Protein AF-A0A2C6KPH7-F1 (afdb_monomer_lite)

Organism: NCBI:txid483139

Radius of gyration: 40.71 Å; chains: 1; bounding box: 120×102×112 Å

InterPro domains:
  IPR027417 P-loop containing nucleoside triphosphate hydrolase [G3DSA:3.40.50.300] (337-593)
  IPR027417 P-loop containing nucleoside triphosphate hydrolase [G3DSA:3.40.50.300] (786-899)
  IPR027417 P-loop containing nucleoside triphosphate hydrolase [SSF52540] (288-895)
  IPR041677 DNA2/NAM7 helicase, helicase domain [PF13086] (407-644)
  IPR041677 DNA2/NAM7 helicase, helicase domain [PF13086] (657-897)
  IPR045055 DNA2/NAM7-like helicase [PTHR10887] (255-897)
  IPR048966 RNA helicase aquarius, beta-barrel [PF21143] (1-156)

Structure (mmCIF, N/CA/C/O backbone):
data_AF-A0A2C6KPH7-F1
#
_entry.id   AF-A0A2C6KPH7-F1
#
loop_
_atom_site.group_PDB
_atom_site.id
_atom_site.type_symbol
_atom_site.label_atom_id
_atom_site.label_alt_id
_atom_site.label_comp_id
_atom_site.label_asym_id
_atom_site.label_entity_id
_atom_site.label_seq_id
_atom_site.pdbx_PDB_ins_code
_atom_site.Cartn_x
_atom_site.Cartn_y
_atom_site.Cartn_z
_atom_site.occupancy
_atom_site.B_iso_or_equiv
_atom_site.auth_seq_id
_atom_site.auth_comp_id
_atom_site.auth_asym_id
_atom_site.auth_atom_id
_atom_site.pdbx_PDB_model_num
ATOM 1 N N . MET A 1 1 ? -14.736 16.689 31.381 1.00 83.56 1 MET A N 1
ATOM 2 C CA . MET A 1 1 ? -15.169 15.362 30.892 1.00 83.56 1 MET A CA 1
ATOM 3 C C . MET A 1 1 ? -16.652 15.127 31.127 1.00 83.56 1 MET A C 1
ATOM 5 O O . MET A 1 1 ? -17.274 14.571 30.240 1.00 83.56 1 MET A O 1
ATOM 9 N N . GLY A 1 2 ? -17.227 15.543 32.263 1.00 91.81 2 GLY A N 1
ATOM 10 C CA . GLY A 1 2 ? -18.682 15.541 32.466 1.00 91.81 2 GLY A CA 1
ATOM 11 C C . GLY A 1 2 ? -19.311 16.925 32.272 1.00 91.81 2 GLY A C 1
ATOM 12 O O . GLY A 1 2 ? -18.633 17.915 32.555 1.00 91.81 2 GLY A O 1
ATOM 13 N N . LEU A 1 3 ? -20.559 16.978 31.806 1.00 94.31 3 LEU A N 1
ATOM 14 C CA . LEU A 1 3 ? -21.426 18.162 31.790 1.00 94.31 3 LEU A CA 1
ATOM 15 C C . LEU A 1 3 ? -22.825 17.800 32.289 1.00 94.31 3 LEU A C 1
ATOM 17 O O . LEU A 1 3 ? -23.270 16.664 32.128 1.00 94.31 3 LEU A O 1
ATOM 21 N N . GLU A 1 4 ? -23.497 18.775 32.896 1.00 94.50 4 GLU A N 1
ATOM 22 C CA . GLU A 1 4 ? -24.887 18.642 33.326 1.00 94.50 4 GLU A CA 1
ATOM 23 C C . GLU A 1 4 ? -25.809 18.506 32.110 1.00 94.50 4 GLU A C 1
ATOM 25 O O . GLU A 1 4 ? -25.691 19.252 31.134 1.00 94.50 4 GLU A O 1
ATOM 30 N N . VAL A 1 5 ? -26.718 17.537 32.177 1.00 95.94 5 VAL A N 1
ATOM 31 C CA . VAL A 1 5 ? -27.749 17.334 31.158 1.00 95.94 5 VAL A CA 1
ATOM 32 C C . VAL A 1 5 ? -28.912 18.262 31.478 1.00 95.94 5 VAL A C 1
ATOM 34 O O . VAL A 1 5 ? -29.554 18.113 32.512 1.00 95.94 5 VAL A O 1
ATOM 37 N N . GLN A 1 6 ? -29.185 19.215 30.587 1.00 94.75 6 GLN A N 1
ATOM 38 C CA . GLN A 1 6 ? -30.306 20.151 30.728 1.00 94.75 6 GLN A CA 1
ATOM 39 C C . GLN A 1 6 ? -31.632 19.478 30.376 1.00 94.75 6 GLN A C 1
ATOM 41 O O . GLN A 1 6 ? -32.662 19.733 30.995 1.00 94.75 6 GLN A O 1
ATOM 46 N N . GLN A 1 7 ? -31.600 18.607 29.367 1.00 93.50 7 GLN A N 1
ATOM 47 C CA . GLN A 1 7 ? -32.755 17.838 28.934 1.00 93.50 7 GLN A CA 1
ATOM 48 C C . GLN A 1 7 ? -32.300 16.513 28.328 1.00 93.50 7 GLN A C 1
ATOM 50 O O . GLN A 1 7 ? -31.348 16.475 27.548 1.00 93.50 7 GLN A O 1
ATOM 55 N N . PHE A 1 8 ? -33.007 15.438 28.664 1.00 95.69 8 PHE A N 1
ATOM 56 C CA . PHE A 1 8 ? -32.871 14.132 28.035 1.00 95.69 8 PHE A CA 1
ATOM 57 C C . PHE A 1 8 ? -34.239 13.676 27.537 1.00 95.69 8 PHE A C 1
ATOM 59 O O . PHE A 1 8 ? -35.227 13.789 28.262 1.00 95.69 8 PHE A O 1
ATOM 66 N N . SER A 1 9 ? -34.316 13.156 26.314 1.00 94.31 9 SER A N 1
ATOM 67 C CA . SER A 1 9 ? -35.554 12.555 25.814 1.00 94.31 9 SER A CA 1
ATOM 68 C C . SER A 1 9 ? -35.282 11.408 24.851 1.00 94.31 9 SER A C 1
ATOM 70 O O . SER A 1 9 ? -34.400 11.496 24.000 1.00 94.31 9 SER A O 1
ATOM 72 N N . VAL A 1 10 ? -36.051 10.324 24.970 1.00 94.12 10 VAL A N 1
ATOM 73 C CA . VAL A 1 10 ? -36.067 9.251 23.969 1.00 94.12 10 VAL A CA 1
ATOM 74 C C . VAL A 1 10 ? -36.992 9.692 22.838 1.00 94.12 10 VAL A C 1
ATOM 76 O O . VAL A 1 10 ? -38.182 9.904 23.051 1.00 94.12 10 VAL A O 1
ATOM 79 N N . VAL A 1 11 ? -36.432 9.860 21.642 1.00 94.19 11 VAL A N 1
ATOM 80 C CA . VAL A 1 11 ? -37.122 10.453 20.487 1.00 94.19 11 VAL A CA 1
ATOM 81 C C . VAL A 1 11 ? -37.816 9.388 19.647 1.00 94.19 11 VAL A C 1
ATOM 83 O O . VAL A 1 11 ? -38.930 9.601 19.172 1.00 94.19 11 VAL A O 1
ATOM 86 N N . ALA A 1 12 ? -37.165 8.240 19.450 1.00 94.69 12 ALA A N 1
ATOM 87 C CA . ALA A 1 12 ? -37.702 7.164 18.627 1.00 94.69 12 ALA A CA 1
ATOM 88 C C . ALA A 1 12 ? -37.271 5.790 19.142 1.00 94.69 12 ALA A C 1
ATOM 90 O O . ALA A 1 12 ? -36.123 5.590 19.540 1.00 94.69 12 ALA A O 1
ATOM 91 N N . VAL A 1 13 ? -38.201 4.839 19.079 1.00 95.25 13 VAL A N 1
ATOM 92 C CA . VAL A 1 13 ? -37.967 3.415 19.333 1.00 95.25 13 VAL A CA 1
ATOM 93 C C . VAL A 1 13 ? -38.463 2.663 18.107 1.00 95.25 13 VAL A C 1
ATOM 95 O O . VAL A 1 13 ? -39.667 2.614 17.843 1.00 95.25 13 VAL A O 1
ATOM 98 N N . GLU A 1 14 ? -37.531 2.119 17.335 1.00 95.88 14 GLU A N 1
ATOM 99 C CA . GLU A 1 14 ? -37.849 1.392 16.112 1.00 95.88 14 GLU A CA 1
ATOM 100 C C . GLU A 1 14 ? -38.346 -0.022 16.421 1.00 95.88 14 GLU A C 1
ATOM 102 O O . GLU A 1 14 ? -38.009 -0.633 17.440 1.00 95.88 14 GLU A O 1
ATOM 107 N N . LYS A 1 15 ? -39.181 -0.562 15.531 1.00 93.25 15 LYS A N 1
ATOM 108 C CA . LYS A 1 15 ? -39.751 -1.901 15.724 1.00 93.25 15 LYS A CA 1
ATOM 109 C C . LYS A 1 15 ? -38.658 -2.978 15.646 1.00 93.25 15 LYS A C 1
ATOM 111 O O . LYS A 1 15 ? -37.748 -2.842 14.833 1.00 93.25 15 LYS A O 1
ATOM 116 N N . PRO A 1 16 ? -38.769 -4.072 16.421 1.00 93.56 16 PRO A N 1
ATOM 117 C CA . PRO A 1 16 ? -37.868 -5.216 16.307 1.00 93.56 16 PRO A CA 1
ATOM 118 C C . PRO A 1 16 ? -37.763 -5.753 14.879 1.00 93.56 16 PRO A C 1
ATOM 120 O O . PRO A 1 16 ? -38.750 -5.750 14.130 1.00 93.56 16 PRO A O 1
ATOM 123 N N . GLN A 1 17 ? -36.583 -6.259 14.515 1.00 90.06 17 GLN A N 1
ATOM 124 C CA . GLN A 1 17 ? -36.426 -6.993 13.263 1.00 90.06 17 GLN A CA 1
ATOM 125 C C . GLN A 1 17 ? -37.211 -8.310 13.309 1.00 90.06 17 GLN A C 1
ATOM 127 O O . GLN A 1 17 ? -37.583 -8.818 14.369 1.00 90.06 17 GLN A O 1
ATOM 132 N N . VAL A 1 18 ? -37.495 -8.883 12.138 1.00 90.62 18 VAL A N 1
ATOM 133 C CA . VAL A 1 18 ? -38.253 -10.137 12.052 1.00 90.62 18 VAL A CA 1
ATOM 134 C C . VAL A 1 18 ? -37.486 -11.254 12.763 1.00 90.62 18 VAL A C 1
ATOM 136 O O . VAL A 1 18 ? -36.397 -11.624 12.341 1.00 90.62 18 VAL A O 1
ATOM 139 N N . GLY A 1 19 ? -38.088 -11.817 13.812 1.00 88.12 19 GLY A N 1
ATOM 140 C CA . GLY A 1 19 ? -37.486 -12.876 14.630 1.00 88.12 19 GLY A CA 1
ATOM 141 C C . GLY A 1 19 ? -36.810 -12.375 15.908 1.00 88.12 19 GLY A C 1
ATOM 142 O O . GLY A 1 19 ? -36.484 -13.192 16.766 1.00 88.12 19 GLY A O 1
ATOM 143 N N . GLU A 1 20 ? -36.665 -11.062 16.075 1.00 88.81 20 GLU A N 1
ATOM 144 C CA . GLU A 1 20 ? -36.149 -10.444 17.293 1.00 88.81 20 GLU A CA 1
ATOM 145 C C . GLU A 1 20 ? -37.294 -9.922 18.170 1.00 88.81 20 GLU A C 1
ATOM 147 O O . GLU A 1 20 ? -38.362 -9.538 17.692 1.00 88.81 20 GLU A O 1
ATOM 152 N N . THR A 1 21 ? -37.073 -9.910 19.484 1.00 87.94 21 THR A N 1
ATOM 153 C CA . THR A 1 21 ? -38.011 -9.350 20.474 1.00 87.94 21 THR A CA 1
ATOM 154 C C . THR A 1 21 ? -37.577 -7.977 20.981 1.00 87.94 21 THR A C 1
ATOM 156 O O . THR A 1 21 ? -38.297 -7.344 21.747 1.00 87.94 21 THR A O 1
ATOM 159 N N . ILE A 1 22 ? -36.386 -7.536 20.581 1.00 92.88 22 ILE A N 1
ATOM 160 C CA . ILE A 1 22 ? -35.718 -6.322 21.046 1.00 92.88 22 ILE A CA 1
ATOM 161 C C . ILE A 1 22 ? -35.835 -5.263 19.941 1.00 92.88 22 ILE A C 1
ATOM 163 O O . ILE A 1 22 ? -35.778 -5.628 18.766 1.00 92.88 22 ILE A O 1
ATOM 167 N N . PRO A 1 23 ? -36.025 -3.972 20.272 1.00 93.88 23 PRO A N 1
ATOM 168 C CA . PRO A 1 23 ? -36.062 -2.901 19.276 1.00 93.88 23 PRO A CA 1
ATOM 169 C C . PRO A 1 23 ? -34.832 -2.923 18.364 1.00 93.88 23 PRO A C 1
ATOM 171 O O . PRO A 1 23 ? -33.724 -3.181 18.829 1.00 93.88 23 PRO A O 1
ATOM 174 N N . SER A 1 24 ? -35.000 -2.612 17.077 1.00 92.06 24 SER A N 1
ATOM 175 C CA . SER A 1 24 ? -33.860 -2.574 16.152 1.00 92.06 24 SER A CA 1
ATOM 176 C C . SER A 1 24 ? -32.951 -1.367 16.393 1.00 92.06 24 SER A C 1
ATOM 178 O O . SER A 1 24 ? -31.757 -1.420 16.114 1.00 92.06 24 SER A O 1
ATOM 180 N N . GLU A 1 25 ? -33.518 -0.264 16.885 1.00 93.94 25 GLU A N 1
ATOM 181 C CA . GLU A 1 25 ? -32.814 0.994 17.113 1.00 93.94 25 GLU A CA 1
ATOM 182 C C . GLU A 1 25 ? -33.553 1.832 18.166 1.00 93.94 25 GLU A C 1
ATOM 184 O O . GLU A 1 25 ? -34.786 1.851 18.205 1.00 93.94 25 GLU A O 1
ATOM 189 N N . VAL A 1 26 ? -32.804 2.539 19.016 1.00 96.31 26 VAL A N 1
ATOM 190 C CA . VAL A 1 26 ? -33.350 3.454 20.027 1.00 96.31 26 VAL A CA 1
ATOM 191 C C . VAL A 1 26 ? -32.592 4.776 19.955 1.00 96.31 26 VAL A C 1
ATOM 193 O O . VAL A 1 26 ? -31.389 4.816 20.215 1.00 96.31 26 VAL A O 1
ATOM 196 N N . ARG A 1 27 ? -33.293 5.858 19.607 1.00 97.06 27 ARG A N 1
ATOM 197 C CA . ARG A 1 27 ? -32.732 7.209 19.456 1.00 97.06 27 ARG A CA 1
ATOM 198 C C . ARG A 1 27 ? -33.126 8.098 20.622 1.00 97.06 27 ARG A C 1
ATOM 200 O O . ARG A 1 27 ? -34.290 8.118 21.022 1.00 97.06 27 ARG A O 1
ATOM 207 N N . ALA A 1 28 ? -32.180 8.889 21.107 1.00 96.62 28 ALA A N 1
ATOM 208 C CA . ALA A 1 28 ? -32.404 9.884 22.146 1.00 96.62 28 ALA A CA 1
ATOM 209 C C . ALA A 1 28 ? -31.706 11.212 21.821 1.00 96.62 28 ALA A C 1
ATOM 211 O O . ALA A 1 28 ? -30.750 11.255 21.048 1.00 96.62 28 ALA A O 1
ATOM 212 N N . GLU A 1 29 ? -32.188 12.290 22.428 1.00 96.44 29 GLU A N 1
ATOM 213 C CA . GLU A 1 29 ? -31.604 13.629 22.367 1.00 96.44 29 GLU A CA 1
ATOM 214 C C . GLU A 1 29 ? -31.146 14.063 23.761 1.00 96.44 29 GLU A C 1
ATOM 216 O O . GLU A 1 29 ? -31.869 13.904 24.749 1.00 96.44 29 GLU A O 1
ATOM 221 N N . ILE A 1 30 ? -29.929 14.606 23.821 1.00 96.69 30 ILE A N 1
ATOM 222 C CA . ILE A 1 30 ? -29.299 15.155 25.021 1.00 96.69 30 ILE A CA 1
ATOM 223 C C . ILE A 1 30 ? -29.025 16.636 24.764 1.00 96.69 30 ILE A C 1
ATOM 225 O O . ILE A 1 30 ? -28.230 16.972 23.887 1.00 96.69 30 ILE A O 1
ATOM 229 N N . CYS A 1 31 ? -29.624 17.519 25.552 1.00 95.62 31 CYS A N 1
ATOM 230 C CA . CYS A 1 31 ? -29.326 18.945 25.513 1.00 95.62 31 CYS A CA 1
ATOM 231 C C . CYS A 1 31 ? -28.335 19.292 26.623 1.00 95.62 31 CYS A C 1
ATOM 233 O O . CYS A 1 31 ? -28.564 18.977 27.795 1.00 95.62 31 CYS A O 1
ATOM 235 N N . ILE A 1 32 ? -27.250 19.968 26.258 1.00 95.19 32 ILE A N 1
ATOM 236 C CA . ILE A 1 32 ? -26.246 20.484 27.191 1.00 95.19 32 ILE A CA 1
ATOM 237 C C . ILE A 1 32 ? -26.039 21.980 26.963 1.00 95.19 32 ILE A C 1
ATOM 239 O O . ILE A 1 32 ? -26.178 22.478 25.844 1.00 95.19 32 ILE A O 1
ATOM 243 N N . ASP A 1 33 ? -25.666 22.681 28.027 1.00 93.81 33 ASP A N 1
ATOM 244 C CA . ASP A 1 33 ? -25.222 24.071 27.961 1.00 93.81 33 ASP A CA 1
ATOM 245 C C . ASP A 1 33 ? -23.696 24.122 28.105 1.00 93.81 33 ASP A C 1
ATOM 247 O O . ASP A 1 33 ? -23.120 23.555 29.038 1.00 93.81 33 ASP A O 1
ATOM 251 N N . VAL A 1 34 ? -23.030 24.781 27.157 1.00 91.50 34 VAL A N 1
ATOM 252 C CA . VAL A 1 34 ? -21.571 24.959 27.144 1.00 91.50 34 VAL A CA 1
ATOM 253 C C . VAL A 1 34 ? -21.130 26.320 27.703 1.00 91.50 34 VAL A C 1
ATOM 255 O O . VAL A 1 34 ? -19.947 26.674 27.633 1.00 91.50 34 VAL A O 1
ATOM 258 N N . THR A 1 35 ? -22.054 27.091 28.283 1.00 90.50 35 THR A N 1
ATOM 259 C CA . THR A 1 35 ? -21.768 28.397 28.890 1.00 90.50 35 THR A CA 1
ATOM 260 C C . THR A 1 35 ? -20.706 28.300 29.992 1.00 90.50 35 THR A C 1
ATOM 262 O O . THR A 1 35 ? -20.734 27.432 30.862 1.00 90.50 35 THR A O 1
ATOM 265 N N . GLY A 1 36 ? -19.736 29.219 29.975 1.00 85.19 36 GLY A N 1
ATOM 266 C CA . GLY A 1 36 ? -18.703 29.314 31.015 1.00 85.19 36 GLY A CA 1
ATOM 267 C C . GLY A 1 36 ? -17.593 28.258 30.934 1.00 85.19 36 GLY A C 1
ATOM 268 O O . GLY A 1 36 ? -16.695 28.254 31.782 1.00 85.19 36 GLY A O 1
ATOM 269 N N . LEU A 1 37 ? -17.596 27.390 29.915 1.00 89.56 37 LEU A N 1
ATOM 270 C CA . LEU A 1 37 ? -16.503 26.449 29.686 1.00 89.56 37 LEU A CA 1
ATOM 271 C C . LEU A 1 37 ? -15.238 27.158 29.195 1.00 89.56 37 LEU A C 1
ATOM 273 O O . LEU A 1 37 ? -15.271 28.112 28.417 1.00 89.56 37 LEU A O 1
ATOM 277 N N . LYS A 1 38 ? -14.078 26.648 29.626 1.00 90.00 38 LYS A N 1
ATOM 278 C CA . LYS A 1 38 ? -12.787 27.093 29.088 1.00 90.00 38 LYS A CA 1
ATOM 279 C C . LYS A 1 38 ? -12.742 26.811 27.576 1.00 90.00 38 LYS A C 1
ATOM 281 O O . LYS A 1 38 ? -13.163 25.723 27.179 1.00 90.00 38 LYS A O 1
ATOM 286 N N . PRO A 1 39 ? -12.133 27.682 26.746 1.00 86.19 39 PRO A N 1
ATOM 287 C CA . PRO A 1 39 ? -12.092 27.503 25.288 1.00 86.19 39 PRO A CA 1
ATOM 288 C C . PRO A 1 39 ? -11.508 26.165 24.814 1.00 86.19 39 PRO A C 1
ATOM 290 O O . PRO A 1 39 ? -11.848 25.684 23.739 1.00 86.19 39 PRO A O 1
ATOM 293 N N . GLN A 1 40 ? -10.608 25.560 25.594 1.00 86.75 40 GLN A N 1
ATOM 294 C CA . GLN A 1 40 ? -10.073 24.226 25.311 1.00 86.75 40 GLN A CA 1
ATOM 295 C C . GLN A 1 40 ? -11.133 23.134 25.516 1.00 86.75 40 GLN A C 1
ATOM 297 O O . GLN A 1 40 ? -11.324 22.288 24.654 1.00 86.75 40 GLN A O 1
ATOM 302 N N . VAL A 1 41 ? -11.875 23.194 26.625 1.00 87.44 41 VAL A N 1
ATOM 303 C CA . VAL A 1 41 ? -12.917 22.212 26.958 1.00 87.44 41 VAL A CA 1
ATOM 304 C C . VAL A 1 41 ? -14.101 22.330 26.005 1.00 87.44 41 VAL A C 1
ATOM 306 O O . VAL A 1 41 ? -14.635 21.304 25.603 1.00 87.44 41 VAL A O 1
ATOM 309 N N . LEU A 1 42 ? -14.478 23.556 25.626 1.00 87.88 42 LEU A N 1
ATOM 310 C CA . LEU A 1 42 ? -15.503 23.814 24.613 1.00 87.88 42 LEU A CA 1
ATOM 311 C C . LEU A 1 42 ? -15.142 23.134 23.286 1.00 87.88 42 LEU A C 1
ATOM 313 O O . LEU A 1 42 ? -15.925 22.340 22.777 1.00 87.88 42 LEU A O 1
ATOM 317 N N . ARG A 1 43 ? -13.917 23.368 22.790 1.00 84.56 43 ARG A N 1
ATOM 318 C CA . ARG A 1 43 ? -13.413 22.724 21.569 1.00 84.56 43 ARG A CA 1
ATOM 319 C C . ARG A 1 43 ? -13.464 21.201 21.645 1.00 84.56 43 ARG A C 1
ATOM 321 O O . ARG A 1 43 ? -13.817 20.574 20.662 1.00 84.56 43 ARG A O 1
ATOM 328 N N . GLU A 1 44 ? -13.163 20.612 22.801 1.00 86.81 44 GLU A N 1
ATOM 329 C CA . GLU A 1 44 ? -13.240 19.157 22.987 1.00 86.81 44 GLU A CA 1
ATOM 330 C C . GLU A 1 44 ? -14.675 18.591 22.999 1.00 86.81 44 GLU A C 1
ATOM 332 O O . GLU A 1 44 ? -14.857 17.394 22.783 1.00 86.81 44 GLU A O 1
ATOM 337 N N . TRP A 1 45 ? -15.693 19.399 23.312 1.00 89.25 45 TRP A N 1
ATOM 338 C CA . TRP A 1 45 ? -17.102 18.992 23.206 1.00 89.25 45 TRP A CA 1
ATOM 339 C C . TRP A 1 45 ? -17.650 19.223 21.797 1.00 89.25 45 TRP A C 1
ATOM 341 O O . TRP A 1 45 ? -18.358 18.366 21.276 1.00 89.25 45 TRP A O 1
ATOM 351 N N . ASP A 1 46 ? -17.253 20.320 21.151 1.00 87.38 46 ASP A N 1
ATOM 352 C CA . ASP A 1 46 ? -17.566 20.589 19.743 1.00 87.38 46 ASP A CA 1
ATOM 353 C C . ASP A 1 46 ? -16.828 19.620 18.793 1.00 87.38 46 ASP A C 1
ATOM 355 O O . ASP A 1 46 ? -17.232 19.419 17.648 1.00 87.38 46 ASP A O 1
ATOM 359 N N . SER A 1 47 ? -15.755 18.972 19.263 1.00 83.81 47 SER A N 1
ATOM 360 C CA . SER A 1 47 ? -15.029 17.942 18.517 1.00 83.81 47 SER A CA 1
ATOM 361 C C . SER A 1 47 ? -15.659 16.550 18.599 1.00 83.81 47 SER A C 1
ATOM 363 O O . SER A 1 47 ? -15.067 15.616 18.064 1.00 83.81 47 SER A O 1
ATOM 365 N N . LEU A 1 48 ? -16.797 16.369 19.283 1.00 87.12 48 LEU A N 1
ATOM 366 C CA . LEU A 1 48 ? -17.492 15.080 19.301 1.00 87.12 48 LEU A CA 1
ATOM 367 C C . LEU A 1 48 ? -17.893 14.677 17.877 1.00 87.12 48 LEU A C 1
ATOM 369 O O . LEU A 1 48 ? -18.358 15.500 17.080 1.00 87.12 48 LEU A O 1
ATOM 373 N N . ARG A 1 49 ? -17.685 13.403 17.549 1.00 78.50 49 ARG A N 1
ATOM 374 C CA . ARG A 1 49 ? -17.942 12.848 16.218 1.00 78.50 49 ARG A CA 1
ATOM 375 C C . ARG A 1 49 ? -19.006 11.772 16.263 1.00 78.50 49 ARG A C 1
ATOM 377 O O . ARG A 1 49 ? -19.307 11.203 17.310 1.00 78.50 49 ARG A O 1
ATOM 384 N N . GLN A 1 50 ? -19.540 11.470 15.086 1.00 81.38 50 GLN A N 1
ATOM 385 C CA . GLN A 1 50 ? -20.348 10.278 14.902 1.00 81.38 50 GLN A CA 1
ATOM 386 C C . GLN A 1 50 ? -19.571 9.040 15.386 1.00 81.38 50 GLN A C 1
ATOM 388 O O . GLN A 1 50 ? -18.363 8.925 15.166 1.00 81.38 50 GLN A O 1
ATOM 393 N N . TYR A 1 51 ? -20.277 8.130 16.049 1.00 82.75 51 TYR A N 1
ATOM 394 C CA . TYR A 1 51 ? -19.772 6.903 16.671 1.00 82.75 51 TYR A CA 1
ATOM 395 C C . TYR A 1 51 ? -18.955 7.084 17.964 1.00 82.75 51 TYR A C 1
ATOM 397 O O . TYR A 1 51 ? -18.526 6.092 18.564 1.00 82.75 51 TYR A O 1
ATOM 405 N N . ASP A 1 52 ? -18.756 8.316 18.454 1.00 86.75 52 ASP A N 1
ATOM 406 C CA . ASP A 1 52 ? -18.167 8.512 19.780 1.00 86.75 52 ASP A CA 1
ATOM 407 C C . ASP A 1 52 ? -19.103 7.984 20.871 1.00 86.75 52 ASP A C 1
ATOM 409 O O . ASP A 1 52 ? -20.310 8.219 20.863 1.00 86.75 52 ASP A O 1
ATOM 413 N N . VAL A 1 53 ? -18.542 7.281 21.855 1.00 91.38 53 VAL A N 1
ATOM 414 C CA . VAL A 1 53 ? -19.317 6.734 22.974 1.00 91.38 53 VAL A CA 1
ATOM 415 C C . VAL A 1 53 ? -19.356 7.720 24.140 1.00 91.38 53 VAL A C 1
ATOM 417 O O . VAL A 1 53 ? -18.314 8.143 24.650 1.00 91.38 53 VAL A O 1
ATOM 420 N N . LEU A 1 54 ? -20.557 8.041 24.605 1.00 94.81 54 LEU A N 1
ATOM 421 C CA . LEU A 1 54 ? -20.812 8.846 25.796 1.00 94.81 54 LEU A CA 1
ATOM 422 C C . LEU A 1 54 ? -21.467 7.990 26.883 1.00 94.81 54 LEU A C 1
ATOM 424 O O . LEU A 1 54 ? -22.086 6.961 26.608 1.00 94.81 54 LEU A O 1
ATOM 428 N N . PHE A 1 55 ? -21.343 8.431 28.130 1.00 95.94 55 PHE A N 1
ATOM 429 C CA . PHE A 1 55 ? -21.953 7.780 29.284 1.00 95.94 55 PHE A CA 1
ATOM 430 C C . PHE A 1 55 ? -22.951 8.723 29.948 1.00 95.94 55 PHE A C 1
ATOM 432 O O . PHE A 1 55 ? -22.592 9.823 30.357 1.00 95.94 55 PHE A O 1
ATOM 439 N N . LEU A 1 56 ? -24.194 8.277 30.062 1.00 96.19 56 LEU A N 1
ATOM 440 C CA . LEU A 1 56 ? -25.273 8.938 30.781 1.00 96.19 56 LEU A CA 1
ATOM 441 C C . LEU A 1 56 ? -25.275 8.439 32.221 1.00 96.19 56 LEU A C 1
ATOM 443 O O . LEU A 1 56 ? -25.284 7.230 32.460 1.00 96.19 56 LEU A O 1
ATOM 447 N N . VAL A 1 57 ? -25.260 9.363 33.173 1.00 95.50 57 VAL A N 1
ATOM 448 C CA . VAL A 1 57 ? -25.236 9.068 34.604 1.00 95.50 57 VAL A CA 1
ATOM 449 C C . VAL A 1 57 ? -26.445 9.711 35.265 1.00 95.50 57 VAL A C 1
ATOM 451 O O . VAL A 1 57 ? -26.747 10.882 35.034 1.00 95.50 57 VAL A O 1
ATOM 454 N N . ALA A 1 58 ? -27.142 8.920 36.072 1.00 93.12 58 ALA A N 1
ATOM 455 C CA . ALA A 1 58 ? -28.209 9.382 36.940 1.00 93.12 58 ALA A CA 1
ATOM 456 C C . ALA A 1 58 ? -27.654 9.472 38.362 1.00 93.12 58 ALA A C 1
ATOM 458 O O . ALA A 1 58 ? -27.208 8.468 38.929 1.00 93.12 58 ALA A O 1
ATOM 459 N N . ILE A 1 59 ? -27.644 10.684 38.913 1.00 91.12 59 ILE A N 1
ATOM 460 C CA . ILE A 1 59 ? -27.126 10.978 40.249 1.00 91.12 59 ILE A CA 1
ATOM 461 C C . ILE A 1 59 ? -28.257 11.529 41.112 1.00 91.12 59 ILE A C 1
ATOM 463 O O . ILE A 1 59 ? -28.843 12.561 40.796 1.00 91.12 59 ILE A O 1
ATOM 467 N N . ILE A 1 60 ? -28.527 10.879 42.238 1.00 88.44 60 ILE A N 1
ATOM 468 C CA . ILE A 1 60 ? -29.433 11.368 43.275 1.00 88.44 60 ILE A CA 1
ATOM 469 C C . ILE A 1 60 ? -28.581 11.753 44.474 1.00 88.44 60 ILE A C 1
ATOM 471 O O . ILE A 1 60 ? -27.949 10.899 45.087 1.00 88.44 60 ILE A O 1
ATOM 475 N N . ALA A 1 61 ? -28.558 13.045 44.805 1.00 84.81 61 ALA A N 1
ATOM 476 C CA . ALA A 1 61 ? -27.725 13.552 45.887 1.00 84.81 61 ALA A CA 1
ATOM 477 C C . ALA A 1 61 ? -27.989 12.776 47.199 1.00 84.81 61 ALA A C 1
ATOM 479 O O . ALA A 1 61 ? -29.139 12.707 47.647 1.00 84.81 61 ALA A O 1
ATOM 480 N N . PRO A 1 62 ? -26.950 12.198 47.829 1.00 83.31 62 PRO A N 1
ATOM 481 C CA . PRO A 1 62 ? -27.112 11.474 49.080 1.00 83.31 62 PRO A CA 1
ATOM 482 C C . PRO A 1 62 ? -27.458 12.439 50.220 1.00 83.31 62 PRO A C 1
ATOM 484 O O . PRO A 1 62 ? -27.084 13.612 50.205 1.00 83.31 62 PRO A O 1
ATOM 487 N N . LEU A 1 63 ? -28.127 11.928 51.258 1.00 80.06 63 LEU A N 1
ATOM 488 C CA . LEU A 1 63 ? -28.536 12.719 52.431 1.00 80.06 63 LEU A CA 1
ATOM 489 C C . LEU A 1 63 ? -27.357 13.387 53.159 1.00 80.06 63 LEU A C 1
ATOM 491 O O . LEU A 1 63 ? -27.542 14.407 53.821 1.00 80.06 63 LEU A O 1
ATOM 495 N N . GLN A 1 64 ? -26.157 12.811 53.059 1.00 80.12 64 GLN A N 1
ATOM 496 C CA . GLN A 1 64 ? -24.924 13.391 53.582 1.00 80.12 64 GLN A CA 1
ATOM 497 C C . GLN A 1 64 ? -23.862 13.417 52.477 1.00 80.12 64 GLN A C 1
ATOM 499 O O . GLN A 1 64 ? -23.517 12.355 51.955 1.00 80.12 64 GLN A O 1
ATOM 504 N N . PRO A 1 65 ? -23.326 14.599 52.117 1.00 75.50 65 PRO A N 1
ATOM 505 C CA . PRO A 1 65 ? -22.286 14.696 51.106 1.00 75.50 65 PRO A CA 1
ATOM 506 C C . PRO A 1 65 ? -20.991 14.070 51.626 1.00 75.50 65 PRO A C 1
ATOM 508 O O . PRO A 1 65 ? -20.559 14.335 52.750 1.00 75.50 65 PRO A O 1
ATOM 511 N N . TYR A 1 66 ? -20.347 13.257 50.794 1.00 80.12 66 TYR A N 1
ATOM 512 C CA . TYR A 1 66 ? -19.046 12.698 51.124 1.00 80.12 66 TYR A CA 1
ATOM 513 C C . TYR A 1 66 ? -17.964 13.786 51.069 1.00 80.12 66 TYR A C 1
ATOM 515 O O . TYR A 1 66 ? -17.741 14.409 50.034 1.00 80.12 66 TYR A O 1
ATOM 523 N N . THR A 1 67 ? -17.290 14.015 52.196 1.00 78.44 67 THR A N 1
ATOM 524 C CA . THR A 1 67 ? -16.245 15.045 52.354 1.00 78.44 67 THR A CA 1
ATOM 525 C C . THR A 1 67 ? -14.825 14.474 52.433 1.00 78.44 67 THR A C 1
ATOM 527 O O . THR A 1 67 ? -13.865 15.236 52.552 1.00 78.44 67 THR A O 1
ATOM 530 N N . GLY A 1 68 ? -14.675 13.145 52.381 1.00 78.50 68 GLY A N 1
ATOM 531 C CA . GLY A 1 68 ? -13.376 12.465 52.371 1.00 78.50 68 GLY A CA 1
ATOM 532 C C . GLY A 1 68 ? -12.685 12.523 51.006 1.00 78.50 68 GLY A C 1
ATOM 533 O O . GLY A 1 68 ? -13.273 12.958 50.012 1.00 78.50 68 GLY A O 1
ATOM 534 N N . ARG A 1 69 ? -11.424 12.077 50.926 1.00 77.62 69 ARG A N 1
ATOM 535 C CA . ARG A 1 69 ? -10.752 11.944 49.627 1.00 77.62 69 ARG A CA 1
ATOM 536 C C . ARG A 1 69 ? -11.270 10.690 48.937 1.00 77.62 69 ARG A C 1
ATOM 538 O O . ARG A 1 69 ? -11.502 9.678 49.577 1.00 77.62 69 ARG A O 1
ATOM 545 N N . ILE A 1 70 ? -11.367 10.719 47.610 1.00 76.00 70 ILE A N 1
ATOM 546 C CA . ILE A 1 70 ? -11.782 9.551 46.806 1.00 76.00 70 ILE A CA 1
ATOM 547 C C . ILE A 1 70 ? -10.885 8.324 47.087 1.00 76.00 70 ILE A C 1
ATOM 549 O O . ILE A 1 70 ? -11.348 7.193 47.037 1.00 76.00 70 ILE A O 1
ATOM 553 N N . GLN A 1 71 ? -9.616 8.557 47.434 1.00 77.25 71 GLN A N 1
ATOM 554 C CA . GLN A 1 71 ? -8.631 7.529 47.795 1.00 77.25 71 GLN A CA 1
ATOM 555 C C . GLN A 1 71 ? -8.926 6.833 49.134 1.00 77.25 71 GLN A C 1
ATOM 557 O O . GLN A 1 71 ? -8.409 5.748 49.371 1.00 77.25 71 GLN A O 1
ATOM 562 N N . ASP A 1 72 ? -9.755 7.438 49.989 1.00 75.88 72 ASP A N 1
ATOM 563 C CA . ASP A 1 72 ? -10.126 6.911 51.307 1.00 75.88 72 ASP A CA 1
ATOM 564 C C . ASP A 1 72 ? -11.355 5.977 51.222 1.00 75.88 72 ASP A C 1
ATOM 566 O O . ASP A 1 72 ? -11.947 5.604 52.238 1.00 75.88 72 ASP A O 1
ATOM 570 N N . LEU A 1 73 ? -11.802 5.633 50.009 1.00 77.75 73 LEU A N 1
ATOM 571 C CA . LEU A 1 73 ? -12.847 4.640 49.780 1.00 77.75 73 LEU A CA 1
ATOM 572 C C . LEU A 1 73 ? -12.235 3.240 49.851 1.00 77.75 73 LEU A C 1
ATOM 574 O O . LEU A 1 73 ? -11.434 2.860 49.003 1.00 77.75 73 LEU A O 1
ATOM 578 N N . GLU A 1 74 ? -12.628 2.476 50.869 1.00 66.38 74 GLU A N 1
ATOM 579 C CA . GLU A 1 74 ? -12.096 1.132 51.133 1.00 66.38 74 GLU A CA 1
ATOM 580 C C . GLU A 1 74 ? -12.471 0.108 50.045 1.00 66.38 74 GLU A C 1
ATOM 582 O O . GLU A 1 74 ? -11.721 -0.838 49.810 1.00 66.38 74 GLU A O 1
ATOM 587 N N . THR A 1 75 ? -13.606 0.299 49.359 1.00 72.31 75 THR A N 1
ATOM 588 C CA . THR A 1 75 ? -14.086 -0.571 48.273 1.00 72.31 75 THR A CA 1
ATOM 589 C C . THR A 1 75 ? -14.629 0.241 47.093 1.00 72.31 75 THR A C 1
ATOM 591 O O . THR A 1 75 ? -15.189 1.325 47.269 1.00 72.31 75 THR A O 1
ATOM 594 N N . LEU A 1 76 ? -14.501 -0.302 45.873 1.00 66.69 76 LEU A N 1
ATOM 595 C CA . LEU A 1 76 ? -15.061 0.289 44.643 1.00 66.69 76 LEU A CA 1
ATOM 596 C C . LEU A 1 76 ? -16.595 0.425 44.703 1.00 66.69 76 LEU A C 1
ATOM 598 O O . LEU A 1 76 ? -17.157 1.371 44.159 1.00 66.69 76 LEU A O 1
ATOM 602 N N . GLU A 1 77 ? -17.263 -0.484 45.414 1.00 71.62 77 GLU A N 1
ATOM 603 C CA . GLU A 1 77 ? -18.720 -0.502 45.613 1.00 71.62 77 GLU A CA 1
ATOM 604 C C . GLU A 1 77 ? -19.217 0.662 46.484 1.00 71.62 77 GLU A C 1
ATOM 606 O O . GLU A 1 77 ? -20.351 1.108 46.336 1.00 71.62 77 GLU A O 1
ATOM 611 N N . ALA A 1 78 ? -18.355 1.229 47.334 1.00 79.19 78 ALA A N 1
ATOM 612 C CA . ALA A 1 78 ? -18.713 2.381 48.153 1.00 79.19 78 ALA A CA 1
ATOM 613 C C . ALA A 1 78 ? -18.811 3.683 47.338 1.00 79.19 78 ALA A C 1
ATOM 615 O O . ALA A 1 78 ? -19.379 4.665 47.819 1.00 79.19 78 ALA A O 1
ATOM 616 N N . PHE A 1 79 ? -18.246 3.735 46.125 1.00 84.81 79 PHE A N 1
ATOM 617 C CA . PHE A 1 79 ? -18.249 4.949 45.311 1.00 84.81 79 PHE A CA 1
ATOM 618 C C . PHE A 1 79 ? -19.660 5.310 44.807 1.00 84.81 79 PHE A C 1
ATOM 620 O O . PHE A 1 79 ? -20.110 6.417 45.114 1.00 84.81 79 PHE A O 1
ATOM 627 N N . PRO A 1 80 ? -20.411 4.423 44.118 1.00 85.94 80 PRO A N 1
ATOM 628 C CA . PRO A 1 80 ? -21.776 4.736 43.699 1.00 85.94 80 PRO A CA 1
ATOM 629 C C . PRO A 1 80 ? -22.683 5.153 44.859 1.00 85.94 80 PRO A C 1
ATOM 631 O O . PRO A 1 80 ? -23.380 6.157 44.746 1.00 85.94 80 PRO A O 1
ATOM 634 N N . GLU A 1 81 ? -22.619 4.460 45.998 1.00 82.50 81 GLU A N 1
ATOM 635 C CA . GLU A 1 81 ? -23.454 4.768 47.165 1.00 82.50 81 GLU A CA 1
ATOM 636 C C . GLU A 1 81 ? -23.136 6.140 47.772 1.00 82.50 81 GLU A C 1
ATOM 638 O O . GLU A 1 81 ? -24.040 6.934 48.035 1.00 82.50 81 GLU A O 1
ATOM 643 N N . LYS A 1 82 ? -21.849 6.462 47.967 1.00 83.25 82 LYS A N 1
ATOM 644 C CA . LYS A 1 82 ? -21.441 7.725 48.604 1.00 83.25 82 LYS A CA 1
ATOM 645 C C . LYS A 1 82 ? -21.614 8.950 47.721 1.00 83.25 82 LYS A C 1
ATOM 647 O O . LYS A 1 82 ? -21.736 10.052 48.252 1.00 83.25 82 LYS A O 1
ATOM 652 N N . PHE A 1 83 ? -21.586 8.777 46.403 1.00 84.81 83 PHE A N 1
ATOM 653 C CA . PHE A 1 83 ? -21.813 9.859 45.446 1.00 84.81 83 PHE A CA 1
ATOM 654 C C . PHE A 1 83 ? -23.241 9.862 44.887 1.00 84.81 83 PHE A C 1
ATOM 656 O O . PHE A 1 83 ? -23.584 10.770 44.135 1.00 84.81 83 PHE A O 1
ATOM 663 N N . GLY A 1 84 ? -24.080 8.900 45.285 1.00 87.62 84 GLY A N 1
ATOM 664 C CA . GLY A 1 84 ? -25.485 8.835 44.893 1.00 87.62 84 GLY A CA 1
ATOM 665 C C . GLY A 1 84 ? -25.711 8.445 43.432 1.00 87.62 84 GLY A C 1
ATOM 666 O O . GLY A 1 84 ? -26.687 8.872 42.825 1.00 87.62 84 GLY A O 1
ATOM 667 N N . ILE A 1 85 ? -24.806 7.675 42.830 1.00 90.31 85 ILE A N 1
ATOM 668 C CA . ILE A 1 85 ? -24.938 7.213 41.444 1.00 90.31 85 ILE A CA 1
ATOM 669 C C . ILE A 1 85 ? -25.932 6.052 41.413 1.00 90.31 85 ILE A C 1
ATOM 671 O O . ILE A 1 85 ? -25.647 4.974 41.929 1.00 90.31 85 ILE A O 1
ATOM 675 N N . VAL A 1 86 ? -27.085 6.270 40.782 1.00 88.56 86 VAL A N 1
ATOM 676 C CA . VAL A 1 86 ? -28.181 5.288 40.708 1.00 88.56 86 VAL A CA 1
ATOM 677 C C . VAL A 1 86 ? -28.279 4.597 39.351 1.00 88.56 86 VAL A C 1
ATOM 679 O O . VAL A 1 86 ? -28.851 3.515 39.245 1.00 88.56 86 VAL A O 1
ATOM 682 N N . GLY A 1 87 ? -27.698 5.188 38.306 1.00 89.00 87 GLY A N 1
ATOM 683 C CA . GLY A 1 87 ? -27.747 4.633 36.958 1.00 89.00 87 GLY A CA 1
ATOM 684 C C . GLY A 1 87 ? -26.575 5.078 36.096 1.00 89.00 87 GLY A C 1
ATOM 685 O O . GLY A 1 87 ? -26.117 6.215 36.188 1.00 89.00 87 GLY A O 1
ATOM 686 N N . LEU A 1 88 ? -26.111 4.170 35.238 1.00 93.31 88 LEU A N 1
ATOM 687 C CA . LEU A 1 88 ? -25.092 4.414 34.221 1.00 93.31 88 LEU A CA 1
ATOM 688 C C . LEU A 1 88 ? -25.521 3.728 32.923 1.00 93.31 88 LEU A C 1
ATOM 690 O O . LEU A 1 88 ? -25.763 2.519 32.920 1.00 93.31 88 LEU A O 1
ATOM 694 N N . ARG A 1 89 ? -25.607 4.468 31.819 1.00 94.94 89 ARG A N 1
ATOM 695 C CA . ARG A 1 89 ? -25.905 3.918 30.490 1.00 94.94 89 ARG A CA 1
ATOM 696 C C . ARG A 1 89 ? -24.917 4.438 29.461 1.00 94.94 89 ARG A C 1
ATOM 698 O O . ARG A 1 89 ? -24.492 5.584 29.523 1.00 94.94 89 ARG A O 1
ATOM 705 N N . GLY A 1 90 ? -24.534 3.579 28.524 1.00 94.75 90 GLY A N 1
ATOM 706 C CA . GLY A 1 90 ? -23.745 3.979 27.364 1.00 94.75 90 GLY A CA 1
ATOM 707 C C . GLY A 1 90 ? -24.655 4.437 26.230 1.00 94.75 90 GLY A C 1
ATOM 708 O O . GLY A 1 90 ? -25.727 3.870 26.024 1.00 94.75 90 GLY A O 1
ATOM 709 N N . CYS A 1 91 ? -24.211 5.431 25.476 1.00 94.44 91 CYS A N 1
ATOM 710 C CA . CYS A 1 91 ? -24.848 5.857 24.238 1.00 94.44 91 CYS A CA 1
ATOM 711 C C . CYS A 1 91 ? -23.783 6.212 23.198 1.00 94.44 91 CYS A C 1
ATOM 713 O O . CYS A 1 91 ? -22.622 6.436 23.534 1.00 94.44 91 CYS A O 1
ATOM 715 N N . GLU A 1 92 ? -24.154 6.198 21.928 1.00 92.50 92 GLU A N 1
ATOM 716 C CA . GLU A 1 92 ? -23.261 6.479 20.808 1.00 92.50 92 GLU A CA 1
ATOM 717 C C . GLU A 1 92 ? -23.753 7.697 20.044 1.00 92.50 92 GLU A C 1
ATOM 719 O O . GLU A 1 92 ? -24.931 7.783 19.719 1.00 92.50 92 GLU A O 1
ATOM 724 N N . VAL A 1 93 ? -22.867 8.648 19.777 1.00 91.94 93 VAL A N 1
ATOM 725 C CA . VAL A 1 93 ? -23.209 9.891 19.087 1.00 91.94 93 VAL A CA 1
ATOM 726 C C . VAL A 1 93 ? -23.580 9.588 17.640 1.00 91.94 93 VAL A C 1
ATOM 728 O O . VAL A 1 93 ? -22.808 8.983 16.900 1.00 91.94 93 VAL A O 1
ATOM 731 N N . LEU A 1 94 ? -24.763 10.037 17.232 1.00 89.88 94 LEU A N 1
ATOM 732 C CA . LEU A 1 94 ? -25.200 10.035 15.842 1.00 89.88 94 LEU A CA 1
ATOM 733 C C . LEU A 1 94 ? -24.776 11.341 15.165 1.00 89.88 94 LEU A C 1
ATOM 735 O O . LEU A 1 94 ? -24.123 11.315 14.126 1.00 89.88 94 LEU A O 1
ATOM 739 N N . GLU A 1 95 ? -25.129 12.467 15.785 1.00 91.94 95 GLU A N 1
ATOM 740 C CA . GLU A 1 95 ? -24.793 13.815 15.330 1.00 91.94 95 GLU A CA 1
ATOM 741 C C . GLU A 1 95 ? -24.864 14.821 16.488 1.00 91.94 95 GLU A C 1
ATOM 743 O O . GLU A 1 95 ? -25.543 14.597 17.495 1.00 91.94 95 GLU A O 1
ATOM 748 N N . VAL A 1 96 ? -24.158 15.941 16.342 1.00 91.81 96 VAL A N 1
ATOM 749 C CA . VAL A 1 96 ? -24.176 17.064 17.287 1.00 91.81 96 VAL A CA 1
ATOM 750 C C . VAL A 1 96 ? -24.681 18.299 16.558 1.00 91.81 96 VAL A C 1
ATOM 752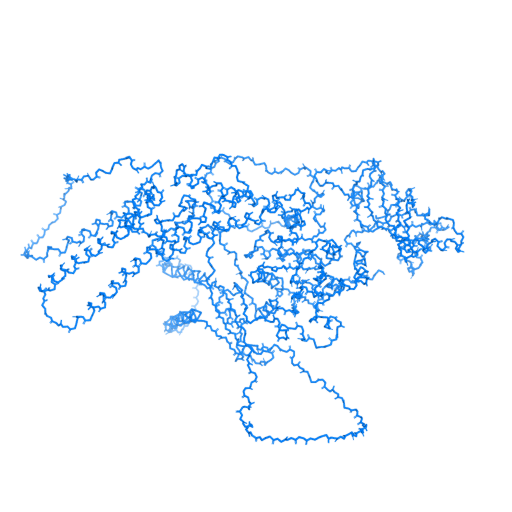 O O . VAL A 1 96 ? -24.179 18.616 15.482 1.00 91.81 96 VAL A O 1
ATOM 755 N N . LEU A 1 97 ? -25.651 18.989 17.149 1.00 92.19 97 LEU A N 1
ATOM 756 C CA . LEU A 1 97 ? -26.294 20.185 16.618 1.00 92.19 97 LEU A CA 1
ATOM 757 C C . LEU A 1 97 ? -25.943 21.402 17.483 1.00 92.19 97 LEU A C 1
ATOM 759 O O . LEU A 1 97 ? -25.872 21.293 18.713 1.00 92.19 97 LEU A O 1
ATOM 763 N N . ASP A 1 98 ? -25.747 22.553 16.845 1.00 91.94 98 ASP A N 1
ATOM 764 C CA . ASP A 1 98 ? -25.633 23.845 17.526 1.00 91.94 98 ASP A CA 1
ATOM 765 C C . ASP A 1 98 ? -27.007 24.437 17.902 1.00 91.94 98 ASP A C 1
ATOM 767 O O . ASP A 1 98 ? -28.046 23.791 17.738 1.00 91.94 98 ASP A O 1
ATOM 771 N N . GLU A 1 99 ? -27.020 25.655 18.453 1.00 91.19 99 GLU A N 1
ATOM 772 C CA . GLU A 1 99 ? -28.254 26.319 18.902 1.00 91.19 99 GLU A CA 1
ATOM 773 C C . GLU A 1 99 ? -29.214 26.645 17.742 1.00 91.19 99 GLU A C 1
ATOM 775 O O . GLU A 1 99 ? -30.429 26.667 17.936 1.00 91.19 99 GLU A O 1
ATOM 780 N N . ASP A 1 100 ? -28.688 26.810 16.524 1.00 88.56 100 ASP A N 1
ATOM 781 C CA . ASP A 1 100 ? -29.473 27.042 15.306 1.00 88.56 100 ASP A CA 1
ATOM 782 C C . ASP A 1 100 ? -29.958 25.726 14.657 1.00 88.56 100 ASP A C 1
ATOM 784 O O . ASP A 1 100 ? -30.626 25.744 13.618 1.00 88.56 100 ASP A O 1
ATOM 788 N N . GLY A 1 101 ? -29.639 24.570 15.252 1.00 86.38 101 GLY A N 1
ATOM 789 C CA . GLY A 1 101 ? -29.997 23.251 14.732 1.00 86.38 101 GLY A CA 1
ATOM 790 C C . GLY A 1 101 ? -29.134 22.798 13.552 1.00 86.38 101 GLY A C 1
ATOM 791 O O . GLY A 1 101 ? -29.555 21.938 12.777 1.00 86.38 101 GLY A O 1
ATOM 792 N N . VAL A 1 102 ? -27.940 23.371 13.386 1.00 85.75 102 VAL A N 1
ATOM 793 C CA . VAL A 1 102 ? -26.983 22.992 12.342 1.00 85.75 102 VAL A CA 1
ATOM 794 C C . VAL A 1 102 ? -26.054 21.903 12.868 1.00 85.75 102 VAL A C 1
ATOM 796 O O . VAL A 1 102 ? -25.526 21.999 13.973 1.00 85.75 102 VAL A O 1
ATOM 799 N N . VAL A 1 103 ? -25.823 20.866 12.059 1.00 85.50 103 VAL A N 1
ATOM 800 C CA . VAL A 1 103 ? -24.905 19.770 12.400 1.00 85.50 103 VAL A CA 1
ATOM 801 C C . VAL A 1 103 ? -23.461 20.277 12.429 1.00 85.50 103 VAL A C 1
ATOM 803 O O . VAL A 1 103 ? -22.954 20.786 11.430 1.00 85.50 103 VAL A O 1
ATOM 806 N N . ILE A 1 104 ? -22.789 20.095 13.566 1.00 85.19 104 ILE A N 1
ATOM 807 C CA . ILE A 1 104 ? -21.377 20.450 13.777 1.00 85.19 104 ILE A CA 1
ATOM 808 C C . ILE A 1 104 ? -20.446 19.232 13.803 1.00 85.19 104 ILE A C 1
ATOM 810 O O . ILE A 1 104 ? -19.237 19.377 13.644 1.00 85.19 104 ILE A O 1
ATOM 814 N N . SER A 1 105 ? -20.988 18.025 13.988 1.00 74.44 105 SER A N 1
ATOM 815 C CA . SER A 1 105 ? -20.201 16.786 14.061 1.00 74.44 105 SER A CA 1
ATOM 816 C C . SER A 1 105 ? -19.646 16.311 12.713 1.00 74.44 105 SER A C 1
ATOM 818 O O . SER A 1 105 ? -18.708 15.518 12.709 1.00 74.44 105 SER A O 1
ATOM 820 N N . ASP A 1 106 ? -20.220 16.778 11.598 1.00 66.75 106 ASP A N 1
ATOM 821 C CA . ASP A 1 106 ? -19.859 16.404 10.221 1.00 66.75 106 ASP A CA 1
ATOM 822 C C . ASP A 1 106 ? -19.718 17.668 9.350 1.00 66.75 106 ASP A C 1
ATOM 824 O O . ASP A 1 106 ? -20.448 17.902 8.385 1.00 66.75 106 ASP A O 1
ATOM 828 N N . THR A 1 107 ? -18.841 18.583 9.774 1.00 58.06 107 THR A N 1
ATOM 829 C CA . THR A 1 107 ? -18.611 19.843 9.061 1.00 58.06 107 THR A CA 1
ATOM 830 C C . THR A 1 107 ? -17.877 19.602 7.747 1.00 58.06 107 THR A C 1
ATOM 832 O O . THR A 1 107 ? -16.853 18.924 7.693 1.00 58.06 107 THR A O 1
ATOM 835 N N . ASN A 1 108 ? -18.380 20.213 6.669 1.00 54.75 108 ASN A N 1
ATOM 836 C CA . ASN A 1 108 ? -17.688 20.243 5.387 1.00 54.75 108 ASN A CA 1
ATOM 837 C C . ASN A 1 108 ? -16.310 20.916 5.574 1.00 54.75 108 ASN A C 1
ATOM 839 O O . ASN A 1 108 ? -16.277 22.105 5.904 1.00 54.75 108 ASN A O 1
ATOM 843 N N . PRO A 1 109 ? -15.184 20.224 5.313 1.00 52.69 109 PRO A N 1
ATOM 844 C CA . PRO A 1 109 ? -13.847 20.800 5.476 1.00 52.69 109 PRO A CA 1
ATOM 845 C C . PRO A 1 109 ? -13.616 22.063 4.632 1.00 52.69 109 PRO A C 1
ATOM 847 O O . PRO A 1 109 ? -12.750 22.875 4.944 1.00 52.69 109 PRO A O 1
ATOM 850 N N . PHE A 1 110 ? -14.391 22.244 3.556 1.00 44.75 110 PHE A N 1
ATOM 851 C CA . PHE A 1 110 ? -14.312 23.410 2.674 1.00 44.75 110 PHE A CA 1
ATOM 852 C C . PHE A 1 110 ? -15.089 24.631 3.193 1.00 44.75 110 PHE A C 1
ATOM 854 O O . PHE A 1 110 ? -14.842 25.744 2.732 1.00 44.75 110 PHE A O 1
ATOM 861 N N . GLU A 1 111 ? -15.997 24.444 4.155 1.00 57.22 111 GLU A N 1
ATOM 862 C CA . GLU A 1 111 ? -16.794 25.507 4.781 1.00 57.22 111 GLU A CA 1
ATOM 863 C C . GLU A 1 111 ? -16.834 25.319 6.309 1.00 57.22 111 GLU A C 1
ATOM 865 O O . GLU A 1 111 ? -17.889 25.015 6.876 1.00 57.22 111 GLU A O 1
ATOM 870 N N . PRO A 1 112 ? -15.692 25.482 7.006 1.00 60.25 112 PRO A N 1
ATOM 871 C CA . PRO A 1 112 ? -15.654 25.365 8.455 1.00 60.25 112 PRO A CA 1
ATOM 872 C C . PRO A 1 112 ? -16.531 26.456 9.078 1.00 60.25 112 PRO A C 1
ATOM 874 O O . PRO A 1 112 ? -16.243 27.652 8.980 1.00 60.25 112 PRO A O 1
ATOM 877 N N . ARG A 1 113 ? -17.621 26.039 9.723 1.00 67.50 113 ARG A N 1
ATOM 878 C CA . ARG A 1 113 ? -18.476 26.918 10.520 1.00 67.50 113 ARG A CA 1
ATOM 879 C C . ARG A 1 113 ? -18.077 26.843 11.981 1.00 67.50 113 ARG A C 1
ATOM 881 O O . ARG A 1 113 ? -17.849 25.765 12.522 1.00 67.50 113 ARG A O 1
ATOM 888 N N . VAL A 1 114 ? -18.033 28.006 12.621 1.00 78.12 114 VAL A N 1
ATOM 889 C CA . VAL A 1 114 ? -17.961 28.082 14.079 1.00 78.12 114 VAL A CA 1
ATOM 890 C C . VAL A 1 114 ? -19.357 27.754 14.615 1.00 78.12 114 VAL A C 1
ATOM 892 O O . VAL A 1 114 ? -20.313 28.380 14.150 1.00 78.12 114 VAL A O 1
ATOM 895 N N . PRO A 1 115 ? -19.490 26.796 15.548 1.00 82.88 115 PRO A N 1
ATOM 896 C CA . PRO A 1 115 ? -20.765 26.497 16.190 1.00 82.88 115 PRO A CA 1
ATOM 897 C C . PRO A 1 115 ? -21.381 27.758 16.802 1.00 82.88 115 PRO A C 1
ATOM 899 O O . PRO A 1 115 ? -20.699 28.492 17.526 1.00 82.88 115 PRO A O 1
ATOM 902 N N . MET A 1 116 ? -22.654 28.018 16.507 1.00 84.81 116 MET A N 1
ATOM 903 C CA . MET A 1 116 ? -23.354 29.196 17.014 1.00 84.81 116 MET A CA 1
ATOM 904 C C . MET A 1 116 ? -24.015 28.902 18.363 1.00 84.81 116 MET A C 1
ATOM 906 O O . MET A 1 116 ? -24.485 27.794 18.628 1.00 84.81 116 MET A O 1
ATOM 910 N N . GLY A 1 117 ? -24.041 29.915 19.229 1.00 87.19 117 GLY A N 1
ATOM 911 C CA . GLY A 1 117 ? -24.747 29.829 20.503 1.00 87.19 117 GLY A CA 1
ATOM 912 C C . GLY A 1 117 ? -24.072 28.963 21.572 1.00 87.19 117 GLY A C 1
ATOM 913 O O . GLY A 1 117 ? -22.943 28.480 21.407 1.00 87.19 117 GLY A O 1
ATOM 914 N N . THR A 1 118 ? -24.762 28.784 22.697 1.00 90.19 118 THR A N 1
ATOM 915 C CA . THR A 1 118 ? -24.250 28.067 23.883 1.00 90.19 118 THR A CA 1
ATOM 916 C C . THR A 1 118 ? -24.967 26.753 24.163 1.00 90.19 118 THR A C 1
ATOM 918 O O . THR A 1 118 ? -24.468 25.945 24.943 1.00 90.19 118 THR A O 1
ATOM 921 N N . ALA A 1 119 ? -26.099 26.492 23.515 1.00 92.06 119 ALA A N 1
ATOM 922 C CA . ALA A 1 119 ? -26.742 25.187 23.581 1.00 92.06 119 ALA A CA 1
ATOM 923 C C . ALA A 1 119 ? -26.097 24.211 22.584 1.00 92.06 119 ALA A C 1
ATOM 925 O O . ALA A 1 119 ? -25.703 24.591 21.475 1.00 92.06 119 ALA A O 1
ATOM 926 N N . ARG A 1 120 ? -25.996 22.935 22.969 1.00 93.44 120 ARG A N 1
ATOM 927 C CA . ARG A 1 120 ? -25.717 21.824 22.049 1.00 93.44 120 ARG A CA 1
ATOM 928 C C . ARG A 1 120 ? -26.767 20.745 22.227 1.00 93.44 120 ARG A C 1
ATOM 930 O O . ARG A 1 120 ? -27.042 20.337 23.356 1.00 93.44 120 ARG A O 1
ATOM 937 N N . THR A 1 121 ? -27.293 20.253 21.112 1.00 95.25 121 THR A N 1
ATOM 938 C CA . THR A 1 121 ? -28.193 19.096 21.093 1.00 95.25 121 THR A CA 1
ATOM 939 C C . THR A 1 121 ? -27.448 17.915 20.495 1.00 95.25 121 THR A C 1
ATOM 941 O O . THR A 1 121 ? -27.057 17.938 19.332 1.00 95.25 121 THR A O 1
ATOM 944 N N . ILE A 1 122 ? -27.217 16.881 21.294 1.00 96.12 122 ILE A N 1
ATOM 945 C CA . ILE A 1 122 ? -26.513 15.668 20.888 1.00 96.12 122 ILE A CA 1
ATOM 946 C C . ILE A 1 122 ? -27.558 14.586 20.644 1.00 96.12 122 ILE A C 1
ATOM 948 O O . ILE A 1 122 ? -28.224 14.131 21.575 1.00 96.12 122 ILE A O 1
ATOM 952 N N . ARG A 1 123 ? -27.683 14.147 19.394 1.00 95.81 123 ARG A N 1
ATOM 953 C CA . ARG A 1 123 ? -28.492 12.982 19.036 1.00 95.81 123 ARG A CA 1
ATOM 954 C C . ARG A 1 123 ? -27.658 11.731 19.219 1.00 95.81 123 ARG A C 1
ATOM 956 O O . ARG A 1 123 ? -26.544 11.643 18.702 1.00 95.81 123 ARG A O 1
ATOM 963 N N . VAL A 1 124 ? -28.193 10.763 19.952 1.00 96.25 124 VAL A N 1
ATOM 964 C CA . VAL A 1 124 ? -27.483 9.539 20.323 1.00 96.25 124 VAL A CA 1
ATOM 965 C C . VAL A 1 124 ? -28.310 8.282 20.078 1.00 96.25 124 VAL A C 1
ATOM 967 O O . VAL A 1 124 ? -29.540 8.299 20.116 1.00 96.25 124 VAL A O 1
ATOM 970 N N . LEU A 1 125 ? -27.606 7.172 19.882 1.00 95.81 125 LEU A N 1
ATOM 971 C CA . LEU A 1 125 ? -28.128 5.815 19.863 1.00 95.81 125 LEU A CA 1
ATOM 972 C C . LEU A 1 125 ? -27.904 5.157 21.227 1.00 95.81 125 LEU A C 1
ATOM 974 O O . LEU A 1 125 ? -26.770 5.071 21.710 1.00 95.81 125 LEU A O 1
ATOM 978 N N . LEU A 1 126 ? -28.980 4.676 21.844 1.00 95.81 126 LEU A N 1
ATOM 979 C CA . LEU A 1 126 ? -28.925 3.849 23.051 1.00 95.81 126 LEU A CA 1
ATOM 980 C C . LEU A 1 126 ? -28.748 2.372 22.672 1.00 95.81 126 LEU A C 1
ATOM 982 O O . LEU A 1 126 ? -29.092 1.972 21.561 1.00 95.81 126 LEU A O 1
ATOM 986 N N . ASP A 1 127 ? -28.223 1.545 23.584 1.00 94.25 127 ASP A N 1
ATOM 987 C CA . ASP A 1 127 ? -28.194 0.091 23.368 1.00 94.25 127 ASP A CA 1
ATOM 988 C C . ASP A 1 127 ? -29.625 -0.477 23.453 1.00 94.25 127 ASP A C 1
ATOM 990 O O . ASP A 1 127 ? -30.238 -0.400 24.525 1.00 94.25 127 ASP A O 1
ATOM 994 N N . PRO A 1 128 ? -30.167 -1.070 22.372 1.00 93.75 128 PRO A N 1
ATOM 995 C CA . PRO A 1 128 ? -31.539 -1.566 22.376 1.00 93.75 128 PRO A CA 1
ATOM 996 C C . PRO A 1 128 ? -31.779 -2.717 23.359 1.00 93.75 128 PRO A C 1
ATOM 998 O O . PRO A 1 128 ? -32.864 -2.819 23.930 1.00 93.75 128 PRO A O 1
ATOM 1001 N N . ASN A 1 129 ? -30.770 -3.564 23.600 1.00 92.81 129 ASN A N 1
ATOM 1002 C CA . ASN A 1 129 ? -30.877 -4.669 24.556 1.00 92.81 129 ASN A CA 1
ATOM 1003 C C . ASN A 1 129 ? -30.993 -4.124 25.975 1.00 92.81 129 ASN A C 1
ATOM 1005 O O . ASN A 1 129 ? -31.834 -4.577 26.749 1.00 92.81 129 ASN A O 1
ATOM 1009 N N . GLN A 1 130 ? -30.166 -3.128 26.298 1.00 94.25 130 GLN A N 1
ATOM 1010 C CA . GLN A 1 130 ? -30.211 -2.469 27.597 1.00 94.25 130 GLN A CA 1
ATOM 1011 C C . GLN A 1 130 ? -31.538 -1.728 27.790 1.00 94.25 130 GLN A C 1
ATOM 1013 O O . GLN A 1 130 ? -32.131 -1.825 28.858 1.00 94.25 130 GLN A O 1
ATOM 1018 N N . TYR A 1 131 ? -32.041 -1.058 26.749 1.00 93.88 131 TYR A N 1
ATOM 1019 C CA . TYR A 1 131 ? -33.344 -0.396 26.784 1.00 93.88 131 TYR A CA 1
ATOM 1020 C C . TYR A 1 131 ? -34.488 -1.380 27.062 1.00 93.88 131 TYR A C 1
ATOM 1022 O O . TYR A 1 131 ? -35.296 -1.143 27.954 1.00 93.88 131 TYR A O 1
ATOM 1030 N N . ALA A 1 132 ? -34.527 -2.521 26.368 1.00 92.50 132 ALA A N 1
ATOM 1031 C CA . ALA A 1 132 ? -35.550 -3.543 26.595 1.00 92.50 132 ALA A CA 1
ATOM 1032 C C . ALA A 1 132 ? -35.507 -4.122 28.023 1.00 92.50 132 ALA A C 1
ATOM 1034 O O . ALA A 1 132 ? -36.555 -4.341 28.637 1.00 92.50 132 ALA A O 1
ATOM 1035 N N . GLN A 1 133 ? -34.305 -4.332 28.573 1.00 92.25 133 GLN A N 1
ATOM 1036 C CA . GLN A 1 133 ? -34.127 -4.759 29.965 1.00 92.25 133 GLN A CA 1
ATOM 1037 C C . GLN A 1 133 ? -34.610 -3.696 30.954 1.00 92.25 133 GLN A C 1
ATOM 1039 O O . GLN A 1 133 ? -35.266 -4.031 31.936 1.00 92.25 133 GLN A O 1
ATOM 1044 N N . ASP A 1 134 ? -34.321 -2.422 30.687 1.00 91.62 134 ASP A N 1
ATOM 1045 C CA . ASP A 1 134 ? -34.728 -1.318 31.553 1.00 91.62 134 ASP A CA 1
ATOM 1046 C C . ASP A 1 134 ? -36.249 -1.163 31.590 1.00 91.62 134 ASP A C 1
ATOM 1048 O O . ASP A 1 134 ? -36.808 -0.983 32.668 1.00 91.62 134 ASP A O 1
ATOM 1052 N N . ILE A 1 135 ? -36.925 -1.278 30.442 1.00 90.38 135 ILE A N 1
ATOM 1053 C CA . ILE A 1 135 ? -38.393 -1.244 30.371 1.00 90.38 135 ILE A CA 1
ATOM 1054 C C . ILE A 1 135 ? -39.002 -2.429 31.128 1.00 90.38 135 ILE A C 1
ATOM 1056 O O . ILE A 1 135 ? -39.889 -2.229 31.951 1.00 90.38 135 ILE A O 1
ATOM 1060 N N . SER A 1 136 ? -38.472 -3.640 30.927 1.00 89.62 136 SER A N 1
ATOM 1061 C CA . SER A 1 136 ? -38.941 -4.834 31.653 1.00 89.62 136 SER A CA 1
ATOM 1062 C C . SER A 1 136 ? -38.788 -4.659 33.168 1.00 89.62 136 SER A C 1
ATOM 1064 O O . SER A 1 136 ? -39.696 -4.957 33.938 1.00 89.62 136 SER A O 1
ATOM 1066 N N . ARG A 1 137 ? -37.656 -4.097 33.605 1.00 87.69 137 ARG A N 1
ATOM 1067 C CA . ARG A 1 137 ? -37.392 -3.814 35.017 1.00 87.69 137 ARG A CA 1
ATOM 1068 C C . ARG A 1 137 ? -38.309 -2.727 35.581 1.00 87.69 137 ARG A C 1
ATOM 1070 O O . ARG A 1 137 ? -38.746 -2.840 36.721 1.00 87.69 137 ARG A O 1
ATOM 1077 N N . MET A 1 138 ? -38.604 -1.686 34.804 1.00 86.88 138 MET A N 1
ATOM 1078 C CA . MET A 1 138 ? -39.551 -0.635 35.191 1.00 86.88 138 MET A CA 1
ATOM 1079 C C . MET A 1 138 ? -40.962 -1.193 35.401 1.00 86.88 138 MET A C 1
ATOM 1081 O O . MET A 1 138 ? -41.613 -0.826 36.377 1.00 86.88 138 MET A O 1
ATOM 1085 N N . GLU A 1 139 ? -41.402 -2.122 34.548 1.00 86.50 139 GLU A N 1
ATOM 1086 C CA . GLU A 1 139 ? -42.687 -2.813 34.702 1.00 86.50 139 GLU A CA 1
ATOM 1087 C C . GLU A 1 139 ? -42.727 -3.710 35.951 1.00 86.50 139 GLU A C 1
ATOM 1089 O O . GLU A 1 139 ? -43.735 -3.734 36.658 1.00 86.50 139 GLU A O 1
ATOM 1094 N N . GLU A 1 140 ? -41.635 -4.421 36.249 1.00 87.12 140 GLU A N 1
ATOM 1095 C CA . GLU A 1 140 ? -41.528 -5.306 37.418 1.00 87.12 140 GLU A CA 1
ATOM 1096 C C . GLU A 1 140 ? -41.437 -4.544 38.751 1.00 87.12 140 GLU A C 1
ATOM 1098 O O . GLU A 1 140 ? -42.107 -4.902 39.722 1.00 87.12 140 GLU A O 1
ATOM 1103 N N . GLU A 1 141 ? -40.602 -3.503 38.814 1.00 83.31 141 GLU A N 1
ATOM 1104 C CA . GLU A 1 141 ? -40.332 -2.726 40.032 1.00 83.31 141 GLU A CA 1
ATOM 1105 C C . GLU A 1 141 ? -41.312 -1.548 40.225 1.00 83.31 141 GLU A C 1
ATOM 1107 O O . GLU A 1 141 ? -41.375 -0.974 41.314 1.00 83.31 141 GLU A O 1
ATOM 1112 N N . GLY A 1 142 ? -42.105 -1.201 39.204 1.00 77.50 142 GLY A N 1
ATOM 1113 C CA . GLY A 1 142 ? -43.116 -0.140 39.256 1.00 77.50 142 GLY A CA 1
ATOM 1114 C C . GLY A 1 142 ? -42.558 1.286 39.154 1.00 77.50 142 GLY A C 1
ATOM 1115 O O . GLY A 1 142 ? -43.160 2.213 39.695 1.00 77.50 142 GLY A O 1
ATOM 1116 N N . PHE A 1 143 ? -41.412 1.477 38.494 1.00 74.69 143 PHE A N 1
ATOM 1117 C CA . PHE A 1 143 ? -40.844 2.805 38.223 1.00 74.69 143 PHE A CA 1
ATOM 1118 C C . PHE A 1 143 ? -41.420 3.393 36.926 1.00 74.69 143 PHE A C 1
ATOM 1120 O O . PHE A 1 143 ? -41.417 2.722 35.900 1.00 74.69 143 PHE A O 1
ATOM 1127 N N . GLU A 1 144 ? -41.877 4.652 36.948 1.00 68.50 144 GLU A N 1
ATOM 1128 C CA . GLU A 1 144 ? -42.529 5.277 35.780 1.00 68.50 144 GLU A CA 1
ATOM 1129 C C . GLU A 1 144 ? -41.553 5.884 34.751 1.00 68.50 144 GLU A C 1
ATOM 1131 O O . GLU A 1 144 ? -41.869 5.876 33.564 1.00 68.50 144 GLU A O 1
ATOM 1136 N N . ASP A 1 145 ? -40.380 6.399 35.157 1.00 77.06 145 ASP A N 1
ATOM 1137 C CA . ASP A 1 145 ? -39.453 7.071 34.224 1.00 77.06 145 ASP A CA 1
ATOM 1138 C C . ASP A 1 145 ? -37.976 7.011 34.665 1.00 77.06 145 ASP A C 1
ATOM 1140 O O . ASP A 1 145 ? -37.439 7.949 35.251 1.00 77.06 145 ASP A O 1
ATOM 1144 N N . PHE A 1 146 ? -37.285 5.898 34.385 1.00 86.00 146 PHE A N 1
ATOM 1145 C CA . PHE A 1 146 ? -35.843 5.768 34.662 1.00 86.00 146 PHE A CA 1
ATOM 1146 C C . PHE A 1 146 ? -34.987 6.742 33.833 1.00 86.00 146 PHE A C 1
ATOM 1148 O O . PHE A 1 146 ? -33.990 7.278 34.319 1.00 86.00 146 PHE A O 1
ATOM 1155 N N . TYR A 1 147 ? -35.365 6.954 32.572 1.00 89.56 147 TYR A N 1
ATOM 1156 C CA . TYR A 1 147 ? -34.591 7.738 31.611 1.00 89.56 147 TYR A CA 1
ATOM 1157 C C . TYR A 1 147 ? -34.650 9.245 31.908 1.00 89.56 147 TYR A C 1
ATOM 1159 O O . TYR A 1 147 ? -33.700 9.961 31.595 1.00 89.56 147 TYR A O 1
ATOM 1167 N N . GLY A 1 148 ? -35.700 9.718 32.584 1.00 87.31 148 GLY A N 1
ATOM 1168 C CA . GLY A 1 148 ? -35.807 11.091 33.081 1.00 87.31 148 GLY A CA 1
ATOM 1169 C C . GLY A 1 148 ? -34.823 11.461 34.201 1.00 87.31 148 GLY A C 1
ATOM 1170 O O . GLY A 1 148 ? -34.627 12.645 34.465 1.00 87.31 148 GLY A O 1
ATOM 1171 N N . TYR A 1 149 ? -34.163 10.491 34.850 1.00 89.00 149 TYR A N 1
ATOM 1172 C CA . TYR A 1 149 ? -33.213 10.766 35.942 1.00 89.00 149 TYR A CA 1
ATOM 1173 C C . TYR A 1 149 ? -31.781 11.069 35.483 1.00 89.00 149 TYR A C 1
ATOM 1175 O O . TYR A 1 149 ? -30.930 11.391 36.319 1.00 89.00 149 TYR A O 1
ATOM 1183 N N . PHE A 1 150 ? -31.473 10.960 34.188 1.00 94.81 150 PHE A N 1
ATOM 1184 C CA . PHE A 1 150 ? -30.141 11.297 33.689 1.00 94.81 150 PHE A CA 1
ATOM 1185 C C . PHE A 1 150 ? -29.888 12.800 33.791 1.00 94.81 150 PHE A C 1
ATOM 1187 O O . PHE A 1 150 ? -30.538 13.602 33.129 1.00 94.81 150 PHE A O 1
ATOM 1194 N N . ASN A 1 151 ? -28.902 13.171 34.603 1.00 94.44 151 ASN A N 1
ATOM 1195 C CA . ASN A 1 151 ? -28.549 14.562 34.882 1.00 94.44 151 ASN A CA 1
ATOM 1196 C C . ASN A 1 151 ? -27.069 14.877 34.622 1.00 94.44 151 ASN A C 1
ATOM 1198 O O . ASN A 1 151 ? -26.652 16.028 34.730 1.00 94.44 151 ASN A O 1
ATOM 1202 N N . LEU A 1 152 ? -26.267 13.885 34.231 1.00 95.50 152 LEU A N 1
ATOM 1203 C CA . LEU A 1 152 ? -24.862 14.068 33.882 1.00 95.50 152 LEU A CA 1
ATOM 1204 C C . LEU A 1 152 ? -24.511 13.244 32.638 1.00 95.50 152 LEU A C 1
ATOM 1206 O O . LEU A 1 152 ? -24.798 12.052 32.567 1.00 95.50 152 LEU A O 1
ATOM 1210 N N . VAL A 1 153 ? -23.826 13.863 31.678 1.00 96.31 153 VAL A N 1
ATOM 1211 C CA . VAL A 1 153 ? -23.233 13.180 30.524 1.00 96.31 153 VAL A CA 1
ATOM 1212 C C . VAL A 1 153 ? -21.718 13.259 30.614 1.00 96.31 153 VAL A C 1
ATOM 1214 O O . VAL A 1 153 ? -21.148 14.319 30.863 1.00 96.31 153 VAL A O 1
ATOM 1217 N N . ILE A 1 154 ? -21.047 12.129 30.422 1.00 95.25 154 ILE A N 1
ATOM 1218 C CA . ILE A 1 154 ? -19.595 11.996 30.502 1.00 95.25 154 ILE A CA 1
ATOM 1219 C C . ILE A 1 154 ? -19.059 11.564 29.143 1.00 95.25 154 ILE A C 1
ATOM 1221 O O . ILE A 1 154 ? -19.412 10.504 28.624 1.00 95.25 154 ILE A O 1
ATOM 1225 N N . ARG A 1 155 ? -18.136 12.356 28.595 1.00 91.44 155 ARG A N 1
ATOM 1226 C CA . ARG A 1 155 ? -17.303 11.945 27.463 1.00 91.44 155 ARG A CA 1
ATOM 1227 C C . ARG A 1 155 ? -16.007 11.302 27.938 1.00 91.44 155 ARG A C 1
ATOM 1229 O O . ARG A 1 155 ? -15.487 11.623 29.010 1.00 91.44 155 ARG A O 1
ATOM 1236 N N . ARG A 1 156 ? -15.440 10.442 27.097 1.00 87.62 156 ARG A N 1
ATOM 1237 C CA . ARG A 1 156 ? -14.088 9.890 27.256 1.00 87.62 156 ARG A CA 1
ATOM 1238 C C . ARG A 1 156 ? -13.138 10.524 26.245 1.00 87.62 156 ARG A C 1
ATOM 1240 O O . ARG A 1 156 ? -13.563 11.163 25.290 1.00 87.62 156 ARG A O 1
ATOM 1247 N N . HIS A 1 157 ? -11.837 10.350 26.451 1.00 81.69 157 HIS A N 1
ATOM 1248 C CA . HIS A 1 157 ? -10.858 10.732 25.436 1.00 81.69 157 HIS A CA 1
ATOM 1249 C C . HIS A 1 157 ? -11.019 9.841 24.201 1.00 81.69 157 HIS A C 1
ATOM 1251 O O . HIS A 1 157 ? -10.964 8.618 24.334 1.00 81.69 157 HIS A O 1
ATOM 1257 N N . ALA A 1 158 ? -11.147 10.440 23.013 1.00 72.00 158 ALA A N 1
ATOM 1258 C CA . ALA A 1 158 ? -11.410 9.731 21.757 1.00 72.00 158 ALA A CA 1
ATOM 1259 C C . ALA A 1 158 ? -10.428 8.572 21.492 1.00 72.00 158 ALA A C 1
ATOM 1261 O O . ALA A 1 158 ? -10.845 7.468 21.152 1.00 72.00 158 ALA A O 1
ATOM 1262 N N . LYS A 1 159 ? -9.125 8.768 21.762 1.00 71.62 159 LYS A N 1
ATOM 1263 C CA . LYS A 1 159 ? -8.084 7.728 21.602 1.00 71.62 159 LYS A CA 1
ATOM 1264 C C . LYS A 1 159 ? -8.328 6.468 22.452 1.00 71.62 159 LYS A C 1
ATOM 1266 O O . LYS A 1 159 ? -7.859 5.396 22.095 1.00 71.62 159 LYS A O 1
ATOM 1271 N N . GLN A 1 160 ? -9.055 6.580 23.566 1.00 75.62 160 GLN A N 1
ATOM 1272 C CA . GLN A 1 160 ? -9.350 5.476 24.493 1.00 75.62 160 GLN A CA 1
ATOM 1273 C C . GLN A 1 160 ? -10.794 4.959 24.364 1.00 75.62 160 GLN A C 1
ATOM 1275 O O . GLN A 1 160 ? -11.212 4.095 25.138 1.00 75.62 160 GLN A O 1
ATOM 1280 N N . ASN A 1 161 ? -11.569 5.493 23.417 1.00 80.06 161 ASN A N 1
ATOM 1281 C CA . ASN A 1 161 ? -13.016 5.309 23.343 1.00 80.06 161 ASN A CA 1
ATOM 1282 C C . ASN A 1 161 ? -13.469 4.389 22.195 1.00 80.06 161 ASN A C 1
ATOM 1284 O O . ASN A 1 161 ? -14.594 4.484 21.724 1.00 80.06 161 ASN A O 1
ATOM 1288 N N . ASN A 1 162 ? -12.597 3.484 21.743 1.00 77.38 162 ASN A N 1
ATOM 1289 C CA . ASN A 1 162 ? -12.826 2.680 20.532 1.00 77.38 162 ASN A CA 1
ATOM 1290 C C . ASN A 1 162 ? -13.422 1.290 20.801 1.00 77.38 162 ASN A C 1
ATOM 1292 O O . ASN A 1 162 ? -13.689 0.540 19.866 1.00 77.38 162 ASN A O 1
ATOM 1296 N N . PHE A 1 163 ? -13.639 0.938 22.069 1.00 83.50 163 PHE A N 1
ATOM 1297 C CA . PHE A 1 163 ? -14.044 -0.407 22.484 1.00 83.50 163 PHE A CA 1
ATOM 1298 C C . PHE A 1 163 ? -15.362 -0.866 21.840 1.00 83.50 163 PHE A C 1
ATOM 1300 O O . PHE A 1 163 ? -15.453 -2.009 21.404 1.00 83.50 163 PHE A O 1
ATOM 1307 N N . LYS A 1 164 ? -16.368 0.017 21.722 1.00 84.62 164 LYS A N 1
ATOM 1308 C CA . LYS A 1 164 ? -17.666 -0.331 21.123 1.00 84.62 164 LYS A CA 1
ATOM 1309 C C . LYS A 1 164 ? -17.525 -0.700 19.646 1.00 84.62 164 LYS A C 1
ATOM 1311 O O . LYS A 1 164 ? -18.106 -1.693 19.223 1.00 84.62 164 LYS A O 1
ATOM 1316 N N . ALA A 1 165 ? -16.714 0.042 18.889 1.00 79.81 165 ALA A N 1
ATOM 1317 C CA . ALA A 1 165 ? -16.460 -0.244 17.478 1.00 79.81 165 ALA A CA 1
ATOM 1318 C C . ALA A 1 165 ? -15.780 -1.611 17.295 1.00 79.81 165 ALA A C 1
ATOM 1320 O O . ALA A 1 165 ? -16.228 -2.418 16.485 1.00 79.81 165 ALA A O 1
ATOM 1321 N N . VAL A 1 166 ? -14.762 -1.916 18.110 1.00 84.56 166 VAL A N 1
ATOM 1322 C CA . VAL A 1 166 ? -14.088 -3.226 18.092 1.00 84.56 166 VAL A CA 1
ATOM 1323 C C . VAL A 1 166 ? -15.067 -4.353 18.449 1.00 84.56 166 VAL A C 1
ATOM 1325 O O . VAL A 1 166 ? -15.138 -5.352 17.737 1.00 84.56 166 VAL A O 1
ATOM 1328 N N . LEU A 1 167 ? -15.875 -4.183 19.502 1.00 87.19 167 LEU A N 1
ATOM 1329 C CA . LEU A 1 167 ? -16.890 -5.163 19.909 1.00 87.19 167 LEU A CA 1
ATOM 1330 C C . LEU A 1 167 ? -17.973 -5.368 18.843 1.00 87.19 167 LEU A C 1
ATOM 1332 O O . LEU A 1 167 ? -18.407 -6.497 18.627 1.00 87.19 167 LEU A O 1
ATOM 1336 N N . SER A 1 168 ? -18.394 -4.299 18.167 1.00 85.06 168 SER A N 1
ATOM 1337 C CA . SER A 1 168 ? -19.343 -4.367 17.053 1.00 85.06 168 SER A CA 1
ATOM 1338 C C . SER A 1 168 ? -18.770 -5.178 15.890 1.00 85.06 168 SER A C 1
ATOM 1340 O O . SER A 1 168 ? -19.438 -6.064 15.353 1.00 85.06 168 SER A O 1
ATOM 1342 N N . THR A 1 169 ? -17.495 -4.958 15.563 1.00 87.19 169 THR A N 1
ATOM 1343 C CA . THR A 1 169 ? -16.770 -5.742 14.558 1.00 87.19 169 THR A CA 1
ATOM 1344 C C . THR A 1 169 ? -16.688 -7.221 14.940 1.00 87.19 169 THR A C 1
ATOM 1346 O O . THR A 1 169 ? -17.020 -8.075 14.120 1.00 87.19 169 THR A O 1
ATOM 1349 N N . ILE A 1 170 ? -16.328 -7.541 16.187 1.00 88.00 170 ILE A N 1
ATOM 1350 C CA . ILE A 1 170 ? -16.287 -8.929 16.680 1.00 88.00 170 ILE A CA 1
ATOM 1351 C C . ILE A 1 170 ? -17.674 -9.574 16.592 1.00 88.00 170 ILE A C 1
ATOM 1353 O O . ILE A 1 170 ? -17.812 -10.679 16.075 1.00 88.00 170 ILE A O 1
ATOM 1357 N N . ARG A 1 171 ? -18.720 -8.872 17.041 1.00 88.38 171 ARG A N 1
ATOM 1358 C CA . ARG A 1 171 ? -20.104 -9.355 16.966 1.00 88.38 171 ARG A CA 1
ATOM 1359 C C . ARG A 1 171 ? -20.529 -9.620 15.523 1.00 88.38 171 ARG A C 1
ATOM 1361 O O . ARG A 1 171 ? -21.142 -10.644 15.250 1.00 88.38 171 ARG A O 1
ATOM 1368 N N . THR A 1 172 ? -20.181 -8.723 14.603 1.00 85.12 172 THR A N 1
ATOM 1369 C CA . THR A 1 172 ? -20.481 -8.881 13.173 1.00 85.12 172 THR A CA 1
ATOM 1370 C C . THR A 1 172 ? -19.812 -10.132 12.612 1.00 85.12 172 THR A C 1
ATOM 1372 O O . THR A 1 172 ? -20.474 -10.916 11.942 1.00 85.12 172 THR A O 1
ATOM 1375 N N . LEU A 1 173 ? -18.541 -10.368 12.956 1.00 85.69 173 LEU A N 1
ATOM 1376 C CA . LEU A 1 173 ? -17.806 -11.576 12.567 1.00 85.69 173 LEU A CA 1
ATOM 1377 C C . LEU A 1 173 ? -18.421 -12.860 13.142 1.00 85.69 173 LEU A C 1
ATOM 1379 O O . LEU A 1 173 ? -18.451 -13.880 12.464 1.00 85.69 173 LEU A O 1
ATOM 1383 N N . MET A 1 174 ? -18.927 -12.820 14.376 1.00 86.56 174 MET A N 1
ATOM 1384 C CA . MET A 1 174 ? -19.595 -13.972 14.994 1.00 86.56 174 MET A CA 1
ATOM 1385 C C . MET A 1 174 ? -20.964 -14.267 14.371 1.00 86.56 174 MET A C 1
ATOM 1387 O O . MET A 1 174 ? -21.343 -15.428 14.245 1.00 86.56 174 MET A O 1
ATOM 1391 N N . ASN A 1 175 ? -21.705 -13.224 13.991 1.00 85.25 175 ASN A N 1
ATOM 1392 C CA . ASN A 1 175 ? -23.044 -13.356 13.414 1.00 85.25 175 ASN A CA 1
ATOM 1393 C C . ASN A 1 175 ? -23.018 -13.719 11.924 1.00 85.25 175 ASN A C 1
ATOM 1395 O O . ASN A 1 175 ? -23.989 -14.283 11.426 1.00 85.25 175 ASN A O 1
ATOM 1399 N N . ARG A 1 176 ? -21.927 -13.390 11.224 1.00 82.06 176 ARG A N 1
ATOM 1400 C CA . ARG A 1 176 ? -21.687 -13.718 9.815 1.00 82.06 176 ARG A CA 1
ATOM 1401 C C . ARG A 1 176 ? -20.452 -14.609 9.706 1.00 82.06 176 ARG A C 1
ATOM 1403 O O . ARG A 1 176 ? -19.377 -14.118 9.360 1.00 82.06 176 ARG A O 1
ATOM 1410 N N . PRO A 1 177 ? -20.559 -15.910 10.025 1.00 73.75 177 PRO A N 1
ATOM 1411 C CA . PRO A 1 177 ? -19.425 -16.827 9.927 1.00 73.75 177 PRO A CA 1
ATOM 1412 C C . PRO A 1 177 ? -18.870 -16.915 8.497 1.00 73.75 177 PRO A C 1
ATOM 1414 O O . PRO A 1 177 ? -17.683 -17.182 8.319 1.00 73.75 177 PRO A O 1
ATOM 1417 N N . GLU A 1 178 ? -19.689 -16.622 7.483 1.00 75.06 178 GLU A N 1
ATOM 1418 C CA . GLU A 1 178 ? -19.245 -16.443 6.101 1.00 75.06 178 GLU A CA 1
ATOM 1419 C C . GLU A 1 178 ? -18.218 -15.318 5.914 1.00 75.06 178 GLU A C 1
ATOM 1421 O O . GLU A 1 178 ? -17.464 -15.385 4.957 1.00 75.06 178 GLU A O 1
ATOM 1426 N N . ASP A 1 179 ? -18.136 -14.335 6.814 1.00 73.12 179 ASP A N 1
ATOM 1427 C CA . ASP A 1 179 ? -17.159 -13.237 6.772 1.00 73.12 179 ASP A CA 1
ATOM 1428 C C . ASP A 1 179 ? -15.889 -13.540 7.600 1.00 73.12 179 ASP A C 1
ATOM 1430 O O . ASP A 1 179 ? -14.961 -12.725 7.640 1.00 73.12 179 ASP A O 1
ATOM 1434 N N . ALA A 1 180 ? -15.840 -14.691 8.283 1.00 75.69 180 ALA A N 1
ATOM 1435 C CA . ALA A 1 180 ? -14.789 -15.085 9.227 1.00 75.69 180 ALA A CA 1
ATOM 1436 C C . ALA A 1 180 ? -13.954 -16.287 8.739 1.00 75.69 180 ALA A C 1
ATOM 1438 O O . ALA A 1 180 ? -13.457 -17.080 9.541 1.00 75.69 180 ALA A O 1
ATOM 1439 N N . ILE A 1 181 ? -13.787 -16.442 7.422 1.00 79.19 181 ILE A N 1
ATOM 1440 C CA . ILE A 1 181 ? -13.018 -17.553 6.845 1.00 79.19 181 ILE A CA 1
ATOM 1441 C C . ILE A 1 181 ? -11.539 -17.171 6.721 1.00 79.19 181 ILE A C 1
ATOM 1443 O O . ILE A 1 181 ? -11.134 -16.332 5.914 1.00 79.19 181 ILE A O 1
ATOM 1447 N N . VAL A 1 182 ? -10.720 -17.846 7.521 1.00 84.62 182 VAL A N 1
ATOM 1448 C CA . VAL A 1 182 ? -9.254 -17.769 7.514 1.00 84.62 182 VAL A CA 1
ATOM 1449 C C . VAL A 1 182 ? -8.700 -18.686 6.415 1.00 84.62 182 VAL A C 1
ATOM 1451 O O . VAL A 1 182 ? -9.316 -19.717 6.132 1.00 84.62 182 VAL A O 1
ATOM 1454 N N . PRO A 1 183 ? -7.544 -18.379 5.790 1.00 89.19 183 PRO A N 1
ATOM 1455 C CA . PRO A 1 183 ? -6.913 -19.314 4.865 1.00 89.19 183 PRO A CA 1
ATOM 1456 C C . PRO A 1 183 ? -6.738 -20.710 5.473 1.00 89.19 183 PRO A C 1
ATOM 1458 O O . PRO A 1 183 ? -6.325 -20.852 6.624 1.00 89.19 183 PRO A O 1
ATOM 1461 N N . THR A 1 184 ? -7.005 -21.753 4.685 1.00 88.50 184 THR A N 1
ATOM 1462 C CA . THR A 1 184 ? -6.959 -23.155 5.144 1.00 88.50 184 THR A CA 1
ATOM 1463 C C . THR A 1 184 ? -5.589 -23.558 5.680 1.00 88.50 184 THR A C 1
ATOM 1465 O O . THR A 1 184 ? -5.501 -24.323 6.633 1.00 88.50 184 THR A O 1
ATOM 1468 N N . TRP A 1 185 ? -4.520 -22.994 5.116 1.00 91.56 185 TRP A N 1
ATOM 1469 C CA . TRP A 1 185 ? -3.149 -23.206 5.573 1.00 91.56 185 TRP A CA 1
ATOM 1470 C C . TRP A 1 185 ? -2.835 -22.541 6.921 1.00 91.56 185 TRP A C 1
ATOM 1472 O O . TRP A 1 185 ? -1.806 -22.862 7.507 1.00 91.56 185 TRP A O 1
ATOM 1482 N N . LEU A 1 186 ? -3.679 -21.625 7.409 1.00 92.00 186 LEU A N 1
ATOM 1483 C CA . LEU A 1 186 ? -3.519 -20.921 8.687 1.00 92.00 186 LEU A CA 1
ATOM 1484 C C . LEU A 1 186 ? -4.547 -21.360 9.736 1.00 92.00 186 LEU A C 1
ATOM 1486 O O . LEU A 1 186 ? -4.267 -21.249 10.921 1.00 92.00 186 LEU A O 1
ATOM 1490 N N . HIS A 1 187 ? -5.712 -21.858 9.318 1.00 91.00 187 HIS A N 1
ATOM 1491 C CA . HIS A 1 187 ? -6.847 -22.173 10.189 1.00 91.00 187 HIS A CA 1
ATOM 1492 C C . HIS A 1 187 ? -6.472 -23.015 11.422 1.00 91.00 187 HIS A C 1
ATOM 1494 O O . HIS A 1 187 ? -6.691 -22.582 12.552 1.00 91.00 187 HIS A O 1
ATOM 1500 N N . ASP A 1 188 ? -5.866 -24.189 11.226 1.00 90.81 188 ASP A N 1
ATOM 1501 C CA . ASP A 1 188 ? -5.544 -25.097 12.338 1.00 90.81 188 ASP A CA 1
ATOM 1502 C C . ASP A 1 188 ? -4.469 -24.510 13.258 1.00 90.81 188 ASP A C 1
ATOM 1504 O O . ASP A 1 188 ? -4.576 -24.609 14.481 1.00 90.81 188 ASP A O 1
ATOM 1508 N N . LEU A 1 189 ? -3.481 -23.831 12.665 1.00 91.56 189 LEU A N 1
ATOM 1509 C CA . LEU A 1 189 ? -2.413 -23.160 13.397 1.00 91.56 189 LEU A CA 1
ATOM 1510 C C . LEU A 1 189 ? -2.952 -21.996 14.238 1.00 91.56 189 LEU A C 1
ATOM 1512 O O . LEU A 1 189 ? -2.538 -21.829 15.381 1.00 91.56 189 LEU A O 1
ATOM 1516 N N . PHE A 1 190 ? -3.891 -21.221 13.692 1.00 89.88 190 PHE A N 1
ATOM 1517 C CA . PHE A 1 190 ? -4.552 -20.119 14.386 1.00 89.88 190 PHE A CA 1
ATOM 1518 C C . PHE A 1 190 ? -5.344 -20.615 15.600 1.00 89.88 190 PHE A C 1
ATOM 1520 O O . PHE A 1 190 ? -5.294 -20.002 16.659 1.00 89.88 190 PHE A O 1
ATOM 1527 N N . LEU A 1 191 ? -6.015 -21.764 15.478 1.00 90.94 191 LEU A N 1
ATOM 1528 C CA . LEU A 1 191 ? -6.706 -22.408 16.597 1.00 90.94 191 LEU A CA 1
ATOM 1529 C C . LEU A 1 191 ? -5.756 -23.080 17.608 1.00 90.94 191 LEU A C 1
ATOM 1531 O O . LEU A 1 191 ? -6.206 -23.536 18.660 1.00 90.94 191 LEU A O 1
ATOM 1535 N N . GLY A 1 192 ? -4.458 -23.160 17.301 1.00 89.81 192 GLY A N 1
ATOM 1536 C CA . GLY A 1 192 ? -3.439 -23.764 18.160 1.00 89.81 192 GLY A CA 1
ATOM 1537 C C . GLY A 1 192 ? -3.348 -25.291 18.067 1.00 89.81 192 GLY A C 1
ATOM 1538 O O . GLY A 1 192 ? -2.745 -25.917 18.942 1.00 89.81 192 GLY A O 1
ATOM 1539 N N . TYR A 1 193 ? -3.924 -25.904 17.030 1.00 89.69 193 TYR A N 1
ATOM 1540 C CA . TYR A 1 193 ? -3.840 -27.343 16.771 1.00 89.69 193 TYR A CA 1
ATOM 1541 C C . TYR A 1 193 ? -2.840 -27.656 15.640 1.00 89.69 193 TYR A C 1
ATOM 1543 O O . TYR A 1 193 ? -2.433 -26.787 14.873 1.00 89.69 193 TYR A O 1
ATOM 1551 N N . GLY A 1 194 ? -2.458 -28.930 15.504 1.00 87.81 194 GLY A N 1
ATOM 1552 C CA . GLY A 1 194 ? -1.641 -29.406 14.381 1.00 87.81 194 GLY A CA 1
ATOM 1553 C C . GLY A 1 194 ? -0.133 -29.165 14.523 1.00 87.81 194 GLY A C 1
ATOM 1554 O O . GLY A 1 194 ? 0.397 -29.001 15.621 1.00 87.81 194 GLY A O 1
ATOM 1555 N N . ASP A 1 195 ? 0.580 -29.229 13.393 1.00 87.25 195 ASP A N 1
ATOM 1556 C CA . ASP A 1 195 ? 2.032 -29.021 13.337 1.00 87.25 195 ASP A CA 1
ATOM 1557 C C . ASP A 1 195 ? 2.347 -27.515 13.205 1.00 87.25 195 ASP A C 1
ATOM 1559 O O . ASP A 1 195 ? 1.906 -26.896 12.229 1.00 87.25 195 ASP A O 1
ATOM 1563 N N . PRO A 1 196 ? 3.146 -26.916 14.113 1.00 87.38 196 PRO A N 1
ATOM 1564 C CA . PRO A 1 196 ? 3.494 -25.493 14.072 1.00 87.38 196 PRO A CA 1
ATOM 1565 C C . PRO A 1 196 ? 4.271 -25.070 12.815 1.00 87.38 196 PRO A C 1
ATOM 1567 O O . PRO A 1 196 ? 4.329 -23.886 12.494 1.00 87.38 196 PRO A O 1
ATOM 1570 N N . ALA A 1 197 ? 4.880 -26.013 12.092 1.00 87.56 197 ALA A N 1
ATOM 1571 C CA . ALA A 1 197 ? 5.592 -25.741 10.847 1.00 87.56 197 ALA A CA 1
ATOM 1572 C C . ALA A 1 197 ? 4.726 -25.941 9.586 1.00 87.56 197 ALA A C 1
ATOM 1574 O O . ALA A 1 197 ? 5.231 -25.760 8.479 1.00 87.56 197 ALA A O 1
ATOM 1575 N N . SER A 1 198 ? 3.445 -26.309 9.717 1.00 89.25 198 SER A N 1
ATOM 1576 C CA . SER A 1 198 ? 2.534 -26.578 8.586 1.00 89.25 198 SER A CA 1
ATOM 1577 C C . SER A 1 198 ? 2.332 -25.383 7.645 1.00 89.25 198 SER A C 1
ATOM 1579 O O . SER A 1 198 ? 2.265 -25.574 6.434 1.00 89.25 198 SER A O 1
ATOM 1581 N N . SER A 1 199 ? 2.311 -24.161 8.181 1.00 92.00 199 SER A N 1
ATOM 1582 C CA . SER A 1 199 ? 2.115 -22.921 7.415 1.00 92.00 199 SER A CA 1
ATOM 1583 C C . SER A 1 199 ? 3.409 -22.306 6.863 1.00 92.00 199 SER A C 1
ATOM 1585 O O . SER A 1 199 ? 3.369 -21.196 6.330 1.00 92.00 199 SER A O 1
ATOM 1587 N N . GLN A 1 200 ? 4.562 -22.971 7.014 1.00 90.81 200 GLN A N 1
ATOM 1588 C CA . GLN A 1 200 ? 5.827 -22.481 6.455 1.00 90.81 200 GLN A CA 1
ATOM 1589 C C . GLN A 1 200 ? 5.884 -22.737 4.947 1.00 90.81 200 GLN A C 1
ATOM 1591 O O . GLN A 1 200 ? 5.499 -23.811 4.483 1.00 90.81 200 GLN A O 1
ATOM 1596 N N . PHE A 1 201 ? 6.423 -21.780 4.186 1.00 89.56 201 PHE A N 1
ATOM 1597 C CA . PHE A 1 201 ? 6.393 -21.798 2.719 1.00 89.56 201 PHE A CA 1
ATOM 1598 C C . PHE A 1 201 ? 6.881 -23.107 2.083 1.00 89.56 201 PHE A C 1
ATOM 1600 O O . PHE A 1 201 ? 6.282 -23.583 1.126 1.00 89.56 201 PHE A O 1
ATOM 1607 N N . PHE A 1 202 ? 7.924 -23.744 2.629 1.00 87.44 202 PHE A N 1
ATOM 1608 C CA . PHE A 1 202 ? 8.479 -24.983 2.069 1.00 87.44 202 PHE A CA 1
ATOM 1609 C C . PHE A 1 202 ? 7.587 -26.217 2.244 1.00 87.44 202 PHE A C 1
ATOM 1611 O O . PHE A 1 202 ? 7.892 -27.267 1.686 1.00 87.44 202 PHE A O 1
ATOM 1618 N N . ARG A 1 203 ? 6.499 -26.113 3.012 1.00 88.31 203 ARG A N 1
ATOM 1619 C CA . ARG A 1 203 ? 5.470 -27.155 3.126 1.00 88.31 203 ARG A CA 1
ATOM 1620 C C . ARG A 1 203 ? 4.210 -26.834 2.331 1.00 88.31 203 ARG A C 1
ATOM 1622 O O . ARG A 1 203 ? 3.336 -27.692 2.221 1.00 88.31 203 ARG A O 1
ATOM 1629 N N . LEU A 1 204 ? 4.107 -25.623 1.788 1.00 89.38 204 LEU A N 1
ATOM 1630 C CA . LEU A 1 204 ? 2.946 -25.197 1.025 1.00 89.38 204 LEU A CA 1
ATOM 1631 C C . LEU A 1 204 ? 3.121 -25.542 -0.459 1.00 89.38 204 LEU A C 1
ATOM 1633 O O . LEU A 1 204 ? 4.190 -25.320 -1.027 1.00 89.38 204 LEU A O 1
ATOM 1637 N N . PRO A 1 205 ? 2.061 -26.027 -1.130 1.00 86.94 205 PRO A N 1
ATOM 1638 C CA . PRO A 1 205 ? 2.114 -26.348 -2.557 1.00 86.94 205 PRO A CA 1
ATOM 1639 C C . PRO A 1 205 ? 2.277 -25.099 -3.436 1.00 86.94 205 PRO A C 1
ATOM 1641 O O . PRO A 1 205 ? 2.657 -25.206 -4.596 1.00 86.94 205 PRO A O 1
ATOM 1644 N N . SER A 1 206 ? 1.984 -23.917 -2.891 1.00 88.50 206 SER A N 1
ATOM 1645 C CA . SER A 1 206 ? 2.088 -22.622 -3.564 1.00 88.50 206 SER A CA 1
ATOM 1646 C C . SER A 1 206 ? 3.484 -21.992 -3.498 1.00 88.50 206 SER A C 1
ATOM 1648 O O . SER A 1 206 ? 3.624 -20.828 -3.860 1.00 88.50 206 SER A O 1
ATOM 1650 N N . ARG A 1 207 ? 4.500 -22.714 -3.006 1.00 90.50 207 ARG A N 1
ATOM 1651 C CA . ARG A 1 207 ? 5.887 -22.233 -2.928 1.00 90.50 207 ARG A CA 1
ATOM 1652 C C . ARG A 1 207 ? 6.413 -21.769 -4.289 1.00 90.50 207 ARG A C 1
ATOM 1654 O O . ARG A 1 207 ? 6.176 -22.407 -5.315 1.00 90.50 207 ARG A O 1
ATOM 1661 N N . LEU A 1 208 ? 7.202 -20.704 -4.277 1.00 90.12 208 LEU A N 1
ATOM 1662 C CA . LEU A 1 208 ? 7.909 -20.170 -5.428 1.00 90.12 208 LEU A CA 1
ATOM 1663 C C . LEU A 1 208 ? 9.349 -20.698 -5.468 1.00 90.12 208 LEU A C 1
ATOM 1665 O O . LEU A 1 208 ? 10.111 -20.601 -4.517 1.00 90.12 208 LEU A O 1
ATOM 1669 N N . TYR A 1 209 ? 9.769 -21.238 -6.610 1.00 87.44 209 TYR A N 1
ATOM 1670 C CA . TYR A 1 209 ? 11.148 -21.720 -6.777 1.00 87.44 209 TYR A CA 1
ATOM 1671 C C . TYR A 1 209 ? 12.104 -20.645 -7.289 1.00 87.44 209 TYR A C 1
ATOM 1673 O O . TYR A 1 209 ? 13.315 -20.828 -7.226 1.00 87.44 209 TYR A O 1
ATOM 1681 N N . ARG A 1 210 ? 11.575 -19.531 -7.800 1.00 92.50 210 ARG A N 1
ATOM 1682 C CA . ARG A 1 210 ? 12.338 -18.418 -8.366 1.00 92.50 210 ARG A CA 1
ATOM 1683 C C . ARG A 1 210 ? 11.866 -17.119 -7.724 1.00 92.50 210 ARG A C 1
ATOM 1685 O O . ARG A 1 210 ? 10.691 -16.784 -7.834 1.00 92.50 210 ARG A O 1
ATOM 1692 N N . LEU A 1 211 ? 12.784 -16.409 -7.076 1.00 92.56 211 LEU A N 1
ATOM 1693 C CA . LEU A 1 211 ? 12.527 -15.190 -6.309 1.00 92.56 211 LEU A CA 1
ATOM 1694 C C . LEU A 1 211 ? 13.422 -14.058 -6.820 1.00 92.56 211 LEU A C 1
ATOM 1696 O O . LEU A 1 211 ? 14.643 -14.213 -6.865 1.00 92.56 211 LEU A O 1
ATOM 1700 N N . ASP A 1 212 ? 12.840 -12.921 -7.197 1.00 93.75 212 ASP A N 1
ATOM 1701 C CA . ASP A 1 212 ? 13.599 -11.725 -7.572 1.00 93.75 212 ASP A CA 1
ATOM 1702 C C . ASP A 1 212 ? 13.857 -10.872 -6.325 1.00 93.75 212 ASP A C 1
ATOM 1704 O O . ASP A 1 212 ? 12.960 -10.218 -5.792 1.00 93.75 212 ASP A O 1
ATOM 1708 N N . LEU A 1 213 ? 15.098 -10.909 -5.838 1.00 93.56 213 LEU A N 1
ATOM 1709 C CA . LEU A 1 213 ? 15.546 -10.164 -4.664 1.00 93.56 213 LEU A CA 1
ATOM 1710 C C . LEU A 1 213 ? 16.054 -8.763 -5.022 1.00 93.56 213 LEU A C 1
ATOM 1712 O O . LEU A 1 213 ? 16.479 -8.042 -4.120 1.00 93.56 213 LEU A O 1
ATOM 1716 N N . ARG A 1 214 ? 15.986 -8.345 -6.295 1.00 92.44 214 ARG A N 1
ATOM 1717 C CA . ARG A 1 214 ? 16.277 -6.968 -6.721 1.00 92.44 214 ARG A CA 1
ATOM 1718 C C . ARG A 1 214 ? 17.608 -6.462 -6.135 1.00 92.44 214 ARG A C 1
ATOM 1720 O O . ARG A 1 214 ? 18.605 -7.184 -6.152 1.00 92.44 214 ARG A O 1
ATOM 1727 N N . ASP A 1 215 ? 17.623 -5.241 -5.616 1.00 90.06 215 ASP A N 1
ATOM 1728 C CA . ASP A 1 215 ? 18.753 -4.526 -5.019 1.00 90.06 215 ASP A CA 1
ATOM 1729 C C . ASP A 1 215 ? 18.963 -4.836 -3.519 1.00 90.06 215 ASP A C 1
ATOM 1731 O O . ASP A 1 215 ? 19.625 -4.086 -2.799 1.00 90.06 215 ASP A O 1
ATOM 1735 N N . THR A 1 216 ? 18.443 -5.969 -3.027 1.00 93.25 216 THR A N 1
ATOM 1736 C CA . THR A 1 216 ? 18.643 -6.401 -1.629 1.00 93.25 216 THR A CA 1
ATOM 1737 C C . THR A 1 216 ? 20.132 -6.541 -1.284 1.00 93.25 216 THR A C 1
ATOM 1739 O O . THR A 1 216 ? 20.532 -6.314 -0.141 1.00 93.25 216 THR A O 1
ATOM 1742 N N . PHE A 1 217 ? 20.976 -6.880 -2.266 1.00 92.25 217 PHE A N 1
ATOM 1743 C CA . PHE A 1 217 ? 22.418 -7.030 -2.084 1.00 92.25 217 PHE A CA 1
ATOM 1744 C C . PHE A 1 217 ? 23.188 -5.849 -2.680 1.00 92.25 217 PHE A C 1
ATOM 1746 O O . PHE A 1 217 ? 23.073 -5.544 -3.860 1.00 92.25 217 PHE A O 1
ATOM 1753 N N . ILE A 1 218 ? 24.025 -5.229 -1.849 1.00 88.94 218 ILE A N 1
ATOM 1754 C CA . ILE A 1 218 ? 24.884 -4.092 -2.220 1.00 88.94 218 ILE A CA 1
ATOM 1755 C C . ILE A 1 218 ? 26.065 -4.533 -3.096 1.00 88.94 218 ILE A C 1
ATOM 1757 O O . ILE A 1 218 ? 26.423 -3.852 -4.052 1.00 88.94 218 ILE A O 1
ATOM 1761 N N . ASP A 1 219 ? 26.696 -5.659 -2.749 1.00 86.38 219 ASP A N 1
ATOM 1762 C CA . ASP A 1 219 ? 27.898 -6.173 -3.407 1.00 86.38 219 ASP A CA 1
ATOM 1763 C C . ASP A 1 219 ? 27.903 -7.720 -3.483 1.00 86.38 219 ASP A C 1
ATOM 1765 O O . ASP A 1 219 ? 27.095 -8.405 -2.846 1.00 86.38 219 ASP A O 1
ATOM 1769 N N . LEU A 1 220 ? 28.826 -8.302 -4.262 1.00 82.88 220 LEU A N 1
ATOM 1770 C CA . LEU A 1 220 ? 28.924 -9.761 -4.436 1.00 82.88 220 LEU A CA 1
ATOM 1771 C C . LEU A 1 220 ? 29.261 -10.465 -3.125 1.00 82.88 220 LEU A C 1
ATOM 1773 O O . LEU A 1 220 ? 28.860 -11.601 -2.884 1.00 82.88 220 LEU A O 1
ATOM 1777 N N . GLN A 1 221 ? 30.032 -9.779 -2.286 1.00 85.31 221 GLN A N 1
ATOM 1778 C CA . GLN A 1 221 ? 30.454 -10.278 -0.993 1.00 85.31 221 GLN A CA 1
ATOM 1779 C C . GLN A 1 221 ? 29.250 -10.379 -0.044 1.00 85.31 221 GLN A C 1
ATOM 1781 O O . GLN A 1 221 ? 29.127 -11.368 0.669 1.00 85.31 221 GLN A O 1
ATOM 1786 N N . HIS A 1 222 ? 28.318 -9.428 -0.104 1.00 89.12 222 HIS A N 1
ATOM 1787 C CA . HIS A 1 222 ? 27.062 -9.412 0.637 1.00 89.12 222 HIS A CA 1
ATOM 1788 C C . HIS A 1 222 ? 26.197 -10.606 0.244 1.00 89.12 222 HIS A C 1
ATOM 1790 O O . HIS A 1 222 ? 25.710 -11.313 1.120 1.00 89.12 222 HIS A O 1
ATOM 1796 N N . LEU A 1 223 ? 26.073 -10.893 -1.057 1.00 87.12 223 LEU A N 1
ATOM 1797 C CA . LEU A 1 223 ? 25.354 -12.076 -1.538 1.00 87.12 223 LEU A CA 1
ATOM 1798 C C . LEU A 1 223 ? 25.948 -13.374 -0.961 1.00 87.12 223 LEU A C 1
ATOM 1800 O O . LEU A 1 223 ? 25.216 -14.252 -0.510 1.00 87.12 223 LEU A O 1
ATOM 1804 N N . MET A 1 224 ? 27.277 -13.498 -0.948 1.00 84.50 224 MET A N 1
ATOM 1805 C CA . MET A 1 224 ? 27.958 -14.673 -0.390 1.00 84.50 224 MET A CA 1
ATOM 1806 C C . MET A 1 224 ? 27.809 -14.779 1.130 1.00 84.50 224 MET A C 1
ATOM 1808 O O . MET A 1 224 ? 27.629 -15.877 1.654 1.00 84.50 224 MET A O 1
ATOM 1812 N N . GLU A 1 225 ? 27.864 -13.655 1.841 1.00 86.12 225 GLU A N 1
ATOM 1813 C CA . GLU A 1 225 ? 27.671 -13.595 3.293 1.00 86.12 225 GLU A CA 1
ATOM 1814 C C . GLU A 1 225 ? 26.237 -13.934 3.694 1.00 86.12 225 GLU A C 1
ATOM 1816 O O . GLU A 1 225 ? 26.039 -14.636 4.684 1.00 86.12 225 GLU A O 1
ATOM 1821 N N . ALA A 1 226 ? 25.250 -13.492 2.910 1.00 86.19 226 ALA A N 1
ATOM 1822 C CA . ALA A 1 226 ? 23.837 -13.780 3.125 1.00 86.19 226 ALA A CA 1
ATOM 1823 C C . ALA A 1 226 ? 23.500 -15.274 2.990 1.00 86.19 226 ALA A C 1
ATOM 1825 O O . ALA A 1 226 ? 22.569 -15.759 3.638 1.00 86.19 226 ALA A O 1
ATOM 1826 N N . PHE A 1 227 ? 24.281 -16.013 2.196 1.00 84.19 227 PHE A N 1
ATOM 1827 C CA . PHE A 1 227 ? 24.111 -17.443 1.941 1.00 84.19 227 PHE A CA 1
ATOM 1828 C C . PHE A 1 227 ? 25.362 -18.249 2.339 1.00 84.19 227 PHE A C 1
ATOM 1830 O O . PHE A 1 227 ? 26.042 -18.812 1.475 1.00 84.19 227 PHE A O 1
ATOM 1837 N N . PRO A 1 228 ? 25.684 -18.340 3.644 1.00 75.25 228 PRO A N 1
ATOM 1838 C CA . PRO A 1 228 ? 26.902 -19.000 4.094 1.00 75.25 228 PRO A CA 1
ATOM 1839 C C . PRO A 1 228 ? 26.833 -20.519 3.818 1.00 75.25 228 PRO A C 1
ATOM 1841 O O . PRO A 1 228 ? 25.880 -21.174 4.252 1.00 75.25 228 PRO A O 1
ATOM 1844 N N . PRO A 1 229 ? 27.825 -21.113 3.121 1.00 66.00 229 PRO A N 1
ATOM 1845 C CA . PRO A 1 229 ? 27.842 -22.546 2.836 1.00 66.00 229 PRO A CA 1
ATOM 1846 C C . PRO A 1 229 ? 28.096 -23.380 4.102 1.00 66.00 229 PRO A C 1
ATOM 1848 O O . PRO A 1 229 ? 28.851 -22.975 4.983 1.00 66.00 229 PRO A O 1
ATOM 1851 N N . VAL A 1 230 ? 27.529 -24.592 4.163 1.00 57.81 230 VAL A N 1
ATOM 1852 C CA . VAL A 1 230 ? 27.592 -25.516 5.326 1.00 57.81 230 VAL A CA 1
ATOM 1853 C C . VAL A 1 230 ? 29.014 -25.769 5.867 1.00 57.81 230 VAL A C 1
ATOM 1855 O O . VAL A 1 230 ? 29.178 -26.066 7.048 1.00 57.81 230 VAL A O 1
ATOM 1858 N N . SER A 1 231 ? 30.063 -25.602 5.057 1.00 50.28 231 SER A N 1
ATOM 1859 C CA . SER A 1 231 ? 31.457 -25.832 5.460 1.00 50.28 231 SER A CA 1
ATOM 1860 C C . SER A 1 231 ? 32.036 -24.816 6.461 1.00 50.28 231 SER A C 1
ATOM 1862 O O . SER A 1 231 ? 33.162 -25.019 6.908 1.00 50.28 231 SER A O 1
ATOM 1864 N N . SER A 1 232 ? 31.329 -23.731 6.807 1.00 48.12 232 SER A N 1
ATOM 1865 C CA . SER A 1 232 ? 31.866 -22.636 7.638 1.00 48.12 232 SER A CA 1
ATOM 1866 C C . SER A 1 232 ? 31.269 -22.496 9.049 1.00 48.12 232 SER A C 1
ATOM 1868 O O . SER A 1 232 ? 31.706 -21.618 9.792 1.00 48.12 232 SER A O 1
ATOM 1870 N N . SER A 1 233 ? 30.327 -23.349 9.477 1.00 40.16 233 SER A N 1
ATOM 1871 C CA . SER A 1 233 ? 29.703 -23.238 10.810 1.00 40.16 233 SER A CA 1
ATOM 1872 C C . SER A 1 233 ? 29.946 -24.455 11.708 1.00 40.16 233 SER A C 1
ATOM 1874 O O . SER A 1 233 ? 29.600 -25.577 11.352 1.00 40.16 233 SER A O 1
ATOM 1876 N N . SER A 1 234 ? 30.425 -24.223 12.932 1.00 35.91 234 SER A N 1
ATOM 1877 C CA . SER A 1 234 ? 30.586 -25.213 14.011 1.00 35.91 234 SER A CA 1
ATOM 1878 C C . SER A 1 234 ? 29.268 -25.639 14.691 1.00 35.91 234 SER A C 1
ATOM 1880 O O . SER A 1 234 ? 29.287 -26.203 15.783 1.00 35.91 234 SER A O 1
ATOM 1882 N N . SER A 1 235 ? 28.105 -25.396 14.068 1.00 39.94 235 SER A N 1
ATOM 1883 C CA . SER A 1 235 ? 26.805 -25.877 14.563 1.00 39.94 235 SER A CA 1
ATOM 1884 C C . SER A 1 235 ? 25.858 -26.248 13.401 1.00 39.94 235 SER A C 1
ATOM 1886 O O . SER A 1 235 ? 25.475 -25.372 12.627 1.00 39.94 235 SER A O 1
ATOM 1888 N N . PRO A 1 236 ? 25.448 -27.526 13.263 1.00 41.00 236 PRO A N 1
ATOM 1889 C CA . PRO A 1 236 ? 24.652 -28.019 12.128 1.00 41.00 236 PRO A CA 1
ATOM 1890 C C . PRO A 1 236 ? 23.202 -27.500 12.089 1.00 41.00 236 PRO A 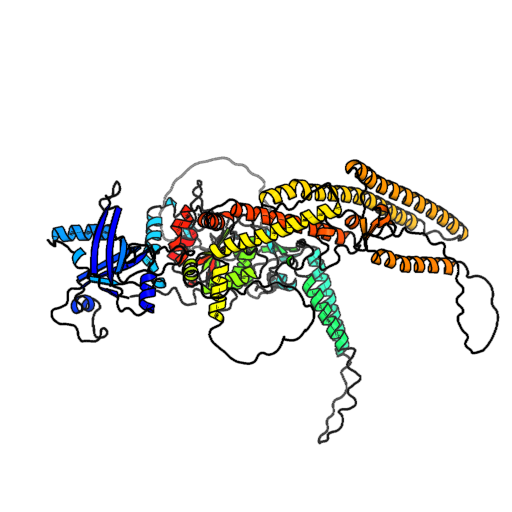C 1
ATOM 1892 O O . PRO A 1 236 ? 22.500 -27.712 11.110 1.00 41.00 236 PRO A O 1
ATOM 1895 N N . SER A 1 237 ? 22.743 -26.788 13.123 1.00 40.62 237 SER A N 1
ATOM 1896 C CA . SER A 1 237 ? 21.381 -26.243 13.224 1.00 40.62 237 SER A CA 1
ATOM 1897 C C . SER A 1 237 ? 21.189 -24.864 12.573 1.00 40.62 237 SER A C 1
ATOM 1899 O O . SER A 1 237 ? 20.061 -24.373 12.532 1.00 40.62 237 SER A O 1
ATOM 1901 N N . LYS A 1 238 ? 22.254 -24.220 12.067 1.00 41.47 238 LYS A N 1
ATOM 1902 C CA . LYS A 1 238 ? 22.198 -22.845 11.523 1.00 41.47 238 LYS A CA 1
ATOM 1903 C C . LYS A 1 238 ? 22.532 -22.707 10.032 1.00 41.47 238 LYS A C 1
ATOM 1905 O O . LYS A 1 238 ? 22.270 -21.641 9.479 1.00 41.47 238 LYS A O 1
ATOM 1910 N N . ALA A 1 239 ? 23.051 -23.740 9.367 1.00 49.56 239 ALA A N 1
ATOM 1911 C CA . ALA A 1 239 ? 23.419 -23.667 7.951 1.00 49.56 239 ALA A CA 1
ATOM 1912 C C . ALA A 1 239 ? 22.357 -24.326 7.054 1.00 49.56 239 ALA A C 1
ATOM 1914 O O . ALA A 1 239 ? 22.176 -25.539 7.094 1.00 49.56 239 ALA A O 1
ATOM 1915 N N . PHE A 1 240 ? 21.658 -23.516 6.250 1.00 64.12 240 PHE A N 1
ATOM 1916 C CA . PHE A 1 240 ? 20.566 -23.956 5.366 1.00 64.12 240 PHE A CA 1
ATOM 1917 C C . PHE A 1 240 ? 20.964 -24.049 3.881 1.00 64.12 240 PHE A C 1
ATOM 1919 O O . PHE A 1 240 ? 20.195 -24.566 3.076 1.00 64.12 240 PHE A O 1
ATOM 1926 N N . VAL A 1 241 ? 22.152 -23.566 3.500 1.00 62.56 241 VAL A N 1
ATOM 1927 C CA . VAL A 1 241 ? 22.602 -23.507 2.100 1.00 62.56 241 VAL A CA 1
ATOM 1928 C C . VAL A 1 241 ? 23.675 -24.553 1.837 1.00 62.56 241 VAL A C 1
ATOM 1930 O O . VAL A 1 241 ? 24.818 -24.411 2.272 1.00 62.56 241 VAL A O 1
ATOM 1933 N N . LYS A 1 242 ? 23.334 -25.593 1.072 1.00 59.47 242 LYS A N 1
ATOM 1934 C CA . LYS A 1 242 ? 24.278 -26.645 0.668 1.00 59.47 242 LYS A CA 1
ATOM 1935 C C . LYS A 1 242 ? 25.317 -26.112 -0.315 1.00 59.47 242 LYS A C 1
ATOM 1937 O O . LYS A 1 242 ? 26.493 -26.457 -0.215 1.00 59.47 242 LYS A O 1
ATOM 1942 N N . LYS A 1 243 ? 24.888 -25.287 -1.275 1.00 65.62 243 LYS A N 1
ATOM 1943 C CA . LYS A 1 243 ? 25.756 -24.703 -2.305 1.00 65.62 243 LYS A CA 1
ATOM 1944 C C . LYS A 1 243 ? 25.124 -23.447 -2.898 1.00 65.62 243 LYS A C 1
ATOM 1946 O O . LYS A 1 243 ? 23.918 -23.437 -3.122 1.00 65.62 243 LYS A O 1
ATOM 1951 N N . VAL A 1 244 ? 25.952 -22.448 -3.208 1.00 72.38 244 VAL A N 1
ATOM 1952 C CA . VAL A 1 244 ? 25.574 -21.312 -4.059 1.00 72.38 244 VAL A CA 1
ATOM 1953 C C . VAL A 1 244 ? 26.234 -21.483 -5.428 1.00 72.38 244 VAL A C 1
ATOM 1955 O O . VAL A 1 244 ? 27.447 -21.680 -5.516 1.00 72.38 244 VAL A O 1
ATOM 1958 N N . LEU A 1 245 ? 25.432 -21.468 -6.485 1.00 75.38 245 LEU A N 1
ATOM 1959 C CA . LEU A 1 245 ? 25.850 -21.473 -7.883 1.00 75.38 245 LEU A CA 1
ATOM 1960 C C . LEU A 1 245 ? 25.646 -20.068 -8.442 1.00 75.38 245 LEU A C 1
ATOM 1962 O O . LEU A 1 245 ? 24.583 -19.488 -8.243 1.00 75.38 245 LEU A O 1
ATOM 1966 N N . LEU A 1 246 ? 26.651 -19.533 -9.127 1.00 79.75 246 LEU A N 1
ATOM 1967 C CA . LEU A 1 246 ? 26.578 -18.226 -9.773 1.00 79.75 246 LEU A CA 1
ATOM 1968 C C . LEU A 1 246 ? 26.489 -18.404 -11.288 1.00 79.75 246 LEU A C 1
ATOM 1970 O O . LEU A 1 246 ? 27.017 -19.378 -11.824 1.00 79.75 246 LEU A O 1
ATOM 1974 N N . ASP A 1 247 ? 25.819 -17.478 -11.967 1.00 78.38 247 ASP A N 1
ATOM 1975 C CA . ASP A 1 247 ? 25.866 -17.404 -13.427 1.00 78.38 247 ASP A CA 1
ATOM 1976 C C . ASP A 1 247 ? 27.259 -16.981 -13.943 1.00 78.38 247 ASP A C 1
ATOM 1978 O O . ASP A 1 247 ? 28.137 -16.552 -13.187 1.00 78.38 247 ASP A O 1
ATOM 1982 N N . GLU A 1 248 ? 27.470 -17.086 -15.258 1.00 72.12 248 GLU A N 1
ATOM 1983 C CA . GLU A 1 248 ? 28.751 -16.750 -15.893 1.00 72.12 248 GLU A CA 1
ATOM 1984 C C . GLU A 1 248 ? 29.175 -15.289 -15.654 1.00 72.12 248 GLU A C 1
ATOM 1986 O O . GLU A 1 248 ? 30.370 -14.995 -15.517 1.00 72.12 248 GLU A O 1
ATOM 1991 N N . HIS A 1 249 ? 28.209 -14.369 -15.573 1.00 75.12 249 HIS A N 1
ATOM 1992 C CA . HIS A 1 249 ? 28.460 -12.945 -15.372 1.00 75.12 249 HIS A CA 1
ATOM 1993 C C . HIS A 1 249 ? 28.985 -12.669 -13.956 1.00 75.12 249 HIS A C 1
ATOM 1995 O O . HIS A 1 249 ? 30.053 -12.070 -13.782 1.00 75.12 249 HIS A O 1
ATOM 2001 N N . LEU A 1 250 ? 28.294 -13.184 -12.943 1.00 75.88 250 LEU A N 1
ATOM 2002 C CA . LEU A 1 250 ? 28.672 -13.115 -11.538 1.00 75.88 250 LEU A CA 1
ATOM 2003 C C . LEU A 1 250 ? 29.986 -13.859 -11.273 1.00 75.88 250 LEU A C 1
ATOM 2005 O O . LEU A 1 250 ? 30.827 -13.368 -10.517 1.00 75.88 250 LEU A O 1
ATOM 2009 N N . GLU A 1 251 ? 30.227 -14.996 -11.932 1.00 77.81 251 GLU A N 1
ATOM 2010 C CA . GLU A 1 251 ? 31.517 -15.688 -11.871 1.00 77.81 251 GLU A CA 1
ATOM 2011 C C . GLU A 1 251 ? 32.666 -14.846 -12.445 1.00 77.81 251 GLU A C 1
ATOM 2013 O O . GLU A 1 251 ? 33.764 -14.819 -11.875 1.00 77.81 251 GLU A O 1
ATOM 2018 N N . SER A 1 252 ? 32.437 -14.152 -13.563 1.00 71.81 252 SER A N 1
ATOM 2019 C CA . SER A 1 252 ? 33.413 -13.243 -14.176 1.00 71.81 252 SER A CA 1
ATOM 2020 C C . SER A 1 252 ? 33.747 -12.074 -13.244 1.00 71.81 252 SER A C 1
ATOM 2022 O O . SER A 1 252 ? 34.925 -11.782 -13.008 1.00 71.81 252 SER A O 1
ATOM 2024 N N . LEU A 1 253 ? 32.731 -11.468 -12.621 1.00 69.25 253 LEU A N 1
ATOM 2025 C CA . LEU A 1 253 ? 32.882 -10.427 -11.597 1.00 69.25 253 LEU A CA 1
ATOM 2026 C C . LEU A 1 253 ? 33.660 -10.934 -10.370 1.00 69.25 253 LEU A C 1
ATOM 2028 O O . LEU A 1 253 ? 34.584 -10.263 -9.896 1.00 69.25 253 LEU A O 1
ATOM 2032 N N . MET A 1 254 ? 33.376 -12.157 -9.908 1.00 72.06 254 MET A N 1
ATOM 2033 C CA . MET A 1 254 ? 34.120 -12.820 -8.828 1.00 72.06 254 MET A CA 1
ATOM 2034 C C . MET A 1 254 ? 35.601 -13.040 -9.184 1.00 72.06 254 MET A C 1
ATOM 2036 O O . MET A 1 254 ? 36.492 -12.868 -8.349 1.00 72.06 254 MET A O 1
ATOM 2040 N N . LYS A 1 255 ? 35.902 -13.429 -10.429 1.00 73.06 255 LYS A N 1
ATOM 2041 C CA . LYS A 1 255 ? 37.285 -13.626 -10.898 1.00 73.06 255 LYS A CA 1
ATOM 2042 C C . LYS A 1 255 ? 38.037 -12.292 -10.998 1.00 73.06 255 LYS A C 1
ATOM 2044 O O . LYS A 1 255 ? 39.199 -12.229 -10.588 1.00 73.06 255 LYS A O 1
ATOM 2049 N N . LYS A 1 256 ? 37.384 -11.224 -11.478 1.00 69.62 256 LYS A N 1
ATOM 2050 C CA . LYS A 1 256 ? 37.953 -9.861 -11.550 1.00 69.62 256 LYS A CA 1
ATOM 2051 C C . LYS A 1 256 ? 38.310 -9.318 -10.160 1.00 69.62 256 LYS A C 1
ATOM 2053 O O . LYS A 1 256 ? 39.440 -8.876 -9.952 1.00 69.62 256 LYS A O 1
ATOM 2058 N N . THR A 1 257 ? 37.399 -9.439 -9.195 1.00 64.50 257 THR A N 1
ATOM 2059 C CA . THR A 1 257 ? 37.614 -9.007 -7.798 1.00 64.50 257 THR A CA 1
ATOM 2060 C C . THR A 1 257 ? 38.740 -9.785 -7.110 1.00 64.50 257 THR A C 1
ATOM 2062 O O . THR A 1 257 ? 39.630 -9.176 -6.513 1.00 64.50 257 THR A O 1
ATOM 2065 N N . LYS A 1 258 ? 38.800 -11.118 -7.269 1.00 67.00 258 LYS A N 1
ATOM 2066 C CA . LYS A 1 258 ? 39.910 -11.940 -6.739 1.00 67.00 258 LYS A CA 1
ATOM 2067 C C . LYS A 1 258 ? 41.266 -11.586 -7.361 1.00 67.00 258 LYS A C 1
ATOM 2069 O O . LYS A 1 258 ? 42.271 -11.562 -6.651 1.00 67.00 258 LYS A O 1
ATOM 2074 N N . LYS A 1 259 ? 41.312 -11.289 -8.667 1.00 61.19 259 LYS A N 1
ATOM 2075 C CA . LYS A 1 259 ? 42.547 -10.898 -9.370 1.00 61.19 259 LYS A CA 1
ATOM 2076 C C . LYS A 1 259 ? 43.070 -9.532 -8.901 1.00 61.19 259 LYS A C 1
ATOM 2078 O O . LYS A 1 259 ? 44.280 -9.409 -8.740 1.00 61.19 259 LYS A O 1
ATOM 2083 N N . LYS A 1 260 ? 42.193 -8.550 -8.628 1.00 56.78 260 LYS A N 1
ATOM 2084 C CA . LYS A 1 260 ? 42.575 -7.224 -8.083 1.00 56.78 260 LYS A CA 1
ATOM 2085 C C . LYS A 1 260 ? 43.049 -7.333 -6.623 1.00 56.78 260 LYS A C 1
ATOM 2087 O O . LYS A 1 260 ? 44.117 -6.819 -6.312 1.00 56.78 260 LYS A O 1
ATOM 2092 N N . LYS A 1 261 ? 42.359 -8.114 -5.774 1.00 57.16 261 LYS A N 1
ATOM 2093 C CA . LYS A 1 261 ? 42.764 -8.356 -4.371 1.00 57.16 261 LYS A CA 1
ATOM 2094 C C . LYS A 1 261 ? 44.133 -9.035 -4.264 1.00 57.16 261 LYS A C 1
ATOM 2096 O O . LYS A 1 261 ? 44.967 -8.604 -3.480 1.00 57.16 261 LYS A O 1
ATOM 2101 N N . LYS A 1 262 ? 44.403 -10.030 -5.120 1.00 49.22 262 LYS A N 1
ATOM 2102 C CA . LYS A 1 262 ? 45.722 -10.677 -5.206 1.00 49.22 262 LYS A CA 1
ATOM 2103 C C . LYS A 1 262 ? 46.820 -9.706 -5.656 1.00 49.22 262 LYS A C 1
ATOM 2105 O O . LYS A 1 262 ? 47.939 -9.840 -5.184 1.00 49.22 262 LYS A O 1
ATOM 2110 N N . ARG A 1 263 ? 46.498 -8.740 -6.529 1.00 50.03 263 ARG A N 1
ATOM 2111 C CA . ARG A 1 263 ? 47.417 -7.689 -7.002 1.00 50.03 263 ARG A CA 1
ATOM 2112 C C . ARG A 1 263 ? 47.785 -6.706 -5.882 1.00 50.03 263 ARG A C 1
ATOM 2114 O O . ARG A 1 263 ? 48.970 -6.521 -5.630 1.00 50.03 263 ARG A O 1
ATOM 2121 N N . GLN A 1 264 ? 46.787 -6.209 -5.146 1.00 50.84 264 GLN A N 1
ATOM 2122 C CA . GLN A 1 264 ? 46.983 -5.341 -3.975 1.00 50.84 264 GLN A CA 1
ATOM 2123 C C . GLN A 1 264 ? 47.743 -6.043 -2.839 1.00 50.84 264 GLN A C 1
ATOM 2125 O O . GLN A 1 264 ? 48.545 -5.426 -2.146 1.00 50.84 264 GLN A O 1
ATOM 2130 N N . GLU A 1 265 ? 47.522 -7.344 -2.641 1.00 52.09 265 GLU A N 1
ATOM 2131 C CA . GLU A 1 265 ? 48.233 -8.125 -1.625 1.00 52.09 265 GLU A CA 1
ATOM 2132 C C . GLU A 1 265 ? 49.697 -8.379 -2.028 1.00 52.09 265 GLU A C 1
ATOM 2134 O O . GLU A 1 265 ? 50.585 -8.271 -1.188 1.00 52.09 265 GLU A O 1
ATOM 2139 N N . THR A 1 266 ? 49.986 -8.609 -3.317 1.00 49.97 266 THR A N 1
ATOM 2140 C CA . THR A 1 266 ? 51.372 -8.677 -3.819 1.00 49.97 266 THR A CA 1
ATOM 2141 C C . THR A 1 266 ? 52.100 -7.332 -3.790 1.00 49.97 266 THR A C 1
ATOM 2143 O O . THR A 1 266 ? 53.290 -7.314 -3.491 1.00 49.97 266 THR A O 1
ATOM 2146 N N . GLU A 1 267 ? 51.413 -6.215 -4.041 1.00 50.28 267 GLU A N 1
ATOM 2147 C CA . GLU A 1 267 ? 51.996 -4.867 -3.930 1.00 50.28 267 GLU A CA 1
ATOM 2148 C C . GLU A 1 267 ? 52.288 -4.500 -2.466 1.00 50.28 267 GLU A C 1
ATOM 2150 O O . GLU A 1 267 ? 53.362 -3.986 -2.167 1.00 50.28 267 GLU A O 1
ATOM 2155 N N . ARG A 1 268 ? 51.419 -4.883 -1.518 1.00 42.94 268 ARG A N 1
ATOM 2156 C CA . ARG A 1 268 ? 51.681 -4.705 -0.077 1.00 42.94 268 ARG A CA 1
ATOM 2157 C C . ARG A 1 268 ? 52.846 -5.543 0.448 1.00 42.94 268 ARG A C 1
ATOM 2159 O O . ARG A 1 268 ? 53.535 -5.097 1.357 1.00 42.94 268 ARG A O 1
ATOM 2166 N N . VAL A 1 269 ? 53.077 -6.741 -0.094 1.00 48.62 269 VAL A N 1
ATOM 2167 C CA . VAL A 1 269 ? 54.212 -7.592 0.314 1.00 48.62 269 VAL A CA 1
ATOM 2168 C C . VAL A 1 269 ? 55.543 -7.036 -0.207 1.00 48.62 269 VAL A C 1
ATOM 2170 O O . VAL A 1 269 ? 56.538 -7.108 0.508 1.00 48.62 269 VAL A O 1
ATOM 2173 N N . LEU A 1 270 ? 55.555 -6.405 -1.386 1.00 45.12 270 LEU A N 1
ATOM 2174 C CA . LEU A 1 270 ? 56.749 -5.753 -1.938 1.00 45.12 270 LEU A CA 1
ATOM 2175 C C . LEU A 1 270 ? 57.166 -4.499 -1.145 1.00 45.12 270 LEU A C 1
ATOM 2177 O O . LEU A 1 270 ? 58.357 -4.233 -1.038 1.00 45.12 270 LEU A O 1
ATOM 2181 N N . CYS A 1 271 ? 56.231 -3.783 -0.509 1.00 42.34 271 CYS A N 1
ATOM 2182 C CA . CYS A 1 271 ? 56.550 -2.609 0.318 1.00 42.34 271 CYS A CA 1
ATOM 2183 C C . CYS A 1 271 ? 57.075 -2.939 1.734 1.00 42.34 271 CYS A C 1
ATOM 2185 O O . CYS A 1 271 ? 57.573 -2.051 2.422 1.00 42.34 271 CYS A O 1
ATOM 2187 N N . VAL A 1 272 ? 56.972 -4.191 2.203 1.00 44.19 272 VAL A N 1
ATOM 2188 C CA . VAL A 1 272 ? 57.394 -4.590 3.567 1.00 44.19 272 VAL A CA 1
ATOM 2189 C C . VAL A 1 272 ? 58.841 -5.114 3.611 1.00 44.19 272 VAL A C 1
ATOM 2191 O O . VAL A 1 272 ? 59.440 -5.172 4.687 1.00 44.19 272 VAL A O 1
ATOM 2194 N N . GLU A 1 273 ? 59.450 -5.449 2.469 1.00 39.50 273 GLU A N 1
ATOM 2195 C CA . GLU A 1 273 ? 60.814 -6.006 2.432 1.00 39.50 273 GLU A CA 1
ATOM 2196 C C . GLU A 1 273 ? 61.946 -4.956 2.473 1.00 39.50 273 GLU A C 1
ATOM 2198 O O . GLU A 1 273 ? 63.077 -5.320 2.799 1.00 39.50 273 GLU A O 1
ATOM 2203 N N . ASP A 1 274 ? 61.660 -3.660 2.296 1.00 40.31 274 ASP A N 1
ATOM 2204 C CA . ASP A 1 274 ? 62.683 -2.592 2.305 1.00 40.31 274 ASP A CA 1
ATOM 2205 C C . ASP A 1 274 ? 62.940 -1.934 3.682 1.00 40.31 274 ASP A C 1
ATOM 2207 O O . ASP A 1 274 ? 63.763 -1.028 3.814 1.00 40.31 274 ASP A O 1
ATOM 2211 N N . GLY A 1 275 ? 62.303 -2.414 4.755 1.00 38.91 275 GLY A N 1
ATOM 2212 C CA . GLY A 1 275 ? 62.363 -1.792 6.086 1.00 38.91 275 GLY A CA 1
ATOM 2213 C C . GLY A 1 275 ? 63.078 -2.596 7.178 1.00 38.91 275 GLY A C 1
ATOM 2214 O O . GLY A 1 275 ? 62.483 -2.819 8.230 1.00 38.91 275 GLY A O 1
ATOM 2215 N N . LYS A 1 276 ? 64.327 -3.059 6.990 1.00 38.28 276 LYS A N 1
ATOM 2216 C CA . LYS A 1 276 ? 65.132 -3.649 8.094 1.00 38.28 276 LYS A CA 1
ATOM 2217 C C . LYS A 1 276 ? 66.631 -3.315 8.037 1.00 38.28 276 LYS A C 1
ATOM 2219 O O . LYS A 1 276 ? 67.376 -3.944 7.285 1.00 38.28 276 LYS A O 1
ATOM 2224 N N . ARG A 1 277 ? 67.048 -2.381 8.906 1.00 32.94 277 ARG A N 1
ATOM 2225 C CA . ARG A 1 277 ? 68.366 -2.141 9.568 1.00 32.94 277 ARG A CA 1
ATOM 2226 C C . ARG A 1 277 ? 68.262 -0.734 10.195 1.00 32.94 277 ARG A C 1
ATOM 2228 O O . ARG A 1 277 ? 67.733 0.142 9.533 1.00 32.94 277 ARG A O 1
ATOM 2235 N N . ASP A 1 278 ? 68.628 -0.380 11.422 1.00 33.78 278 ASP A N 1
ATOM 2236 C CA . ASP A 1 278 ? 69.448 -0.936 12.496 1.00 33.78 278 ASP A CA 1
ATOM 2237 C C . ASP A 1 278 ? 68.934 -0.379 13.844 1.00 33.78 278 ASP A C 1
ATOM 2239 O O . ASP A 1 278 ? 68.323 0.687 13.900 1.00 33.78 278 ASP A O 1
ATOM 2243 N N . ASN A 1 279 ? 69.208 -1.095 14.936 1.00 33.12 279 ASN A N 1
ATOM 2244 C CA . ASN A 1 279 ? 68.833 -0.751 16.311 1.00 33.12 279 ASN A CA 1
ATOM 2245 C C . ASN A 1 279 ? 70.067 -0.229 17.068 1.00 33.12 279 ASN A C 1
ATOM 2247 O O . ASN A 1 279 ? 71.036 -0.976 17.183 1.00 33.12 279 ASN A O 1
ATOM 2251 N N . SER A 1 280 ? 70.031 0.981 17.642 1.00 30.88 280 SER A N 1
ATOM 2252 C CA . SER A 1 280 ? 70.871 1.421 18.783 1.00 30.88 280 SER A CA 1
ATOM 2253 C C . SER A 1 280 ? 70.378 2.775 19.336 1.00 30.88 280 SER A C 1
ATOM 2255 O O . SER A 1 280 ? 70.107 3.664 18.532 1.00 30.88 280 SER A O 1
ATOM 2257 N N . PRO A 1 281 ? 70.279 2.983 20.667 1.00 44.19 281 PRO A N 1
ATOM 2258 C CA . PRO A 1 281 ? 69.852 4.258 21.254 1.00 44.19 281 PRO A CA 1
ATOM 2259 C C . PRO A 1 281 ? 71.049 5.162 21.604 1.00 44.19 281 PRO A C 1
ATOM 2261 O O . PRO A 1 281 ? 72.114 4.652 21.965 1.00 44.19 281 PRO A O 1
ATOM 2264 N N . PRO A 1 282 ? 70.875 6.498 21.587 1.00 39.66 282 PRO A N 1
ATOM 2265 C CA . PRO A 1 282 ? 71.155 7.227 22.827 1.00 39.66 282 PRO A CA 1
ATOM 2266 C C . PRO A 1 282 ? 70.251 8.447 23.112 1.00 39.66 282 PRO A C 1
ATOM 2268 O O . PRO A 1 282 ? 69.471 8.919 22.294 1.00 39.66 282 PRO A O 1
ATOM 2271 N N . HIS A 1 283 ? 70.394 8.898 24.355 1.00 30.84 283 HIS A N 1
ATOM 2272 C CA . HIS A 1 283 ? 69.777 10.006 25.079 1.00 30.84 283 HIS A CA 1
ATOM 2273 C C . HIS A 1 283 ? 69.687 11.382 24.382 1.00 30.84 283 HIS A C 1
ATOM 2275 O O . HIS A 1 283 ? 70.651 11.824 23.774 1.00 30.84 283 HIS A O 1
ATOM 2281 N N . GLY A 1 284 ? 68.609 12.112 24.705 1.00 30.19 284 GLY A N 1
ATOM 2282 C CA . GLY A 1 284 ? 68.687 13.370 25.468 1.00 30.19 284 GLY A CA 1
ATOM 2283 C C . GLY A 1 284 ? 68.893 14.707 24.737 1.00 30.19 284 GLY A C 1
ATOM 2284 O O . GLY A 1 284 ? 70.007 15.033 24.357 1.00 30.19 284 GLY A O 1
ATOM 2285 N N . ASP A 1 285 ? 67.833 15.521 24.816 1.00 29.17 285 ASP A N 1
ATOM 2286 C CA . ASP A 1 285 ? 67.783 16.988 24.992 1.00 29.17 285 ASP A CA 1
ATOM 2287 C C . ASP A 1 285 ? 67.671 17.938 23.771 1.00 29.17 285 ASP A C 1
ATOM 2289 O O . ASP A 1 285 ? 68.451 17.897 22.828 1.00 29.17 285 ASP A O 1
ATOM 2293 N N . ASN A 1 286 ? 66.643 18.795 23.882 1.00 31.97 286 ASN A N 1
ATOM 2294 C CA . ASN A 1 286 ? 66.290 20.081 23.251 1.00 31.97 286 ASN A CA 1
ATOM 2295 C C . ASN A 1 286 ? 67.028 20.564 21.986 1.00 31.97 286 ASN A C 1
ATOM 2297 O O . ASN A 1 286 ? 68.228 20.806 22.022 1.00 31.97 286 ASN A O 1
ATOM 2301 N N . THR A 1 287 ? 66.281 20.972 20.951 1.00 32.03 287 THR A N 1
ATOM 2302 C CA . THR A 1 287 ? 65.975 22.392 20.628 1.00 32.03 287 THR A CA 1
ATOM 2303 C C . THR A 1 287 ? 65.205 22.519 19.306 1.00 32.03 287 THR A C 1
ATOM 2305 O O . THR A 1 287 ? 65.291 21.667 18.428 1.00 32.03 287 THR A O 1
ATOM 2308 N N . GLU A 1 288 ? 64.395 23.573 19.223 1.00 43.69 288 GLU A N 1
ATOM 2309 C CA . GLU A 1 288 ? 63.675 24.045 18.040 1.00 43.69 288 GLU A CA 1
ATOM 2310 C C . GLU A 1 288 ? 64.654 24.410 16.914 1.00 43.69 288 GLU A C 1
ATOM 2312 O O . GLU A 1 288 ? 65.496 25.273 17.127 1.00 43.69 288 GLU A O 1
ATOM 2317 N N . GLU A 1 289 ? 64.530 23.768 15.749 1.00 41.38 289 GLU A N 1
ATOM 2318 C CA . GLU A 1 289 ? 64.830 24.280 14.395 1.00 41.38 289 GLU A CA 1
ATOM 2319 C C . GLU A 1 289 ? 64.887 23.089 13.423 1.00 41.38 289 GLU A C 1
ATOM 2321 O O . GLU A 1 289 ? 65.956 22.544 13.185 1.00 41.38 289 GLU A O 1
ATOM 2326 N N . ASP A 1 290 ? 63.743 22.652 12.869 1.00 32.84 290 ASP A N 1
ATOM 2327 C CA . ASP A 1 290 ? 63.751 21.885 11.603 1.00 32.84 290 ASP A CA 1
ATOM 2328 C C . ASP A 1 290 ? 62.377 21.813 10.897 1.00 32.84 290 ASP A C 1
ATOM 2330 O O . ASP A 1 290 ? 61.914 20.778 10.416 1.00 32.84 290 ASP A O 1
ATOM 2334 N N . GLU A 1 291 ? 61.686 22.954 10.808 1.00 36.41 291 GLU A N 1
ATOM 2335 C CA . GLU A 1 291 ? 60.395 23.083 10.105 1.00 36.41 291 GLU A CA 1
ATOM 2336 C C . GLU A 1 291 ? 60.515 23.583 8.648 1.00 36.41 291 GLU A C 1
ATOM 2338 O O . GLU A 1 291 ? 59.544 24.079 8.069 1.00 36.41 291 GLU A O 1
ATOM 2343 N N . ARG A 1 292 ? 61.683 23.457 7.996 1.00 34.81 292 ARG A N 1
ATOM 2344 C CA . ARG A 1 292 ? 61.873 24.030 6.644 1.00 34.81 292 ARG A CA 1
ATOM 2345 C C . ARG A 1 292 ? 62.378 23.128 5.522 1.00 34.81 292 ARG A C 1
ATOM 2347 O O . ARG A 1 292 ? 62.533 23.634 4.414 1.00 34.81 292 ARG A O 1
ATOM 2354 N N . GLU A 1 293 ? 62.458 21.813 5.723 1.00 36.19 293 GLU A N 1
ATOM 2355 C CA . GLU A 1 293 ? 62.745 20.855 4.633 1.00 36.19 293 GLU A CA 1
ATOM 2356 C C . GLU A 1 293 ? 61.701 19.734 4.441 1.00 36.19 293 GLU A C 1
ATOM 2358 O O . GLU A 1 293 ? 61.956 18.756 3.747 1.00 36.19 293 GLU A O 1
ATOM 2363 N N . ARG A 1 294 ? 60.467 19.892 4.949 1.00 34.00 294 ARG A N 1
ATOM 2364 C CA . ARG A 1 294 ? 59.352 18.947 4.681 1.00 34.00 294 ARG A CA 1
ATOM 2365 C C . ARG A 1 294 ? 58.365 19.363 3.587 1.00 34.00 294 ARG A C 1
ATOM 2367 O O . ARG A 1 294 ? 57.371 18.689 3.370 1.00 34.00 294 ARG A O 1
ATOM 2374 N N . ARG A 1 295 ? 58.629 20.439 2.843 1.00 35.41 295 ARG A N 1
ATOM 2375 C CA . ARG A 1 295 ? 57.758 20.885 1.737 1.00 35.41 295 ARG A CA 1
ATOM 2376 C C . ARG A 1 295 ? 58.422 20.677 0.385 1.00 35.41 295 ARG A C 1
ATOM 2378 O O . ARG A 1 295 ? 58.862 21.648 -0.224 1.00 35.41 295 ARG A O 1
ATOM 2385 N N . LYS A 1 296 ? 58.525 19.418 -0.055 1.00 34.44 296 LYS A N 1
ATOM 2386 C CA . LYS A 1 296 ? 58.764 19.047 -1.471 1.00 34.44 296 LYS A CA 1
ATOM 2387 C C . LYS A 1 296 ? 58.539 17.556 -1.805 1.00 34.44 296 LYS A C 1
ATOM 2389 O O . LYS A 1 296 ? 59.035 17.099 -2.829 1.00 34.44 296 LYS A O 1
ATOM 2394 N N . GLY A 1 297 ? 57.783 16.816 -0.983 1.00 34.81 297 GLY A N 1
ATOM 2395 C CA . GLY A 1 297 ? 57.470 15.391 -1.205 1.00 34.81 297 GLY A CA 1
ATOM 2396 C C . GLY A 1 297 ? 55.985 15.041 -1.404 1.00 34.81 297 GLY A C 1
ATOM 2397 O O . GLY A 1 297 ? 55.690 13.966 -1.908 1.00 34.81 297 GLY A O 1
ATOM 2398 N N . GLU A 1 298 ? 55.052 15.939 -1.088 1.00 38.78 298 GLU A N 1
ATOM 2399 C CA . GLU A 1 298 ? 53.599 15.671 -1.088 1.00 38.78 298 GLU A CA 1
ATOM 2400 C C . GLU A 1 298 ? 52.953 16.024 -2.440 1.00 38.78 298 GLU A C 1
ATOM 2402 O O . GLU A 1 298 ? 52.323 17.064 -2.602 1.00 38.78 298 GLU A O 1
ATOM 2407 N N . SER A 1 299 ? 53.196 15.229 -3.486 1.00 39.62 299 SER A N 1
ATOM 2408 C CA . SER A 1 299 ? 52.436 15.395 -4.749 1.00 39.62 299 SER A CA 1
ATOM 2409 C C . SER A 1 299 ? 52.260 14.127 -5.588 1.00 39.62 299 SER A C 1
ATOM 2411 O O . SER A 1 299 ? 51.737 14.194 -6.704 1.00 39.62 299 SER A O 1
ATOM 2413 N N . LYS A 1 300 ? 52.680 12.967 -5.070 1.00 35.28 300 LYS A N 1
ATOM 2414 C CA . LYS A 1 300 ? 52.479 11.670 -5.730 1.00 35.28 300 LYS A CA 1
ATOM 2415 C C . LYS A 1 300 ? 51.596 10.720 -4.929 1.00 35.28 300 LYS A C 1
ATOM 2417 O O . LYS A 1 300 ? 50.714 10.136 -5.539 1.00 35.28 300 LYS A O 1
ATOM 2422 N N . GLU A 1 301 ? 51.774 10.636 -3.612 1.00 35.38 301 GLU A N 1
ATOM 2423 C CA . GLU A 1 301 ? 50.939 9.777 -2.755 1.00 35.38 301 GLU A CA 1
ATOM 2424 C C . GLU A 1 301 ? 49.495 10.296 -2.671 1.00 35.38 301 GLU A C 1
ATOM 2426 O O . GLU A 1 301 ? 48.582 9.541 -2.976 1.00 35.38 301 GLU A O 1
ATOM 2431 N N . ASP A 1 302 ? 49.278 11.601 -2.468 1.00 38.84 302 ASP A N 1
ATOM 2432 C CA . ASP A 1 302 ? 47.916 12.173 -2.420 1.00 38.84 302 ASP A CA 1
ATOM 2433 C C . ASP A 1 302 ? 47.150 12.035 -3.755 1.00 38.84 302 ASP A C 1
ATOM 2435 O O . ASP A 1 302 ? 45.934 11.879 -3.783 1.00 38.84 302 ASP A O 1
ATOM 2439 N N . ARG A 1 303 ? 47.867 12.037 -4.890 1.00 38.12 303 ARG A N 1
ATOM 2440 C CA . ARG A 1 303 ? 47.285 11.856 -6.236 1.00 38.12 303 ARG A CA 1
ATOM 2441 C C . ARG A 1 303 ? 47.003 10.396 -6.587 1.00 38.12 303 ARG A C 1
ATOM 2443 O O . ARG A 1 303 ? 46.217 10.136 -7.500 1.00 38.12 303 ARG A O 1
ATOM 2450 N N . GLU A 1 304 ? 47.696 9.462 -5.944 1.00 38.66 304 GLU A N 1
ATOM 2451 C CA . GLU A 1 304 ? 47.435 8.026 -6.060 1.00 38.66 304 GLU A CA 1
ATOM 2452 C C . GLU A 1 304 ? 46.319 7.600 -5.096 1.00 38.66 304 GLU A C 1
ATOM 2454 O O . GLU A 1 304 ? 45.502 6.766 -5.478 1.00 38.66 304 GLU A O 1
ATOM 2459 N N . GLU A 1 305 ? 46.200 8.239 -3.926 1.00 35.47 305 GLU A N 1
ATOM 2460 C CA . GLU A 1 305 ? 45.073 8.052 -3.003 1.00 35.47 305 GLU A CA 1
ATOM 2461 C C . GLU A 1 305 ? 43.756 8.624 -3.557 1.00 35.47 305 GLU A C 1
ATOM 2463 O O . GLU A 1 305 ? 42.764 7.898 -3.560 1.00 35.47 305 GLU A O 1
ATOM 2468 N N . GLU A 1 306 ? 43.741 9.833 -4.142 1.00 37.00 306 GLU A N 1
ATOM 2469 C CA . GLU A 1 306 ? 42.538 10.381 -4.807 1.00 37.00 306 GLU A CA 1
ATOM 2470 C C . GLU A 1 306 ? 42.085 9.511 -5.996 1.00 37.00 306 GLU A C 1
ATOM 2472 O O . GLU A 1 306 ? 40.900 9.230 -6.153 1.00 37.00 306 GLU A O 1
ATOM 2477 N N . LYS A 1 307 ? 43.022 8.986 -6.801 1.00 34.28 307 LYS A N 1
ATOM 2478 C CA . LYS A 1 307 ? 42.692 8.054 -7.897 1.00 34.28 307 LYS A CA 1
ATOM 2479 C C . LYS A 1 307 ? 42.213 6.690 -7.408 1.00 34.28 307 LYS A C 1
ATOM 2481 O O . LYS A 1 307 ? 41.390 6.064 -8.072 1.00 34.28 307 LYS A O 1
ATOM 2486 N N . GLU A 1 308 ? 42.736 6.196 -6.286 1.00 37.19 308 GLU A N 1
ATOM 2487 C CA . GLU A 1 308 ? 42.242 4.964 -5.670 1.00 37.19 308 GLU A CA 1
ATOM 2488 C C . GLU A 1 308 ? 40.849 5.140 -5.050 1.00 37.19 308 GLU A C 1
ATOM 2490 O O . GLU A 1 308 ? 40.099 4.160 -5.000 1.00 37.19 308 GLU A O 1
ATOM 2495 N N . GLU A 1 309 ? 40.506 6.332 -4.556 1.00 37.00 309 GLU A N 1
ATOM 2496 C CA . GLU A 1 309 ? 39.162 6.658 -4.066 1.00 37.00 309 GLU A CA 1
ATOM 2497 C C . GLU A 1 309 ? 38.165 6.803 -5.223 1.00 37.00 309 GLU A C 1
ATOM 2499 O O . GLU A 1 309 ? 37.132 6.130 -5.191 1.00 37.00 309 GLU A O 1
ATOM 2504 N N . ASP A 1 310 ? 38.523 7.513 -6.299 1.00 34.41 310 ASP A N 1
ATOM 2505 C CA . ASP A 1 310 ? 37.703 7.627 -7.516 1.00 34.41 310 ASP A CA 1
ATOM 2506 C C . ASP A 1 310 ? 37.465 6.251 -8.184 1.00 34.41 310 ASP A C 1
ATOM 2508 O O . ASP A 1 310 ? 36.340 5.905 -8.555 1.00 34.41 310 ASP A O 1
ATOM 2512 N N . GLU A 1 311 ? 38.491 5.385 -8.261 1.00 36.78 311 GLU A N 1
ATOM 2513 C CA . GLU A 1 311 ? 38.340 4.012 -8.774 1.00 36.78 311 GLU A CA 1
ATOM 2514 C C . GLU A 1 311 ? 37.512 3.103 -7.844 1.00 36.78 311 GLU A C 1
ATOM 2516 O O . GLU A 1 311 ? 36.906 2.128 -8.306 1.00 36.78 311 GLU A O 1
ATOM 2521 N N . LYS A 1 312 ? 37.510 3.353 -6.526 1.00 36.44 312 LYS A N 1
ATOM 2522 C CA . LYS A 1 312 ? 36.673 2.617 -5.560 1.00 36.44 312 LYS A CA 1
ATOM 2523 C C . LYS A 1 312 ? 35.216 3.074 -5.643 1.00 36.44 312 LYS A C 1
ATOM 2525 O O . LYS A 1 312 ? 34.334 2.214 -5.554 1.00 36.44 312 LYS A O 1
ATOM 2530 N N . GLU A 1 313 ? 34.955 4.362 -5.865 1.00 33.69 313 GLU A N 1
ATOM 2531 C CA . GLU A 1 313 ? 33.606 4.894 -6.092 1.00 33.69 313 GLU A CA 1
ATOM 2532 C C . GLU A 1 313 ? 33.007 4.387 -7.414 1.00 33.69 313 GLU A C 1
ATOM 2534 O O . GLU A 1 313 ? 31.910 3.812 -7.387 1.00 33.69 313 GLU A O 1
ATOM 2539 N N . GLU A 1 314 ? 33.748 4.448 -8.531 1.00 34.22 314 GLU A N 1
ATOM 2540 C CA . GLU A 1 314 ? 33.313 3.884 -9.823 1.00 34.22 314 GLU A CA 1
ATOM 2541 C C . GLU A 1 314 ? 33.033 2.371 -9.725 1.00 34.22 314 GLU A C 1
ATOM 2543 O O . GLU A 1 314 ? 32.033 1.873 -10.250 1.00 34.22 314 GLU A O 1
ATOM 2548 N N . MET A 1 315 ? 33.856 1.613 -8.993 1.00 35.50 315 MET A N 1
ATOM 2549 C CA . MET A 1 315 ? 33.681 0.164 -8.817 1.00 35.50 315 MET A CA 1
ATOM 2550 C C . MET A 1 315 ? 32.532 -0.214 -7.869 1.00 35.50 315 MET A C 1
ATOM 2552 O O . MET A 1 315 ? 31.915 -1.264 -8.068 1.00 35.50 315 MET A O 1
ATOM 2556 N N . SER A 1 316 ? 32.219 0.610 -6.860 1.00 40.31 316 SER A N 1
ATOM 2557 C CA . SER A 1 316 ? 31.050 0.386 -5.991 1.00 40.31 316 SER A CA 1
ATOM 2558 C C . SER A 1 316 ? 29.732 0.627 -6.738 1.00 40.31 316 SER A C 1
ATOM 2560 O O . SER A 1 316 ? 28.733 -0.042 -6.468 1.00 40.31 316 SER A O 1
ATOM 2562 N N . SER A 1 317 ? 29.751 1.515 -7.740 1.00 40.56 317 SER A N 1
ATOM 2563 C CA . SER A 1 317 ? 28.611 1.760 -8.628 1.00 40.56 317 SER A CA 1
ATOM 2564 C C . SER A 1 317 ? 28.336 0.580 -9.576 1.00 40.56 317 SER A C 1
ATOM 2566 O O . SER A 1 317 ? 27.189 0.318 -9.935 1.00 40.56 317 SER A O 1
ATOM 2568 N N . SER A 1 318 ? 29.369 -0.205 -9.916 1.00 43.31 318 SER A N 1
ATOM 2569 C CA . SER A 1 318 ? 29.298 -1.269 -10.927 1.00 43.31 318 SER A CA 1
ATOM 2570 C C . SER A 1 318 ? 28.628 -2.571 -10.452 1.00 43.31 318 SER A C 1
ATOM 2572 O O . SER A 1 318 ? 28.210 -3.363 -11.298 1.00 43.31 318 SER A O 1
ATOM 2574 N N . PHE A 1 319 ? 28.494 -2.819 -9.139 1.00 51.06 319 PHE A N 1
ATOM 2575 C CA . PHE A 1 319 ? 27.887 -4.059 -8.620 1.00 51.06 319 PHE A CA 1
ATOM 2576 C C . PHE A 1 319 ? 26.422 -3.924 -8.179 1.00 51.06 319 PHE A C 1
ATOM 2578 O O . PHE A 1 319 ? 25.824 -4.930 -7.825 1.00 51.06 319 PHE A O 1
ATOM 2585 N N . ARG A 1 320 ? 25.777 -2.752 -8.229 1.00 62.75 320 ARG A N 1
ATOM 2586 C CA . ARG A 1 320 ? 24.353 -2.632 -7.842 1.00 62.75 320 ARG A CA 1
ATOM 2587 C C . ARG A 1 320 ? 23.425 -3.234 -8.907 1.00 62.75 320 ARG A C 1
ATOM 2589 O O . ARG A 1 320 ? 22.639 -2.546 -9.549 1.00 62.75 320 ARG A O 1
ATOM 2596 N N . VAL A 1 321 ? 23.572 -4.535 -9.129 1.00 72.25 321 VAL A N 1
ATOM 2597 C CA . VAL A 1 321 ? 22.917 -5.325 -10.153 1.00 72.25 321 VAL A CA 1
ATOM 2598 C C . VAL A 1 321 ? 21.883 -6.202 -9.452 1.00 72.25 321 VAL A C 1
ATOM 2600 O O . VAL A 1 321 ? 22.246 -7.002 -8.587 1.00 72.25 321 VAL A O 1
ATOM 2603 N N . PRO A 1 322 ? 20.603 -6.057 -9.802 1.00 83.50 322 PRO A N 1
ATOM 2604 C CA . PRO A 1 322 ? 19.524 -6.883 -9.295 1.00 83.50 322 PRO A CA 1
ATOM 2605 C C . PRO A 1 322 ? 19.787 -8.387 -9.387 1.00 83.50 322 PRO A C 1
ATOM 2607 O O . PRO A 1 322 ? 20.318 -8.878 -10.390 1.00 83.50 322 PRO A O 1
ATOM 2610 N N . ILE A 1 323 ? 19.390 -9.117 -8.341 1.00 88.06 323 ILE A N 1
ATOM 2611 C CA . ILE A 1 323 ? 19.651 -10.552 -8.204 1.00 88.06 323 ILE A CA 1
ATOM 2612 C C . ILE A 1 323 ? 18.352 -11.350 -8.170 1.00 88.06 323 ILE A C 1
ATOM 2614 O O . ILE A 1 323 ? 17.472 -11.107 -7.348 1.00 88.06 323 ILE A O 1
ATOM 2618 N N . VAL A 1 324 ? 18.293 -12.387 -8.999 1.00 89.56 324 VAL A N 1
ATOM 2619 C CA . VAL A 1 324 ? 17.287 -13.447 -8.915 1.00 89.56 324 VAL A CA 1
ATOM 2620 C C . VAL A 1 324 ? 17.917 -14.687 -8.303 1.00 89.56 324 VAL A C 1
ATOM 2622 O O . VAL A 1 324 ? 19.039 -15.059 -8.651 1.00 89.56 324 VAL A O 1
ATOM 2625 N N . VAL A 1 325 ? 17.180 -15.332 -7.406 1.00 89.12 325 VAL A N 1
ATOM 2626 C CA . VAL A 1 325 ? 17.572 -16.573 -6.751 1.00 89.12 325 VAL A CA 1
ATOM 2627 C C . VAL A 1 325 ? 16.600 -17.687 -7.117 1.00 89.12 325 VAL A C 1
ATOM 2629 O O . VAL A 1 325 ? 15.391 -17.547 -6.950 1.00 89.12 325 VAL A O 1
ATOM 2632 N N . GLU A 1 326 ? 17.138 -18.816 -7.567 1.00 87.56 326 GLU A N 1
ATOM 2633 C CA . GLU A 1 326 ? 16.405 -20.073 -7.684 1.00 87.56 326 GLU A CA 1
ATOM 2634 C C . GLU A 1 326 ? 16.749 -20.992 -6.508 1.00 87.56 326 GLU A C 1
ATOM 2636 O O . GLU A 1 326 ? 17.925 -21.227 -6.206 1.00 87.56 326 GLU A O 1
ATOM 2641 N N . LEU A 1 327 ? 15.713 -21.500 -5.845 1.00 84.00 327 LEU A N 1
ATOM 2642 C CA . LEU A 1 327 ? 15.802 -22.403 -4.704 1.00 84.00 327 LEU A CA 1
ATOM 2643 C C . LEU A 1 327 ? 15.541 -23.835 -5.175 1.00 84.00 327 LEU A C 1
ATOM 2645 O O . LEU A 1 327 ? 14.514 -24.107 -5.788 1.00 84.00 327 LEU A O 1
ATOM 2649 N N . GLN A 1 328 ? 16.454 -24.756 -4.881 1.00 81.19 328 GLN A N 1
ATOM 2650 C CA . GLN A 1 328 ? 16.269 -26.187 -5.120 1.00 81.19 328 GLN A CA 1
ATOM 2651 C C . GLN A 1 328 ? 16.478 -26.952 -3.820 1.00 81.19 328 GLN A C 1
ATOM 2653 O O . GLN A 1 328 ? 17.488 -26.754 -3.140 1.00 81.19 328 GLN A O 1
ATOM 2658 N N . ASP A 1 329 ? 15.555 -27.851 -3.489 1.00 78.69 329 ASP A N 1
ATOM 2659 C CA . ASP A 1 329 ? 15.729 -28.735 -2.345 1.00 78.69 329 ASP A CA 1
ATOM 2660 C C . ASP A 1 329 ? 16.912 -29.675 -2.625 1.00 78.69 329 ASP A C 1
ATOM 2662 O O . ASP A 1 329 ? 17.030 -30.276 -3.692 1.00 78.69 329 ASP A O 1
ATOM 2666 N N . ALA A 1 330 ? 17.849 -29.761 -1.685 1.00 63.59 330 ALA A N 1
ATOM 2667 C CA . ALA A 1 330 ? 18.937 -30.712 -1.786 1.00 63.59 330 ALA A CA 1
ATOM 2668 C C . ALA A 1 330 ? 18.394 -32.097 -1.429 1.00 63.59 330 ALA A C 1
ATOM 2670 O O . ALA A 1 330 ? 18.216 -32.376 -0.243 1.00 63.59 330 ALA A O 1
ATOM 2671 N N . ASP A 1 331 ? 18.152 -32.936 -2.438 1.00 52.12 331 ASP A N 1
ATOM 2672 C CA . ASP A 1 331 ? 17.635 -34.297 -2.270 1.00 52.12 331 ASP A CA 1
ATOM 2673 C C . ASP A 1 331 ? 18.287 -35.025 -1.085 1.00 52.12 331 ASP A C 1
ATOM 2675 O O . ASP A 1 331 ? 19.519 -35.115 -0.959 1.00 52.12 331 ASP A O 1
ATOM 2679 N N . ALA A 1 332 ? 17.433 -35.539 -0.201 1.00 42.28 332 ALA A N 1
ATOM 2680 C CA . ALA A 1 332 ? 17.811 -36.487 0.828 1.00 42.28 332 ALA A CA 1
ATOM 2681 C C . ALA A 1 332 ? 18.038 -37.848 0.160 1.00 42.28 332 ALA A C 1
ATOM 2683 O O . ALA A 1 332 ? 17.103 -38.617 0.011 1.00 42.28 332 ALA A O 1
ATOM 2684 N N . GLY A 1 333 ? 19.282 -38.118 -0.235 1.00 33.44 333 GLY A N 1
ATOM 2685 C CA . GLY A 1 333 ? 19.798 -39.476 -0.408 1.00 33.44 333 GLY A CA 1
ATOM 2686 C C . GLY A 1 333 ? 19.147 -40.313 -1.506 1.00 33.44 333 GLY A C 1
ATOM 2687 O O . GLY A 1 333 ? 18.166 -41.014 -1.292 1.00 33.44 333 GLY A O 1
ATOM 2688 N N . ASP A 1 334 ? 19.830 -40.336 -2.641 1.00 32.69 334 ASP A N 1
ATOM 2689 C CA . ASP A 1 334 ? 19.964 -41.496 -3.514 1.00 32.69 334 ASP A CA 1
ATOM 2690 C C . ASP A 1 334 ? 20.521 -42.682 -2.681 1.00 32.69 334 ASP A C 1
ATOM 2692 O O . ASP A 1 334 ? 21.730 -42.886 -2.582 1.00 32.69 334 ASP A O 1
ATOM 2696 N N . GLU A 1 335 ? 19.654 -43.410 -1.970 1.00 35.91 335 GLU A N 1
ATOM 2697 C CA . GLU A 1 335 ? 19.961 -44.710 -1.365 1.00 35.91 335 GLU A CA 1
ATOM 2698 C C . GLU A 1 335 ? 18.874 -45.722 -1.761 1.00 35.91 335 GLU A C 1
ATOM 2700 O O . GLU A 1 335 ? 17.710 -45.604 -1.382 1.00 35.91 335 GLU A O 1
ATOM 2705 N N . ASN A 1 336 ? 19.313 -46.750 -2.496 1.00 29.72 336 ASN A N 1
ATOM 2706 C CA . ASN A 1 336 ? 18.575 -47.901 -3.027 1.00 29.72 336 ASN A CA 1
ATOM 2707 C C . ASN A 1 336 ? 17.679 -47.677 -4.253 1.00 29.72 336 ASN A C 1
ATOM 2709 O O . ASN A 1 336 ? 16.471 -47.894 -4.211 1.00 29.72 336 ASN A O 1
ATOM 2713 N N . ASP A 1 337 ? 18.329 -47.485 -5.402 1.00 30.39 337 ASP A N 1
ATOM 2714 C CA . ASP A 1 337 ? 17.847 -48.060 -6.659 1.00 30.39 337 ASP A CA 1
ATOM 2715 C C . ASP A 1 337 ? 18.757 -49.232 -7.069 1.00 30.39 337 ASP A C 1
ATOM 2717 O O . ASP A 1 337 ? 19.660 -49.126 -7.898 1.00 30.39 337 ASP A O 1
ATOM 2721 N N . SER A 1 338 ? 18.580 -50.381 -6.408 1.00 29.55 338 SER A N 1
ATOM 2722 C CA . SER A 1 338 ? 18.946 -51.668 -7.002 1.00 29.55 338 SER A CA 1
ATOM 2723 C C . SER A 1 338 ? 18.117 -52.810 -6.411 1.00 29.55 338 SER A C 1
ATOM 2725 O O . SER A 1 338 ? 18.062 -53.012 -5.202 1.00 29.55 338 SER A O 1
ATOM 2727 N N . ALA A 1 339 ? 17.520 -53.577 -7.325 1.00 31.69 339 ALA A N 1
ATOM 2728 C CA . ALA A 1 339 ? 16.826 -54.850 -7.139 1.00 31.69 339 ALA A CA 1
ATOM 2729 C C . ALA A 1 339 ? 15.372 -54.813 -6.632 1.00 31.69 339 ALA A C 1
ATOM 2731 O O . ALA A 1 339 ? 15.095 -55.219 -5.512 1.00 31.69 339 ALA A O 1
ATOM 2732 N N . VAL A 1 340 ? 14.427 -54.569 -7.551 1.00 28.67 340 VAL A N 1
ATOM 2733 C CA . VAL A 1 340 ? 13.266 -55.471 -7.702 1.00 28.67 340 VAL A CA 1
ATOM 2734 C C . VAL A 1 340 ? 12.946 -55.657 -9.190 1.00 28.67 340 VAL A C 1
ATOM 2736 O O . VAL A 1 340 ? 12.219 -54.879 -9.802 1.00 28.67 340 VAL A O 1
ATOM 2739 N N . GLN A 1 341 ? 13.472 -56.735 -9.776 1.00 27.42 341 GLN A N 1
ATOM 2740 C CA . GLN A 1 341 ? 12.862 -57.386 -10.933 1.00 27.42 341 GLN A CA 1
ATOM 2741 C C . GLN A 1 341 ? 12.176 -58.673 -10.463 1.00 27.42 341 GLN A C 1
ATOM 2743 O O . GLN A 1 341 ? 12.762 -59.482 -9.749 1.00 27.42 341 GLN A O 1
ATOM 2748 N N . THR A 1 342 ? 10.948 -58.847 -10.956 1.00 28.12 342 THR A N 1
ATOM 2749 C CA . THR A 1 342 ? 10.189 -60.099 -11.129 1.00 28.12 342 THR A CA 1
ATOM 2750 C C . THR A 1 342 ? 9.752 -60.883 -9.886 1.00 28.12 342 THR A C 1
ATOM 2752 O O . THR A 1 342 ? 10.538 -61.603 -9.288 1.00 28.12 342 THR A O 1
ATOM 2755 N N . ALA A 1 343 ? 8.442 -60.880 -9.616 1.00 28.14 343 ALA A N 1
ATOM 2756 C CA . ALA A 1 343 ? 7.593 -62.079 -9.696 1.00 28.14 343 ALA A CA 1
ATOM 2757 C C . ALA A 1 343 ? 6.134 -61.719 -9.356 1.00 28.14 343 ALA A C 1
ATOM 2759 O O . ALA A 1 343 ? 5.857 -61.106 -8.328 1.00 28.14 343 ALA A O 1
ATOM 2760 N N . GLY A 1 344 ? 5.206 -62.101 -10.236 1.00 24.27 344 GLY A N 1
ATOM 2761 C CA . GLY A 1 344 ? 3.769 -62.037 -9.978 1.00 24.27 344 GLY A CA 1
ATOM 2762 C C . GLY A 1 344 ? 3.295 -63.138 -9.025 1.00 24.27 344 GLY A C 1
ATOM 2763 O O . GLY A 1 344 ? 3.971 -64.147 -8.834 1.00 24.27 344 GLY A O 1
ATOM 2764 N N . GLY A 1 345 ? 2.101 -62.956 -8.463 1.00 26.08 345 GLY A N 1
ATOM 2765 C CA . GLY A 1 345 ? 1.421 -63.978 -7.670 1.00 26.08 345 GLY A CA 1
ATOM 2766 C C . GLY A 1 345 ? 0.126 -63.463 -7.047 1.00 26.08 345 GLY A C 1
ATOM 2767 O O . GLY A 1 345 ? 0.145 -62.572 -6.206 1.00 26.08 345 GLY A O 1
ATOM 2768 N N . GLU A 1 346 ? -0.991 -64.024 -7.494 1.00 25.64 346 GLU A N 1
ATOM 2769 C CA . GLU A 1 346 ? -2.369 -63.734 -7.096 1.00 25.64 346 GLU A CA 1
ATOM 2770 C C . GLU A 1 346 ? -2.729 -64.200 -5.664 1.00 25.64 346 GLU A C 1
ATOM 2772 O O . GLU A 1 346 ? -2.266 -65.240 -5.205 1.00 25.64 346 GLU A O 1
ATOM 2777 N N . GLY A 1 347 ? -3.688 -63.493 -5.043 1.00 25.25 347 GLY A N 1
ATOM 2778 C CA . GLY A 1 347 ? -4.816 -64.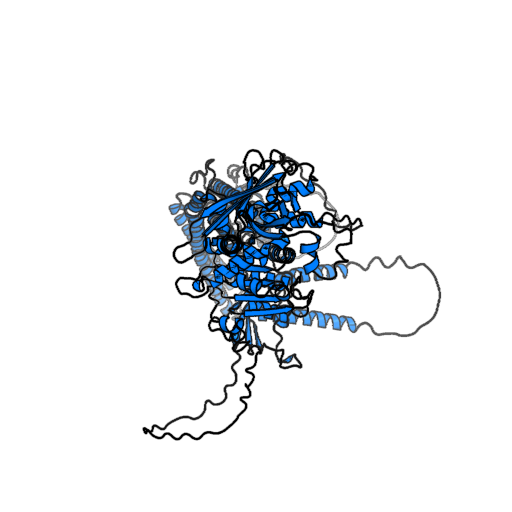065 -4.283 1.00 25.25 347 GLY A CA 1
ATOM 2779 C C . GLY A 1 347 ? -4.629 -64.521 -2.822 1.00 25.25 347 GLY A C 1
ATOM 2780 O O . GLY A 1 347 ? -3.992 -65.535 -2.564 1.00 25.25 347 GLY A O 1
ATOM 2781 N N . LYS A 1 348 ? -5.364 -63.894 -1.881 1.00 25.56 348 LYS A N 1
ATOM 2782 C CA . LYS A 1 348 ? -6.514 -64.476 -1.127 1.00 25.56 348 LYS A CA 1
ATOM 2783 C C . LYS A 1 348 ? -6.844 -63.730 0.175 1.00 25.56 348 LYS A C 1
ATOM 2785 O O . LYS A 1 348 ? -5.974 -63.383 0.963 1.00 25.56 348 LYS A O 1
ATOM 2790 N N . GLU A 1 349 ? -8.149 -63.594 0.409 1.00 27.58 349 GLU A N 1
ATOM 2791 C CA . GLU A 1 349 ? -8.807 -63.202 1.661 1.00 27.58 349 GLU A CA 1
ATOM 2792 C C . GLU A 1 349 ? -8.493 -64.133 2.852 1.00 27.58 349 GLU A C 1
ATOM 2794 O O . GLU A 1 349 ? -8.442 -65.354 2.680 1.00 27.58 349 GLU A O 1
ATOM 2799 N N . LYS A 1 350 ? -8.453 -63.563 4.070 1.00 24.53 350 LYS A N 1
ATOM 2800 C CA . LYS A 1 350 ? -9.342 -63.851 5.231 1.00 24.53 350 LYS A CA 1
ATOM 2801 C C . LYS A 1 350 ? -8.652 -63.596 6.579 1.00 24.53 350 LYS A C 1
ATOM 2803 O O . LYS A 1 350 ? -7.565 -64.107 6.821 1.00 24.53 350 LYS A O 1
ATOM 2808 N N . GLY A 1 351 ? -9.404 -62.998 7.510 1.00 24.22 351 GLY A N 1
ATOM 2809 C CA . GLY A 1 351 ? -9.375 -63.397 8.924 1.00 24.22 351 GLY A CA 1
ATOM 2810 C C . GLY A 1 351 ? -9.174 -62.280 9.946 1.00 24.22 351 GLY A C 1
ATOM 2811 O O . GLY A 1 351 ? -8.047 -61.885 10.219 1.00 24.22 351 GLY A O 1
ATOM 2812 N N . GLU A 1 352 ? -10.270 -61.866 10.584 1.00 27.92 352 GLU A N 1
ATOM 2813 C CA . GLU A 1 352 ? -10.287 -61.168 11.874 1.00 27.92 352 GLU A CA 1
ATOM 2814 C C . GLU A 1 352 ? -9.519 -61.932 12.965 1.00 27.92 352 GLU A C 1
ATOM 2816 O O . GLU A 1 352 ? -9.591 -63.164 13.042 1.00 27.92 352 GLU A O 1
ATOM 2821 N N . LYS A 1 353 ? -8.901 -61.183 13.890 1.00 25.61 353 LYS A N 1
ATOM 2822 C CA . LYS A 1 353 ? -8.910 -61.489 15.331 1.00 25.61 353 LYS A CA 1
ATOM 2823 C C . LYS A 1 353 ? -8.470 -60.278 16.157 1.00 25.61 353 LYS A C 1
ATOM 2825 O O . LYS A 1 353 ? -7.308 -59.884 16.136 1.00 25.61 353 LYS A O 1
ATOM 2830 N N . GLU A 1 354 ? -9.410 -59.750 16.934 1.00 27.64 354 GLU A N 1
ATOM 2831 C CA . GLU A 1 354 ? -9.161 -58.859 18.066 1.00 27.64 354 GLU A CA 1
ATOM 2832 C C . GLU A 1 354 ? -8.255 -59.519 19.118 1.00 27.64 354 GLU A C 1
ATOM 2834 O O . GLU A 1 354 ? -8.446 -60.686 19.477 1.00 27.64 354 GLU A O 1
ATOM 2839 N N . LYS A 1 355 ? -7.348 -58.727 19.704 1.00 26.81 355 LYS A N 1
ATOM 2840 C CA . LYS A 1 355 ? -6.961 -58.841 21.117 1.00 26.81 355 LYS A CA 1
ATOM 2841 C C . LYS A 1 355 ? -6.379 -57.523 21.641 1.00 26.81 355 LYS A C 1
ATOM 2843 O O . LYS A 1 355 ? -5.299 -57.100 21.252 1.00 26.81 355 LYS A O 1
ATOM 2848 N N . ASN A 1 356 ? -7.108 -56.932 22.585 1.00 25.44 356 ASN A N 1
ATOM 2849 C CA . ASN A 1 356 ? -6.694 -55.853 23.482 1.00 25.44 356 ASN A CA 1
ATOM 2850 C C . ASN A 1 356 ? -5.406 -56.176 24.266 1.00 25.44 356 ASN A C 1
ATOM 2852 O O . ASN A 1 356 ? -5.366 -57.214 24.933 1.00 25.44 356 ASN A O 1
ATOM 2856 N N . LYS A 1 357 ? -4.456 -55.226 24.338 1.00 24.58 357 LYS A N 1
ATOM 2857 C CA . LYS A 1 357 ? -4.024 -54.571 25.599 1.00 24.58 357 LYS A CA 1
ATOM 2858 C C . LYS A 1 357 ? -2.829 -53.612 25.425 1.00 24.58 357 LYS A C 1
ATOM 2860 O O . LYS A 1 357 ? -1.743 -54.055 25.082 1.00 24.58 357 LYS A O 1
ATOM 2865 N N . LYS A 1 358 ? -3.058 -52.397 25.944 1.00 23.91 358 LYS A N 1
ATOM 2866 C CA . LYS A 1 358 ? -2.181 -51.551 26.781 1.00 23.91 358 LYS A CA 1
ATOM 2867 C C . LYS A 1 358 ? -1.061 -50.725 26.139 1.00 23.91 358 LYS A C 1
ATOM 2869 O O . LYS A 1 358 ? -0.022 -51.249 25.771 1.00 23.91 358 LYS A O 1
ATOM 2874 N N . ASP A 1 359 ? -1.280 -49.413 26.247 1.00 30.77 359 ASP A N 1
ATOM 2875 C CA . ASP A 1 359 ? -0.333 -48.402 26.727 1.00 30.77 359 ASP A CA 1
ATOM 2876 C C . ASP A 1 359 ? 1.049 -48.400 26.069 1.00 30.77 359 ASP A C 1
ATOM 2878 O O . ASP A 1 359 ? 2.060 -48.684 26.710 1.00 30.77 359 ASP A O 1
ATOM 2882 N N . GLU A 1 360 ? 1.097 -47.964 24.812 1.00 24.89 360 GLU A N 1
ATOM 2883 C CA . GLU A 1 360 ? 2.322 -47.435 24.223 1.00 24.89 360 GLU A CA 1
ATOM 2884 C C . GLU A 1 360 ? 2.186 -45.917 24.098 1.00 24.89 360 GLU A C 1
ATOM 2886 O O . GLU A 1 360 ? 1.357 -45.390 23.355 1.00 24.89 360 GLU A O 1
ATOM 2891 N N . LYS A 1 361 ? 2.989 -45.207 24.898 1.00 23.92 361 LYS A N 1
ATOM 2892 C CA . LYS A 1 361 ? 3.284 -43.787 24.714 1.00 23.92 361 LYS A CA 1
ATOM 2893 C C . LYS A 1 361 ? 3.683 -43.584 23.255 1.00 23.92 361 LYS A C 1
ATOM 2895 O O . LYS A 1 361 ? 4.794 -43.938 22.873 1.00 23.92 361 LYS A O 1
ATOM 2900 N N . VAL A 1 362 ? 2.806 -42.970 22.469 1.00 25.03 362 VAL A N 1
ATOM 2901 C CA . VAL A 1 362 ? 3.179 -42.391 21.182 1.00 25.03 362 VAL A CA 1
ATOM 2902 C C . VAL A 1 362 ? 4.087 -41.208 21.500 1.00 25.03 362 VAL A C 1
ATOM 2904 O O . VAL A 1 362 ? 3.636 -40.097 21.773 1.00 25.03 362 VAL A O 1
ATOM 2907 N N . SER A 1 363 ? 5.392 -41.465 21.547 1.00 23.06 363 SER A N 1
ATOM 2908 C CA . SER A 1 363 ? 6.389 -40.424 21.371 1.00 23.06 363 SER A CA 1
ATOM 2909 C C . SER A 1 363 ? 6.174 -39.871 19.971 1.00 23.06 363 SER A C 1
ATOM 2911 O O . SER A 1 363 ? 6.540 -40.513 18.987 1.00 23.06 363 SER A O 1
ATOM 2913 N N . VAL A 1 364 ? 5.527 -38.710 19.891 1.00 28.84 364 VAL A N 1
ATOM 2914 C CA . VAL A 1 364 ? 5.506 -37.879 18.691 1.00 28.84 364 VAL A CA 1
ATOM 2915 C C . VAL A 1 364 ? 6.964 -37.638 18.320 1.00 28.84 364 VAL A C 1
ATOM 2917 O O . VAL A 1 364 ? 7.669 -36.876 18.980 1.00 28.84 364 VAL A O 1
ATOM 2920 N N . SER A 1 365 ? 7.453 -38.367 17.320 1.00 28.73 365 SER A N 1
ATOM 2921 C CA . SER A 1 365 ? 8.744 -38.099 16.709 1.00 28.73 365 SER A CA 1
ATOM 2922 C C . SER A 1 365 ? 8.660 -36.697 16.124 1.00 28.73 365 SER A C 1
ATOM 2924 O O . SER A 1 365 ? 7.888 -36.457 15.198 1.00 28.73 365 SER A O 1
ATOM 2926 N N . SER A 1 366 ? 9.410 -35.772 16.711 1.00 32.50 366 SER A N 1
ATOM 2927 C CA . SER A 1 366 ? 9.553 -34.395 16.262 1.00 32.50 366 SER A CA 1
ATOM 2928 C C . SER A 1 366 ? 9.991 -34.363 14.794 1.00 32.50 366 SER A C 1
ATOM 2930 O O . SER A 1 366 ? 11.173 -34.547 14.493 1.00 32.50 366 SER A O 1
ATOM 2932 N N . SER A 1 367 ? 9.040 -34.150 13.882 1.00 41.25 367 SER A N 1
ATOM 2933 C CA . SER A 1 367 ? 9.309 -33.739 12.505 1.00 41.25 367 SER A CA 1
ATOM 2934 C C . SER A 1 367 ? 10.096 -32.426 12.566 1.00 41.25 367 SER A C 1
ATOM 2936 O O . SER A 1 367 ? 9.667 -31.451 13.178 1.00 41.25 367 SER A O 1
ATOM 2938 N N . SER A 1 368 ? 11.306 -32.411 12.008 1.00 45.22 368 SER A N 1
ATOM 2939 C CA . SER A 1 368 ? 12.237 -31.288 12.133 1.00 45.22 368 SER A CA 1
ATOM 2940 C C . SER A 1 368 ? 11.613 -29.975 11.640 1.00 45.22 368 SER A C 1
ATOM 2942 O O . SER A 1 368 ? 11.332 -29.823 10.451 1.00 45.22 368 SER A O 1
ATOM 2944 N N . SER A 1 369 ? 11.445 -29.000 12.538 1.00 53.94 369 SER A N 1
ATOM 2945 C CA . SER A 1 369 ? 10.978 -27.632 12.243 1.00 53.94 369 SER A CA 1
ATOM 2946 C C . SER A 1 369 ? 12.027 -26.762 11.525 1.00 53.94 369 SER A C 1
ATOM 2948 O O . SER A 1 369 ? 11.894 -25.541 11.460 1.00 53.94 369 SER A O 1
ATOM 2950 N N . SER A 1 370 ? 13.118 -27.359 11.041 1.00 65.69 370 SER A N 1
ATOM 2951 C CA . SER A 1 370 ? 14.210 -26.664 10.362 1.00 65.69 370 SER A CA 1
ATOM 2952 C C . SER A 1 370 ? 13.948 -26.557 8.864 1.00 65.69 370 SER A C 1
ATOM 2954 O O . SER A 1 370 ? 13.410 -27.481 8.259 1.00 65.69 370 SER A O 1
ATOM 2956 N N . TRP A 1 371 ? 14.388 -25.453 8.257 1.00 70.62 371 TRP A N 1
ATOM 2957 C CA . TRP A 1 371 ? 14.341 -25.291 6.804 1.00 70.62 371 TRP A CA 1
ATOM 2958 C C . TRP A 1 371 ? 15.097 -26.427 6.099 1.00 70.62 371 TRP A C 1
ATOM 2960 O O . TRP A 1 371 ? 16.170 -26.816 6.575 1.00 70.62 371 TRP A O 1
ATOM 2970 N N . PRO A 1 372 ? 14.582 -26.931 4.965 1.00 73.56 372 PRO A N 1
ATOM 2971 C CA . PRO A 1 372 ? 15.292 -27.915 4.161 1.00 73.56 372 PRO A CA 1
ATOM 2972 C C . PRO A 1 372 ? 16.598 -27.327 3.618 1.00 73.56 372 PRO A C 1
ATOM 2974 O O . PRO A 1 372 ? 16.667 -26.138 3.302 1.00 73.56 372 PRO A O 1
ATOM 2977 N N . SER A 1 373 ? 17.634 -28.160 3.485 1.00 77.88 373 SER A N 1
ATOM 2978 C CA . SER A 1 373 ? 18.890 -27.741 2.853 1.00 77.88 373 SER A CA 1
ATOM 2979 C C . SER A 1 373 ? 18.636 -27.349 1.398 1.00 77.88 373 SER A C 1
ATOM 2981 O O . SER A 1 373 ? 18.094 -28.148 0.643 1.00 77.88 373 SER A O 1
ATOM 2983 N N . GLN A 1 374 ? 19.032 -26.138 1.007 1.00 78.25 374 GLN A N 1
ATOM 2984 C CA . GLN A 1 374 ? 18.801 -25.596 -0.334 1.00 78.25 374 GLN A CA 1
ATOM 2985 C C . GLN A 1 374 ? 20.096 -25.513 -1.146 1.00 78.25 374 GLN A C 1
ATOM 2987 O O . GLN A 1 374 ? 21.155 -25.145 -0.626 1.00 78.25 374 GLN A O 1
ATOM 2992 N N . ILE A 1 375 ? 20.005 -25.800 -2.440 1.00 81.25 375 ILE A N 1
ATOM 2993 C CA . ILE A 1 375 ? 20.951 -25.336 -3.453 1.00 81.25 375 ILE A CA 1
ATOM 2994 C C . ILE A 1 375 ? 20.390 -24.031 -4.015 1.00 81.25 375 ILE A C 1
ATOM 2996 O O . ILE A 1 375 ? 19.247 -23.976 -4.456 1.00 81.25 375 ILE A O 1
ATOM 3000 N N . ILE A 1 376 ? 21.202 -22.982 -3.970 1.00 84.19 376 ILE A N 1
ATOM 3001 C CA . ILE A 1 376 ? 20.836 -21.630 -4.386 1.00 84.19 376 ILE A CA 1
ATOM 3002 C C . ILE A 1 376 ? 21.542 -21.344 -5.700 1.00 84.19 376 ILE A C 1
ATOM 3004 O O . ILE A 1 376 ? 22.769 -21.398 -5.755 1.00 84.19 376 ILE A O 1
ATOM 3008 N N . ARG A 1 377 ? 20.800 -21.023 -6.756 1.00 86.12 377 ARG A N 1
ATOM 3009 C CA . ARG A 1 377 ? 21.376 -20.499 -7.997 1.00 86.12 377 ARG A CA 1
ATOM 3010 C C . ARG A 1 377 ? 21.060 -19.013 -8.089 1.00 86.12 377 ARG A C 1
ATOM 3012 O O . ARG A 1 377 ? 19.895 -18.647 -8.159 1.00 86.12 377 ARG A O 1
ATOM 3019 N N . ALA A 1 378 ? 22.089 -18.172 -8.061 1.00 87.69 378 ALA A N 1
ATOM 3020 C CA . ALA A 1 378 ? 21.951 -16.728 -8.176 1.00 87.69 378 ALA A CA 1
ATOM 3021 C C . ALA A 1 378 ? 22.341 -16.266 -9.583 1.00 87.69 378 ALA A C 1
ATOM 3023 O O . ALA A 1 378 ? 23.403 -16.633 -10.095 1.00 87.69 378 ALA A O 1
ATOM 3024 N N . SER A 1 379 ? 21.486 -15.444 -10.182 1.00 86.81 379 SER A N 1
ATOM 3025 C CA . SER A 1 379 ? 21.709 -14.814 -11.483 1.00 86.81 379 SER A CA 1
ATOM 3026 C C . SER A 1 379 ? 21.497 -13.309 -11.393 1.00 86.81 379 SER A C 1
ATOM 3028 O O . SER A 1 379 ? 20.580 -12.859 -10.703 1.00 86.81 379 SER A O 1
ATOM 3030 N N . SER A 1 380 ? 22.314 -12.547 -12.111 1.00 86.62 380 SER A N 1
ATOM 3031 C CA . SER A 1 380 ? 22.227 -11.082 -12.165 1.00 86.62 380 SER A CA 1
ATOM 3032 C C . SER A 1 380 ? 21.541 -10.600 -13.441 1.00 86.62 380 SER A C 1
ATOM 3034 O O . SER A 1 380 ? 21.611 -11.264 -14.474 1.00 86.62 380 SER A O 1
ATOM 3036 N N . TYR A 1 381 ? 20.895 -9.436 -13.391 1.00 85.38 381 TYR A N 1
ATOM 3037 C CA . TYR A 1 381 ? 20.332 -8.790 -14.578 1.00 85.38 381 TYR A CA 1
ATOM 3038 C C . TYR A 1 381 ? 20.386 -7.266 -14.468 1.00 85.38 381 TYR A C 1
ATOM 3040 O O . TYR A 1 381 ? 20.363 -6.708 -13.375 1.00 85.38 381 TYR A O 1
ATOM 3048 N N . THR A 1 382 ? 20.437 -6.572 -15.602 1.00 80.69 382 THR A N 1
ATOM 3049 C CA . THR A 1 382 ? 20.402 -5.108 -15.636 1.00 80.69 382 THR A CA 1
ATOM 3050 C C . THR A 1 382 ? 18.960 -4.619 -15.700 1.00 80.69 382 THR A C 1
ATOM 3052 O O . THR A 1 382 ? 18.169 -5.068 -16.532 1.00 80.69 382 THR A O 1
ATOM 3055 N N . LEU A 1 383 ? 18.595 -3.687 -14.816 1.00 83.19 383 LEU A N 1
ATOM 3056 C CA . LEU A 1 383 ? 17.317 -2.995 -14.940 1.00 83.19 383 LEU A CA 1
ATOM 3057 C C . LEU A 1 383 ? 17.432 -1.938 -16.044 1.00 83.19 383 LEU A C 1
ATOM 3059 O O . LEU A 1 383 ? 18.301 -1.069 -15.945 1.00 83.19 383 LEU A O 1
ATOM 3063 N N . PRO A 1 384 ? 16.560 -1.960 -17.065 1.00 83.81 384 PRO A N 1
ATOM 3064 C CA . PRO A 1 384 ? 16.651 -1.009 -18.165 1.00 83.81 384 PRO A CA 1
ATOM 3065 C C . PRO A 1 384 ? 16.501 0.438 -17.683 1.00 83.81 384 PRO A C 1
ATOM 3067 O O . PRO A 1 384 ? 15.732 0.696 -16.747 1.00 83.81 384 PRO A O 1
ATOM 3070 N N . SER A 1 385 ? 17.206 1.382 -18.314 1.00 86.12 385 SER A N 1
ATOM 3071 C CA . SER A 1 385 ? 17.048 2.809 -17.997 1.00 86.12 385 SER A CA 1
ATOM 3072 C C . SER A 1 385 ? 15.646 3.297 -18.387 1.00 86.12 385 SER A C 1
ATOM 3074 O O . SER A 1 385 ? 15.096 2.866 -19.407 1.00 86.12 385 SER A O 1
ATOM 3076 N N . MET A 1 386 ? 15.068 4.182 -17.567 1.00 87.31 386 MET A N 1
ATOM 3077 C CA . MET A 1 386 ? 13.718 4.738 -17.749 1.00 87.31 386 MET A CA 1
ATOM 3078 C C . MET A 1 386 ? 13.702 6.087 -18.475 1.00 87.31 386 MET A C 1
ATOM 3080 O O . MET A 1 386 ? 12.628 6.664 -18.627 1.00 87.31 386 MET A O 1
ATOM 3084 N N . GLY A 1 387 ? 14.862 6.594 -18.895 1.00 88.06 387 GLY A N 1
ATOM 3085 C CA . GLY A 1 387 ? 14.989 7.845 -19.634 1.00 88.06 387 GLY A CA 1
ATOM 3086 C C . GLY A 1 387 ? 16.328 8.546 -19.391 1.00 88.06 387 GLY A C 1
ATOM 3087 O O . GLY A 1 387 ? 17.136 8.065 -18.596 1.00 88.06 387 GLY A O 1
ATOM 3088 N N . PRO A 1 388 ? 16.561 9.688 -20.061 1.00 86.62 388 PRO A N 1
ATOM 3089 C CA . PRO A 1 388 ? 17.824 10.428 -19.986 1.00 86.62 388 PRO A CA 1
ATOM 3090 C C . PRO A 1 388 ? 17.887 11.464 -18.846 1.00 86.62 388 PRO A C 1
ATOM 3092 O O . PRO A 1 388 ? 18.897 12.143 -18.683 1.00 86.62 388 PRO A O 1
ATOM 3095 N N . TYR A 1 389 ? 16.810 11.631 -18.074 1.00 87.56 389 TYR A N 1
ATOM 3096 C CA . TYR A 1 389 ? 16.710 12.652 -17.028 1.00 87.56 389 TYR A CA 1
ATOM 3097 C C . TYR A 1 389 ? 17.098 12.104 -15.650 1.00 87.56 389 TYR A C 1
ATOM 3099 O O . TYR A 1 389 ? 16.826 10.944 -15.351 1.00 87.56 389 TYR A O 1
ATOM 3107 N N . ILE A 1 390 ? 17.626 12.966 -14.775 1.00 83.44 390 ILE A N 1
ATOM 3108 C CA . ILE A 1 390 ? 18.014 12.610 -13.395 1.00 83.44 390 ILE A CA 1
ATOM 3109 C C . ILE A 1 390 ? 16.815 12.057 -12.608 1.00 83.44 390 ILE A C 1
ATOM 3111 O O . ILE A 1 390 ? 16.938 11.089 -11.872 1.00 83.44 390 ILE A O 1
ATOM 3115 N N . GLU A 1 391 ? 15.611 12.595 -12.824 1.00 81.88 391 GLU A N 1
ATOM 3116 C CA . GLU A 1 391 ? 14.375 12.083 -12.207 1.00 81.88 391 GLU A CA 1
ATOM 3117 C C . GLU A 1 391 ? 13.991 10.645 -12.622 1.00 81.88 391 GLU A C 1
ATOM 3119 O O . GLU A 1 391 ? 13.039 10.080 -12.085 1.00 81.88 391 GLU A O 1
ATOM 3124 N N . CYS A 1 392 ? 14.674 10.069 -13.618 1.00 83.44 392 CYS A N 1
ATOM 3125 C CA . CYS A 1 392 ? 14.493 8.684 -14.052 1.00 83.44 392 CYS A CA 1
ATOM 3126 C C . CYS A 1 392 ? 15.414 7.711 -13.306 1.00 83.44 392 CYS A C 1
ATOM 3128 O O . CYS A 1 392 ? 15.252 6.497 -13.464 1.00 83.44 392 CYS A O 1
ATOM 3130 N N . GLU A 1 393 ? 16.372 8.221 -12.526 1.00 84.38 393 GLU A N 1
ATOM 3131 C CA . GLU A 1 393 ? 17.227 7.403 -11.676 1.00 84.38 393 GLU A CA 1
ATOM 3132 C C . GLU A 1 393 ? 16.397 6.755 -10.570 1.00 84.38 393 GLU A C 1
ATOM 3134 O O . GLU A 1 393 ? 15.543 7.378 -9.936 1.00 84.38 393 GLU A O 1
ATOM 3139 N N . ARG A 1 394 ? 16.626 5.457 -10.364 1.00 85.25 394 ARG A N 1
ATOM 3140 C CA . ARG A 1 394 ? 15.904 4.688 -9.355 1.00 85.25 394 ARG A CA 1
ATOM 3141 C C . ARG A 1 394 ? 16.558 4.883 -8.001 1.00 85.25 394 ARG A C 1
ATOM 3143 O O . ARG A 1 394 ? 17.774 4.751 -7.867 1.00 85.25 394 ARG A O 1
ATOM 3150 N N . ASN A 1 395 ? 15.727 5.082 -6.989 1.00 87.75 395 ASN A N 1
ATOM 3151 C CA . ASN A 1 395 ? 16.164 4.952 -5.611 1.00 87.75 395 ASN A CA 1
ATOM 3152 C C . ASN A 1 395 ? 16.582 3.502 -5.349 1.00 87.75 395 ASN A C 1
ATOM 3154 O O . ASN A 1 395 ? 15.853 2.566 -5.677 1.00 87.75 395 ASN A O 1
ATOM 3158 N N . VAL A 1 396 ? 17.756 3.326 -4.752 1.00 85.62 396 VAL A N 1
ATOM 3159 C CA . VAL A 1 396 ? 18.343 2.013 -4.478 1.00 85.62 396 VAL A CA 1
ATOM 3160 C C . VAL A 1 396 ? 18.541 1.817 -2.986 1.00 85.62 396 VAL A C 1
ATOM 3162 O O . VAL A 1 396 ? 18.921 2.745 -2.264 1.00 85.62 396 VAL A O 1
ATOM 3165 N N . ASN A 1 397 ? 18.336 0.585 -2.539 1.00 88.75 397 ASN A N 1
ATOM 3166 C CA . ASN A 1 397 ? 18.616 0.167 -1.180 1.00 88.75 397 ASN A CA 1
ATOM 3167 C C . ASN A 1 397 ? 20.081 0.469 -0.798 1.00 88.75 397 ASN A C 1
ATOM 3169 O O . ASN A 1 397 ? 21.024 0.223 -1.554 1.00 88.75 397 ASN A O 1
ATOM 3173 N N . GLN A 1 398 ? 20.264 1.000 0.412 1.00 89.31 398 GLN A N 1
ATOM 3174 C CA . GLN A 1 398 ? 21.573 1.314 0.999 1.00 89.31 398 GLN A CA 1
ATOM 3175 C C . GLN A 1 398 ? 21.919 0.395 2.181 1.00 89.31 398 GLN A C 1
ATOM 3177 O O . GLN A 1 398 ? 23.009 0.480 2.743 1.00 89.31 398 GLN A O 1
ATOM 3182 N N . ILE A 1 399 ? 20.994 -0.476 2.589 1.00 91.50 399 ILE A N 1
ATOM 3183 C CA . ILE A 1 399 ? 21.106 -1.285 3.799 1.00 91.50 399 ILE A CA 1
ATOM 3184 C C . ILE A 1 399 ? 21.767 -2.622 3.472 1.00 91.50 399 ILE A C 1
ATOM 3186 O O . ILE A 1 399 ? 21.348 -3.356 2.572 1.00 91.50 399 ILE A O 1
ATOM 3190 N N . ARG A 1 400 ? 22.808 -2.962 4.241 1.00 94.19 400 ARG A N 1
ATOM 3191 C CA . ARG A 1 400 ? 23.462 -4.273 4.179 1.00 94.19 400 ARG A CA 1
ATOM 3192 C C . ARG A 1 400 ? 22.742 -5.245 5.112 1.00 94.19 400 ARG A C 1
ATOM 3194 O O . ARG A 1 400 ? 23.035 -5.290 6.305 1.00 94.19 400 ARG A O 1
ATOM 3201 N N . PHE A 1 401 ? 21.791 -6.002 4.576 1.00 94.88 401 PHE A N 1
ATOM 3202 C CA . PHE A 1 401 ? 21.017 -6.963 5.354 1.00 94.88 401 PHE A CA 1
ATOM 3203 C C . PHE A 1 401 ? 21.865 -8.130 5.880 1.00 94.88 401 PHE A C 1
ATOM 3205 O O . PHE A 1 401 ? 22.711 -8.708 5.206 1.00 94.88 401 PHE A O 1
ATOM 3212 N N . THR A 1 402 ? 21.607 -8.519 7.121 1.00 93.88 402 THR A N 1
ATOM 3213 C CA . THR A 1 402 ? 22.226 -9.704 7.724 1.00 93.88 402 THR A CA 1
ATOM 3214 C C . THR A 1 402 ? 21.663 -10.993 7.113 1.00 93.88 402 THR A C 1
ATOM 3216 O O . THR A 1 402 ? 20.536 -10.998 6.609 1.00 93.88 402 THR A O 1
ATOM 3219 N N . PRO A 1 403 ? 22.364 -12.136 7.230 1.00 91.81 403 PRO A N 1
ATOM 3220 C CA . PRO A 1 403 ? 21.850 -13.415 6.735 1.00 91.81 403 PRO A CA 1
ATOM 3221 C C . PRO A 1 403 ? 20.491 -13.798 7.343 1.00 91.81 403 PRO A C 1
ATOM 3223 O O . PRO A 1 403 ? 19.652 -14.393 6.667 1.00 91.81 403 PRO A O 1
ATOM 3226 N N . GLN A 1 404 ? 20.230 -13.433 8.608 1.00 90.81 404 GLN A N 1
ATOM 3227 C CA . GLN A 1 404 ? 18.917 -13.653 9.223 1.00 90.81 404 GLN A CA 1
ATOM 3228 C C . GLN A 1 404 ? 17.828 -12.756 8.621 1.00 90.81 404 GLN A C 1
ATOM 3230 O O . GLN A 1 404 ? 16.717 -13.232 8.401 1.00 90.81 404 GLN A O 1
ATOM 3235 N N . GLN A 1 405 ? 18.134 -11.489 8.331 1.00 95.00 405 GLN A N 1
ATOM 3236 C CA . GLN A 1 405 ? 17.190 -10.578 7.678 1.00 95.00 405 GLN A CA 1
ATOM 3237 C C . GLN A 1 405 ? 16.901 -11.023 6.241 1.00 95.00 405 GLN A C 1
ATOM 3239 O O . GLN A 1 405 ? 15.739 -11.096 5.863 1.00 95.00 405 GLN A O 1
ATOM 3244 N N . VAL A 1 406 ? 17.913 -11.436 5.470 1.00 94.12 406 VAL A N 1
ATOM 3245 C CA . VAL A 1 406 ? 17.711 -11.992 4.118 1.00 94.12 406 VAL A CA 1
ATOM 3246 C C . VAL A 1 406 ? 16.832 -13.242 4.163 1.00 94.12 406 VAL A C 1
ATOM 3248 O O . VAL A 1 406 ? 15.930 -13.403 3.345 1.00 94.12 406 VAL A O 1
ATOM 3251 N N . ARG A 1 407 ? 17.020 -14.107 5.165 1.00 91.25 407 ARG A N 1
ATOM 3252 C CA . ARG A 1 407 ? 16.137 -15.259 5.381 1.00 91.25 407 ARG A CA 1
ATOM 3253 C C . ARG A 1 407 ? 14.695 -14.839 5.682 1.00 91.25 407 ARG A C 1
ATOM 3255 O O . ARG A 1 407 ? 13.770 -15.470 5.175 1.00 91.25 407 ARG A O 1
ATOM 3262 N N . ALA A 1 408 ? 14.502 -13.791 6.483 1.00 94.50 408 ALA A N 1
ATOM 3263 C CA . ALA A 1 408 ? 13.181 -13.228 6.746 1.00 94.50 408 ALA A CA 1
ATOM 3264 C C . ALA A 1 408 ? 12.541 -12.648 5.472 1.00 94.50 408 ALA A C 1
ATOM 3266 O O . ALA A 1 408 ? 11.363 -12.900 5.238 1.00 94.50 408 ALA A O 1
ATOM 3267 N N . LEU A 1 409 ? 13.313 -11.962 4.619 1.00 96.44 409 LEU A N 1
ATOM 3268 C CA . LEU A 1 409 ? 12.852 -11.454 3.320 1.00 96.44 409 LEU A CA 1
ATOM 3269 C C . LEU A 1 409 ? 12.408 -12.590 2.393 1.00 96.44 409 LEU A C 1
ATOM 3271 O O . LEU A 1 409 ? 11.315 -12.527 1.843 1.00 96.44 409 LEU A O 1
ATOM 3275 N N . ILE A 1 410 ? 13.211 -13.652 2.267 1.00 94.06 410 ILE A N 1
ATOM 3276 C CA . ILE A 1 410 ? 12.866 -14.832 1.455 1.00 94.06 410 ILE A CA 1
ATOM 3277 C C . ILE A 1 410 ? 11.576 -15.475 1.965 1.00 94.06 410 ILE A C 1
ATOM 3279 O O . ILE A 1 410 ? 10.655 -15.702 1.189 1.00 94.06 410 ILE A O 1
ATOM 3283 N N . SER A 1 411 ? 11.488 -15.721 3.275 1.00 94.25 411 SER A N 1
ATOM 3284 C CA . SER A 1 411 ? 10.292 -16.306 3.890 1.00 94.25 411 SER A CA 1
ATOM 3285 C C . SER A 1 411 ? 9.057 -15.426 3.695 1.00 94.25 411 SER A C 1
ATOM 3287 O O . SER A 1 411 ? 7.976 -15.937 3.434 1.00 94.25 411 SER A O 1
ATOM 3289 N N . GLY A 1 412 ? 9.207 -14.106 3.827 1.00 95.94 412 GLY A N 1
ATOM 3290 C CA . GLY A 1 412 ? 8.111 -13.151 3.696 1.00 95.94 412 GLY A CA 1
ATOM 3291 C C . GLY A 1 412 ? 7.659 -12.914 2.255 1.00 95.94 412 GLY A C 1
ATOM 3292 O O . GLY A 1 412 ? 6.516 -12.518 2.050 1.00 95.94 412 GLY A O 1
ATOM 3293 N N . LEU A 1 413 ? 8.531 -13.135 1.265 1.00 96.12 413 LEU A N 1
ATOM 3294 C CA . LEU A 1 413 ? 8.199 -13.037 -0.161 1.00 96.12 413 LEU A CA 1
ATOM 3295 C C . LEU A 1 413 ? 7.407 -14.263 -0.645 1.00 96.12 413 LEU A C 1
ATOM 3297 O O . LEU A 1 413 ? 6.635 -14.193 -1.606 1.00 96.12 413 LEU A O 1
ATOM 3301 N N . GLU A 1 414 ? 7.576 -15.383 0.045 1.00 94.94 414 GLU A N 1
ATOM 3302 C CA . GLU A 1 414 ? 6.891 -16.642 -0.206 1.00 94.94 414 GLU A CA 1
ATOM 3303 C C . GLU A 1 414 ? 5.477 -16.680 0.409 1.00 94.94 414 GLU A C 1
ATOM 3305 O O . GLU A 1 414 ? 5.229 -16.041 1.434 1.00 94.94 414 GLU A O 1
ATOM 3310 N N . PRO A 1 415 ? 4.529 -17.439 -0.176 1.00 95.38 415 PRO A N 1
ATOM 3311 C CA . PRO A 1 415 ? 3.227 -17.698 0.439 1.00 95.38 415 PRO A CA 1
ATOM 3312 C C . PRO A 1 415 ? 3.330 -18.398 1.802 1.00 95.38 415 PRO A C 1
ATOM 3314 O O . PRO A 1 415 ? 4.184 -19.264 1.996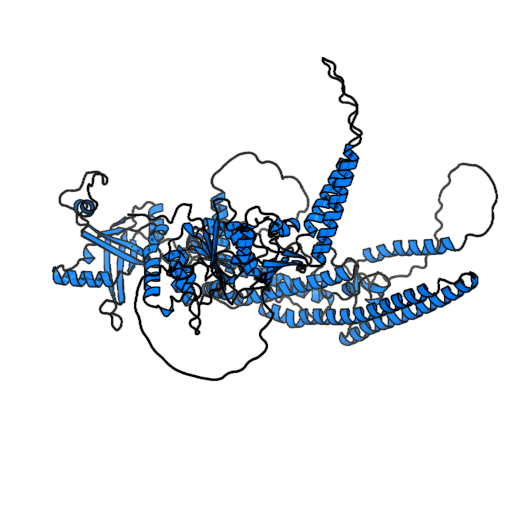 1.00 95.38 415 PRO A O 1
ATOM 3317 N N . GLY A 1 416 ? 2.413 -18.075 2.719 1.00 95.19 416 GLY A N 1
ATOM 3318 C CA . GLY A 1 416 ? 2.304 -18.692 4.045 1.00 95.19 416 GLY A CA 1
ATOM 3319 C C . GLY A 1 416 ? 2.465 -17.725 5.221 1.00 95.19 416 GLY A C 1
ATOM 3320 O O . GLY A 1 416 ? 2.278 -16.512 5.090 1.00 95.19 416 GLY A O 1
ATOM 3321 N N . LEU A 1 417 ? 2.789 -18.288 6.390 1.00 95.62 417 LEU A N 1
ATOM 3322 C CA . LEU A 1 417 ? 3.040 -17.542 7.625 1.00 95.62 417 LEU A CA 1
ATOM 3323 C C . LEU A 1 417 ? 4.544 -17.363 7.852 1.00 95.62 417 LEU A C 1
ATOM 3325 O O . LEU A 1 417 ? 5.283 -18.343 7.966 1.00 95.62 417 LEU A O 1
ATOM 3329 N N . THR A 1 418 ? 4.977 -16.115 8.018 1.00 96.50 418 THR A N 1
ATOM 3330 C CA . THR A 1 418 ? 6.347 -15.771 8.413 1.00 96.50 418 THR A CA 1
ATOM 3331 C C . THR A 1 418 ? 6.343 -15.021 9.740 1.00 96.50 418 THR A C 1
ATOM 3333 O O . THR A 1 418 ? 5.715 -13.975 9.875 1.00 96.50 418 THR A O 1
ATOM 3336 N N . LEU A 1 419 ? 7.073 -15.547 10.724 1.00 95.12 419 LEU A N 1
ATOM 3337 C CA . LEU A 1 419 ? 7.239 -14.934 12.042 1.00 95.12 419 LEU A CA 1
ATOM 3338 C C . LEU A 1 419 ? 8.678 -14.436 12.190 1.00 95.12 419 LEU A C 1
ATOM 3340 O O . LEU A 1 419 ? 9.619 -15.231 12.164 1.00 95.12 419 LEU A O 1
ATOM 3344 N N . VAL A 1 420 ? 8.848 -13.127 12.360 1.00 95.94 420 VAL A N 1
ATOM 3345 C CA . VAL A 1 420 ? 10.152 -12.480 12.526 1.00 95.94 420 VAL A CA 1
ATOM 3346 C C . VAL A 1 420 ? 10.262 -11.940 13.944 1.00 95.94 420 VAL A C 1
ATOM 3348 O O . VAL A 1 420 ? 9.640 -10.940 14.302 1.00 95.94 420 VAL A O 1
ATOM 3351 N N . VAL A 1 421 ? 11.090 -12.606 14.748 1.00 94.19 421 VAL A N 1
ATOM 3352 C CA . VAL A 1 421 ? 11.429 -12.163 16.103 1.00 94.19 421 VAL A CA 1
ATOM 3353 C C . VAL A 1 421 ? 12.723 -11.362 16.054 1.00 94.19 421 VAL A C 1
ATOM 3355 O O . VAL A 1 421 ? 13.743 -11.867 15.584 1.00 94.19 421 VAL A O 1
ATOM 3358 N N . GLY A 1 422 ? 12.695 -10.127 16.549 1.00 90.31 422 GLY A N 1
ATOM 3359 C CA . GLY A 1 422 ? 13.869 -9.257 16.547 1.00 90.31 422 GLY A CA 1
ATOM 3360 C C . GLY A 1 422 ? 13.944 -8.361 17.786 1.00 90.31 422 GLY A C 1
ATOM 3361 O O . GLY A 1 422 ? 13.003 -7.595 18.003 1.00 90.31 422 GLY A O 1
ATOM 3362 N N . PRO A 1 423 ? 15.064 -8.355 18.538 1.00 88.88 423 PRO A N 1
ATOM 3363 C CA . PRO A 1 423 ? 15.310 -7.409 19.632 1.00 88.88 423 PRO A CA 1
ATOM 3364 C C . PRO A 1 423 ? 15.158 -5.929 19.223 1.00 88.88 423 PRO A C 1
ATOM 3366 O O . PRO A 1 423 ? 15.116 -5.617 18.021 1.00 88.88 423 PRO A O 1
ATOM 3369 N N . PRO A 1 424 ? 15.095 -4.978 20.174 1.00 87.31 424 PRO A N 1
ATOM 3370 C CA . PRO A 1 424 ? 15.157 -3.550 19.858 1.00 87.31 424 PRO A CA 1
ATOM 3371 C C . PRO A 1 424 ? 16.399 -3.222 19.013 1.00 87.31 424 PRO A C 1
ATOM 3373 O O . PRO A 1 424 ? 17.472 -3.769 19.252 1.00 87.31 424 PRO A O 1
ATOM 3376 N N . GLY A 1 425 ? 16.251 -2.368 17.995 1.00 87.81 425 GLY A N 1
ATOM 3377 C CA . GLY A 1 425 ? 17.364 -1.965 17.122 1.00 87.81 425 GLY A CA 1
ATOM 3378 C C . GLY A 1 425 ? 17.852 -3.016 16.111 1.00 87.81 425 GLY A C 1
ATOM 3379 O O . GLY A 1 425 ? 18.822 -2.771 15.407 1.00 87.81 425 GLY A O 1
ATOM 3380 N N . SER A 1 426 ? 17.187 -4.171 15.981 1.00 89.69 426 SER A N 1
ATOM 3381 C CA . SER A 1 426 ? 17.564 -5.227 15.016 1.00 89.69 426 SER A CA 1
ATOM 3382 C C . SER A 1 426 ? 17.198 -4.944 13.545 1.00 89.69 426 SER A C 1
ATOM 3384 O O . SER A 1 426 ? 17.329 -5.832 12.703 1.00 89.69 426 SER A O 1
ATOM 3386 N N . GLY A 1 427 ? 16.714 -3.740 13.216 1.00 92.62 427 GLY A N 1
ATOM 3387 C CA . GLY A 1 427 ? 16.303 -3.380 11.850 1.00 92.62 427 GLY A CA 1
ATOM 3388 C C . GLY A 1 427 ? 15.050 -4.119 11.359 1.00 92.62 427 GLY A C 1
ATOM 3389 O O . GLY A 1 427 ? 14.967 -4.495 10.189 1.00 92.62 427 GLY A O 1
ATOM 3390 N N . LYS A 1 428 ? 14.079 -4.385 12.250 1.00 93.81 428 LYS A N 1
ATOM 3391 C CA . LYS A 1 428 ? 12.789 -5.006 11.877 1.00 93.81 428 LYS A CA 1
ATOM 3392 C C . LYS A 1 428 ? 12.052 -4.162 10.840 1.00 93.81 428 LYS A C 1
ATOM 3394 O O . LYS A 1 428 ? 11.651 -4.697 9.815 1.00 93.81 428 LYS A O 1
ATOM 3399 N N . THR A 1 429 ? 11.954 -2.860 11.088 1.00 93.56 429 THR A N 1
ATOM 3400 C CA . THR A 1 429 ? 11.291 -1.891 10.211 1.00 93.56 429 THR A CA 1
ATOM 3401 C C . THR A 1 429 ? 11.979 -1.821 8.849 1.00 93.56 429 THR A C 1
ATOM 3403 O O . THR A 1 429 ? 11.312 -1.903 7.828 1.00 93.56 429 THR A O 1
ATOM 3406 N N . ASP A 1 430 ? 13.318 -1.820 8.804 1.00 95.06 430 ASP A N 1
ATOM 3407 C CA . ASP A 1 430 ? 14.080 -1.902 7.546 1.00 95.06 430 ASP A CA 1
ATOM 3408 C C . ASP A 1 430 ? 13.776 -3.179 6.755 1.00 95.06 430 ASP A C 1
ATOM 3410 O O . ASP A 1 430 ? 13.585 -3.146 5.541 1.00 95.06 430 ASP A O 1
ATOM 3414 N N . THR A 1 431 ? 13.692 -4.313 7.453 1.00 96.50 431 THR A N 1
ATOM 3415 C CA . THR A 1 431 ? 13.362 -5.607 6.840 1.00 96.50 431 THR A CA 1
ATOM 3416 C C . THR A 1 431 ? 11.918 -5.623 6.327 1.00 96.50 431 THR A C 1
ATOM 3418 O O . THR A 1 431 ? 11.657 -6.144 5.245 1.00 96.50 431 THR A O 1
ATOM 3421 N N . ALA A 1 432 ? 10.976 -5.034 7.067 1.00 96.88 432 ALA A N 1
ATOM 3422 C CA . ALA A 1 432 ? 9.579 -4.915 6.662 1.00 96.88 432 ALA A CA 1
ATOM 3423 C C . ALA A 1 432 ? 9.410 -3.991 5.442 1.00 96.88 432 ALA A C 1
ATOM 3425 O O . ALA A 1 432 ? 8.707 -4.354 4.498 1.00 96.88 432 ALA A O 1
ATOM 3426 N N . SER A 1 433 ? 10.102 -2.848 5.412 1.00 96.19 433 SER A N 1
ATOM 3427 C CA . SER A 1 433 ? 10.097 -1.921 4.273 1.00 96.19 433 SER A CA 1
ATOM 3428 C C . SER A 1 433 ? 10.706 -2.547 3.020 1.00 96.19 433 SER A C 1
ATOM 3430 O O . SER A 1 433 ? 10.111 -2.457 1.945 1.00 96.19 433 SER A O 1
ATOM 3432 N N . GLN A 1 434 ? 11.837 -3.254 3.149 1.00 96.81 434 GLN A N 1
ATOM 3433 C CA . GLN A 1 434 ? 12.432 -3.986 2.027 1.00 96.81 434 GLN A CA 1
ATOM 3434 C C . GLN A 1 434 ? 11.511 -5.111 1.542 1.00 96.81 434 GLN A C 1
ATOM 3436 O O . GLN A 1 434 ? 11.373 -5.316 0.340 1.00 96.81 434 GLN A O 1
ATOM 3441 N N . LEU A 1 435 ? 10.828 -5.820 2.446 1.00 97.88 435 LEU A N 1
ATOM 3442 C CA . LEU A 1 435 ? 9.854 -6.837 2.056 1.00 97.88 435 LEU A CA 1
ATOM 3443 C C . LEU A 1 435 ? 8.675 -6.235 1.276 1.00 97.88 435 LEU A C 1
ATOM 3445 O O . LEU A 1 435 ? 8.286 -6.783 0.245 1.00 97.88 435 LEU A O 1
ATOM 3449 N N . ALA A 1 436 ? 8.124 -5.110 1.737 1.00 97.31 436 ALA A N 1
ATOM 3450 C CA . ALA A 1 436 ? 7.059 -4.404 1.029 1.00 97.31 436 ALA A CA 1
ATOM 3451 C C . ALA A 1 436 ? 7.512 -3.963 -0.375 1.00 97.31 436 ALA A C 1
ATOM 3453 O O . ALA A 1 436 ? 6.774 -4.146 -1.343 1.00 97.31 436 ALA A O 1
ATOM 3454 N N . TYR A 1 437 ? 8.748 -3.470 -0.503 1.00 96.81 437 TYR A N 1
ATOM 3455 C CA . TYR A 1 437 ? 9.381 -3.151 -1.785 1.00 96.81 437 TYR A CA 1
ATOM 3456 C C . TYR A 1 437 ? 9.513 -4.377 -2.705 1.00 96.81 437 TYR A C 1
ATOM 3458 O O . TYR A 1 437 ? 9.140 -4.317 -3.880 1.00 96.81 437 TYR A O 1
ATOM 3466 N N . LEU A 1 438 ? 9.979 -5.515 -2.181 1.00 97.25 438 LEU A N 1
ATOM 3467 C CA . LEU A 1 438 ? 10.113 -6.743 -2.967 1.00 97.25 438 LEU A CA 1
ATOM 3468 C C . LEU A 1 438 ? 8.754 -7.252 -3.451 1.00 97.25 438 LEU A C 1
ATOM 3470 O O . LEU A 1 438 ? 8.617 -7.574 -4.632 1.00 97.25 438 LEU A O 1
ATOM 3474 N N . LEU A 1 439 ? 7.741 -7.277 -2.580 1.00 97.69 439 LEU A N 1
ATOM 3475 C CA . LEU A 1 439 ? 6.376 -7.661 -2.947 1.00 97.69 439 LEU A CA 1
ATOM 3476 C C . LEU A 1 439 ? 5.798 -6.718 -4.016 1.00 97.69 439 LEU A C 1
ATOM 3478 O O . LEU A 1 439 ? 5.192 -7.185 -4.979 1.00 97.69 439 LEU A O 1
ATOM 3482 N N . TYR A 1 440 ? 6.044 -5.409 -3.894 1.00 96.88 440 TYR A N 1
ATOM 3483 C CA . TYR A 1 440 ? 5.581 -4.398 -4.845 1.00 96.88 440 TYR A CA 1
ATOM 3484 C C . TYR A 1 440 ? 6.124 -4.626 -6.266 1.00 96.88 440 TYR A C 1
ATOM 3486 O O . TYR A 1 440 ? 5.388 -4.440 -7.240 1.00 96.88 440 TYR A O 1
ATOM 3494 N N . HIS A 1 441 ? 7.379 -5.058 -6.405 1.00 95.06 441 HIS A N 1
ATOM 3495 C CA . HIS A 1 441 ? 7.996 -5.315 -7.713 1.00 95.06 441 HIS A CA 1
ATOM 3496 C C . HIS A 1 441 ? 7.768 -6.732 -8.246 1.00 95.06 441 HIS A C 1
ATOM 3498 O O . HIS A 1 441 ? 7.607 -6.899 -9.454 1.00 95.06 441 HIS A O 1
ATOM 3504 N N . ASN A 1 442 ? 7.754 -7.747 -7.376 1.00 95.19 442 ASN A N 1
ATOM 3505 C CA . ASN A 1 442 ? 7.561 -9.145 -7.780 1.00 95.19 442 ASN A CA 1
ATOM 3506 C C . ASN A 1 442 ? 6.106 -9.434 -8.169 1.00 95.19 442 ASN A C 1
ATOM 3508 O O . ASN A 1 442 ? 5.864 -10.257 -9.050 1.00 95.19 442 ASN A O 1
ATOM 3512 N N . PHE A 1 443 ? 5.145 -8.750 -7.538 1.00 96.56 443 PHE A N 1
ATOM 3513 C CA . PHE A 1 443 ? 3.718 -8.987 -7.745 1.00 96.56 443 PHE A CA 1
ATOM 3514 C C . PHE A 1 443 ? 2.961 -7.678 -8.052 1.00 96.56 443 PHE A C 1
ATOM 3516 O O . PHE A 1 443 ? 2.254 -7.152 -7.189 1.00 96.56 443 PHE A O 1
ATOM 3523 N N . PRO A 1 444 ? 3.086 -7.129 -9.282 1.00 94.00 444 PRO A N 1
ATOM 3524 C CA . PRO A 1 444 ? 2.419 -5.893 -9.712 1.00 94.00 444 PRO A CA 1
ATOM 3525 C C . PRO A 1 444 ? 0.902 -5.860 -9.469 1.00 94.00 444 PRO A C 1
ATOM 3527 O O . PRO A 1 444 ? 0.362 -4.822 -9.096 1.00 94.00 444 PRO A O 1
ATOM 3530 N N . ASP A 1 445 ? 0.235 -7.006 -9.616 1.00 93.69 445 ASP A N 1
ATOM 3531 C CA . ASP A 1 445 ? -1.225 -7.133 -9.496 1.00 93.69 445 ASP A CA 1
ATOM 3532 C C . ASP A 1 445 ? -1.715 -7.391 -8.059 1.00 93.69 445 ASP A C 1
ATOM 3534 O O . ASP A 1 445 ? -2.919 -7.477 -7.811 1.00 93.69 445 ASP A O 1
ATOM 3538 N N . GLU A 1 446 ? -0.797 -7.548 -7.103 1.00 95.19 446 GLU A N 1
ATOM 3539 C CA . GLU A 1 446 ? -1.122 -7.819 -5.704 1.00 95.19 446 GLU A CA 1
ATOM 3540 C C . GLU A 1 446 ? -1.117 -6.539 -4.867 1.00 95.19 446 GLU A C 1
ATOM 3542 O O . GLU A 1 446 ? -0.323 -5.618 -5.100 1.00 95.19 446 GLU A O 1
ATOM 3547 N N . LYS A 1 447 ? -1.982 -6.509 -3.844 1.00 96.69 447 LYS A N 1
ATOM 3548 C CA . LYS A 1 447 ? -1.966 -5.450 -2.826 1.00 96.69 447 LYS A CA 1
ATOM 3549 C C . LYS A 1 447 ? -1.417 -5.928 -1.493 1.00 96.69 447 LYS A C 1
ATOM 3551 O O . LYS A 1 447 ? -1.642 -7.064 -1.064 1.00 96.69 447 LYS A O 1
ATOM 3556 N N . ILE A 1 448 ? -0.748 -5.001 -0.824 1.00 98.12 448 ILE A N 1
ATOM 3557 C CA . ILE A 1 448 ? -0.043 -5.189 0.434 1.00 98.12 448 ILE A CA 1
ATOM 3558 C C . ILE A 1 448 ? -0.727 -4.320 1.486 1.00 98.12 448 ILE A C 1
ATOM 3560 O O . ILE A 1 448 ? -0.864 -3.109 1.309 1.00 98.12 448 ILE A O 1
ATOM 3564 N N . VAL A 1 449 ? -1.146 -4.939 2.586 1.00 97.62 449 VAL A N 1
ATOM 3565 C CA . VAL A 1 449 ? -1.667 -4.244 3.761 1.00 97.62 449 VAL A CA 1
ATOM 3566 C C . VAL A 1 449 ? -0.592 -4.221 4.839 1.00 97.62 449 VAL A C 1
ATOM 3568 O O . VAL A 1 449 ? -0.096 -5.273 5.239 1.00 97.62 449 VAL A O 1
ATOM 3571 N N . LEU A 1 450 ? -0.241 -3.024 5.303 1.00 97.19 450 LEU A N 1
ATOM 3572 C CA . LEU A 1 450 ? 0.669 -2.802 6.423 1.00 97.19 450 LEU A CA 1
ATOM 3573 C C . LEU A 1 450 ? -0.146 -2.451 7.670 1.00 97.19 450 LEU A C 1
ATOM 3575 O O . LEU A 1 450 ? -0.987 -1.552 7.642 1.00 97.19 450 LEU A O 1
ATOM 3579 N N . VAL A 1 451 ? 0.100 -3.142 8.775 1.00 96.19 451 VAL A N 1
ATOM 3580 C CA . VAL A 1 451 ? -0.538 -2.851 10.059 1.00 96.19 451 VAL A CA 1
ATOM 3581 C C . VAL A 1 451 ? 0.520 -2.653 11.125 1.00 96.19 451 VAL A C 1
ATOM 3583 O O . VAL A 1 451 ? 1.465 -3.425 11.197 1.00 96.19 451 VAL A O 1
ATOM 3586 N N . ALA A 1 452 ? 0.350 -1.647 11.972 1.00 94.25 452 ALA A N 1
ATOM 3587 C CA . ALA A 1 452 ? 1.162 -1.480 13.173 1.00 94.25 452 ALA A CA 1
ATOM 3588 C C . ALA A 1 452 ? 0.282 -1.147 14.381 1.00 94.25 452 ALA A C 1
ATOM 3590 O O . ALA A 1 452 ? -0.909 -0.833 14.238 1.00 94.25 452 ALA A O 1
ATOM 3591 N N . HIS A 1 453 ? 0.859 -1.212 15.580 1.00 89.25 453 HIS A N 1
ATOM 3592 C CA . HIS A 1 453 ? 0.171 -0.777 16.790 1.00 89.25 453 HIS A CA 1
ATOM 3593 C C . HIS A 1 453 ? 0.109 0.756 16.854 1.00 89.25 453 HIS A C 1
ATOM 3595 O O . HIS A 1 453 ? -0.946 1.332 17.142 1.00 89.25 453 HIS A O 1
ATOM 3601 N N . SER A 1 454 ? 1.226 1.416 16.539 1.00 87.12 454 SER A N 1
ATOM 3602 C CA . SER A 1 454 ? 1.399 2.863 16.645 1.00 87.12 454 SER A CA 1
ATOM 3603 C C . SER A 1 454 ? 1.442 3.579 15.287 1.00 87.12 454 SER A C 1
ATOM 3605 O O . SER A 1 454 ? 1.791 3.005 14.258 1.00 87.12 454 SER A O 1
ATOM 3607 N N . ASN A 1 455 ? 1.101 4.873 15.278 1.00 85.06 455 ASN A N 1
ATOM 3608 C CA . ASN A 1 455 ? 1.298 5.728 14.099 1.00 85.06 455 ASN A CA 1
ATOM 3609 C C . ASN A 1 455 ? 2.785 5.981 13.814 1.00 85.06 455 ASN A C 1
ATOM 3611 O O . ASN A 1 455 ? 3.163 6.058 12.653 1.00 85.06 455 ASN A O 1
ATOM 3615 N N . ALA A 1 456 ? 3.615 6.066 14.857 1.00 85.50 456 ALA A N 1
ATOM 3616 C CA . ALA A 1 456 ? 5.051 6.292 14.720 1.00 85.50 456 ALA A CA 1
ATOM 3617 C C . ALA A 1 456 ? 5.731 5.166 13.922 1.00 85.50 456 ALA A C 1
ATOM 3619 O O . ALA A 1 456 ? 6.509 5.441 13.013 1.00 85.50 456 ALA A O 1
ATOM 3620 N N . ALA A 1 457 ? 5.370 3.907 14.193 1.00 89.00 457 ALA A N 1
ATOM 3621 C CA . ALA A 1 457 ? 5.850 2.763 13.419 1.00 89.00 457 ALA A CA 1
ATOM 3622 C C . ALA A 1 457 ? 5.435 2.845 11.941 1.00 89.00 457 ALA A C 1
ATOM 3624 O O . ALA A 1 457 ? 6.257 2.655 11.045 1.00 89.00 457 ALA A O 1
ATOM 3625 N N . LEU A 1 458 ? 4.180 3.226 11.664 1.00 89.06 458 LEU A N 1
ATOM 3626 C CA . LEU A 1 458 ? 3.732 3.456 10.288 1.00 89.06 458 LEU A CA 1
ATOM 3627 C C . LEU A 1 458 ? 4.547 4.558 9.603 1.00 89.06 458 LEU A C 1
ATOM 3629 O O . LEU A 1 458 ? 4.943 4.380 8.454 1.00 89.06 458 LEU A O 1
ATOM 3633 N N . ASN A 1 459 ? 4.818 5.669 10.289 1.00 86.25 459 ASN A N 1
ATOM 3634 C CA . ASN A 1 459 ? 5.590 6.785 9.736 1.00 86.25 459 ASN A CA 1
ATOM 3635 C C . ASN A 1 459 ? 7.000 6.349 9.347 1.00 86.25 459 ASN A C 1
ATOM 3637 O O . ASN A 1 459 ? 7.439 6.620 8.227 1.00 86.25 459 ASN A O 1
ATOM 3641 N N . ASP A 1 460 ? 7.677 5.603 10.221 1.00 89.25 460 ASP A N 1
ATOM 3642 C CA . ASP A 1 460 ? 9.010 5.079 9.926 1.00 89.25 460 ASP A CA 1
ATOM 3643 C C . ASP A 1 460 ? 8.991 4.091 8.743 1.00 89.25 460 ASP A C 1
ATOM 3645 O O . ASP A 1 460 ? 9.827 4.184 7.836 1.00 89.25 460 ASP A O 1
ATOM 3649 N N . LEU A 1 461 ? 7.981 3.211 8.665 1.00 90.81 461 LEU A N 1
ATOM 3650 C CA . LEU A 1 461 ? 7.773 2.336 7.505 1.00 90.81 461 LEU A CA 1
ATOM 3651 C C . LEU A 1 461 ? 7.613 3.138 6.205 1.00 90.81 461 LEU A C 1
ATOM 3653 O O . LEU A 1 461 ? 8.328 2.872 5.236 1.00 90.81 461 LEU A O 1
ATOM 3657 N N . PHE A 1 462 ? 6.712 4.128 6.165 1.00 88.19 462 PHE A N 1
ATOM 3658 C CA . PHE A 1 462 ? 6.476 4.938 4.962 1.00 88.19 462 PHE A CA 1
ATOM 3659 C C . PHE A 1 462 ? 7.710 5.720 4.539 1.00 88.19 462 PHE A C 1
ATOM 3661 O O . PHE A 1 462 ? 8.023 5.747 3.348 1.00 88.19 462 PHE A O 1
ATOM 3668 N N . ARG A 1 463 ? 8.430 6.325 5.489 1.00 88.19 463 ARG A N 1
ATOM 3669 C CA . ARG A 1 463 ? 9.656 7.076 5.206 1.00 88.19 463 ARG A CA 1
ATOM 3670 C C . ARG A 1 463 ? 10.698 6.187 4.536 1.00 88.19 463 ARG A C 1
ATOM 3672 O O . ARG A 1 463 ? 11.286 6.572 3.526 1.00 88.19 463 ARG A O 1
ATOM 3679 N N . LYS A 1 464 ? 10.880 4.967 5.044 1.00 91.50 464 LYS A N 1
ATOM 3680 C CA . LYS A 1 464 ? 11.796 3.982 4.455 1.00 91.50 464 LYS A CA 1
ATOM 3681 C C . LYS A 1 464 ? 11.322 3.502 3.082 1.00 91.50 464 LYS A C 1
ATOM 3683 O O . LYS A 1 464 ? 12.138 3.440 2.172 1.00 91.50 464 LYS A O 1
ATOM 3688 N N . ILE A 1 465 ? 10.028 3.221 2.899 1.00 92.25 465 ILE A N 1
ATOM 3689 C CA . ILE A 1 465 ? 9.476 2.777 1.604 1.00 92.25 465 ILE A CA 1
ATOM 3690 C C . ILE A 1 465 ? 9.580 3.882 0.541 1.00 92.25 465 ILE A C 1
ATOM 3692 O O . ILE A 1 465 ? 9.916 3.595 -0.604 1.00 92.25 465 ILE A O 1
ATOM 3696 N N . ARG A 1 466 ? 9.350 5.148 0.909 1.00 87.69 466 ARG A N 1
ATOM 3697 C CA . ARG A 1 466 ? 9.489 6.311 0.015 1.00 87.69 466 ARG A CA 1
ATOM 3698 C C . ARG A 1 466 ? 10.918 6.479 -0.513 1.00 87.69 466 ARG A C 1
ATOM 3700 O O . ARG A 1 466 ? 11.105 6.955 -1.629 1.00 87.69 466 ARG A O 1
ATOM 3707 N N . ASN A 1 467 ? 11.912 6.089 0.282 1.00 89.38 467 ASN A N 1
ATOM 3708 C CA . ASN A 1 467 ? 13.323 6.130 -0.099 1.00 89.38 467 ASN A CA 1
ATOM 3709 C C . ASN A 1 467 ? 13.747 4.940 -0.980 1.00 89.38 467 ASN A C 1
ATOM 3711 O O . ASN A 1 467 ? 14.925 4.828 -1.311 1.00 89.38 467 ASN A O 1
ATOM 3715 N N . LEU A 1 468 ? 12.815 4.062 -1.359 1.00 91.38 468 LEU A N 1
ATOM 3716 C CA . LEU A 1 468 ? 13.011 2.972 -2.316 1.00 91.38 468 LEU A CA 1
ATOM 3717 C C . LEU A 1 468 ? 12.315 3.309 -3.647 1.00 91.38 468 LEU A C 1
ATOM 3719 O O . LEU A 1 468 ? 11.594 4.301 -3.756 1.00 91.38 468 LEU A O 1
ATOM 3723 N N . ASP A 1 469 ? 12.544 2.502 -4.684 1.00 91.75 469 ASP A N 1
ATOM 3724 C CA . ASP A 1 469 ? 11.909 2.661 -6.003 1.00 91.75 469 ASP A CA 1
ATOM 3725 C C . ASP A 1 469 ? 10.427 2.231 -5.965 1.00 91.75 469 ASP A C 1
ATOM 3727 O O . ASP A 1 469 ? 10.055 1.164 -6.454 1.00 91.75 469 ASP A O 1
ATOM 3731 N N . VAL A 1 470 ? 9.576 3.033 -5.318 1.00 91.62 470 VAL A N 1
ATOM 3732 C CA . VAL A 1 470 ? 8.122 2.832 -5.200 1.00 91.62 470 VAL A CA 1
ATOM 3733 C C . VAL A 1 470 ? 7.396 4.118 -5.593 1.00 91.62 470 VAL A C 1
ATOM 3735 O O . VAL A 1 470 ? 7.773 5.208 -5.167 1.00 91.62 470 VAL A O 1
ATOM 3738 N N . ASP A 1 471 ? 6.335 4.001 -6.397 1.00 89.31 471 ASP A N 1
ATOM 3739 C CA . ASP A 1 471 ? 5.525 5.160 -6.783 1.00 89.31 471 ASP A CA 1
ATOM 3740 C C . ASP A 1 471 ? 4.732 5.679 -5.575 1.00 89.31 471 ASP A C 1
ATOM 3742 O O . ASP A 1 471 ? 3.956 4.946 -4.954 1.00 89.31 471 ASP A O 1
ATOM 3746 N N . ASP A 1 472 ? 4.902 6.962 -5.260 1.00 88.31 472 ASP A N 1
ATOM 3747 C CA . ASP A 1 472 ? 4.255 7.627 -4.132 1.00 88.31 472 ASP A CA 1
ATOM 3748 C C . ASP A 1 472 ? 2.722 7.660 -4.254 1.00 88.31 472 ASP A C 1
ATOM 3750 O O . ASP A 1 472 ? 2.024 7.769 -3.243 1.00 88.31 472 ASP A O 1
ATOM 3754 N N . THR A 1 473 ? 2.180 7.541 -5.467 1.00 89.81 473 THR A N 1
ATOM 3755 C CA . THR A 1 473 ? 0.732 7.461 -5.721 1.00 89.81 473 THR A CA 1
ATOM 3756 C C . THR A 1 473 ? 0.126 6.103 -5.360 1.00 89.81 473 THR A C 1
ATOM 3758 O O . THR A 1 473 ? -1.071 6.018 -5.080 1.00 89.81 473 THR A O 1
ATOM 3761 N N . HIS A 1 474 ? 0.945 5.050 -5.276 1.00 93.62 474 HIS A N 1
ATOM 3762 C CA . HIS A 1 474 ? 0.517 3.713 -4.859 1.00 93.62 474 HIS A CA 1
ATOM 3763 C C . HIS A 1 474 ? 0.556 3.499 -3.338 1.00 93.62 474 HIS A C 1
ATOM 3765 O O . HIS A 1 474 ? 0.114 2.449 -2.862 1.00 93.62 474 HIS A O 1
ATOM 3771 N N . LEU A 1 475 ? 1.078 4.471 -2.589 1.00 92.56 475 LEU A N 1
ATOM 3772 C CA . LEU A 1 475 ? 1.154 4.473 -1.132 1.00 92.56 475 LEU A CA 1
ATOM 3773 C C . LEU A 1 475 ? -0.089 5.146 -0.544 1.00 92.56 475 LEU A C 1
ATOM 3775 O O . LEU A 1 475 ? -0.425 6.263 -0.928 1.00 92.56 475 LEU A O 1
ATOM 3779 N N . LEU A 1 476 ? -0.763 4.503 0.407 1.00 92.38 476 LEU A N 1
ATOM 3780 C CA . LEU A 1 476 ? -1.935 5.068 1.076 1.00 92.38 476 LEU A CA 1
ATOM 3781 C C . LEU A 1 476 ? -1.925 4.752 2.566 1.00 92.38 476 LEU A C 1
ATOM 3783 O O . LEU A 1 476 ? -1.790 3.595 2.955 1.00 92.38 476 LEU A O 1
ATOM 3787 N N . ARG A 1 477 ? -2.162 5.759 3.403 1.00 90.62 477 ARG A N 1
ATOM 3788 C CA . ARG A 1 477 ? -2.362 5.582 4.839 1.00 90.62 477 ARG A CA 1
ATOM 3789 C C . ARG A 1 477 ? -3.805 5.876 5.231 1.00 90.62 477 ARG A C 1
ATOM 3791 O O . ARG A 1 477 ? -4.370 6.901 4.858 1.00 90.62 477 ARG A O 1
ATOM 3798 N N . LEU A 1 478 ? -4.390 4.969 6.007 1.00 86.62 478 LEU A N 1
ATOM 3799 C CA . LEU A 1 478 ? -5.718 5.094 6.595 1.00 86.62 478 LEU A CA 1
ATOM 3800 C C . LEU A 1 478 ? -5.576 5.320 8.104 1.00 86.62 478 LEU A C 1
ATOM 3802 O O . LEU A 1 478 ? -4.947 4.528 8.807 1.00 86.62 478 LEU A O 1
ATOM 3806 N N . GLY A 1 479 ? -6.156 6.403 8.616 1.00 76.06 479 GLY A N 1
ATOM 3807 C CA . GLY A 1 479 ? -6.072 6.746 10.033 1.00 76.06 479 GLY A CA 1
ATOM 3808 C C . GLY A 1 479 ? -7.063 7.831 10.439 1.00 76.06 479 GLY A C 1
ATOM 3809 O O . GLY A 1 479 ? -7.582 8.563 9.604 1.00 76.06 479 GLY A O 1
ATOM 3810 N N . ARG A 1 480 ? -7.333 7.945 11.748 1.00 57.66 480 ARG A N 1
ATOM 3811 C CA . ARG A 1 480 ? -8.263 8.957 12.296 1.00 57.66 480 ARG A CA 1
ATOM 3812 C C . ARG A 1 480 ? -7.742 10.399 12.196 1.00 57.66 480 ARG A C 1
ATOM 3814 O O . ARG A 1 480 ? -8.552 11.312 12.108 1.00 57.66 480 ARG A O 1
ATOM 3821 N N . GLY A 1 481 ? -6.421 10.591 12.143 1.00 50.22 481 GLY A N 1
ATOM 3822 C CA . GLY A 1 481 ? -5.800 11.916 12.003 1.00 50.22 481 GLY A CA 1
ATOM 3823 C C . GLY A 1 481 ? -6.134 12.629 10.687 1.00 50.22 481 GLY A C 1
ATOM 3824 O O . GLY A 1 481 ? -6.018 13.845 10.612 1.00 50.22 481 GLY A O 1
ATOM 3825 N N . GLU A 1 482 ? -6.630 11.901 9.678 1.00 46.03 482 GLU A N 1
ATOM 3826 C CA . GLU A 1 482 ? -7.049 12.458 8.386 1.00 46.03 482 GLU A CA 1
ATOM 3827 C C . GLU A 1 482 ? -8.135 13.546 8.518 1.00 46.03 482 GLU A C 1
ATOM 3829 O O . GLU A 1 482 ? -8.160 14.485 7.724 1.00 46.03 482 GLU A O 1
ATOM 3834 N N . GLN A 1 483 ? -9.010 13.458 9.527 1.00 45.00 483 GLN A N 1
ATOM 3835 C CA . GLN A 1 483 ? -10.061 14.457 9.769 1.00 45.00 483 GLN A CA 1
ATOM 3836 C C . GLN A 1 483 ? -9.627 15.552 10.756 1.00 45.00 483 GLN A C 1
ATOM 3838 O O . GLN A 1 483 ? -10.009 16.709 10.576 1.00 45.00 483 GLN A O 1
ATOM 3843 N N . ASP A 1 484 ? -8.783 15.237 11.743 1.00 36.88 484 ASP A N 1
ATOM 3844 C CA . ASP A 1 484 ? -8.265 16.230 12.697 1.00 36.88 484 ASP A CA 1
ATOM 3845 C C . ASP A 1 484 ? -7.369 17.265 11.991 1.00 36.88 484 ASP A C 1
ATOM 3847 O O . ASP A 1 484 ? -7.549 18.467 12.203 1.00 36.88 484 ASP A O 1
ATOM 3851 N N . LEU A 1 485 ? -6.523 16.820 11.051 1.00 35.94 485 LEU A N 1
ATOM 3852 C CA . LEU A 1 485 ? -5.693 17.679 10.188 1.00 35.94 485 LEU A CA 1
ATOM 3853 C C . LEU A 1 485 ? -6.528 18.594 9.270 1.00 35.94 485 LEU A C 1
ATOM 3855 O O . LEU A 1 485 ? -6.106 19.696 8.932 1.00 35.94 485 LEU A O 1
ATOM 3859 N N . SER A 1 486 ? -7.741 18.173 8.890 1.00 36.44 486 SER A N 1
ATOM 3860 C CA . SER A 1 486 ? -8.665 19.014 8.111 1.00 36.44 486 SER A CA 1
ATOM 3861 C C . SER A 1 486 ? -9.349 20.099 8.957 1.00 36.44 486 SER A C 1
ATOM 3863 O O . SER A 1 486 ? -9.780 21.123 8.431 1.00 36.44 486 SER A O 1
ATOM 3865 N N . SER A 1 487 ? -9.427 19.895 10.277 1.00 35.09 487 SER A N 1
ATOM 3866 C CA . SER A 1 487 ? -10.064 20.822 11.220 1.00 35.09 487 SER A CA 1
ATOM 3867 C C . SER A 1 487 ? -9.095 21.850 11.820 1.00 35.09 487 SER A C 1
ATOM 3869 O O . SER A 1 487 ? -9.526 22.920 12.255 1.00 35.09 487 SER A O 1
ATOM 3871 N N . SER A 1 488 ? -7.788 21.563 11.820 1.00 30.92 488 SER A N 1
ATOM 3872 C CA . SER A 1 488 ? -6.743 22.475 12.303 1.00 30.92 488 SER A CA 1
ATOM 3873 C C . SER A 1 488 ? -6.310 23.517 11.262 1.00 30.92 488 SER A C 1
ATOM 3875 O O . SER A 1 488 ? -5.749 24.551 11.636 1.00 30.92 488 SER A O 1
ATOM 3877 N N . SER A 1 489 ? -6.636 23.335 9.975 1.00 35.16 489 SER A N 1
ATOM 3878 C CA . SER A 1 489 ? -6.358 24.317 8.921 1.00 35.16 489 SER A CA 1
ATOM 3879 C C . SER A 1 489 ? -7.323 25.513 8.977 1.00 35.16 489 SER A C 1
ATOM 3881 O O . SER A 1 489 ? -8.248 25.646 8.177 1.00 35.16 489 SER A O 1
ATOM 3883 N N . SER A 1 490 ? -7.114 26.417 9.936 1.00 29.31 490 SER A N 1
ATOM 3884 C CA . SER A 1 490 ? -7.763 27.735 9.937 1.00 29.31 490 SER A CA 1
ATOM 3885 C C . SER A 1 490 ? -7.259 28.597 8.758 1.00 29.31 490 SER A C 1
ATOM 3887 O O . SER A 1 490 ? -6.085 28.492 8.398 1.00 29.31 490 SER A O 1
ATOM 3889 N N . PRO A 1 491 ? -8.058 29.528 8.188 1.00 31.78 491 PRO A N 1
ATOM 3890 C CA . PRO A 1 491 ? -7.713 30.286 6.969 1.00 31.78 491 PRO A CA 1
ATOM 3891 C C . PRO A 1 491 ? -6.618 31.366 7.137 1.00 31.78 491 PRO A C 1
ATOM 3893 O O . PRO A 1 491 ? -6.572 32.327 6.371 1.00 31.78 491 PRO A O 1
ATOM 3896 N N . GLY A 1 492 ? -5.766 31.270 8.162 1.00 28.86 492 GLY A N 1
ATOM 3897 C CA . GLY A 1 492 ? -4.844 32.334 8.577 1.00 28.86 492 GLY A CA 1
ATOM 3898 C C . GLY A 1 492 ? -3.372 32.133 8.210 1.00 28.86 492 GLY A C 1
ATOM 3899 O O . GLY A 1 492 ? -2.613 33.103 8.245 1.00 28.86 492 GLY A O 1
ATOM 3900 N N . VAL A 1 493 ? -2.943 30.922 7.841 1.00 29.77 493 VAL A N 1
ATOM 3901 C CA . VAL A 1 493 ? -1.547 30.690 7.443 1.00 29.77 493 VAL A CA 1
ATOM 3902 C C . VAL A 1 493 ? -1.402 31.066 5.974 1.00 29.77 493 VAL A C 1
ATOM 3904 O O . VAL A 1 493 ? -1.945 30.423 5.075 1.00 29.77 493 VAL A O 1
ATOM 3907 N N . LYS A 1 494 ? -0.710 32.180 5.731 1.00 24.78 494 LYS A N 1
ATOM 3908 C CA . LYS A 1 494 ? -0.395 32.668 4.390 1.00 24.78 494 LYS A CA 1
ATOM 3909 C C . LYS A 1 494 ? 0.328 31.559 3.625 1.00 24.78 494 LYS A C 1
ATOM 3911 O O . LYS A 1 494 ? 1.478 31.260 3.926 1.00 24.78 494 LYS A O 1
ATOM 3916 N N . LYS A 1 495 ? -0.318 31.005 2.594 1.00 24.67 495 LYS A N 1
ATOM 3917 C CA . LYS A 1 495 ? 0.399 30.314 1.515 1.00 24.67 495 LYS A CA 1
ATOM 3918 C C . LYS A 1 495 ? 1.506 31.258 1.026 1.00 24.67 495 LYS A C 1
ATOM 3920 O O . LYS A 1 495 ? 1.191 32.436 0.808 1.00 24.67 495 LYS A O 1
ATOM 3925 N N . PRO A 1 496 ? 2.761 30.812 0.842 1.00 25.17 496 PRO A N 1
ATOM 3926 C CA . PRO A 1 496 ? 3.740 31.642 0.165 1.00 25.17 496 PRO A CA 1
ATOM 3927 C C . PRO A 1 496 ? 3.183 31.935 -1.228 1.00 25.17 496 PRO A C 1
ATOM 3929 O O . PRO A 1 496 ? 2.877 31.039 -2.017 1.00 25.17 496 PRO A O 1
ATOM 3932 N N . SER A 1 497 ? 2.925 33.215 -1.472 1.00 25.86 497 SER A N 1
ATOM 3933 C CA . SER A 1 497 ? 2.398 33.709 -2.729 1.00 25.86 497 SER A CA 1
ATOM 3934 C C . SER A 1 497 ? 3.355 33.336 -3.852 1.00 25.86 497 SER A C 1
ATOM 3936 O O . SER A 1 497 ? 4.538 33.666 -3.804 1.00 25.86 497 SER A O 1
ATOM 3938 N N . LEU A 1 498 ? 2.803 32.695 -4.876 1.00 34.38 498 LEU A N 1
ATOM 3939 C CA . LEU A 1 498 ? 3.415 32.502 -6.178 1.00 34.38 498 LEU A CA 1
ATOM 3940 C C . LEU A 1 498 ? 3.632 33.888 -6.821 1.00 34.38 498 LEU A C 1
ATOM 3942 O O . LEU A 1 498 ? 2.774 34.374 -7.554 1.00 34.38 498 LEU A O 1
ATOM 3946 N N . SER A 1 499 ? 4.736 34.569 -6.509 1.00 27.09 499 SER A N 1
ATOM 3947 C CA . SER A 1 499 ? 5.155 35.768 -7.237 1.00 27.09 499 SER A CA 1
ATOM 3948 C C . SER A 1 499 ? 6.271 35.398 -8.207 1.00 27.09 499 SER A C 1
ATOM 3950 O O . SER A 1 499 ? 7.403 35.175 -7.792 1.00 27.09 499 SER A O 1
ATOM 3952 N N . THR A 1 500 ? 5.897 35.312 -9.486 1.00 26.16 500 THR A N 1
ATOM 3953 C CA . THR A 1 500 ? 6.711 35.636 -10.672 1.00 26.16 500 THR A CA 1
ATOM 3954 C C . THR A 1 500 ? 8.224 35.463 -10.527 1.00 26.16 500 THR A C 1
ATOM 3956 O O . THR A 1 500 ? 8.938 36.371 -10.109 1.00 26.16 500 THR A O 1
ATOM 3959 N N . SER A 1 501 ? 8.717 34.313 -10.978 1.00 26.70 501 SER A N 1
ATOM 3960 C CA . SER A 1 501 ? 10.121 34.094 -11.295 1.00 26.70 501 SER A CA 1
ATOM 3961 C C . SER A 1 501 ? 10.478 34.803 -12.604 1.00 26.70 501 SER A C 1
ATOM 3963 O O . SER A 1 501 ? 10.294 34.279 -13.700 1.00 26.70 501 SER A O 1
ATOM 3965 N N . SER A 1 502 ? 11.032 36.003 -12.481 1.00 25.50 502 SER A N 1
ATOM 3966 C CA . SER A 1 502 ? 11.897 36.577 -13.505 1.00 25.50 502 SER A CA 1
ATOM 3967 C C . SER A 1 502 ? 13.168 37.083 -12.836 1.00 25.50 502 SER A C 1
ATOM 3969 O O . SER A 1 502 ? 13.098 37.966 -11.984 1.00 25.50 502 SER A O 1
ATOM 3971 N N . SER A 1 503 ? 14.296 36.534 -13.289 1.00 27.91 503 SER A N 1
ATOM 3972 C CA . SER A 1 503 ? 15.656 37.052 -13.112 1.00 27.91 503 SER A CA 1
ATOM 3973 C C . SER A 1 503 ? 16.296 36.849 -11.734 1.00 27.91 503 SER A C 1
ATOM 3975 O O . SER A 1 503 ? 16.067 37.616 -10.807 1.00 27.91 503 SER A O 1
ATOM 3977 N N . LEU A 1 504 ? 17.202 35.871 -11.635 1.00 26.08 504 LEU A N 1
ATOM 3978 C CA . LEU A 1 504 ? 18.656 36.115 -11.627 1.00 26.08 504 LEU A CA 1
ATOM 3979 C C . LEU A 1 504 ? 19.414 34.799 -11.385 1.00 26.08 504 LEU A C 1
ATOM 3981 O O . LEU A 1 504 ? 19.222 34.111 -10.387 1.00 26.08 504 LEU A O 1
ATOM 3985 N N . GLN A 1 505 ? 20.285 34.473 -12.339 1.00 28.08 505 GLN A N 1
ATOM 3986 C CA . GLN A 1 505 ? 21.408 33.557 -12.172 1.00 28.08 505 GLN A CA 1
ATOM 3987 C C . GLN A 1 505 ? 22.476 34.169 -11.251 1.00 28.08 505 GLN A C 1
ATOM 3989 O O . GLN A 1 505 ? 22.600 35.389 -11.159 1.00 28.08 505 GLN A O 1
ATOM 3994 N N . ALA A 1 506 ? 23.313 33.270 -10.725 1.00 26.69 506 ALA A N 1
ATOM 3995 C CA . ALA A 1 506 ? 24.641 33.480 -10.144 1.00 26.69 506 ALA A CA 1
ATOM 3996 C C . ALA A 1 506 ? 24.701 33.950 -8.681 1.00 26.69 506 ALA A C 1
ATOM 3998 O O . ALA A 1 506 ? 24.614 35.136 -8.391 1.00 26.69 506 ALA A O 1
ATOM 3999 N N . GLN A 1 507 ? 24.982 33.003 -7.777 1.00 24.44 507 GLN A N 1
ATOM 4000 C CA . GLN A 1 507 ? 26.188 32.972 -6.928 1.00 24.44 507 GLN A CA 1
ATOM 4001 C C . GLN A 1 507 ? 26.020 31.963 -5.782 1.00 24.44 507 GLN A C 1
ATOM 4003 O O . GLN A 1 507 ? 25.027 31.992 -5.064 1.00 24.44 507 GLN A O 1
ATOM 4008 N N . GLY A 1 508 ? 27.059 31.159 -5.546 1.00 24.73 508 GLY A N 1
ATOM 4009 C CA . GLY A 1 508 ? 27.423 30.777 -4.182 1.00 24.73 508 GLY A CA 1
ATOM 4010 C C . GLY A 1 508 ? 27.231 29.317 -3.798 1.00 24.73 508 GLY A C 1
ATOM 4011 O O . GLY A 1 508 ? 26.366 28.982 -2.996 1.00 24.73 508 GLY A O 1
ATOM 4012 N N . GLU A 1 509 ? 28.161 28.474 -4.244 1.00 30.55 509 GLU A N 1
ATOM 4013 C CA . GLU A 1 509 ? 28.706 27.424 -3.386 1.00 30.55 509 GLU A CA 1
ATOM 4014 C C . GLU A 1 509 ? 29.085 28.002 -2.010 1.00 30.55 509 GLU A C 1
ATOM 4016 O O . GLU A 1 509 ? 29.706 29.066 -1.939 1.00 30.55 509 GLU A O 1
ATOM 4021 N N . LYS A 1 510 ? 28.761 27.242 -0.952 1.00 27.33 510 LYS A N 1
ATOM 4022 C CA . LYS A 1 510 ? 29.160 27.342 0.474 1.00 27.33 510 LYS A CA 1
ATOM 4023 C C . LYS A 1 510 ? 27.963 27.522 1.407 1.00 27.33 510 LYS A C 1
ATOM 4025 O O . LYS A 1 510 ? 27.590 28.640 1.740 1.00 27.33 510 LYS A O 1
ATOM 4030 N N . SER A 1 511 ? 27.458 26.404 1.932 1.00 26.92 511 SER A N 1
ATOM 4031 C CA . SER A 1 511 ? 27.157 26.241 3.369 1.00 26.92 511 SER A CA 1
ATOM 4032 C C . SER A 1 511 ? 26.726 24.802 3.672 1.00 26.92 511 SER A C 1
ATOM 4034 O O . SER A 1 511 ? 25.610 24.525 4.091 1.00 26.92 511 SER A O 1
ATOM 4036 N N . ARG A 1 512 ? 27.654 23.857 3.489 1.00 29.28 512 ARG A N 1
ATOM 4037 C CA . ARG A 1 512 ? 27.763 22.698 4.383 1.00 29.28 512 ARG A CA 1
ATOM 4038 C C . ARG A 1 512 ? 28.832 23.060 5.414 1.00 29.28 512 ARG A C 1
ATOM 4040 O O . ARG A 1 512 ? 29.894 23.537 5.025 1.00 29.28 512 ARG A O 1
ATOM 4047 N N . ARG A 1 513 ? 28.545 22.792 6.692 1.00 26.67 513 ARG A N 1
ATOM 4048 C CA . ARG A 1 513 ? 29.320 23.091 7.920 1.00 26.67 513 ARG A CA 1
ATOM 4049 C C . ARG A 1 513 ? 28.914 24.387 8.630 1.00 26.67 513 ARG A C 1
ATOM 4051 O O . ARG A 1 513 ? 29.518 25.435 8.432 1.00 26.67 513 ARG A O 1
ATOM 4058 N N . ARG A 1 514 ? 27.969 24.244 9.561 1.00 23.50 514 ARG A N 1
ATOM 4059 C CA . ARG A 1 514 ? 28.155 24.554 10.991 1.00 23.50 514 ARG A CA 1
ATOM 4060 C C . ARG A 1 514 ? 27.011 23.922 11.786 1.00 23.50 514 ARG A C 1
ATOM 4062 O O . ARG A 1 514 ? 25.912 24.453 11.842 1.00 23.50 514 ARG A O 1
ATOM 4069 N N . VAL A 1 515 ? 27.308 22.759 12.361 1.00 28.72 515 VAL A N 1
ATOM 4070 C CA . VAL A 1 515 ? 26.629 22.232 13.548 1.00 28.72 515 VAL A CA 1
ATOM 4071 C C . VAL A 1 515 ? 27.076 23.103 14.722 1.00 28.72 515 VAL A C 1
ATOM 4073 O O . VAL A 1 515 ? 28.270 23.374 14.857 1.00 28.72 515 VAL A O 1
ATOM 4076 N N . GLY A 1 516 ? 26.123 23.573 15.521 1.00 24.73 516 GLY A N 1
ATOM 4077 C CA . GLY A 1 516 ? 26.376 24.395 16.699 1.00 24.73 516 GLY A CA 1
ATOM 4078 C C . GLY A 1 516 ? 25.075 24.843 17.356 1.00 24.73 516 GLY A C 1
ATOM 4079 O O . GLY A 1 516 ? 24.593 25.929 17.064 1.00 24.73 516 GLY A O 1
ATOM 4080 N N . GLU A 1 517 ? 24.538 23.962 18.201 1.00 34.34 517 GLU A N 1
ATOM 4081 C CA . GLU A 1 517 ? 23.771 24.250 19.422 1.00 34.34 517 GLU A CA 1
ATOM 4082 C C . GLU A 1 517 ? 22.702 25.356 19.369 1.00 34.34 517 GLU A C 1
ATOM 4084 O O . GLU A 1 517 ? 22.984 26.542 19.548 1.00 34.34 517 GLU A O 1
ATOM 4089 N N . ARG A 1 518 ? 21.440 24.921 19.276 1.00 26.28 518 ARG A N 1
ATOM 4090 C CA . ARG A 1 518 ? 20.348 25.317 20.183 1.00 26.28 518 ARG A CA 1
ATOM 4091 C C . ARG A 1 518 ? 19.160 24.392 19.946 1.00 26.28 518 ARG A C 1
ATOM 4093 O O . ARG A 1 518 ? 18.452 24.523 18.955 1.00 26.28 518 ARG A O 1
ATOM 4100 N N . GLU A 1 519 ? 18.992 23.451 20.865 1.00 29.66 519 GLU A N 1
ATOM 4101 C CA . GLU A 1 519 ? 17.779 22.658 21.020 1.00 29.66 519 GLU A CA 1
ATOM 4102 C C . GLU A 1 519 ? 16.610 23.605 21.318 1.00 29.66 519 GLU A C 1
ATOM 4104 O O . GLU A 1 519 ? 16.630 24.371 22.285 1.00 29.66 519 GLU A O 1
ATOM 4109 N N . GLY A 1 520 ? 15.622 23.582 20.432 1.00 26.89 520 GLY A N 1
ATOM 4110 C CA . GLY A 1 520 ? 14.282 24.095 20.658 1.00 26.89 520 GLY A CA 1
ATOM 4111 C C . GLY A 1 520 ? 13.321 22.992 20.244 1.00 26.89 520 GLY A C 1
ATOM 4112 O O . GLY A 1 520 ? 13.118 22.777 19.052 1.00 26.89 520 GLY A O 1
ATOM 4113 N N . GLU A 1 521 ? 12.803 22.269 21.233 1.00 32.66 521 GLU A N 1
ATOM 4114 C CA . GLU A 1 521 ? 11.711 21.303 21.102 1.00 32.66 521 GLU A CA 1
ATOM 4115 C C . GLU A 1 521 ? 10.512 22.011 20.445 1.00 32.66 521 GLU A C 1
ATOM 4117 O O . GLU A 1 521 ? 9.961 22.959 21.007 1.00 32.66 521 GLU A O 1
ATOM 4122 N N . GLY A 1 522 ? 10.160 21.615 19.221 1.00 27.80 522 GLY A N 1
ATOM 4123 C CA . GLY A 1 522 ? 9.048 22.211 18.470 1.00 27.80 522 GLY A CA 1
ATOM 4124 C C . GLY A 1 522 ? 9.066 21.966 16.959 1.00 27.80 522 GLY A C 1
ATOM 4125 O O . GLY A 1 522 ? 8.047 22.186 16.324 1.00 27.80 522 GLY A O 1
ATOM 4126 N N . GLY A 1 523 ? 10.184 21.506 16.381 1.00 28.30 523 GLY A N 1
ATOM 4127 C CA . GLY A 1 523 ? 10.282 21.231 14.936 1.00 28.30 523 GLY A CA 1
ATOM 4128 C C . GLY A 1 523 ? 9.870 19.817 14.506 1.00 28.30 523 GLY A C 1
ATOM 4129 O O . GLY A 1 523 ? 9.360 19.645 13.408 1.00 28.30 523 GLY A O 1
ATOM 4130 N N . GLU A 1 524 ? 10.049 18.806 15.362 1.00 35.41 524 GLU A N 1
ATOM 4131 C CA . GLU A 1 524 ? 9.807 17.404 14.973 1.00 35.41 524 GLU A CA 1
ATOM 4132 C C . GLU A 1 524 ? 8.309 17.059 14.857 1.00 35.41 524 GLU A C 1
ATOM 4134 O O . GLU A 1 524 ? 7.940 16.247 14.015 1.00 35.41 524 GLU A O 1
ATOM 4139 N N . GLU A 1 525 ? 7.429 17.706 15.635 1.00 36.12 525 GLU A N 1
ATOM 4140 C CA . GLU A 1 525 ? 5.975 17.472 15.550 1.00 36.12 525 GLU A CA 1
ATOM 4141 C C . GLU A 1 525 ? 5.356 18.073 14.271 1.00 36.12 525 GLU A C 1
ATOM 4143 O O . GLU A 1 525 ? 4.456 17.469 13.691 1.00 36.12 525 GLU A O 1
ATOM 4148 N N . GLU A 1 526 ? 5.852 19.221 13.787 1.00 36.47 526 GLU A N 1
ATOM 4149 C CA . GLU A 1 526 ? 5.344 19.860 12.559 1.00 36.47 526 GLU A CA 1
ATOM 4150 C C . GLU A 1 526 ? 5.709 19.048 11.299 1.00 36.47 526 GLU A C 1
ATOM 4152 O O . GLU A 1 526 ? 4.859 18.851 10.426 1.00 36.47 526 GLU A O 1
ATOM 4157 N N . ASP A 1 527 ? 6.932 18.504 11.233 1.00 41.03 527 ASP A N 1
ATOM 4158 C CA . ASP A 1 527 ? 7.384 17.653 10.120 1.00 41.03 527 ASP A CA 1
ATOM 4159 C C . ASP A 1 527 ? 6.625 16.306 10.073 1.00 41.03 527 ASP A C 1
ATOM 4161 O O . ASP A 1 527 ? 6.302 15.803 8.991 1.00 41.03 527 ASP A O 1
ATOM 4165 N N . GLU A 1 528 ? 6.285 15.720 11.230 1.00 45.56 528 GLU A N 1
ATOM 4166 C CA . GLU A 1 528 ? 5.479 14.490 11.302 1.00 45.56 528 GLU A CA 1
ATOM 4167 C C . GLU A 1 528 ? 4.018 14.711 10.862 1.00 45.56 528 GLU A C 1
ATOM 4169 O O . GLU A 1 528 ? 3.444 13.863 10.172 1.00 45.56 528 GLU A O 1
ATOM 4174 N N . GLU A 1 529 ? 3.413 15.856 11.198 1.00 46.53 529 GLU A N 1
ATOM 4175 C CA . GLU A 1 529 ? 2.040 16.197 10.796 1.00 46.53 529 GLU A CA 1
ATOM 4176 C C . GLU A 1 529 ? 1.906 16.488 9.285 1.00 46.53 529 GLU A C 1
ATOM 4178 O O . GLU A 1 529 ? 0.908 16.096 8.662 1.00 46.53 529 GLU A O 1
ATOM 4183 N N . GLU A 1 530 ? 2.914 17.114 8.661 1.00 48.84 530 GLU A N 1
ATOM 4184 C CA . GLU A 1 530 ? 2.956 17.326 7.204 1.00 48.84 530 GLU A CA 1
ATOM 4185 C C . GLU A 1 530 ? 3.103 16.005 6.422 1.00 48.84 530 GLU A C 1
ATOM 4187 O O . GLU A 1 530 ? 2.442 15.801 5.390 1.00 48.84 530 GLU A O 1
ATOM 4192 N N . GLU A 1 531 ? 3.917 15.067 6.923 1.00 52.25 531 GLU A N 1
ATOM 4193 C CA . GLU A 1 531 ? 4.071 13.730 6.336 1.00 52.25 531 GLU A CA 1
ATOM 4194 C C . GLU A 1 531 ? 2.769 12.911 6.445 1.00 52.25 531 GLU A C 1
ATOM 4196 O O . GLU A 1 531 ? 2.334 12.325 5.439 1.00 52.25 531 GLU A O 1
ATOM 4201 N N . ASP A 1 532 ? 2.103 12.939 7.610 1.00 54.25 532 ASP A N 1
ATOM 4202 C CA . ASP A 1 532 ? 0.810 12.292 7.888 1.00 54.25 532 ASP A CA 1
ATOM 4203 C C . ASP A 1 532 ? -0.290 12.759 6.916 1.00 54.25 532 ASP A C 1
ATOM 4205 O O . ASP A 1 532 ? -1.059 11.942 6.387 1.00 54.25 532 ASP A O 1
ATOM 4209 N N . PHE A 1 533 ? -0.349 14.063 6.618 1.00 53.81 533 PHE A N 1
ATOM 4210 C CA . PHE A 1 533 ? -1.341 14.610 5.692 1.00 53.81 533 PHE A CA 1
ATOM 4211 C C . PHE A 1 533 ? -1.078 14.190 4.246 1.00 53.81 533 PHE A C 1
ATOM 4213 O O . PHE A 1 533 ? -2.020 13.900 3.497 1.00 53.81 533 PHE A O 1
ATOM 4220 N N . SER A 1 534 ? 0.193 14.113 3.841 1.00 63.03 534 SER A N 1
ATOM 4221 C CA . SER A 1 534 ? 0.549 13.814 2.458 1.00 63.03 534 SER A CA 1
ATOM 4222 C C . SER A 1 534 ? 0.037 12.436 2.024 1.00 63.03 534 SER A C 1
ATOM 4224 O O . SER A 1 534 ? -0.490 12.325 0.916 1.00 63.03 534 SER A O 1
ATOM 4226 N N . PHE A 1 535 ? 0.132 11.404 2.871 1.00 74.12 535 PHE A N 1
ATOM 4227 C CA . PHE A 1 535 ? -0.250 10.019 2.549 1.00 74.12 535 PHE A CA 1
ATOM 4228 C C . PHE A 1 535 ? -1.705 9.664 2.892 1.00 74.12 535 PHE A C 1
ATOM 4230 O O . PHE A 1 535 ? -2.127 8.531 2.650 1.00 74.12 535 PHE A O 1
ATOM 4237 N N . SER A 1 536 ? -2.483 10.623 3.401 1.00 81.12 536 SER A N 1
ATOM 4238 C CA . SER A 1 536 ? -3.933 10.487 3.596 1.00 81.12 536 SER A CA 1
ATOM 4239 C C . SER A 1 536 ? -4.682 10.279 2.269 1.00 81.12 536 SER A C 1
ATOM 4241 O O . SER A 1 536 ? -4.135 10.535 1.190 1.00 81.12 536 SER A O 1
ATOM 4243 N N . LYS A 1 537 ? -5.962 9.870 2.301 1.00 80.50 537 LYS A N 1
ATOM 4244 C CA . LYS A 1 537 ? -6.766 9.709 1.072 1.00 80.50 537 LYS A CA 1
ATOM 4245 C C . LYS A 1 537 ? -6.842 11.028 0.313 1.00 80.50 537 LYS A C 1
ATOM 4247 O O . LYS A 1 537 ? -6.667 11.050 -0.902 1.00 80.50 537 LYS A O 1
ATOM 4252 N N . HIS A 1 538 ? -7.063 12.130 1.025 1.00 77.69 538 HIS A N 1
ATOM 4253 C CA . HIS A 1 538 ? -7.161 13.463 0.432 1.00 77.69 538 HIS A CA 1
ATOM 4254 C C . HIS A 1 538 ? -5.819 13.937 -0.132 1.00 77.69 538 HIS A C 1
ATOM 4256 O O . HIS A 1 538 ? -5.758 14.373 -1.284 1.00 77.69 538 HIS A O 1
ATOM 4262 N N . GLY A 1 539 ? -4.741 13.794 0.645 1.00 82.38 539 GLY A N 1
ATOM 4263 C CA . GLY A 1 539 ? -3.386 14.133 0.212 1.00 82.38 539 GLY A CA 1
ATOM 4264 C C . GLY A 1 539 ? -2.978 13.365 -1.045 1.00 82.38 539 GLY A C 1
ATOM 4265 O O . GLY A 1 539 ? -2.485 13.960 -2.003 1.00 82.38 539 GLY A O 1
ATOM 4266 N N . ARG A 1 540 ? -3.282 12.063 -1.107 1.00 85.94 540 ARG A N 1
ATOM 4267 C CA . ARG A 1 540 ? -3.009 11.220 -2.279 1.00 85.94 540 ARG A CA 1
ATOM 4268 C C . ARG A 1 540 ? -3.881 11.557 -3.483 1.00 85.94 540 ARG A C 1
ATOM 4270 O O . ARG A 1 540 ? -3.350 11.646 -4.585 1.00 85.94 540 ARG A O 1
ATOM 4277 N N . VAL A 1 541 ? -5.180 11.813 -3.306 1.00 87.75 541 VAL A N 1
ATOM 4278 C CA . VAL A 1 541 ? -6.037 12.283 -4.413 1.00 87.75 541 VAL A CA 1
ATOM 4279 C C . VAL A 1 541 ? -5.481 13.584 -4.999 1.00 87.75 541 VAL A C 1
ATOM 4281 O O . VAL A 1 541 ? -5.361 13.700 -6.218 1.00 87.75 541 VAL A O 1
ATOM 4284 N N . ASN A 1 542 ? -5.084 14.538 -4.155 1.00 86.31 542 ASN A N 1
ATOM 4285 C CA . ASN A 1 542 ? -4.489 15.796 -4.607 1.00 86.31 542 ASN A CA 1
ATOM 4286 C C . ASN A 1 542 ? -3.158 15.567 -5.331 1.00 86.31 542 ASN A C 1
ATOM 4288 O O . ASN A 1 542 ? -2.971 16.093 -6.426 1.00 86.31 542 ASN A O 1
ATOM 4292 N N . ARG A 1 543 ? -2.284 14.714 -4.786 1.00 88.81 543 ARG A N 1
ATOM 4293 C CA . ARG A 1 543 ? -1.008 14.348 -5.412 1.00 88.81 543 ARG A CA 1
ATOM 4294 C C . ARG A 1 543 ? -1.197 13.736 -6.800 1.00 88.81 543 ARG A C 1
ATOM 4296 O O . ARG A 1 543 ? -0.491 14.112 -7.732 1.00 88.81 543 ARG A O 1
ATOM 4303 N N . VAL A 1 544 ? -2.176 12.844 -6.968 1.00 90.56 544 VAL A N 1
ATOM 4304 C CA . VAL A 1 544 ? -2.513 12.251 -8.273 1.00 90.56 544 VAL A CA 1
ATOM 4305 C C . VAL A 1 544 ? -3.021 13.317 -9.250 1.00 90.56 544 VAL A C 1
ATOM 4307 O O . VAL A 1 544 ? -2.646 13.309 -10.422 1.00 90.56 544 VAL A O 1
ATOM 4310 N N . LEU A 1 545 ? -3.844 14.266 -8.791 1.00 89.94 545 LEU A N 1
ATOM 4311 C CA . LEU A 1 545 ? -4.343 15.366 -9.625 1.00 89.94 545 LEU A CA 1
ATOM 4312 C C . LEU A 1 545 ? -3.237 16.360 -10.025 1.00 89.94 545 LEU A C 1
ATOM 4314 O O . LEU A 1 545 ? -3.248 16.864 -11.151 1.00 89.94 545 LEU A O 1
ATOM 4318 N N . GLU A 1 546 ? -2.275 16.625 -9.143 1.00 91.19 546 GLU A N 1
ATOM 4319 C CA . GLU A 1 546 ? -1.085 17.428 -9.445 1.00 91.19 546 GLU A CA 1
ATOM 4320 C C . GLU A 1 546 ? -0.177 16.722 -10.454 1.00 91.19 546 GLU A C 1
ATOM 4322 O O . GLU A 1 546 ? 0.132 17.303 -11.497 1.00 91.19 546 GLU A O 1
ATOM 4327 N N . LYS A 1 547 ? 0.146 15.443 -10.215 1.00 91.81 547 LYS A N 1
ATOM 4328 C CA . LYS A 1 547 ? 0.921 14.603 -11.141 1.00 91.81 547 LYS A CA 1
ATOM 4329 C C . LYS A 1 547 ? 0.254 14.551 -12.517 1.00 91.81 547 LYS A C 1
ATOM 4331 O O . LYS A 1 547 ? 0.914 14.762 -13.530 1.00 91.81 547 LYS A O 1
ATOM 4336 N N . ARG A 1 548 ? -1.077 14.404 -12.580 1.00 94.19 548 ARG A N 1
ATOM 4337 C CA . ARG A 1 548 ? -1.853 14.496 -13.832 1.00 94.19 548 ARG A CA 1
ATOM 4338 C C . ARG A 1 548 ? -1.595 15.812 -14.568 1.00 94.19 548 ARG A C 1
ATOM 4340 O O . ARG A 1 548 ? -1.366 15.801 -15.774 1.00 94.19 548 ARG A O 1
ATOM 4347 N N . LYS A 1 549 ? -1.634 16.951 -13.870 1.00 93.50 549 LYS A N 1
ATOM 4348 C CA . LYS A 1 549 ? -1.395 18.270 -14.479 1.00 93.50 549 LYS A CA 1
ATOM 4349 C C . LYS A 1 549 ? 0.026 18.386 -15.037 1.00 93.50 549 LYS A C 1
ATOM 4351 O O . LYS A 1 549 ? 0.207 18.960 -16.109 1.00 93.50 549 LYS A O 1
ATOM 4356 N N . GLU A 1 550 ? 1.020 17.859 -14.332 1.00 94.06 550 GLU A N 1
ATOM 4357 C CA . GLU A 1 550 ? 2.414 17.823 -14.790 1.00 94.06 550 GLU A CA 1
ATOM 4358 C C . GLU A 1 550 ? 2.587 16.932 -16.026 1.00 94.06 550 GLU A C 1
ATOM 4360 O O . GLU A 1 550 ? 3.196 17.352 -17.009 1.00 94.06 550 GLU A O 1
ATOM 4365 N N . LEU A 1 551 ? 1.988 15.740 -16.021 1.00 95.00 551 LEU A N 1
ATOM 4366 C CA . LEU A 1 551 ? 2.034 14.803 -17.145 1.00 95.00 551 LEU A CA 1
ATOM 4367 C C . LEU A 1 551 ? 1.367 15.377 -18.399 1.00 95.00 551 LEU A C 1
ATOM 4369 O O . LEU A 1 551 ? 1.937 15.301 -19.485 1.00 95.00 551 LEU A O 1
ATOM 4373 N N . LEU A 1 552 ? 0.202 16.019 -18.265 1.00 94.69 552 LEU A N 1
ATOM 4374 C CA . LEU A 1 552 ? -0.482 16.651 -19.398 1.00 94.69 552 LEU A CA 1
ATOM 4375 C C . LEU A 1 552 ? 0.336 17.802 -19.999 1.00 94.69 552 LEU A C 1
ATOM 4377 O O . LEU A 1 552 ? 0.361 17.950 -21.219 1.00 94.69 552 LEU A O 1
ATOM 4381 N N . LYS A 1 553 ? 1.080 18.559 -19.180 1.00 93.38 553 LYS A N 1
ATOM 4382 C CA . LYS A 1 553 ? 2.048 19.551 -19.681 1.00 93.38 553 LYS A CA 1
ATOM 4383 C C . LYS A 1 553 ? 3.203 18.899 -20.443 1.00 93.38 553 LYS A C 1
ATOM 4385 O O . LYS A 1 553 ? 3.633 19.438 -21.460 1.00 93.38 553 LYS A O 1
ATOM 4390 N N . LYS A 1 554 ? 3.707 17.744 -19.984 1.00 93.38 554 LYS A N 1
ATOM 4391 C CA . LYS A 1 554 ? 4.731 16.978 -20.720 1.00 93.38 554 LYS A CA 1
ATOM 4392 C C . LYS A 1 554 ? 4.195 16.505 -22.077 1.00 93.38 554 LYS A C 1
ATOM 4394 O O . LYS A 1 554 ? 4.908 16.622 -23.070 1.00 93.38 554 LYS A O 1
ATOM 4399 N N . VAL A 1 555 ? 2.937 16.059 -22.150 1.00 93.62 555 VAL A N 1
ATOM 4400 C CA . VAL A 1 555 ? 2.283 15.689 -23.422 1.00 93.62 555 VAL A CA 1
ATOM 4401 C C . VAL A 1 555 ? 2.086 16.897 -24.333 1.00 93.62 555 VAL A C 1
ATOM 4403 O O . VAL A 1 555 ? 2.356 16.803 -25.526 1.00 93.62 555 VAL A O 1
ATOM 4406 N N . GLU A 1 556 ? 1.692 18.048 -23.790 1.00 91.00 556 GLU A N 1
ATOM 4407 C CA . GLU A 1 556 ? 1.592 19.290 -24.561 1.00 91.00 556 GLU A CA 1
ATOM 4408 C C . GLU A 1 556 ? 2.951 19.696 -25.152 1.00 91.00 556 GLU A C 1
ATOM 4410 O O . GLU A 1 556 ? 3.046 20.013 -26.338 1.00 91.00 556 GLU A O 1
ATOM 4415 N N . ARG A 1 557 ? 4.027 19.601 -24.358 1.00 91.56 557 ARG A N 1
ATOM 4416 C CA . ARG A 1 557 ? 5.401 19.828 -24.826 1.00 91.56 557 ARG A CA 1
ATOM 4417 C C . ARG A 1 557 ? 5.796 18.849 -25.931 1.00 91.56 557 ARG A C 1
ATOM 4419 O O . ARG A 1 557 ? 6.373 19.276 -26.926 1.00 91.56 557 ARG A O 1
ATOM 4426 N N . LEU A 1 558 ? 5.475 17.563 -25.775 1.00 91.25 558 LEU A N 1
ATOM 4427 C CA . LEU A 1 558 ? 5.725 16.532 -26.787 1.00 91.25 558 LEU A CA 1
ATOM 4428 C C . LEU A 1 558 ? 4.966 16.823 -28.089 1.00 91.25 558 LEU A C 1
ATOM 4430 O O . LEU A 1 558 ? 5.536 16.705 -29.169 1.00 91.25 558 LEU A O 1
ATOM 4434 N N . GLY A 1 559 ? 3.712 17.265 -27.989 1.00 88.94 559 GLY A N 1
ATOM 4435 C CA . GLY A 1 559 ? 2.909 17.708 -29.126 1.00 88.94 559 GLY A CA 1
ATOM 4436 C C . GLY A 1 559 ? 3.546 18.873 -29.884 1.00 88.94 559 GLY A C 1
ATOM 4437 O O . GLY A 1 559 ? 3.752 18.773 -31.092 1.00 88.94 559 GLY A O 1
ATOM 4438 N N . ARG A 1 560 ? 3.929 19.940 -29.170 1.00 87.19 560 ARG A N 1
ATOM 4439 C CA . ARG A 1 560 ? 4.593 21.115 -29.763 1.00 87.19 560 ARG A CA 1
ATOM 4440 C C . ARG A 1 560 ? 5.958 20.780 -30.369 1.00 87.19 560 ARG A C 1
ATOM 4442 O O . ARG A 1 560 ? 6.320 21.341 -31.397 1.00 87.19 560 ARG A O 1
ATOM 4449 N N . ALA A 1 561 ? 6.718 19.874 -29.749 1.00 87.38 561 ALA A N 1
ATOM 4450 C CA . ALA A 1 561 ? 7.993 19.408 -30.294 1.00 87.38 561 ALA A CA 1
ATOM 4451 C C . ALA A 1 561 ? 7.794 18.677 -31.633 1.00 87.38 561 ALA A C 1
ATOM 4453 O O . ALA A 1 561 ? 8.485 18.975 -32.600 1.00 87.38 561 ALA A O 1
ATOM 4454 N N . LEU A 1 562 ? 6.790 17.798 -31.722 1.00 84.69 562 LEU A N 1
ATOM 4455 C CA . LEU A 1 562 ? 6.472 17.093 -32.967 1.00 84.69 562 LEU A CA 1
ATOM 4456 C C . LEU A 1 562 ? 5.963 18.018 -34.081 1.00 84.69 562 LEU A C 1
ATOM 4458 O O . LEU A 1 562 ? 6.236 17.762 -35.253 1.00 84.69 562 LEU A O 1
ATOM 4462 N N . GLU A 1 563 ? 5.239 19.086 -33.739 1.00 81.12 563 GLU A N 1
ATOM 4463 C CA . GLU A 1 563 ? 4.821 20.109 -34.708 1.00 81.12 563 GLU A CA 1
ATOM 4464 C C . GLU A 1 563 ? 6.023 20.870 -35.289 1.00 81.12 563 GLU A C 1
ATOM 4466 O O . GLU A 1 563 ? 6.069 21.112 -36.497 1.00 81.12 563 GLU A O 1
ATOM 4471 N N . LYS A 1 564 ? 7.035 21.174 -34.463 1.00 77.06 564 LYS A N 1
ATOM 4472 C CA . LYS A 1 564 ? 8.298 21.771 -34.928 1.00 77.06 564 LYS A CA 1
ATOM 4473 C C . LYS A 1 564 ? 9.085 20.830 -35.846 1.00 77.06 564 LYS A C 1
ATOM 4475 O O . LYS A 1 564 ? 9.589 21.280 -36.869 1.00 77.06 564 LYS A O 1
ATOM 4480 N N . ASP A 1 565 ? 9.161 19.545 -35.503 1.00 71.69 565 ASP A N 1
ATOM 4481 C CA . ASP A 1 565 ? 9.974 18.565 -36.236 1.00 71.69 565 ASP A CA 1
ATOM 4482 C C . ASP A 1 565 ? 9.401 18.197 -37.621 1.00 71.69 565 ASP A C 1
ATOM 4484 O O . ASP A 1 565 ? 10.156 17.848 -38.529 1.00 71.69 565 ASP A O 1
ATOM 4488 N N . GLU A 1 566 ? 8.077 18.263 -37.825 1.00 63.41 566 GLU A N 1
ATOM 4489 C CA . GLU A 1 566 ? 7.430 17.802 -39.071 1.00 63.41 566 GLU A CA 1
ATOM 4490 C C . GLU A 1 566 ? 6.539 18.844 -39.790 1.00 63.41 566 GLU A C 1
ATOM 4492 O O . GLU A 1 566 ? 5.973 18.551 -40.856 1.00 63.41 566 GLU A O 1
ATOM 4497 N N . GLY A 1 567 ? 6.416 20.065 -39.259 1.00 57.06 567 GLY A N 1
ATOM 4498 C CA . GLY A 1 567 ? 5.551 21.124 -39.797 1.00 57.06 567 GLY A CA 1
ATOM 4499 C C . GLY A 1 567 ? 4.052 20.765 -39.777 1.00 57.06 567 GLY A C 1
ATOM 4500 O O . GLY A 1 567 ? 3.614 19.939 -38.982 1.00 57.06 567 GLY A O 1
ATOM 4501 N N . TYR A 1 568 ? 3.261 21.352 -40.694 1.00 50.00 568 TYR A N 1
ATOM 4502 C CA . TYR A 1 568 ? 1.775 21.335 -40.790 1.00 50.00 568 TYR A CA 1
ATOM 4503 C C . TYR A 1 568 ? 1.024 19.973 -40.742 1.00 50.00 568 TYR A C 1
ATOM 4505 O O . TYR A 1 568 ? -0.188 19.941 -40.954 1.00 50.00 568 TYR A O 1
ATOM 4513 N N . THR A 1 569 ? 1.688 18.839 -40.508 1.00 55.44 569 THR A N 1
ATOM 4514 C CA . THR A 1 569 ? 1.064 17.501 -40.439 1.00 55.44 569 THR A CA 1
ATOM 4515 C C . THR A 1 569 ? 0.322 17.269 -39.116 1.00 55.44 569 THR A C 1
ATOM 4517 O O . THR A 1 569 ? -0.634 16.496 -39.066 1.00 55.44 569 THR A O 1
ATOM 4520 N N . ILE A 1 570 ? 0.738 17.949 -38.044 1.00 61.19 570 ILE A N 1
ATOM 4521 C CA . ILE A 1 570 ? 0.056 17.972 -36.747 1.00 61.19 570 ILE A CA 1
ATOM 4522 C C . ILE A 1 570 ? -0.086 19.439 -36.349 1.00 61.19 570 ILE A C 1
ATOM 4524 O O . ILE A 1 570 ? 0.919 20.109 -36.167 1.00 61.19 570 ILE A O 1
ATOM 4528 N N . GLN A 1 571 ? -1.318 19.929 -36.208 1.00 62.69 571 GLN A N 1
ATOM 4529 C CA . GLN A 1 571 ? -1.583 21.215 -35.563 1.00 62.69 571 GLN A CA 1
ATOM 4530 C C . GLN A 1 571 ? -1.998 20.935 -34.126 1.00 62.69 571 GLN A C 1
ATOM 4532 O O . GLN A 1 571 ? -3.166 20.638 -33.855 1.00 62.69 571 GLN A O 1
ATOM 4537 N N . VAL A 1 572 ? -1.040 21.000 -33.203 1.00 62.97 572 VAL A N 1
ATOM 4538 C CA . VAL A 1 572 ? -1.364 21.054 -31.779 1.00 62.97 572 VAL A CA 1
ATOM 4539 C C . VAL A 1 572 ? -1.692 22.516 -31.504 1.00 62.97 572 VAL A C 1
ATOM 4541 O O . VAL A 1 572 ? -0.855 23.276 -31.038 1.00 62.97 572 VAL A O 1
ATOM 4544 N N . GLY A 1 573 ? -2.901 22.948 -31.882 1.00 59.47 573 GLY A N 1
ATOM 4545 C CA . GLY A 1 573 ? -3.372 24.298 -31.551 1.00 59.47 573 GLY A CA 1
ATOM 4546 C C . GLY A 1 573 ? -3.379 24.540 -30.032 1.00 59.47 573 GLY A C 1
ATOM 4547 O O . GLY A 1 573 ? -2.970 23.683 -29.253 1.00 59.47 573 GLY A O 1
ATOM 4548 N N . ASP A 1 574 ? -3.945 25.657 -29.571 1.00 60.91 574 ASP A N 1
ATOM 4549 C CA . ASP A 1 574 ? -4.055 25.994 -28.132 1.00 60.91 574 ASP A CA 1
ATOM 4550 C C . ASP A 1 574 ? -4.992 25.061 -27.313 1.00 60.91 574 ASP A C 1
ATOM 4552 O O . ASP A 1 574 ? -5.521 25.433 -26.263 1.00 60.91 574 ASP A O 1
ATOM 4556 N N . ILE A 1 575 ? -5.259 23.843 -27.790 1.00 64.50 575 ILE A N 1
ATOM 4557 C CA . ILE A 1 575 ? -6.126 22.861 -27.146 1.00 64.50 575 ILE A CA 1
ATOM 4558 C C . ILE A 1 575 ? -5.333 22.155 -26.045 1.00 64.50 575 ILE A C 1
ATOM 4560 O O . ILE A 1 575 ? -4.373 21.433 -26.306 1.00 64.50 575 ILE A O 1
ATOM 4564 N N . SER A 1 576 ? -5.776 22.318 -24.802 1.00 75.56 576 SER A N 1
ATOM 4565 C CA . SER A 1 576 ? -5.236 21.573 -23.669 1.00 75.56 576 SER A CA 1
ATOM 4566 C C . SER A 1 576 ? -5.580 20.081 -23.766 1.00 75.56 576 SER A C 1
ATOM 4568 O O . SER A 1 576 ? -6.699 19.689 -24.108 1.00 75.56 576 SER A O 1
ATOM 4570 N N . PHE A 1 577 ? -4.610 19.222 -23.447 1.00 87.31 577 PHE A N 1
ATOM 4571 C CA . PHE A 1 577 ? -4.839 17.780 -23.390 1.00 87.31 577 PHE A CA 1
ATOM 4572 C C . PHE A 1 577 ? -5.664 17.393 -22.150 1.00 87.31 577 PHE A C 1
ATOM 4574 O O . PHE A 1 577 ? -5.472 17.921 -21.057 1.00 87.31 577 PHE A O 1
ATOM 4581 N N . SER A 1 578 ? -6.556 16.421 -22.331 1.00 92.81 578 SER A N 1
ATOM 4582 C CA . SER A 1 578 ? -7.192 15.621 -21.275 1.00 92.81 578 SER A CA 1
ATOM 4583 C C . SER A 1 578 ? -6.496 14.259 -21.196 1.00 92.81 578 SER A C 1
ATOM 4585 O O . SER A 1 578 ? -5.758 13.911 -22.122 1.00 92.81 578 SER A O 1
ATOM 4587 N N . CYS A 1 579 ? -6.741 13.450 -20.155 1.00 94.06 579 CYS A N 1
ATOM 4588 C CA . CYS A 1 579 ? -6.192 12.088 -20.124 1.00 94.06 579 CYS A CA 1
ATOM 4589 C C . CYS A 1 579 ? -6.643 11.280 -21.354 1.00 94.06 579 CYS A C 1
ATOM 4591 O O . CYS A 1 579 ? -5.838 10.585 -21.964 1.00 94.06 579 CYS A O 1
ATOM 4593 N N . GLU A 1 580 ? -7.904 11.423 -21.775 1.00 93.19 580 GLU A N 1
ATOM 4594 C CA . GLU A 1 580 ? -8.435 10.710 -22.942 1.00 93.19 580 GLU A CA 1
ATOM 4595 C C . GLU A 1 580 ? -7.745 11.142 -24.241 1.00 93.19 580 GLU A C 1
ATOM 4597 O O . GLU A 1 580 ? -7.268 10.305 -25.007 1.00 93.19 580 GLU A O 1
ATOM 4602 N N . THR A 1 581 ? -7.664 12.451 -24.494 1.00 92.50 581 THR A N 1
ATOM 4603 C CA . THR A 1 581 ? -7.059 12.960 -25.732 1.00 92.50 581 THR A CA 1
ATOM 4604 C C . THR A 1 581 ? -5.552 12.719 -25.775 1.00 92.50 581 THR A C 1
ATOM 4606 O O . THR A 1 581 ? -5.023 12.468 -26.855 1.00 92.50 581 THR A O 1
ATOM 4609 N N . ALA A 1 582 ? -4.871 12.704 -24.625 1.00 94.25 582 ALA A N 1
ATOM 4610 C CA . ALA A 1 582 ? -3.467 12.313 -24.525 1.00 94.25 582 ALA A CA 1
ATOM 4611 C C . ALA A 1 582 ? -3.248 10.835 -24.897 1.00 94.25 582 ALA A C 1
ATOM 4613 O O . ALA A 1 582 ? -2.341 10.532 -25.668 1.00 94.25 582 ALA A O 1
ATOM 4614 N N . LEU A 1 583 ? -4.100 9.917 -24.429 1.00 94.00 583 LEU A N 1
ATOM 4615 C CA . LEU A 1 583 ? -4.008 8.495 -24.792 1.00 94.00 583 LEU A CA 1
ATOM 4616 C C . LEU A 1 583 ? -4.313 8.256 -26.280 1.00 94.00 583 LEU A C 1
ATOM 4618 O O . LEU A 1 583 ? -3.649 7.451 -26.935 1.00 94.00 583 LEU A O 1
ATOM 4622 N N . GLN A 1 584 ? -5.267 8.994 -26.859 1.00 92.06 584 GLN A N 1
ATOM 4623 C CA . GLN A 1 584 ? -5.485 8.956 -28.311 1.00 92.06 584 GLN A CA 1
ATOM 4624 C C . GLN A 1 584 ? -4.260 9.485 -29.068 1.00 92.06 584 GLN A C 1
ATOM 4626 O O . GLN A 1 584 ? -3.827 8.879 -30.049 1.00 92.06 584 GLN A O 1
ATOM 4631 N N . PHE A 1 585 ? -3.658 10.575 -28.587 1.00 91.44 585 PHE A N 1
ATOM 4632 C CA . PHE A 1 585 ? -2.432 11.124 -29.156 1.00 91.44 585 PHE A CA 1
ATOM 4633 C C . PHE A 1 585 ? -1.273 10.116 -29.109 1.00 91.44 585 PHE A C 1
ATOM 4635 O O . PHE A 1 585 ? -0.600 9.924 -30.124 1.00 91.44 585 PHE A O 1
ATOM 4642 N N . GLN A 1 586 ? -1.099 9.388 -28.000 1.00 94.12 586 GLN A N 1
ATOM 4643 C CA . GLN A 1 586 ? -0.133 8.289 -27.915 1.00 94.12 586 GLN A CA 1
ATOM 4644 C C . GLN A 1 586 ? -0.373 7.258 -29.022 1.00 94.12 586 GLN A C 1
ATOM 4646 O O . GLN A 1 586 ? 0.542 6.916 -29.774 1.00 94.12 586 GLN A O 1
ATOM 4651 N N . ARG A 1 587 ? -1.618 6.790 -29.155 1.00 91.00 587 ARG A N 1
ATOM 4652 C CA . ARG A 1 587 ? -1.975 5.716 -30.083 1.00 91.00 587 ARG A CA 1
ATOM 4653 C C . ARG A 1 587 ? -1.770 6.095 -31.549 1.00 91.00 587 ARG A C 1
ATOM 4655 O O . ARG A 1 587 ? -1.248 5.284 -32.309 1.00 91.00 587 ARG A O 1
ATOM 4662 N N . TYR A 1 588 ? -2.172 7.301 -31.949 1.00 87.00 588 TYR A N 1
ATOM 4663 C CA . TYR A 1 588 ? -2.129 7.717 -33.356 1.00 87.00 588 TYR A CA 1
ATOM 4664 C C . TYR A 1 588 ? -0.813 8.373 -33.774 1.00 87.00 588 TYR A C 1
ATOM 4666 O O . TYR A 1 588 ? -0.429 8.264 -34.938 1.00 87.00 588 TYR A O 1
ATOM 4674 N N . HIS A 1 589 ? -0.110 9.045 -32.858 1.00 86.81 589 HIS A N 1
ATOM 4675 C CA . HIS A 1 589 ? 1.074 9.832 -33.205 1.00 86.81 589 HIS A CA 1
ATOM 4676 C C . HIS A 1 589 ? 2.374 9.278 -32.619 1.00 86.81 589 HIS A C 1
ATOM 4678 O O . HIS A 1 589 ? 3.403 9.358 -33.291 1.00 86.81 589 HIS A O 1
ATOM 4684 N N . ILE A 1 590 ? 2.361 8.704 -31.417 1.00 90.69 590 ILE A N 1
ATOM 4685 C CA . ILE A 1 590 ? 3.592 8.249 -30.753 1.00 90.69 590 ILE A CA 1
ATOM 4686 C C . ILE A 1 590 ? 3.927 6.808 -31.136 1.00 90.69 590 ILE A C 1
ATOM 4688 O O . ILE A 1 590 ? 4.990 6.568 -31.709 1.00 90.69 590 ILE A O 1
ATOM 4692 N N . ILE A 1 591 ? 3.007 5.863 -30.905 1.00 91.31 591 ILE A N 1
ATOM 4693 C CA . ILE A 1 591 ? 3.235 4.428 -31.156 1.00 91.31 591 ILE A CA 1
ATOM 4694 C C . ILE A 1 591 ? 3.635 4.192 -32.613 1.00 91.31 591 ILE A C 1
ATOM 4696 O O . ILE A 1 591 ? 4.648 3.551 -32.880 1.00 91.31 591 ILE A O 1
ATOM 4700 N N . PHE A 1 592 ? 2.910 4.796 -33.558 1.00 86.81 592 PHE A N 1
ATOM 4701 C CA . PHE A 1 592 ? 3.222 4.692 -34.984 1.00 86.81 592 PHE A CA 1
ATOM 4702 C C . PHE A 1 592 ? 4.656 5.141 -35.322 1.00 86.81 592 PHE A C 1
ATOM 4704 O O . PHE A 1 592 ? 5.340 4.494 -36.118 1.00 86.81 592 PHE A O 1
ATOM 4711 N N . ARG A 1 593 ? 5.144 6.229 -34.709 1.00 86.81 593 ARG A N 1
ATOM 4712 C CA . ARG A 1 593 ? 6.509 6.733 -34.938 1.00 86.81 593 ARG A CA 1
ATOM 4713 C C . ARG A 1 593 ? 7.565 5.794 -34.364 1.00 86.81 593 ARG A C 1
ATOM 4715 O O . ARG A 1 593 ? 8.545 5.513 -35.052 1.00 86.81 593 ARG A O 1
ATOM 4722 N N . ILE A 1 594 ? 7.343 5.267 -33.161 1.00 90.38 594 ILE A N 1
ATOM 4723 C CA . ILE A 1 594 ? 8.247 4.299 -32.520 1.00 90.38 594 ILE A CA 1
ATOM 4724 C C . ILE A 1 594 ? 8.298 2.991 -33.321 1.00 90.38 594 ILE A C 1
ATOM 4726 O O . ILE A 1 594 ? 9.377 2.460 -33.587 1.00 90.38 594 ILE A O 1
ATOM 4730 N N . GLU A 1 595 ? 7.151 2.468 -33.757 1.00 88.88 595 GLU A N 1
ATOM 4731 C CA . GLU A 1 595 ? 7.094 1.253 -34.575 1.00 88.88 595 GLU A CA 1
ATOM 4732 C C . GLU A 1 595 ? 7.824 1.437 -35.904 1.00 88.88 595 GLU A C 1
ATOM 4734 O O . GLU A 1 595 ? 8.649 0.601 -36.286 1.00 88.88 595 GLU A O 1
ATOM 4739 N N . ARG A 1 596 ? 7.581 2.563 -36.580 1.00 84.38 596 ARG A N 1
ATOM 4740 C CA . ARG A 1 596 ? 8.272 2.913 -37.821 1.00 84.38 596 ARG A CA 1
ATOM 4741 C C . ARG A 1 596 ? 9.779 3.017 -37.604 1.00 84.38 596 ARG A C 1
ATOM 4743 O O . ARG A 1 596 ? 10.531 2.422 -38.374 1.00 84.38 596 ARG A O 1
ATOM 4750 N N . TYR A 1 597 ? 10.217 3.708 -36.552 1.00 87.88 597 TYR A N 1
ATOM 4751 C CA . TYR A 1 597 ? 11.623 3.784 -36.154 1.00 87.88 597 TYR A CA 1
ATOM 4752 C C . TYR A 1 597 ? 12.244 2.393 -36.001 1.00 87.88 597 TYR A C 1
ATOM 4754 O O . TYR A 1 597 ? 13.235 2.078 -36.659 1.00 87.88 597 TYR A O 1
ATOM 4762 N N . ARG A 1 598 ? 11.605 1.508 -35.226 1.00 90.00 598 ARG A N 1
ATOM 4763 C CA . ARG A 1 598 ? 12.086 0.137 -35.006 1.00 90.00 598 ARG A CA 1
ATOM 4764 C C . ARG A 1 598 ? 12.176 -0.666 -36.305 1.00 90.00 598 ARG A C 1
ATOM 4766 O O . ARG A 1 598 ? 13.136 -1.414 -36.485 1.00 90.00 598 ARG A O 1
ATOM 4773 N N . VAL A 1 599 ? 11.212 -0.533 -37.219 1.00 87.12 599 VAL A N 1
ATOM 4774 C CA . VAL A 1 599 ? 11.256 -1.207 -38.531 1.00 87.12 599 VAL A CA 1
ATOM 4775 C C . VAL A 1 599 ? 12.442 -0.717 -39.365 1.00 87.12 599 VAL A C 1
ATOM 4777 O O . VAL A 1 599 ? 13.155 -1.538 -39.944 1.00 87.12 599 VAL A O 1
ATOM 4780 N N . MET A 1 600 ? 12.686 0.595 -39.391 1.00 81.81 600 MET A N 1
ATOM 4781 C CA . MET A 1 600 ? 13.800 1.189 -40.135 1.00 81.81 600 MET A CA 1
ATOM 4782 C C . MET A 1 600 ? 15.154 0.778 -39.556 1.00 81.81 600 MET A C 1
ATOM 4784 O O . MET A 1 600 ? 16.012 0.298 -40.298 1.00 81.81 600 MET A O 1
ATOM 4788 N N . CYS A 1 601 ? 15.320 0.866 -38.235 1.00 87.06 601 CYS A N 1
ATOM 4789 C CA . CYS A 1 601 ? 16.540 0.431 -37.562 1.00 87.06 601 CYS A CA 1
ATOM 4790 C C . CYS A 1 601 ? 16.832 -1.049 -37.835 1.00 87.06 601 CYS A C 1
ATOM 4792 O O . CYS A 1 601 ? 17.965 -1.382 -38.150 1.00 87.06 601 CYS A O 1
ATOM 4794 N N . ARG A 1 602 ? 15.821 -1.935 -37.843 1.00 87.38 602 ARG A N 1
ATOM 4795 C CA . ARG A 1 602 ? 16.012 -3.352 -38.222 1.00 87.38 602 ARG A CA 1
ATOM 4796 C C . ARG A 1 602 ? 16.443 -3.531 -39.680 1.00 87.38 602 ARG A C 1
ATOM 4798 O O . ARG A 1 602 ? 17.192 -4.460 -39.980 1.00 87.38 602 ARG A O 1
ATOM 4805 N N . ALA A 1 603 ? 15.932 -2.713 -40.602 1.00 85.31 603 ALA A N 1
ATOM 4806 C CA . ALA A 1 603 ? 16.309 -2.783 -42.013 1.00 85.31 603 ALA A CA 1
ATOM 4807 C C . ALA A 1 603 ? 17.773 -2.366 -42.217 1.00 85.31 603 ALA A C 1
ATOM 4809 O O . ALA A 1 603 ? 18.516 -3.068 -42.904 1.00 85.31 603 ALA A O 1
ATOM 4810 N N . LEU A 1 604 ? 18.197 -1.279 -41.567 1.00 84.50 604 LEU A N 1
ATOM 4811 C CA . LEU A 1 604 ? 19.584 -0.821 -41.596 1.00 84.50 604 LEU A CA 1
ATOM 4812 C C . LEU A 1 604 ? 20.509 -1.786 -40.849 1.00 84.50 604 LEU A C 1
ATOM 4814 O O . LEU A 1 604 ? 21.522 -2.186 -41.410 1.00 84.50 604 LEU A O 1
ATOM 4818 N N . GLU A 1 605 ? 20.129 -2.275 -39.668 1.00 87.12 605 GLU A N 1
ATOM 4819 C CA . GLU A 1 605 ? 20.902 -3.260 -38.899 1.00 87.12 605 GLU A CA 1
ATOM 4820 C C . GLU A 1 605 ? 21.236 -4.501 -39.744 1.00 87.12 605 GLU A C 1
ATOM 4822 O O . GLU A 1 605 ? 22.366 -4.983 -39.716 1.00 87.12 605 GLU A O 1
ATOM 4827 N N . LYS A 1 606 ? 20.292 -4.990 -40.565 1.00 85.62 606 LYS A N 1
ATOM 4828 C CA . LYS A 1 606 ? 20.551 -6.089 -41.512 1.00 85.62 606 LYS A CA 1
ATOM 4829 C C . LYS A 1 606 ? 21.597 -5.722 -42.566 1.00 85.62 606 LYS A C 1
ATOM 4831 O O . LYS A 1 606 ? 22.468 -6.537 -42.852 1.00 85.62 606 LYS A O 1
ATOM 4836 N N . LEU A 1 607 ? 21.518 -4.526 -43.150 1.00 84.25 607 LEU A N 1
ATOM 4837 C CA . LEU A 1 607 ? 22.486 -4.075 -44.155 1.00 84.25 607 LEU A CA 1
ATOM 4838 C C . LEU A 1 607 ? 23.886 -3.909 -43.551 1.00 84.25 607 LEU A C 1
ATOM 4840 O O . LEU A 1 607 ? 24.861 -4.371 -44.144 1.00 84.25 607 LEU A O 1
ATOM 4844 N N . PHE A 1 608 ? 23.984 -3.304 -42.365 1.00 82.81 608 PHE A N 1
ATOM 4845 C CA . PHE A 1 608 ? 25.249 -3.114 -41.656 1.00 82.81 608 PHE A CA 1
ATOM 4846 C C . PHE A 1 608 ? 25.859 -4.449 -41.193 1.00 82.81 608 PHE A C 1
ATOM 4848 O O . PHE A 1 608 ? 27.058 -4.644 -41.371 1.00 82.81 608 PHE A O 1
ATOM 4855 N N . LYS A 1 609 ? 25.061 -5.420 -40.718 1.00 83.94 609 LYS A N 1
ATOM 4856 C CA . LYS A 1 609 ? 25.556 -6.776 -40.392 1.00 83.94 609 LYS A CA 1
ATOM 4857 C C . LYS A 1 609 ? 26.127 -7.500 -41.607 1.00 83.94 609 LYS A C 1
ATOM 4859 O O . LYS A 1 609 ? 27.233 -8.021 -41.529 1.00 83.94 609 LYS A O 1
ATOM 4864 N N . VAL A 1 610 ? 25.428 -7.462 -42.745 1.00 85.19 610 VAL A N 1
ATOM 4865 C CA . VAL A 1 610 ? 25.926 -8.054 -44.001 1.00 85.19 610 VAL A CA 1
ATOM 4866 C C . VAL A 1 610 ? 27.244 -7.400 -44.437 1.00 85.19 610 VAL A C 1
ATOM 4868 O O . VAL A 1 610 ? 28.136 -8.086 -44.932 1.00 85.19 610 VAL A O 1
ATOM 4871 N N . ARG A 1 611 ? 27.396 -6.083 -44.238 1.00 81.69 611 ARG A N 1
ATOM 4872 C CA . ARG A 1 611 ? 28.653 -5.365 -44.502 1.00 81.69 611 ARG A CA 1
ATOM 4873 C C . ARG A 1 611 ? 29.782 -5.848 -43.586 1.00 81.69 611 ARG A C 1
ATOM 4875 O O . ARG A 1 611 ? 30.887 -6.089 -44.066 1.00 81.69 611 ARG A O 1
ATOM 4882 N N . GLU A 1 612 ? 29.521 -6.005 -42.290 1.00 80.19 612 GLU A N 1
ATOM 4883 C CA . GLU A 1 612 ? 30.530 -6.493 -41.346 1.00 80.19 612 GLU A CA 1
ATOM 4884 C C . GLU A 1 612 ? 30.923 -7.955 -41.579 1.00 80.19 612 GLU A C 1
ATOM 4886 O O . GLU A 1 612 ? 32.099 -8.290 -41.473 1.00 80.19 612 GLU A O 1
ATOM 4891 N N . GLU A 1 613 ? 29.966 -8.832 -41.889 1.00 81.81 613 GLU A N 1
ATOM 4892 C CA . GLU A 1 613 ? 30.225 -10.245 -42.194 1.00 81.81 613 GLU A CA 1
ATOM 4893 C C . GLU A 1 613 ? 31.143 -10.383 -43.408 1.00 81.81 613 GLU A C 1
ATOM 4895 O O . GLU A 1 613 ? 32.148 -11.084 -43.324 1.00 81.81 613 GLU A O 1
ATOM 4900 N N . ARG A 1 614 ? 30.881 -9.626 -44.480 1.00 79.81 614 ARG A N 1
ATOM 4901 C CA . ARG A 1 614 ? 31.754 -9.581 -45.664 1.00 79.81 614 ARG A CA 1
ATOM 4902 C C . ARG A 1 614 ? 33.154 -9.062 -45.343 1.00 79.81 614 ARG A C 1
ATOM 4904 O O . ARG A 1 614 ? 34.134 -9.626 -45.818 1.00 79.81 614 ARG A O 1
ATOM 4911 N N . ARG A 1 615 ? 33.268 -8.032 -44.492 1.00 75.75 615 ARG A N 1
ATOM 4912 C CA . ARG A 1 615 ? 34.572 -7.544 -44.004 1.00 75.75 615 ARG A CA 1
ATOM 4913 C C . ARG A 1 615 ? 35.312 -8.613 -43.193 1.00 75.75 615 ARG A C 1
ATOM 4915 O O . ARG A 1 615 ? 36.510 -8.792 -43.389 1.00 75.75 615 ARG A O 1
ATOM 4922 N N . ARG A 1 616 ? 34.625 -9.346 -42.306 1.00 76.69 616 ARG A N 1
ATOM 4923 C CA . ARG A 1 616 ? 35.224 -10.446 -41.522 1.00 76.69 616 ARG A CA 1
ATOM 4924 C C . ARG A 1 616 ? 35.645 -11.622 -42.404 1.00 76.69 616 ARG A C 1
ATOM 4926 O O . ARG A 1 616 ? 36.710 -12.183 -42.171 1.00 76.69 616 ARG A O 1
ATOM 4933 N N . GLU A 1 617 ? 34.839 -11.978 -43.401 1.00 77.44 617 GLU A N 1
ATOM 4934 C CA . GLU A 1 617 ? 35.140 -13.045 -44.360 1.00 77.44 617 GLU A CA 1
ATOM 4935 C C . GLU A 1 617 ? 36.381 -12.700 -45.191 1.00 77.44 617 GLU A C 1
ATOM 4937 O O . GLU A 1 617 ? 37.322 -13.490 -45.208 1.00 77.44 617 GLU A O 1
ATOM 4942 N N . ARG A 1 618 ? 36.478 -11.466 -45.708 1.00 69.44 618 ARG A N 1
ATOM 4943 C CA . ARG A 1 618 ? 37.698 -10.961 -46.359 1.00 69.44 618 ARG A CA 1
ATOM 4944 C C . ARG A 1 618 ? 38.915 -10.947 -45.439 1.00 69.44 618 ARG A C 1
ATOM 4946 O O . ARG A 1 618 ? 39.997 -11.350 -45.847 1.00 69.44 618 ARG A O 1
ATOM 4953 N N . HIS A 1 619 ? 38.771 -10.523 -44.181 1.00 69.44 619 HIS A N 1
ATOM 4954 C CA . HIS A 1 619 ? 39.879 -10.579 -43.220 1.00 69.44 619 HIS A CA 1
ATOM 4955 C C . HIS A 1 619 ? 40.340 -12.014 -42.922 1.00 69.44 619 HIS A C 1
ATOM 4957 O O . HIS A 1 619 ? 41.516 -12.215 -42.615 1.00 69.44 619 HIS A O 1
ATOM 4963 N N . ARG A 1 620 ? 39.444 -13.005 -43.023 1.00 71.94 620 ARG A N 1
ATOM 4964 C CA . ARG A 1 620 ? 39.777 -14.428 -42.895 1.00 71.94 620 ARG A CA 1
ATOM 4965 C C . ARG A 1 620 ? 40.492 -14.950 -44.146 1.00 71.94 620 ARG A C 1
ATOM 4967 O O . ARG A 1 620 ? 41.535 -15.581 -44.017 1.00 71.94 620 ARG A O 1
ATOM 4974 N N . GLU A 1 621 ? 39.993 -14.614 -45.333 1.00 66.06 621 GLU A N 1
ATOM 4975 C CA . GLU A 1 621 ? 40.583 -14.991 -46.630 1.00 66.06 621 GLU A CA 1
ATOM 4976 C C . GLU A 1 621 ? 41.971 -14.359 -46.852 1.00 66.06 621 GLU A C 1
ATOM 4978 O O . GLU A 1 621 ? 42.913 -15.045 -47.248 1.00 66.06 621 GLU A O 1
ATOM 4983 N N . ASN A 1 622 ? 42.147 -13.086 -46.480 1.00 63.19 622 ASN A N 1
ATOM 4984 C CA . ASN A 1 622 ? 43.430 -12.370 -46.559 1.00 63.19 622 ASN A CA 1
ATOM 4985 C C . ASN A 1 622 ? 44.398 -12.724 -45.407 1.00 63.19 622 ASN A C 1
ATOM 4987 O O . ASN A 1 622 ? 45.575 -12.350 -45.432 1.00 63.19 622 ASN A O 1
ATOM 4991 N N . GLY A 1 623 ? 43.912 -13.416 -44.370 1.00 57.22 623 GLY A N 1
ATOM 4992 C CA . GLY A 1 623 ? 44.721 -13.969 -43.280 1.00 57.22 623 GLY A CA 1
ATOM 4993 C C . GLY A 1 623 ? 45.343 -15.327 -43.624 1.00 57.22 623 GLY A C 1
ATOM 4994 O O . GLY A 1 623 ? 46.457 -15.609 -43.188 1.00 57.22 623 GLY A O 1
ATOM 4995 N N . GLU A 1 624 ? 44.663 -16.135 -44.442 1.00 53.59 624 GLU A N 1
ATOM 4996 C CA . GLU A 1 624 ? 45.100 -17.479 -44.855 1.00 53.59 624 GLU A CA 1
ATOM 4997 C C . GLU A 1 624 ? 46.151 -17.454 -45.992 1.00 53.59 624 GLU A C 1
ATOM 4999 O O . GLU A 1 624 ? 46.912 -18.404 -46.155 1.00 53.59 624 GLU A O 1
ATOM 5004 N N . THR A 1 625 ? 46.280 -16.351 -46.736 1.00 51.53 625 THR A N 1
ATOM 5005 C CA . THR A 1 625 ? 47.234 -16.190 -47.858 1.00 51.53 625 THR A CA 1
ATOM 5006 C C . THR A 1 625 ? 48.628 -15.668 -47.463 1.00 51.53 625 THR A C 1
ATOM 5008 O O . THR A 1 625 ? 49.507 -15.552 -48.316 1.00 51.53 625 THR A O 1
ATOM 5011 N N . LYS A 1 626 ? 48.892 -15.387 -46.176 1.00 50.72 626 LYS A N 1
ATOM 5012 C CA . LYS A 1 626 ? 50.142 -14.748 -45.697 1.00 50.72 626 LYS A CA 1
ATOM 5013 C C . LYS A 1 626 ? 51.290 -15.682 -45.271 1.00 50.72 626 LYS A C 1
ATOM 5015 O O . LYS A 1 626 ? 52.241 -15.200 -44.658 1.00 50.72 626 LYS A O 1
ATOM 5020 N N . GLU A 1 627 ? 51.271 -16.970 -45.622 1.00 46.22 627 GLU A N 1
ATOM 5021 C CA . GLU A 1 627 ? 52.391 -17.897 -45.327 1.00 46.22 627 GLU A CA 1
ATOM 5022 C C . GLU A 1 627 ? 53.365 -18.162 -46.501 1.00 46.22 627 GLU A C 1
ATOM 5024 O O . GLU A 1 627 ? 54.317 -18.925 -46.349 1.00 46.22 627 GLU A O 1
ATOM 5029 N N . GLY A 1 628 ? 53.219 -17.494 -47.652 1.00 43.12 628 GLY A N 1
ATOM 5030 C CA . GLY A 1 628 ? 54.176 -17.575 -48.769 1.00 43.12 628 GLY A CA 1
ATOM 5031 C C . GLY A 1 628 ? 54.990 -16.291 -48.943 1.00 43.12 628 GLY A C 1
ATOM 5032 O O . GLY A 1 628 ? 54.421 -15.220 -49.143 1.00 43.12 628 GLY A O 1
ATOM 5033 N N . GLY A 1 629 ? 56.318 -16.376 -48.847 1.00 49.47 629 GLY A N 1
ATOM 5034 C CA . GLY A 1 629 ? 57.225 -15.247 -49.063 1.00 49.47 629 GLY A CA 1
ATOM 5035 C C . GLY A 1 629 ? 57.403 -14.847 -50.536 1.00 49.47 629 GLY A C 1
ATOM 5036 O O . GLY A 1 629 ? 57.297 -15.686 -51.422 1.00 49.47 629 GLY A O 1
ATOM 5037 N N . GLU A 1 630 ? 57.781 -13.572 -50.701 1.00 47.88 630 GLU A N 1
ATOM 5038 C CA . GLU A 1 630 ? 58.455 -12.924 -51.850 1.00 47.88 630 GLU A CA 1
ATOM 5039 C C . GLU A 1 630 ? 57.607 -12.385 -53.029 1.00 47.88 630 GLU A C 1
ATOM 5041 O O . GLU A 1 630 ? 57.046 -13.138 -53.809 1.00 47.88 630 GLU A O 1
ATOM 5046 N N . GLU A 1 631 ? 57.561 -11.038 -53.111 1.00 50.66 631 GLU A N 1
ATOM 5047 C CA . GLU A 1 631 ? 57.558 -10.114 -54.280 1.00 50.66 631 GLU A CA 1
ATOM 5048 C C . GLU A 1 631 ? 56.791 -8.808 -53.929 1.00 50.66 631 GLU A C 1
ATOM 5050 O O . GLU A 1 631 ? 55.590 -8.815 -53.659 1.00 50.66 631 GLU A O 1
ATOM 5055 N N . GLU A 1 632 ? 57.493 -7.664 -53.844 1.00 52.25 632 GLU A N 1
ATOM 5056 C CA . GLU A 1 632 ? 56.925 -6.364 -53.411 1.00 52.25 632 GLU A CA 1
ATOM 5057 C C . GLU A 1 632 ? 56.173 -5.601 -54.523 1.00 52.25 632 GLU A C 1
ATOM 5059 O O . GLU A 1 632 ? 55.261 -4.837 -54.211 1.00 52.25 632 GLU A O 1
ATOM 5064 N N . GLU A 1 633 ? 56.478 -5.831 -55.807 1.00 50.34 633 GLU A N 1
ATOM 5065 C CA . GLU A 1 633 ? 55.819 -5.135 -56.933 1.00 50.34 633 GLU A CA 1
ATOM 5066 C C . GLU A 1 633 ? 54.429 -5.710 -57.279 1.00 50.34 633 GLU A C 1
ATOM 5068 O O . GLU A 1 633 ? 53.543 -4.960 -57.691 1.00 50.34 633 GLU A O 1
ATOM 5073 N N . GLY A 1 634 ? 54.189 -7.009 -57.050 1.00 51.78 634 GLY A N 1
ATOM 5074 C CA . GLY A 1 634 ? 52.864 -7.634 -57.208 1.00 51.78 634 GLY A CA 1
ATOM 5075 C C . GLY A 1 634 ? 51.859 -7.178 -56.143 1.00 51.78 634 GLY A C 1
ATOM 5076 O O . GLY A 1 634 ? 50.705 -6.890 -56.454 1.00 51.78 634 GLY A O 1
ATOM 5077 N N . LYS A 1 635 ? 52.332 -6.969 -54.906 1.00 53.56 635 LYS A N 1
ATOM 5078 C CA . LYS A 1 635 ? 51.516 -6.503 -53.772 1.00 53.56 635 LYS A CA 1
ATOM 5079 C C . LYS A 1 635 ? 50.975 -5.085 -53.933 1.00 53.56 635 LYS A C 1
ATOM 5081 O O . LYS A 1 635 ? 49.991 -4.751 -53.281 1.00 53.56 635 LYS A O 1
ATOM 5086 N N . MET A 1 636 ? 51.620 -4.232 -54.732 1.00 51.84 636 MET A N 1
ATOM 5087 C CA . MET A 1 636 ? 51.155 -2.858 -54.945 1.00 51.84 636 MET A CA 1
ATOM 5088 C C . MET A 1 636 ? 49.964 -2.823 -55.909 1.00 51.84 636 MET A C 1
ATOM 5090 O O . MET A 1 636 ? 48.969 -2.181 -55.596 1.00 51.84 636 MET A O 1
ATOM 5094 N N . LYS A 1 637 ? 50.020 -3.600 -57.000 1.00 55.72 637 LYS A N 1
ATOM 5095 C CA . LYS A 1 637 ? 48.895 -3.765 -57.934 1.00 55.72 637 LYS A CA 1
ATOM 5096 C C . LYS A 1 637 ? 47.724 -4.520 -57.315 1.00 55.72 637 LYS A C 1
ATOM 5098 O O . LYS A 1 637 ? 46.591 -4.087 -57.466 1.00 55.72 637 LYS A O 1
ATOM 5103 N N . GLU A 1 638 ? 47.989 -5.586 -56.557 1.00 56.47 638 GLU A N 1
ATOM 5104 C CA . GLU A 1 638 ? 46.933 -6.292 -55.816 1.00 56.47 638 GLU A CA 1
ATOM 5105 C C . GLU A 1 638 ? 46.262 -5.378 -54.779 1.00 56.47 638 GLU A C 1
ATOM 5107 O O . GLU A 1 638 ? 45.045 -5.401 -54.653 1.00 56.47 638 GLU A O 1
ATOM 5112 N N . ARG A 1 639 ? 47.016 -4.501 -54.096 1.00 57.47 639 ARG A N 1
ATOM 5113 C CA . ARG A 1 639 ? 46.447 -3.506 -53.166 1.00 57.47 639 ARG A CA 1
ATOM 5114 C C . ARG A 1 639 ? 45.645 -2.401 -53.848 1.00 57.47 639 ARG A C 1
ATOM 5116 O O . ARG A 1 639 ? 44.733 -1.868 -53.221 1.00 57.47 639 ARG A O 1
ATOM 5123 N N . GLU A 1 640 ? 46.015 -2.002 -55.061 1.00 60.44 640 GLU A N 1
ATOM 5124 C CA . GLU A 1 640 ? 45.259 -1.019 -55.848 1.00 60.44 640 GLU A CA 1
ATOM 5125 C C . GLU A 1 640 ? 43.953 -1.632 -56.371 1.00 60.44 640 GLU A C 1
ATOM 5127 O O . GLU A 1 640 ? 42.896 -1.040 -56.177 1.00 60.44 640 GLU A O 1
ATOM 5132 N N . GLU A 1 641 ? 43.992 -2.862 -56.896 1.00 60.97 641 GLU A N 1
ATOM 5133 C CA . GLU A 1 641 ? 42.790 -3.599 -57.316 1.00 60.97 641 GLU A CA 1
ATOM 5134 C C . GLU A 1 641 ? 41.871 -3.977 -56.136 1.00 60.97 641 GLU A C 1
ATOM 5136 O O . GLU A 1 641 ? 40.649 -4.002 -56.285 1.00 60.97 641 GLU A O 1
ATOM 5141 N N . GLU A 1 642 ? 42.426 -4.281 -54.955 1.00 61.97 642 GLU A N 1
ATOM 5142 C CA . GLU A 1 642 ? 41.647 -4.499 -53.726 1.00 61.97 642 GLU A CA 1
ATOM 5143 C C . GLU A 1 642 ? 40.958 -3.213 -53.254 1.00 61.97 642 GLU A C 1
ATOM 5145 O O . GLU A 1 642 ? 39.790 -3.261 -52.868 1.00 61.97 642 GLU A O 1
ATOM 5150 N N . LYS A 1 643 ? 41.644 -2.063 -53.323 1.00 64.00 643 LYS A N 1
ATOM 5151 C CA . LYS A 1 643 ? 41.060 -0.761 -52.972 1.00 64.00 643 LYS A CA 1
ATOM 5152 C C . LYS A 1 643 ? 39.934 -0.352 -53.917 1.00 64.00 643 LYS A C 1
ATOM 5154 O O . LYS A 1 643 ? 38.882 0.041 -53.432 1.00 64.00 643 LYS A O 1
ATOM 5159 N N . GLU A 1 644 ? 40.117 -0.493 -55.232 1.00 71.00 644 GLU A N 1
ATOM 5160 C CA . GLU A 1 644 ? 39.060 -0.173 -56.206 1.00 71.00 644 GLU A CA 1
ATOM 5161 C C . GLU A 1 644 ? 37.808 -1.037 -55.987 1.00 71.00 644 GLU A C 1
ATOM 5163 O O . GLU A 1 644 ? 36.687 -0.530 -56.017 1.00 71.00 644 GLU A O 1
ATOM 5168 N N . LYS A 1 645 ? 37.980 -2.331 -55.685 1.00 66.81 645 LYS A N 1
ATOM 5169 C CA . LYS A 1 645 ? 36.858 -3.223 -55.345 1.00 66.81 645 LYS A CA 1
ATOM 5170 C C . LYS A 1 645 ? 36.174 -2.840 -54.032 1.00 66.81 645 LYS A C 1
ATOM 5172 O O . LYS A 1 645 ? 34.951 -2.948 -53.937 1.00 66.81 645 LYS A O 1
ATOM 5177 N N . ASP A 1 646 ? 36.932 -2.417 -53.022 1.00 66.19 646 ASP A N 1
ATOM 5178 C CA . ASP A 1 646 ? 36.368 -1.947 -51.753 1.00 66.19 646 ASP A CA 1
ATOM 5179 C C . ASP A 1 646 ? 35.569 -0.643 -51.935 1.00 66.19 646 ASP A C 1
ATOM 5181 O O . ASP A 1 646 ? 34.478 -0.524 -51.369 1.00 66.19 646 ASP A O 1
ATOM 5185 N N . ASP A 1 647 ? 36.046 0.280 -52.775 1.00 72.44 647 ASP A N 1
ATOM 5186 C CA . ASP A 1 647 ? 35.359 1.538 -53.088 1.00 72.44 647 ASP A CA 1
ATOM 5187 C C . ASP A 1 647 ? 34.059 1.297 -53.889 1.00 72.44 647 ASP A C 1
ATOM 5189 O O . ASP A 1 647 ? 33.007 1.854 -53.555 1.00 72.44 647 ASP A O 1
ATOM 5193 N N . GLU A 1 648 ? 34.077 0.403 -54.890 1.00 76.06 648 GLU A N 1
ATOM 5194 C CA . GLU A 1 648 ? 32.875 0.003 -55.644 1.00 76.06 648 GLU A CA 1
ATOM 5195 C C . GLU A 1 648 ? 31.819 -0.656 -54.740 1.00 76.06 648 GLU A C 1
ATOM 5197 O O . GLU A 1 648 ? 30.615 -0.378 -54.833 1.00 76.06 648 GLU A O 1
ATOM 5202 N N . GLU A 1 649 ? 32.244 -1.534 -53.831 1.00 74.50 649 GLU A N 1
ATOM 5203 C CA . GLU A 1 649 ? 31.343 -2.173 -52.876 1.00 74.50 649 GLU A CA 1
ATOM 5204 C C . GLU A 1 649 ? 30.767 -1.191 -51.851 1.00 74.50 649 GLU A C 1
ATOM 5206 O O . GLU A 1 649 ? 29.595 -1.320 -51.466 1.00 74.50 649 GLU A O 1
ATOM 5211 N N . GLU A 1 650 ? 31.560 -0.213 -51.414 1.00 75.31 650 GLU A N 1
ATOM 5212 C CA . GLU A 1 650 ? 31.118 0.851 -50.520 1.00 75.31 650 GLU A CA 1
ATOM 5213 C C . GLU A 1 650 ? 30.062 1.738 -51.194 1.00 75.31 650 GLU A C 1
ATOM 5215 O O . GLU A 1 650 ? 29.020 2.026 -50.595 1.00 75.31 650 GLU A O 1
ATOM 5220 N N . GLU A 1 651 ? 30.239 2.070 -52.472 1.00 80.06 651 GLU A N 1
ATOM 5221 C CA . GLU A 1 651 ? 29.244 2.812 -53.246 1.00 80.06 651 GLU A CA 1
ATOM 5222 C C . GLU A 1 651 ? 27.932 2.016 -53.412 1.00 80.06 651 GLU A C 1
ATOM 5224 O O . GLU A 1 651 ? 26.827 2.551 -53.253 1.00 80.06 651 GLU A O 1
ATOM 5229 N N . VAL A 1 652 ? 28.020 0.703 -53.666 1.00 82.12 652 VAL A N 1
ATOM 5230 C CA . VAL A 1 652 ? 26.848 -0.190 -53.750 1.00 82.12 652 VAL A CA 1
ATOM 5231 C C . VAL A 1 652 ? 26.127 -0.307 -52.403 1.00 82.12 652 VAL A C 1
ATOM 5233 O O . VAL A 1 652 ? 24.892 -0.378 -52.367 1.00 82.12 652 VAL A O 1
ATOM 5236 N N . PHE A 1 653 ? 26.862 -0.339 -51.290 1.00 83.44 653 PHE A N 1
ATOM 5237 C CA . PHE A 1 653 ? 26.286 -0.340 -49.946 1.00 83.44 653 PHE A CA 1
ATOM 5238 C C . PHE A 1 653 ? 25.489 0.941 -49.686 1.00 83.44 653 PHE A C 1
ATOM 5240 O O . PHE A 1 653 ? 24.308 0.860 -49.334 1.00 83.44 653 PHE A O 1
ATOM 5247 N N . TRP A 1 654 ? 26.078 2.112 -49.935 1.00 83.38 654 TRP A N 1
ATOM 5248 C CA . TRP A 1 654 ? 25.399 3.390 -49.725 1.00 83.38 654 TRP A CA 1
ATOM 5249 C C . TRP A 1 654 ? 24.205 3.582 -50.667 1.00 83.38 654 TRP A C 1
ATOM 5251 O O . TRP A 1 654 ? 23.156 4.026 -50.209 1.00 83.38 654 TRP A O 1
ATOM 5261 N N . LYS A 1 655 ? 24.255 3.094 -51.915 1.00 83.12 655 LYS A N 1
ATOM 5262 C CA . LYS A 1 655 ? 23.078 3.033 -52.810 1.00 83.12 655 LYS A CA 1
ATOM 5263 C C . LYS A 1 655 ? 21.926 2.203 -52.230 1.00 83.12 655 LYS A C 1
ATOM 5265 O O . LYS A 1 655 ? 20.755 2.553 -52.413 1.00 83.12 655 LYS A O 1
ATOM 5270 N N . LYS A 1 656 ? 22.221 1.103 -51.522 1.00 82.69 656 LYS A N 1
ATOM 5271 C CA . LYS A 1 656 ? 21.199 0.308 -50.811 1.00 82.69 656 LYS A CA 1
ATOM 5272 C C . LYS A 1 656 ? 20.635 1.059 -49.608 1.00 82.69 656 LYS A C 1
ATOM 5274 O O . LYS A 1 656 ? 19.427 0.999 -49.398 1.00 82.69 656 LYS A O 1
ATOM 5279 N N . VAL A 1 657 ? 21.470 1.775 -48.854 1.00 82.44 657 VAL A N 1
ATOM 5280 C CA . VAL A 1 657 ? 21.029 2.625 -47.736 1.00 82.44 657 VAL A CA 1
ATOM 5281 C C . VAL A 1 657 ? 20.148 3.769 -48.250 1.00 82.44 657 VAL A C 1
ATOM 5283 O O . VAL A 1 657 ? 19.014 3.905 -47.802 1.00 82.44 657 VAL A O 1
ATOM 5286 N N . GLU A 1 658 ? 20.577 4.505 -49.276 1.00 82.50 658 GLU A N 1
ATOM 5287 C CA . GLU A 1 658 ? 19.766 5.527 -49.955 1.00 82.50 658 GLU A CA 1
ATOM 5288 C C . GLU A 1 658 ? 18.437 4.975 -50.465 1.00 82.50 658 GLU A C 1
ATOM 5290 O O . GLU A 1 658 ? 17.431 5.679 -50.474 1.00 82.50 658 GLU A O 1
ATOM 5295 N N . LYS A 1 659 ? 18.404 3.723 -50.939 1.00 82.94 659 LYS A N 1
ATOM 5296 C CA . LYS A 1 659 ? 17.152 3.085 -51.352 1.00 82.94 659 LYS A CA 1
ATOM 5297 C C . LYS A 1 659 ? 16.186 2.945 -50.172 1.00 82.94 659 LYS A C 1
ATOM 5299 O O . LYS A 1 659 ? 15.014 3.261 -50.341 1.00 82.94 659 LYS A O 1
ATOM 5304 N N . VAL A 1 660 ? 16.666 2.557 -48.987 1.00 80.25 660 VAL A N 1
ATOM 5305 C CA . VAL A 1 660 ? 15.840 2.498 -47.765 1.00 80.25 660 VAL A CA 1
ATOM 5306 C C . VAL A 1 660 ? 15.242 3.873 -47.451 1.00 80.25 660 VAL A C 1
ATOM 5308 O O . VAL A 1 660 ? 14.041 3.969 -47.205 1.00 80.25 660 VAL A O 1
ATOM 5311 N N . PHE A 1 661 ? 16.036 4.945 -47.527 1.00 76.50 661 PHE A N 1
ATOM 5312 C CA . PHE A 1 661 ? 15.557 6.313 -47.286 1.00 76.50 661 PHE A CA 1
ATOM 5313 C C . PHE A 1 661 ? 14.663 6.862 -48.413 1.00 76.50 661 PHE A C 1
ATOM 5315 O O . PHE A 1 661 ? 13.721 7.603 -48.134 1.00 76.50 661 PHE A O 1
ATOM 5322 N N . ARG A 1 662 ? 14.876 6.464 -49.674 1.00 76.88 662 ARG A N 1
ATOM 5323 C CA . ARG A 1 662 ? 13.994 6.807 -50.807 1.00 76.88 662 ARG A CA 1
ATOM 5324 C C . ARG A 1 662 ? 12.637 6.129 -50.707 1.00 76.88 662 ARG A C 1
ATOM 5326 O O . ARG A 1 662 ? 11.619 6.809 -50.804 1.00 76.88 662 ARG A O 1
ATOM 5333 N N . ASP A 1 663 ? 12.613 4.819 -50.471 1.00 75.19 663 ASP A N 1
ATOM 5334 C CA . ASP A 1 663 ? 11.375 4.057 -50.272 1.00 75.19 663 ASP A CA 1
ATOM 5335 C C . ASP A 1 663 ? 10.572 4.659 -49.102 1.00 75.19 663 ASP A C 1
ATOM 5337 O O . ASP A 1 663 ? 9.344 4.771 -49.147 1.00 75.19 663 ASP A O 1
ATOM 5341 N N . LEU A 1 664 ? 11.280 5.145 -48.080 1.00 67.75 664 LEU A N 1
ATOM 5342 C CA . LEU A 1 664 ? 10.713 5.846 -46.937 1.00 67.75 664 LEU A CA 1
ATOM 5343 C C . LEU A 1 664 ? 10.162 7.237 -47.282 1.00 67.75 664 LEU A C 1
ATOM 5345 O O . LEU A 1 664 ? 9.073 7.579 -46.817 1.00 67.75 664 LEU A O 1
ATOM 5349 N N . ALA A 1 665 ? 10.884 8.031 -48.074 1.00 68.44 665 ALA A N 1
ATOM 5350 C CA . ALA A 1 665 ? 10.439 9.346 -48.532 1.00 68.44 665 ALA A CA 1
ATOM 5351 C C . ALA A 1 665 ? 9.158 9.239 -49.374 1.00 68.44 665 ALA A C 1
ATOM 5353 O O . ALA A 1 665 ? 8.239 10.040 -49.206 1.00 68.44 665 ALA A O 1
ATOM 5354 N N . VAL A 1 666 ? 9.049 8.190 -50.199 1.00 69.75 666 VAL A N 1
ATOM 5355 C CA . VAL A 1 666 ? 7.843 7.870 -50.980 1.00 69.75 666 VAL A CA 1
ATOM 5356 C C . VAL A 1 666 ? 6.654 7.552 -50.068 1.00 69.75 666 VAL A C 1
ATOM 5358 O O . VAL A 1 666 ? 5.556 8.046 -50.305 1.00 69.75 666 VAL A O 1
ATOM 5361 N N . GLN A 1 667 ? 6.859 6.793 -48.986 1.00 63.69 667 GLN A N 1
ATOM 5362 C CA . GLN A 1 667 ? 5.800 6.517 -48.003 1.00 63.69 667 GLN A CA 1
ATOM 5363 C C . GLN A 1 667 ? 5.399 7.750 -47.179 1.00 63.69 667 GLN A C 1
ATOM 5365 O O . GLN A 1 667 ? 4.257 7.854 -46.739 1.00 63.69 667 GLN A O 1
ATOM 5370 N N . ARG A 1 668 ? 6.339 8.668 -46.923 1.00 60.78 668 ARG A N 1
ATOM 5371 C CA . ARG A 1 668 ? 6.127 9.882 -46.116 1.00 60.78 668 ARG A CA 1
ATOM 5372 C C . ARG A 1 668 ? 5.551 11.050 -46.921 1.00 60.78 668 ARG A C 1
ATOM 5374 O O . ARG A 1 668 ? 5.052 12.000 -46.329 1.00 60.78 668 ARG A O 1
ATOM 5381 N N . GLY A 1 669 ? 5.696 11.018 -48.245 1.00 57.69 669 GLY A N 1
ATOM 5382 C CA . GLY A 1 669 ? 5.463 12.169 -49.119 1.00 57.69 669 GLY A CA 1
ATOM 5383 C C . GLY A 1 669 ? 6.486 13.304 -48.951 1.00 57.69 669 GLY A C 1
ATOM 5384 O O . GLY A 1 669 ? 6.320 14.351 -49.572 1.00 57.69 669 GLY A O 1
ATOM 5385 N N . ARG A 1 670 ? 7.524 13.124 -48.115 1.00 63.03 670 ARG A N 1
ATOM 5386 C CA . ARG A 1 670 ? 8.599 14.091 -47.825 1.00 63.03 670 ARG A CA 1
ATOM 5387 C C . ARG A 1 670 ? 9.914 13.372 -47.477 1.00 63.03 670 ARG A C 1
ATOM 5389 O O . ARG A 1 670 ? 9.858 12.303 -46.860 1.00 63.03 670 ARG A O 1
ATOM 5396 N N . PRO A 1 671 ? 11.082 13.934 -47.839 1.00 61.59 671 PRO A N 1
ATOM 5397 C CA . PRO A 1 671 ? 12.381 13.382 -47.461 1.00 61.59 671 PRO A CA 1
ATOM 5398 C C . PRO A 1 671 ? 12.618 13.494 -45.949 1.00 61.59 671 PRO A C 1
ATOM 5400 O O . PRO A 1 671 ? 12.091 14.387 -45.287 1.00 61.59 671 PRO A O 1
ATOM 5403 N N . VAL A 1 672 ? 13.384 12.553 -45.395 1.00 66.00 672 VAL A N 1
ATOM 5404 C CA . VAL A 1 672 ? 13.849 12.621 -44.003 1.00 66.00 672 VAL A CA 1
ATOM 5405 C C . VAL A 1 672 ? 15.057 13.541 -43.972 1.00 66.00 672 VAL A C 1
ATOM 5407 O O . VAL A 1 672 ? 15.955 13.345 -44.779 1.00 66.00 672 VAL A O 1
ATOM 5410 N N . MET A 1 673 ? 15.071 14.512 -43.064 1.00 68.31 673 MET A N 1
ATOM 5411 C CA . MET A 1 673 ? 16.189 15.436 -42.873 1.00 68.31 673 MET A CA 1
ATOM 5412 C C . MET A 1 673 ? 16.678 15.327 -41.428 1.00 68.31 673 MET A C 1
ATOM 5414 O O . MET A 1 673 ? 15.864 15.166 -40.517 1.00 68.31 673 MET A O 1
ATOM 5418 N N . VAL A 1 674 ? 17.990 15.404 -41.222 1.00 66.94 674 VAL A N 1
ATOM 5419 C CA . VAL A 1 674 ? 18.650 15.368 -39.911 1.00 66.94 674 VAL A CA 1
ATOM 5420 C C . VAL A 1 674 ? 19.127 16.777 -39.574 1.00 66.94 674 VAL A C 1
ATOM 5422 O O . VAL A 1 674 ? 19.833 17.386 -40.374 1.00 66.94 674 VAL A O 1
ATOM 5425 N N . ARG A 1 675 ? 18.751 17.306 -38.403 1.00 65.81 675 ARG A N 1
ATOM 5426 C CA . ARG A 1 675 ? 19.240 18.605 -37.907 1.00 65.81 675 ARG A CA 1
ATOM 5427 C C . ARG A 1 675 ? 20.593 18.408 -37.226 1.00 65.81 675 ARG A C 1
ATOM 5429 O O . ARG A 1 675 ? 20.678 17.669 -36.250 1.00 65.81 675 ARG A O 1
ATOM 5436 N N . ILE A 1 676 ? 21.634 19.082 -37.709 1.00 64.69 676 ILE A N 1
ATOM 5437 C CA . ILE A 1 676 ? 22.982 19.059 -37.120 1.00 64.69 676 ILE A CA 1
ATOM 5438 C C . ILE A 1 676 ? 23.346 20.465 -36.649 1.00 64.69 676 ILE A C 1
ATOM 5440 O O . ILE A 1 676 ? 23.180 21.426 -37.395 1.00 64.69 676 ILE A O 1
ATOM 5444 N N . LYS A 1 677 ? 23.851 20.605 -35.417 1.00 64.38 677 LYS A N 1
ATOM 5445 C CA . LYS A 1 677 ? 24.350 21.896 -34.921 1.00 64.38 677 LYS A CA 1
ATOM 5446 C C . LYS A 1 677 ? 25.564 22.338 -35.727 1.00 64.38 677 LYS A C 1
ATOM 5448 O O . LYS A 1 677 ? 26.489 21.551 -35.922 1.00 64.38 677 LYS A O 1
ATOM 5453 N N . ARG A 1 678 ? 25.605 23.617 -36.106 1.00 64.12 678 ARG A N 1
ATOM 5454 C CA . ARG A 1 678 ? 26.705 24.214 -36.880 1.00 64.12 678 ARG A CA 1
ATOM 5455 C C . ARG A 1 678 ? 28.094 23.984 -36.261 1.00 64.12 678 ARG A C 1
ATOM 5457 O O . ARG A 1 678 ? 29.056 23.811 -36.991 1.00 64.12 678 ARG A O 1
ATOM 5464 N N . GLU A 1 679 ? 28.208 23.906 -34.938 1.00 60.22 679 GLU A N 1
ATOM 5465 C CA . GLU A 1 679 ? 29.476 23.636 -34.234 1.00 60.22 679 GLU A CA 1
ATOM 5466 C C . GLU A 1 679 ? 30.012 22.208 -34.445 1.00 60.22 679 GLU A C 1
ATOM 5468 O O . GLU A 1 679 ? 31.223 21.998 -34.502 1.00 60.22 679 GLU A O 1
ATOM 5473 N N . ASP A 1 680 ? 29.127 21.219 -34.597 1.00 61.09 680 ASP A N 1
ATOM 5474 C CA . ASP A 1 680 ? 29.519 19.822 -34.820 1.00 61.09 680 ASP A CA 1
ATOM 5475 C C . ASP A 1 680 ? 29.973 19.580 -36.270 1.00 61.09 680 ASP A C 1
ATOM 5477 O O . ASP A 1 680 ? 30.705 18.628 -36.529 1.00 61.09 680 ASP A O 1
ATOM 5481 N N . LEU A 1 681 ? 29.610 20.477 -37.198 1.00 58.31 681 LEU A N 1
ATOM 5482 C CA . LEU A 1 681 ? 30.102 20.482 -38.580 1.00 58.31 681 LEU A CA 1
ATOM 5483 C C . LEU A 1 681 ? 31.584 20.881 -38.698 1.00 58.31 681 LEU A C 1
ATOM 5485 O O . LEU A 1 681 ? 32.231 20.496 -39.671 1.00 58.31 681 LEU A O 1
ATOM 5489 N N . TYR A 1 682 ? 32.126 21.637 -37.734 1.00 54.03 682 TYR A N 1
ATOM 5490 C CA . TYR A 1 682 ? 33.521 22.100 -37.757 1.00 54.03 682 TYR A CA 1
ATOM 5491 C C . TYR A 1 682 ? 34.490 21.156 -37.023 1.00 54.03 682 TYR A C 1
ATOM 5493 O O . TYR A 1 682 ? 35.647 21.050 -37.424 1.00 54.03 682 TYR A O 1
ATOM 5501 N N . LYS A 1 683 ? 34.029 20.397 -36.013 1.00 52.09 683 LYS A N 1
ATOM 5502 C CA . LYS A 1 683 ? 34.875 19.463 -35.232 1.00 52.09 683 LYS A CA 1
ATOM 5503 C C . LYS A 1 683 ? 35.488 18.327 -36.063 1.00 52.09 683 LYS A C 1
ATOM 5505 O O . LYS A 1 683 ? 36.550 17.819 -35.711 1.00 52.09 683 LYS A O 1
ATOM 5510 N N . THR A 1 684 ? 34.843 17.912 -37.152 1.00 50.03 684 THR A N 1
ATOM 5511 C CA . THR A 1 684 ? 35.346 16.858 -38.051 1.00 50.03 684 THR A CA 1
ATOM 5512 C C . THR A 1 684 ? 36.250 17.383 -39.165 1.00 50.03 684 THR A C 1
ATOM 5514 O O . THR A 1 684 ? 37.086 16.617 -39.641 1.00 50.03 684 THR A O 1
ATOM 5517 N N . LYS A 1 685 ? 36.168 18.668 -39.547 1.00 44.19 685 LYS A N 1
ATOM 5518 C CA . LYS A 1 685 ? 37.046 19.251 -40.582 1.00 44.19 685 LYS A CA 1
ATOM 5519 C C . LYS A 1 685 ? 38.510 19.337 -40.130 1.00 44.19 685 LYS A C 1
ATOM 5521 O O . LYS A 1 685 ? 39.380 18.869 -40.855 1.00 44.19 685 LYS A O 1
ATOM 5526 N N . GLU A 1 686 ? 38.776 19.762 -38.890 1.00 41.06 686 GLU A N 1
ATOM 5527 C CA . GLU A 1 686 ? 40.142 19.758 -38.320 1.00 41.06 686 GLU A CA 1
ATOM 5528 C C . GLU A 1 686 ? 40.727 18.334 -38.169 1.00 41.06 686 GLU A C 1
ATOM 5530 O O . GLU A 1 686 ? 41.945 18.125 -38.179 1.00 41.06 686 GLU A O 1
ATOM 5535 N N . GLY A 1 687 ? 39.858 17.323 -38.030 1.00 34.34 687 GLY A N 1
ATOM 5536 C CA . GLY A 1 687 ? 40.237 15.909 -38.011 1.00 34.34 687 GLY A CA 1
ATOM 5537 C C . GLY A 1 687 ? 40.541 15.351 -39.405 1.00 34.34 687 GLY A C 1
ATOM 5538 O O . GLY A 1 687 ? 41.525 14.626 -39.564 1.00 34.34 687 GLY A O 1
ATOM 5539 N N . ALA A 1 688 ? 39.731 15.725 -40.402 1.00 36.28 688 ALA A N 1
ATOM 5540 C CA . ALA A 1 688 ? 39.873 15.321 -41.799 1.00 36.28 688 ALA A CA 1
ATOM 5541 C C . ALA A 1 688 ? 41.151 15.898 -42.437 1.00 36.28 688 ALA A C 1
ATOM 5543 O O . ALA A 1 688 ? 41.935 15.131 -43.005 1.00 36.28 688 ALA A O 1
ATOM 5544 N N . GLU A 1 689 ? 41.448 17.184 -42.212 1.00 36.66 689 GLU A N 1
ATOM 5545 C CA . GLU A 1 689 ? 42.688 17.837 -42.668 1.00 36.66 689 GLU A CA 1
ATOM 5546 C C . GLU A 1 689 ? 43.942 17.187 -42.057 1.00 36.66 689 GLU A C 1
ATOM 5548 O O . GLU A 1 689 ? 44.946 16.961 -42.736 1.00 36.66 689 GLU A O 1
ATOM 5553 N N . ARG A 1 690 ? 43.887 16.752 -40.788 1.00 32.47 690 ARG A N 1
ATOM 5554 C CA . ARG A 1 690 ? 44.993 16.014 -40.143 1.00 32.47 690 ARG A CA 1
ATOM 5555 C C . ARG A 1 690 ? 45.246 14.631 -40.746 1.00 32.47 690 ARG A C 1
ATOM 5557 O O . ARG A 1 690 ? 46.387 14.157 -40.721 1.00 32.47 690 ARG A O 1
ATOM 5564 N N . THR A 1 691 ? 44.216 13.961 -41.258 1.00 32.06 691 THR A N 1
ATOM 5565 C CA . THR A 1 691 ? 44.358 12.671 -41.956 1.00 32.06 691 THR A CA 1
ATOM 5566 C C . THR A 1 691 ? 44.858 12.817 -43.389 1.00 32.06 691 THR A C 1
ATOM 5568 O O . THR A 1 691 ? 45.570 11.928 -43.861 1.00 32.06 691 THR A O 1
ATOM 5571 N N . GLU A 1 692 ? 44.567 13.934 -44.052 1.00 34.75 692 GLU A N 1
ATOM 5572 C CA . GLU A 1 692 ? 45.019 14.227 -45.417 1.00 34.75 692 GLU A CA 1
ATOM 5573 C C . GLU A 1 692 ? 46.496 14.668 -45.433 1.00 34.75 692 GLU A C 1
ATOM 5575 O O . GLU A 1 692 ? 47.315 14.067 -46.132 1.00 34.75 692 GLU A O 1
ATOM 5580 N N . ILE A 1 693 ? 46.905 15.530 -44.490 1.00 35.56 693 ILE A N 1
ATOM 5581 C CA . ILE A 1 693 ? 48.314 15.935 -44.287 1.00 35.56 693 ILE A CA 1
ATOM 5582 C C . ILE A 1 693 ? 49.211 14.740 -43.886 1.00 35.56 693 ILE A C 1
ATOM 5584 O O . ILE A 1 693 ? 50.418 14.716 -44.150 1.00 35.56 693 ILE A O 1
ATOM 5588 N N . ARG A 1 694 ? 48.643 13.695 -43.265 1.00 29.64 694 ARG A N 1
ATOM 5589 C CA . ARG A 1 694 ? 49.373 12.454 -42.937 1.00 29.64 694 ARG A CA 1
ATOM 5590 C C . ARG A 1 694 ? 49.513 11.506 -44.135 1.00 29.64 694 ARG A C 1
ATOM 5592 O O . ARG A 1 694 ? 50.467 10.725 -44.155 1.00 29.64 694 ARG A O 1
ATOM 5599 N N . ARG A 1 695 ? 48.615 11.576 -45.124 1.00 33.34 695 ARG A N 1
ATOM 5600 C CA . ARG A 1 695 ? 48.684 10.783 -46.366 1.00 33.34 695 ARG A CA 1
ATOM 5601 C C . ARG A 1 695 ? 49.709 11.352 -47.350 1.00 33.34 695 ARG A C 1
ATOM 5603 O O . ARG A 1 695 ? 50.423 10.572 -47.971 1.00 33.34 695 ARG A O 1
ATOM 5610 N N . GLU A 1 696 ? 49.893 12.669 -47.402 1.00 33.34 696 GLU A N 1
ATOM 5611 C CA . GLU A 1 696 ? 50.882 13.281 -48.306 1.00 33.34 696 GLU A CA 1
ATOM 5612 C C . GLU A 1 696 ? 52.332 13.173 -47.804 1.00 33.34 696 GLU A C 1
ATOM 5614 O O . GLU A 1 696 ? 53.262 13.002 -48.593 1.00 33.34 696 GLU A O 1
ATOM 5619 N N . ARG A 1 697 ? 52.560 13.121 -46.483 1.00 31.73 697 ARG A N 1
ATOM 5620 C CA . ARG A 1 697 ? 53.915 12.955 -45.906 1.00 31.73 697 ARG A CA 1
ATOM 5621 C C . ARG A 1 697 ? 54.519 11.551 -46.044 1.00 31.73 697 ARG A C 1
ATOM 5623 O O . ARG A 1 697 ? 55.620 11.321 -45.549 1.00 31.73 697 ARG A O 1
ATOM 5630 N N . THR A 1 698 ? 53.833 10.607 -46.693 1.00 33.00 698 THR A N 1
ATOM 5631 C CA . THR A 1 698 ? 54.359 9.245 -46.926 1.00 33.00 698 THR A CA 1
ATOM 5632 C C . THR A 1 698 ? 54.819 8.975 -48.361 1.00 33.00 698 THR A C 1
ATOM 5634 O O . THR A 1 698 ? 55.309 7.876 -48.615 1.00 33.00 698 THR A O 1
ATOM 5637 N N . ILE A 1 699 ? 54.742 9.953 -49.276 1.00 39.09 699 ILE A N 1
ATOM 5638 C CA . ILE A 1 699 ? 55.074 9.733 -50.698 1.00 39.09 699 ILE A CA 1
ATOM 5639 C C . ILE A 1 699 ? 56.430 10.319 -51.129 1.00 39.09 699 ILE A C 1
ATOM 5641 O O . ILE A 1 699 ? 57.003 9.801 -52.084 1.00 39.09 699 ILE A O 1
ATOM 5645 N N . ASP A 1 700 ? 57.038 11.273 -50.412 1.00 32.81 700 ASP A N 1
ATOM 5646 C CA . ASP A 1 700 ? 58.335 11.831 -50.838 1.00 32.81 700 ASP A CA 1
ATOM 5647 C C . ASP A 1 700 ? 59.469 11.572 -49.837 1.00 32.81 700 ASP A C 1
ATOM 5649 O O . ASP A 1 700 ? 59.786 12.353 -48.941 1.00 32.81 700 ASP A O 1
ATOM 5653 N N . GLY A 1 701 ? 60.065 10.389 -49.971 1.00 30.70 701 GLY A N 1
ATOM 5654 C CA . GLY A 1 701 ? 61.115 9.894 -49.092 1.00 30.70 701 GLY A CA 1
ATOM 5655 C C . GLY A 1 701 ? 62.186 9.107 -49.831 1.00 30.70 701 GLY A C 1
ATOM 5656 O O . GLY A 1 701 ? 62.611 8.068 -49.340 1.00 30.70 701 GLY A O 1
ATOM 5657 N N . THR A 1 702 ? 62.632 9.539 -51.016 1.00 28.98 702 THR A N 1
ATOM 5658 C CA . THR A 1 702 ? 63.883 9.020 -51.606 1.00 28.98 702 THR A CA 1
ATOM 5659 C C . THR A 1 702 ? 64.509 9.977 -52.629 1.00 28.98 702 THR A C 1
ATOM 5661 O O . THR A 1 702 ? 64.343 9.810 -53.833 1.00 28.98 702 THR A O 1
ATOM 5664 N N . LYS A 1 703 ? 65.361 10.912 -52.167 1.00 27.61 703 LYS A N 1
ATOM 5665 C CA . LYS A 1 703 ? 66.725 11.136 -52.712 1.00 27.61 703 LYS A CA 1
ATOM 5666 C C . LYS A 1 703 ? 67.492 12.278 -52.015 1.00 27.61 703 LYS A C 1
ATOM 5668 O O . LYS A 1 703 ? 67.076 13.421 -51.999 1.00 27.61 703 LYS A O 1
ATOM 5673 N N . LYS A 1 704 ? 68.736 11.929 -51.652 1.00 28.81 704 LYS A N 1
ATOM 5674 C CA . LYS A 1 704 ? 69.970 12.751 -51.590 1.00 28.81 704 LYS A CA 1
ATOM 5675 C C . LYS A 1 704 ? 70.288 13.627 -50.359 1.00 28.81 704 LYS A C 1
ATOM 5677 O O . LYS A 1 704 ? 70.068 14.825 -50.316 1.00 28.81 704 LYS A O 1
ATOM 5682 N N . LYS A 1 705 ? 71.112 13.010 -49.497 1.00 26.77 705 LYS A N 1
ATOM 5683 C CA . LYS A 1 705 ? 72.401 13.503 -48.948 1.00 26.77 705 LYS A CA 1
ATOM 5684 C C . LYS A 1 705 ? 73.010 14.743 -49.651 1.00 26.77 705 LYS A C 1
ATOM 5686 O O . LYS A 1 705 ? 73.416 14.607 -50.806 1.00 26.77 705 LYS A O 1
ATOM 5691 N N . LYS A 1 706 ? 73.352 15.798 -48.890 1.00 26.14 706 LYS A N 1
ATOM 5692 C CA . LYS A 1 706 ? 74.737 16.140 -48.453 1.00 26.14 706 LYS A CA 1
ATOM 5693 C C . LYS A 1 706 ? 74.831 17.525 -47.767 1.00 26.14 706 LYS A C 1
ATOM 5695 O O . LYS A 1 706 ? 74.465 18.517 -48.371 1.00 26.14 706 LYS A O 1
ATOM 5700 N N . LYS A 1 707 ? 75.563 17.521 -46.642 1.00 26.19 707 LYS A N 1
ATOM 5701 C CA . LYS A 1 707 ? 76.526 18.527 -46.139 1.00 26.19 707 LYS A CA 1
ATOM 5702 C C . LYS A 1 707 ? 76.060 19.813 -45.426 1.00 26.19 707 LYS A C 1
ATOM 5704 O O . LYS A 1 707 ? 75.576 20.746 -46.039 1.00 26.19 707 LYS A O 1
ATOM 5709 N N . ASP A 1 708 ? 76.473 19.833 -44.156 1.00 27.69 708 ASP A N 1
ATOM 5710 C CA . ASP A 1 708 ? 77.293 20.838 -43.462 1.00 27.69 708 ASP A CA 1
ATOM 5711 C C . ASP A 1 708 ? 76.740 22.245 -43.145 1.00 27.69 708 ASP A C 1
ATOM 5713 O O . ASP A 1 708 ? 76.741 23.151 -43.965 1.00 27.69 708 ASP A O 1
ATOM 5717 N N . SER A 1 709 ? 76.579 22.435 -41.827 1.00 27.84 709 SER A N 1
ATOM 5718 C CA . SER A 1 709 ? 77.109 23.531 -40.994 1.00 27.84 709 SER A CA 1
ATOM 5719 C C . SER A 1 709 ? 76.344 24.854 -40.828 1.00 27.84 709 SER A C 1
ATOM 5721 O O . SER A 1 709 ? 76.195 25.619 -41.763 1.00 27.84 709 SER A O 1
ATOM 5723 N N . LYS A 1 710 ? 76.094 25.138 -39.535 1.00 28.19 710 LYS A N 1
ATOM 5724 C CA . LYS A 1 710 ? 76.082 26.429 -38.816 1.00 28.19 710 LYS A CA 1
ATOM 5725 C C . LYS A 1 710 ? 75.117 27.533 -39.268 1.00 28.19 710 LYS A C 1
ATOM 5727 O O . LYS A 1 710 ? 75.272 28.085 -40.344 1.00 28.19 710 LYS A O 1
ATOM 5732 N N . GLY A 1 711 ? 74.397 28.052 -38.273 1.00 26.14 711 GLY A N 1
ATOM 5733 C CA . GLY A 1 711 ? 74.233 29.498 -38.105 1.00 26.14 711 GLY A CA 1
ATOM 5734 C C . GLY A 1 711 ? 72.807 29.947 -37.817 1.00 26.14 711 GLY A C 1
ATOM 5735 O O . GLY A 1 711 ? 71.913 29.668 -38.594 1.00 26.14 711 GLY A O 1
ATOM 5736 N N . ASN A 1 712 ? 72.685 30.607 -36.671 1.00 27.06 712 ASN A N 1
ATOM 5737 C CA . ASN A 1 712 ? 71.661 31.520 -36.174 1.00 27.06 712 ASN A CA 1
ATOM 5738 C C . ASN A 1 712 ? 70.834 32.336 -37.189 1.00 27.06 712 ASN A C 1
ATOM 5740 O O . ASN A 1 712 ? 71.332 32.687 -38.253 1.00 27.06 712 ASN A O 1
ATOM 5744 N N . GLU A 1 713 ? 69.707 32.798 -36.636 1.00 27.47 713 GLU A N 1
ATOM 5745 C CA . GLU A 1 713 ? 69.015 34.086 -36.825 1.00 27.47 713 GLU A CA 1
ATOM 5746 C C . GLU A 1 713 ? 67.709 34.118 -37.637 1.00 27.47 713 GLU A C 1
ATOM 5748 O O . GLU A 1 713 ? 67.620 33.651 -38.765 1.00 27.47 713 GLU A O 1
ATOM 5753 N N . GLU A 1 714 ? 66.716 34.624 -36.893 1.00 32.31 714 GLU A N 1
ATOM 5754 C CA . GLU A 1 714 ? 65.457 35.318 -37.181 1.00 32.31 714 GLU A CA 1
ATOM 5755 C C . GLU A 1 714 ? 65.180 35.697 -38.641 1.00 32.31 714 GLU A C 1
ATOM 5757 O O . GLU A 1 714 ? 66.064 36.227 -39.298 1.00 32.31 714 GLU A O 1
ATOM 5762 N N . GLU A 1 715 ? 63.928 35.519 -39.089 1.00 26.28 715 GLU A N 1
ATOM 5763 C CA . GLU A 1 715 ? 63.137 36.568 -39.763 1.00 26.28 715 GLU A CA 1
ATOM 5764 C C . GLU A 1 715 ? 61.712 36.079 -40.110 1.00 26.28 715 GLU A C 1
ATOM 5766 O O . GLU A 1 715 ? 61.518 35.003 -40.670 1.00 26.28 715 GLU A O 1
ATOM 5771 N N . GLU A 1 716 ? 60.748 36.877 -39.638 1.00 27.38 716 GLU A N 1
ATOM 5772 C CA . GLU A 1 716 ? 59.498 37.346 -40.262 1.00 27.38 716 GLU A CA 1
ATOM 5773 C C . GLU A 1 716 ? 58.753 36.425 -41.255 1.00 27.38 716 GLU A C 1
ATOM 5775 O O . GLU A 1 716 ? 59.199 36.159 -42.367 1.00 27.38 716 GLU A O 1
ATOM 5780 N N . GLU A 1 717 ? 57.544 36.007 -40.854 1.00 28.08 717 GLU A N 1
ATOM 5781 C CA . GLU A 1 717 ? 56.541 35.380 -41.722 1.00 28.08 717 GLU A CA 1
ATOM 5782 C C . GLU A 1 717 ? 55.743 36.475 -42.457 1.00 28.08 717 GLU A C 1
ATOM 5784 O O . GLU A 1 717 ? 54.986 37.225 -41.839 1.00 28.08 717 GLU A O 1
ATOM 5789 N N . GLU A 1 718 ? 55.928 36.567 -43.778 1.00 25.91 718 GLU A N 1
ATOM 5790 C CA . GLU A 1 718 ? 54.998 37.226 -44.700 1.00 25.91 718 GLU A CA 1
ATOM 5791 C C . GLU A 1 718 ? 53.892 36.230 -45.092 1.00 25.91 718 GLU A C 1
ATOM 5793 O O . GLU A 1 718 ? 54.163 35.097 -45.495 1.00 25.91 718 GLU A O 1
ATOM 5798 N N . GLU A 1 719 ? 52.640 36.666 -44.951 1.00 28.03 719 GLU A N 1
ATOM 5799 C CA . GLU A 1 719 ? 51.435 35.974 -45.409 1.00 28.03 719 GLU A CA 1
ATOM 5800 C C . GLU A 1 719 ? 51.350 36.034 -46.949 1.00 28.03 719 GLU A C 1
ATOM 5802 O O . GLU A 1 719 ? 51.208 37.114 -47.523 1.00 28.03 719 GLU A O 1
ATOM 5807 N N . GLU A 1 720 ? 51.396 34.882 -47.626 1.00 25.75 720 GLU A N 1
ATOM 5808 C CA . GLU A 1 720 ? 50.914 34.736 -49.007 1.00 25.75 720 GLU A CA 1
ATOM 5809 C C . GLU A 1 720 ? 49.563 34.001 -48.987 1.00 25.75 720 GLU A C 1
ATOM 5811 O O . GLU A 1 720 ? 49.479 32.821 -48.646 1.00 25.75 720 GLU A O 1
ATOM 5816 N N . GLU A 1 721 ? 48.500 34.727 -49.347 1.00 30.34 721 GLU A N 1
ATOM 5817 C CA . GLU A 1 721 ? 47.163 34.198 -49.627 1.00 30.34 721 GLU A CA 1
ATOM 5818 C C . GLU A 1 721 ? 47.219 33.267 -50.851 1.00 30.34 721 GLU A C 1
ATOM 5820 O O . GLU A 1 721 ? 47.475 33.710 -51.973 1.00 30.34 721 GLU A O 1
ATOM 5825 N N . SER A 1 722 ? 46.946 31.975 -50.655 1.00 26.77 722 SER A N 1
ATOM 5826 C CA . SER A 1 722 ? 46.545 31.079 -51.741 1.00 26.77 722 SER A CA 1
ATOM 5827 C C . SER A 1 722 ? 45.024 30.978 -51.775 1.00 26.77 722 SER A C 1
ATOM 5829 O O . SER A 1 722 ? 44.409 30.606 -50.781 1.00 26.77 722 SER A O 1
ATOM 5831 N N . GLU A 1 723 ? 44.439 31.325 -52.920 1.00 34.84 723 GLU A N 1
ATOM 5832 C CA . GLU A 1 723 ? 43.005 31.267 -53.202 1.00 34.84 723 GLU A CA 1
ATOM 5833 C C . GLU A 1 723 ? 42.467 29.834 -53.015 1.00 34.84 723 GLU A C 1
ATOM 5835 O O . GLU A 1 723 ? 42.646 28.975 -53.880 1.00 34.84 723 GLU A O 1
ATOM 5840 N N . ASP A 1 724 ? 41.809 29.580 -51.882 1.00 29.67 724 ASP A N 1
ATOM 5841 C CA . ASP A 1 724 ? 40.995 28.386 -51.672 1.00 29.67 724 ASP A CA 1
ATOM 5842 C C . ASP A 1 724 ? 39.695 28.511 -52.482 1.00 29.67 724 ASP A C 1
ATOM 5844 O O . ASP A 1 724 ? 38.973 29.508 -52.402 1.00 29.67 724 ASP A O 1
ATOM 5848 N N . GLU A 1 725 ? 39.377 27.486 -53.278 1.00 31.17 725 GLU A N 1
ATOM 5849 C CA . GLU A 1 725 ? 38.060 27.342 -53.899 1.00 31.17 725 GLU A CA 1
ATOM 5850 C C . GLU A 1 725 ? 37.008 27.120 -52.801 1.00 31.17 725 GLU A C 1
ATOM 5852 O O . GLU A 1 725 ? 36.716 25.995 -52.388 1.00 31.17 725 GLU A O 1
ATOM 5857 N N . ASP A 1 726 ? 36.422 28.221 -52.335 1.00 27.86 726 ASP A N 1
ATOM 5858 C CA . ASP A 1 726 ? 35.231 28.246 -51.497 1.00 27.86 726 ASP A CA 1
ATOM 5859 C C . ASP A 1 726 ? 34.116 27.397 -52.130 1.00 27.86 726 ASP A C 1
ATOM 5861 O O . ASP A 1 726 ? 33.443 27.794 -53.089 1.00 27.86 726 ASP A O 1
ATOM 5865 N N . VAL A 1 727 ? 33.836 26.230 -51.542 1.00 34.94 727 VAL A N 1
ATOM 5866 C CA . VAL A 1 727 ? 32.512 25.619 -51.670 1.00 34.94 727 VAL A CA 1
ATOM 5867 C C . VAL A 1 727 ? 31.549 26.538 -50.928 1.00 34.94 727 VAL A C 1
ATOM 5869 O O . VAL A 1 727 ? 31.380 26.431 -49.713 1.00 34.94 727 VAL A O 1
ATOM 5872 N N . VAL A 1 728 ? 30.931 27.456 -51.671 1.00 32.56 728 VAL A N 1
ATOM 5873 C CA . VAL A 1 728 ? 29.837 28.316 -51.211 1.00 32.56 728 VAL A CA 1
ATOM 5874 C C . VAL A 1 728 ? 28.692 27.423 -50.717 1.00 32.56 728 VAL A C 1
ATOM 5876 O O . VAL A 1 728 ? 27.831 26.987 -51.480 1.00 32.56 728 VAL A O 1
ATOM 5879 N N . MET A 1 729 ? 28.693 27.111 -49.423 1.00 39.97 729 MET A N 1
ATOM 5880 C CA . MET A 1 729 ? 27.510 26.651 -48.705 1.00 39.97 729 MET A CA 1
ATOM 5881 C C . MET A 1 729 ? 26.627 27.884 -48.522 1.00 39.97 729 MET A C 1
ATOM 5883 O O . MET A 1 729 ? 27.011 28.807 -47.805 1.00 39.97 729 MET A O 1
ATOM 5887 N N . ASN A 1 730 ? 25.483 27.929 -49.207 1.00 36.75 730 ASN A N 1
ATOM 5888 C CA . ASN A 1 730 ? 24.546 29.049 -49.123 1.00 36.75 730 ASN A CA 1
ATOM 5889 C C . ASN A 1 730 ? 24.243 29.390 -47.651 1.00 36.75 730 ASN A C 1
ATOM 5891 O O . ASN A 1 730 ? 23.835 28.520 -46.881 1.00 36.75 730 ASN A O 1
ATOM 5895 N N . GLU A 1 731 ? 24.370 30.667 -47.278 1.00 45.47 731 GLU A N 1
ATOM 5896 C CA . GLU A 1 731 ? 24.017 31.190 -45.944 1.00 45.47 731 GLU A CA 1
ATOM 5897 C C . GLU A 1 731 ? 22.528 30.973 -45.577 1.00 45.47 731 GLU A C 1
ATOM 5899 O O . GLU A 1 731 ? 22.129 31.201 -44.439 1.00 45.47 731 GLU A O 1
ATOM 5904 N N . GLU A 1 732 ? 21.712 30.490 -46.521 1.00 42.44 732 GLU A N 1
ATOM 5905 C CA . GLU A 1 732 ? 20.267 30.262 -46.401 1.00 42.44 732 GLU A CA 1
ATOM 5906 C C . GLU A 1 732 ? 19.860 28.900 -45.782 1.00 42.44 732 GLU A C 1
ATOM 5908 O O . GLU A 1 732 ? 18.673 28.691 -45.540 1.00 42.44 732 GLU A O 1
ATOM 5913 N N . GLU A 1 733 ? 20.784 27.966 -45.504 1.00 50.72 733 GLU A N 1
ATOM 5914 C CA . GLU A 1 733 ? 20.444 26.628 -44.950 1.00 50.72 733 GLU A CA 1
ATOM 5915 C C . GLU A 1 733 ? 20.516 26.512 -43.416 1.00 50.72 733 GLU A C 1
ATOM 5917 O O . GLU A 1 733 ? 20.261 25.438 -42.860 1.00 50.72 733 GLU A O 1
ATOM 5922 N N . VAL A 1 734 ? 20.863 27.595 -42.719 1.00 52.25 734 VAL A N 1
ATOM 5923 C CA . VAL A 1 734 ? 20.969 27.613 -41.255 1.00 52.25 734 VAL A CA 1
ATOM 5924 C C . VAL A 1 734 ? 19.681 28.184 -40.668 1.00 52.25 734 VAL A C 1
ATOM 5926 O O . VAL A 1 734 ? 19.303 29.312 -40.979 1.00 52.25 734 VAL A O 1
ATOM 5929 N N . ASP A 1 735 ? 18.996 27.416 -39.821 1.00 56.84 735 ASP A N 1
ATOM 5930 C CA . ASP A 1 735 ? 17.817 27.922 -39.114 1.00 56.84 735 ASP A CA 1
ATOM 5931 C C . ASP A 1 735 ? 18.183 28.975 -38.044 1.00 56.84 735 ASP A C 1
ATOM 5933 O O . ASP A 1 735 ? 19.344 29.119 -37.654 1.00 56.84 735 ASP A O 1
ATOM 5937 N N . GLU A 1 736 ? 17.189 29.723 -37.543 1.00 54.72 736 GLU A N 1
ATOM 5938 C CA . GLU A 1 736 ? 17.376 30.774 -36.519 1.00 54.72 736 GLU A CA 1
ATOM 5939 C C . GLU A 1 736 ? 18.017 30.254 -35.209 1.00 54.72 736 GLU A C 1
ATOM 5941 O O . GLU A 1 736 ? 18.477 31.046 -34.386 1.00 54.72 736 GLU A O 1
ATOM 5946 N N . GLU A 1 737 ? 18.074 28.930 -35.015 1.00 57.06 737 GLU A N 1
ATOM 5947 C CA . GLU A 1 737 ? 18.645 28.244 -33.852 1.00 57.06 737 GLU A CA 1
ATOM 5948 C C . GLU A 1 737 ? 20.062 27.675 -34.117 1.00 57.06 737 GLU A C 1
ATOM 5950 O O . GLU A 1 737 ? 20.659 27.081 -33.216 1.00 57.06 737 GLU A O 1
ATOM 5955 N N . GLY A 1 738 ? 20.634 27.869 -35.316 1.00 62.16 738 GLY A N 1
ATOM 5956 C CA . GLY A 1 738 ? 22.003 27.466 -35.659 1.00 62.16 738 GLY A CA 1
ATOM 5957 C C . GLY A 1 738 ? 22.170 26.012 -36.126 1.00 62.16 738 GLY A C 1
ATOM 5958 O O . GLY A 1 738 ? 23.276 25.466 -36.026 1.00 62.16 738 GLY A O 1
ATOM 5959 N N . PHE A 1 739 ? 21.111 25.364 -36.617 1.00 64.94 739 PHE A N 1
ATOM 5960 C CA . PHE A 1 739 ? 21.156 24.004 -37.165 1.00 64.94 739 PHE A CA 1
ATOM 5961 C C . PHE A 1 739 ? 21.133 23.992 -38.698 1.00 64.94 739 PHE A C 1
ATOM 5963 O O . PHE A 1 739 ? 20.476 24.812 -39.332 1.00 64.94 739 PHE A O 1
ATOM 5970 N N . VAL A 1 740 ? 21.817 23.004 -39.279 1.00 68.06 740 VAL A N 1
ATOM 5971 C CA . VAL A 1 740 ? 21.824 22.683 -40.713 1.00 68.06 740 VAL A CA 1
ATOM 5972 C C . VAL A 1 740 ? 21.018 21.406 -40.942 1.00 68.06 740 VAL A C 1
ATOM 5974 O O . VAL A 1 740 ? 21.173 20.427 -40.205 1.00 68.06 740 VAL A O 1
ATOM 5977 N N . LEU A 1 741 ? 20.161 21.400 -41.962 1.00 67.94 741 LEU A N 1
ATOM 5978 C CA . LEU A 1 741 ? 19.372 20.233 -42.364 1.00 67.94 741 LEU A CA 1
ATOM 5979 C C . LEU A 1 741 ? 20.136 19.398 -43.400 1.00 67.94 741 LEU A C 1
ATOM 5981 O O . LEU A 1 741 ? 20.338 19.833 -44.527 1.00 67.94 741 LEU A O 1
ATOM 5985 N N . LEU A 1 742 ? 20.513 18.170 -43.043 1.00 69.75 742 LEU A N 1
ATOM 5986 C CA . LEU A 1 742 ? 21.274 17.258 -43.904 1.00 69.75 742 LEU A CA 1
ATOM 5987 C C . LEU A 1 742 ? 20.480 15.997 -44.261 1.00 69.75 742 LEU A C 1
ATOM 5989 O O . LEU A 1 742 ? 19.630 15.536 -43.499 1.00 69.75 742 LEU A O 1
ATOM 5993 N N . ASP A 1 743 ? 20.784 15.410 -45.421 1.00 74.69 743 ASP A N 1
ATOM 5994 C CA . ASP A 1 743 ? 20.314 14.066 -45.776 1.00 74.69 743 ASP A CA 1
ATOM 5995 C C . ASP A 1 743 ? 20.877 13.049 -44.756 1.00 74.69 743 ASP A C 1
ATOM 5997 O O . ASP A 1 743 ? 22.086 13.071 -44.502 1.00 74.69 743 ASP A O 1
ATOM 6001 N N . PRO A 1 744 ? 20.059 12.141 -44.185 1.00 72.62 744 PRO A N 1
ATOM 6002 C CA . PRO A 1 744 ? 20.511 11.062 -43.311 1.00 72.62 744 PRO A CA 1
ATOM 6003 C C . PRO A 1 744 ? 21.720 10.290 -43.839 1.00 72.62 744 PRO A C 1
ATOM 6005 O O . PRO A 1 744 ? 22.578 9.891 -43.056 1.00 72.62 744 PRO A O 1
ATOM 6008 N N . VAL A 1 745 ? 21.815 10.081 -45.156 1.00 77.94 745 VAL A N 1
ATOM 6009 C CA . VAL A 1 745 ? 22.952 9.385 -45.771 1.00 77.94 745 VAL A CA 1
ATOM 6010 C C . VAL A 1 745 ? 24.235 10.199 -45.640 1.00 77.94 745 VAL A C 1
ATOM 6012 O O . VAL A 1 745 ? 25.257 9.639 -45.254 1.00 77.94 745 VAL A O 1
ATOM 6015 N N . ARG A 1 746 ? 24.177 11.515 -45.876 1.00 72.88 746 ARG A N 1
ATOM 6016 C CA . ARG A 1 746 ? 25.315 12.424 -45.656 1.00 72.88 746 ARG A CA 1
ATOM 6017 C C . ARG A 1 746 ? 25.663 12.546 -44.177 1.00 72.88 746 ARG A C 1
ATOM 6019 O O . ARG A 1 746 ? 26.831 12.486 -43.824 1.00 72.88 746 ARG A O 1
ATOM 6026 N N . ALA A 1 747 ? 24.662 12.618 -43.300 1.00 71.88 747 ALA A N 1
ATOM 6027 C CA . ALA A 1 747 ? 24.879 12.645 -41.854 1.00 71.88 747 ALA A CA 1
ATOM 6028 C C . ALA A 1 747 ? 25.642 11.400 -41.356 1.00 71.88 747 ALA A C 1
ATOM 6030 O O . ALA A 1 747 ? 26.555 11.520 -40.544 1.00 71.88 747 ALA A O 1
ATOM 6031 N N . MET A 1 748 ? 25.308 10.209 -41.868 1.00 76.88 748 MET A N 1
ATOM 6032 C CA . MET A 1 748 ? 26.000 8.966 -41.501 1.00 76.88 748 MET A CA 1
ATOM 6033 C C . MET A 1 748 ? 27.358 8.798 -42.195 1.00 76.88 748 MET A C 1
ATOM 6035 O O . MET A 1 748 ? 28.267 8.222 -41.607 1.00 76.88 748 MET A O 1
ATOM 6039 N N . ARG A 1 749 ? 27.494 9.237 -43.453 1.00 75.50 749 ARG A N 1
ATOM 6040 C CA . ARG A 1 749 ? 28.715 9.047 -44.252 1.00 75.50 749 ARG A CA 1
ATOM 6041 C C . ARG A 1 749 ? 29.810 10.052 -43.896 1.00 75.50 749 ARG A C 1
ATOM 6043 O O . ARG A 1 749 ? 30.965 9.658 -43.789 1.00 75.50 749 ARG A O 1
ATOM 6050 N N . ASP A 1 750 ? 29.436 11.315 -43.712 1.00 72.75 750 ASP A N 1
ATOM 6051 C CA . ASP A 1 750 ? 30.378 12.437 -43.663 1.00 72.75 750 ASP A CA 1
ATOM 6052 C C . ASP A 1 750 ? 30.599 12.953 -42.224 1.00 72.75 750 ASP A C 1
ATOM 6054 O O . ASP A 1 750 ? 31.593 13.625 -41.955 1.00 72.75 750 ASP A O 1
ATOM 6058 N N . TYR A 1 751 ? 29.701 12.617 -41.283 1.00 67.12 751 TYR A N 1
ATOM 6059 C CA . TYR A 1 751 ? 29.721 13.120 -39.897 1.00 67.12 751 TYR A CA 1
ATOM 6060 C C . TYR A 1 751 ? 29.674 12.021 -38.819 1.00 67.12 751 TYR A C 1
ATOM 6062 O O . TYR A 1 751 ? 29.430 12.327 -37.655 1.00 67.12 751 TYR A O 1
ATOM 6070 N N . ASP A 1 752 ? 29.895 10.757 -39.201 1.00 68.12 752 ASP A N 1
ATOM 6071 C CA . ASP A 1 752 ? 30.001 9.579 -38.312 1.00 68.12 752 ASP A CA 1
ATOM 6072 C C . ASP A 1 752 ? 28.834 9.412 -37.312 1.00 68.12 752 ASP A C 1
ATOM 6074 O O . ASP A 1 752 ? 28.979 8.892 -36.206 1.00 68.12 752 ASP A O 1
ATOM 6078 N N . ARG A 1 753 ? 27.636 9.872 -37.697 1.00 74.38 753 ARG A N 1
ATOM 6079 C CA . ARG A 1 753 ? 26.416 9.717 -36.893 1.00 74.38 753 ARG A CA 1
ATOM 6080 C C . ARG A 1 753 ? 25.873 8.300 -37.025 1.00 74.38 753 ARG A C 1
ATOM 6082 O O . ARG A 1 753 ? 25.802 7.745 -38.125 1.00 74.38 753 ARG A O 1
ATOM 6089 N N . THR A 1 754 ? 25.404 7.722 -35.921 1.00 82.00 754 THR A N 1
ATOM 6090 C CA . THR A 1 754 ? 24.763 6.405 -35.972 1.00 82.00 754 THR A CA 1
ATOM 6091 C C . THR A 1 754 ? 23.404 6.496 -36.669 1.00 82.00 754 THR A C 1
ATOM 6093 O O . THR A 1 754 ? 22.682 7.492 -36.577 1.00 82.00 754 THR A O 1
ATOM 6096 N N . TYR A 1 755 ? 22.994 5.421 -37.347 1.00 81.12 755 TYR A N 1
ATOM 6097 C CA . TYR A 1 755 ? 21.651 5.361 -37.938 1.00 81.12 755 TYR A CA 1
ATOM 6098 C C . TYR A 1 755 ? 20.534 5.416 -36.880 1.00 81.12 755 TYR A C 1
ATOM 6100 O O . TYR A 1 755 ? 19.391 5.739 -37.203 1.00 81.12 755 TYR A O 1
ATOM 6108 N N . VAL A 1 756 ? 20.863 5.083 -35.628 1.00 85.81 756 VAL A N 1
ATOM 6109 C CA . VAL A 1 756 ? 19.980 5.152 -34.457 1.00 85.81 756 VAL A CA 1
ATOM 6110 C C . VAL A 1 756 ? 19.667 6.606 -34.117 1.00 85.81 756 VAL A C 1
ATOM 6112 O O . VAL A 1 756 ? 18.492 6.923 -33.930 1.00 85.81 756 VAL A O 1
ATOM 6115 N N . GLU A 1 757 ? 20.686 7.469 -34.101 1.00 84.12 757 GLU A N 1
ATOM 6116 C CA . GLU A 1 757 ? 20.547 8.913 -33.912 1.00 84.12 757 GLU A CA 1
ATOM 6117 C C . GLU A 1 757 ? 19.821 9.565 -35.097 1.00 84.12 757 GLU A C 1
ATOM 6119 O O . GLU A 1 757 ? 18.825 10.261 -34.909 1.00 84.12 757 GLU A O 1
ATOM 6124 N N . ALA A 1 758 ? 20.256 9.280 -36.329 1.00 77.62 758 ALA A N 1
ATOM 6125 C CA . ALA A 1 758 ? 19.721 9.919 -37.536 1.00 77.62 758 ALA A CA 1
ATOM 6126 C C . ALA A 1 758 ? 18.217 9.666 -37.764 1.00 77.62 758 ALA A C 1
ATOM 6128 O O . ALA A 1 758 ? 17.536 10.459 -38.414 1.00 77.62 758 ALA A O 1
ATOM 6129 N N . LEU A 1 759 ? 17.691 8.545 -37.262 1.00 80.94 759 LEU A N 1
ATOM 6130 C CA . LEU A 1 759 ? 16.284 8.168 -37.404 1.00 80.94 759 LEU A CA 1
ATOM 6131 C C . LEU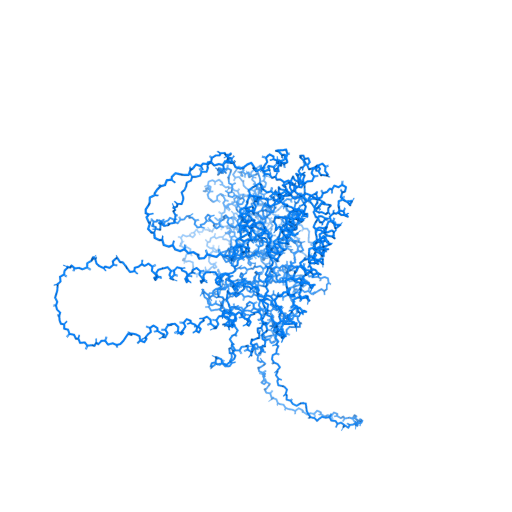 A 1 759 ? 15.426 8.504 -36.180 1.00 80.94 759 LEU A C 1
ATOM 6133 O O . LEU A 1 759 ? 14.212 8.288 -36.236 1.00 80.94 759 LEU A O 1
ATOM 6137 N N . PHE A 1 760 ? 16.025 8.963 -35.078 1.00 87.44 760 PHE A N 1
ATOM 6138 C CA . PHE A 1 760 ? 15.331 9.100 -33.803 1.00 87.44 760 PHE A CA 1
ATOM 6139 C C . PHE A 1 760 ? 14.114 10.042 -33.915 1.00 87.44 760 PHE A C 1
ATOM 6141 O O . PHE A 1 760 ? 14.245 11.154 -34.424 1.00 87.44 760 PHE A O 1
ATOM 6148 N N . PRO A 1 761 ? 12.913 9.628 -33.461 1.00 86.38 761 PRO A N 1
ATOM 6149 C CA . PRO A 1 761 ? 11.675 10.354 -33.757 1.00 86.38 761 PRO A CA 1
ATOM 6150 C C . PRO A 1 761 ? 11.364 11.543 -32.834 1.00 86.38 761 PRO A C 1
ATOM 6152 O O . PRO A 1 761 ? 10.393 12.244 -33.106 1.00 86.38 761 PRO A O 1
ATOM 6155 N N . PHE A 1 762 ? 12.115 11.756 -31.745 1.00 89.44 762 PHE A N 1
ATOM 6156 C CA . PHE A 1 762 ? 11.797 12.776 -30.729 1.00 89.44 762 PHE A CA 1
ATOM 6157 C C . PHE A 1 762 ? 12.972 13.712 -30.362 1.00 89.44 762 PHE A C 1
ATOM 6159 O O . PHE A 1 762 ? 13.156 13.997 -29.176 1.00 89.44 762 PHE A O 1
ATOM 6166 N N . PRO A 1 763 ? 13.792 14.193 -31.315 1.00 84.56 763 PRO A N 1
ATOM 6167 C CA . PRO A 1 763 ? 15.013 14.936 -30.998 1.00 84.56 763 PRO A CA 1
ATOM 6168 C C . PRO A 1 763 ? 14.729 16.243 -30.243 1.00 84.56 763 PRO A C 1
ATOM 6170 O O . PRO A 1 763 ? 15.366 16.511 -29.226 1.00 84.56 763 PRO A O 1
ATOM 6173 N N . THR A 1 764 ? 13.727 17.026 -30.662 1.00 86.00 764 THR A N 1
ATOM 6174 C CA . THR A 1 764 ? 13.403 18.307 -30.013 1.00 86.00 764 THR A CA 1
ATOM 6175 C C . THR A 1 764 ? 12.743 18.135 -28.647 1.00 86.00 764 THR A C 1
ATOM 6177 O O . THR A 1 764 ? 12.925 18.974 -27.766 1.00 86.00 764 THR A O 1
ATOM 6180 N N . PHE A 1 765 ? 12.014 17.040 -28.412 1.00 89.69 765 PHE A N 1
ATOM 6181 C CA . PHE A 1 765 ? 11.392 16.804 -27.105 1.00 89.69 765 PHE A CA 1
ATOM 6182 C C . PHE A 1 765 ? 12.417 16.534 -25.994 1.00 89.69 765 PHE A C 1
ATOM 6184 O O . PHE A 1 765 ? 12.171 16.927 -24.854 1.00 89.69 765 PHE A O 1
ATOM 6191 N N . PHE A 1 766 ? 13.537 15.885 -26.333 1.00 90.81 766 PHE A N 1
ATOM 6192 C CA . PHE A 1 766 ? 14.623 15.556 -25.406 1.00 90.81 766 PHE A CA 1
ATOM 6193 C C . PHE A 1 766 ? 15.802 16.541 -25.467 1.00 90.81 766 PHE A C 1
ATOM 6195 O O . PHE A 1 766 ? 16.847 16.296 -24.871 1.00 90.81 766 PHE A O 1
ATOM 6202 N N . GLN A 1 767 ? 15.661 17.674 -26.159 1.00 85.50 767 GLN A N 1
ATOM 6203 C CA . GLN A 1 767 ? 16.726 18.677 -26.281 1.00 85.50 767 GLN A CA 1
ATOM 6204 C C . GLN A 1 767 ? 17.154 19.276 -24.926 1.00 85.50 767 GLN A C 1
ATOM 6206 O O . GLN A 1 767 ? 18.267 19.780 -24.802 1.00 85.50 767 GLN A O 1
ATOM 6211 N N . ASP A 1 768 ? 16.284 19.208 -23.916 1.00 85.94 768 ASP A N 1
ATOM 6212 C CA . ASP A 1 768 ? 16.531 19.624 -22.532 1.00 85.94 768 ASP A CA 1
ATOM 6213 C C . ASP A 1 768 ? 17.243 18.558 -21.675 1.00 85.94 768 ASP A C 1
ATOM 6215 O O . ASP A 1 768 ? 17.395 18.745 -20.468 1.00 85.94 768 ASP A O 1
ATOM 6219 N N . SER A 1 769 ? 17.663 17.438 -22.273 1.00 85.00 769 SER A N 1
ATOM 6220 C CA . SER A 1 769 ? 18.418 16.386 -21.590 1.00 85.00 769 SER A CA 1
ATOM 6221 C C . SER A 1 769 ? 19.732 16.929 -20.996 1.00 85.00 769 SER A C 1
ATOM 6223 O O . SER A 1 769 ? 20.464 17.643 -21.686 1.00 85.00 769 SER A O 1
ATOM 6225 N N . PRO A 1 770 ? 20.081 16.569 -19.743 1.00 81.06 770 PRO A N 1
ATOM 6226 C CA . PRO A 1 770 ? 21.316 17.018 -19.093 1.00 81.06 770 PRO A CA 1
ATOM 6227 C C . PRO A 1 770 ? 22.577 16.409 -19.723 1.00 81.06 770 PRO A C 1
ATOM 6229 O O . PRO A 1 770 ? 23.662 16.975 -19.611 1.00 81.06 770 PRO A O 1
ATOM 6232 N N . VAL A 1 771 ? 22.432 15.258 -20.383 1.00 76.31 771 VAL A N 1
ATOM 6233 C CA . VAL A 1 771 ? 23.501 14.556 -21.097 1.00 76.31 771 VAL A CA 1
ATOM 6234 C C . VAL A 1 771 ? 23.223 14.550 -22.602 1.00 76.31 771 VAL A C 1
ATOM 6236 O O . VAL A 1 771 ? 22.052 14.492 -23.000 1.00 76.31 771 VAL A O 1
ATOM 6239 N N . PRO A 1 772 ? 24.264 14.578 -23.458 1.00 79.94 772 PRO A N 1
ATOM 6240 C CA . PRO A 1 772 ? 24.094 14.317 -24.884 1.00 79.94 772 PRO A CA 1
ATOM 6241 C C . PRO A 1 772 ? 23.386 12.971 -25.072 1.00 79.94 772 PRO A C 1
ATOM 6243 O O . PRO A 1 772 ? 23.825 11.973 -24.503 1.00 79.94 772 PRO A O 1
ATOM 6246 N N . LEU A 1 773 ? 22.285 12.940 -25.835 1.00 81.69 773 LEU A N 1
ATOM 6247 C CA . LEU A 1 773 ? 21.513 11.704 -26.013 1.00 81.69 773 LEU A CA 1
ATOM 6248 C C . LEU A 1 773 ? 22.355 10.606 -26.665 1.00 81.69 773 LEU A C 1
ATOM 6250 O O . LEU A 1 773 ? 22.371 9.474 -26.199 1.00 81.69 773 LEU A O 1
ATOM 6254 N N . PHE A 1 774 ? 23.061 10.938 -27.738 1.00 86.00 774 PHE A N 1
ATOM 6255 C CA . PHE A 1 774 ? 23.815 9.967 -28.518 1.00 86.00 774 PHE A CA 1
ATOM 6256 C C . PHE A 1 774 ? 25.307 10.263 -28.411 1.00 86.00 774 PHE A C 1
ATOM 6258 O O . PHE A 1 774 ? 25.727 11.421 -28.472 1.00 86.00 774 PHE A O 1
ATOM 6265 N N . CYS A 1 775 ? 26.099 9.214 -28.198 1.00 81.50 775 CYS A N 1
ATOM 6266 C CA . CYS A 1 775 ? 27.549 9.294 -28.031 1.00 81.50 775 CYS A CA 1
ATOM 6267 C C . CYS A 1 775 ? 28.326 8.684 -29.206 1.00 81.50 775 CYS A C 1
ATOM 6269 O O . CYS A 1 775 ? 29.555 8.661 -29.165 1.00 81.50 775 CYS A O 1
ATOM 6271 N N . GLY A 1 776 ? 27.628 8.200 -30.241 1.00 78.44 776 GLY A N 1
ATOM 6272 C CA . GLY A 1 776 ? 28.221 7.602 -31.440 1.00 78.44 776 GLY A CA 1
ATOM 6273 C C . GLY A 1 776 ? 28.514 6.103 -31.307 1.00 78.44 776 GLY A C 1
ATOM 6274 O O . GLY A 1 776 ? 28.846 5.441 -32.288 1.00 78.44 776 GLY A O 1
ATOM 6275 N N . ASP A 1 777 ? 28.366 5.535 -30.107 1.00 83.69 777 ASP A N 1
ATOM 6276 C CA . ASP A 1 777 ? 28.470 4.097 -29.867 1.00 83.69 777 ASP A CA 1
ATOM 6277 C C . ASP A 1 777 ? 27.108 3.444 -30.120 1.00 83.69 777 ASP A C 1
ATOM 6279 O O . ASP A 1 777 ? 26.160 3.647 -29.362 1.00 83.69 777 ASP A O 1
ATOM 6283 N N . LEU A 1 778 ? 27.014 2.636 -31.179 1.00 83.38 778 LEU A N 1
ATOM 6284 C CA . LEU A 1 778 ? 25.758 2.052 -31.647 1.00 83.38 778 LEU A CA 1
ATOM 6285 C C . LEU A 1 778 ? 24.981 1.295 -30.557 1.00 83.38 778 LEU A C 1
ATOM 6287 O O . LEU A 1 778 ? 23.749 1.339 -30.544 1.00 83.38 778 LEU A O 1
ATOM 6291 N N . GLU A 1 779 ? 25.668 0.575 -29.669 1.00 85.81 779 GLU A N 1
ATOM 6292 C CA . GLU A 1 779 ? 25.003 -0.233 -28.643 1.00 85.81 779 GLU A CA 1
ATOM 6293 C C . GLU A 1 779 ? 24.464 0.645 -27.507 1.00 85.81 779 GLU A C 1
ATOM 6295 O O . GLU A 1 779 ? 23.328 0.456 -27.060 1.00 85.81 779 GLU A O 1
ATOM 6300 N N . LYS A 1 780 ? 25.225 1.673 -27.114 1.00 85.81 780 LYS A N 1
ATOM 6301 C CA . LYS A 1 780 ? 24.791 2.668 -26.122 1.00 85.81 780 LYS A CA 1
ATOM 6302 C C . LYS A 1 780 ? 23.693 3.574 -26.663 1.00 85.81 780 LYS A C 1
ATOM 6304 O O . LYS A 1 780 ? 22.706 3.802 -25.970 1.00 85.81 780 LYS A O 1
ATOM 6309 N N . ASP A 1 781 ? 23.822 4.026 -27.905 1.00 87.62 781 ASP A N 1
ATOM 6310 C CA . ASP A 1 781 ? 22.823 4.842 -28.592 1.00 87.62 781 ASP A CA 1
ATOM 6311 C C . ASP A 1 781 ? 21.499 4.079 -28.713 1.00 87.62 781 ASP A C 1
ATOM 6313 O O . ASP A 1 781 ? 20.425 4.647 -28.512 1.00 87.62 781 ASP A O 1
ATOM 6317 N N . ARG A 1 782 ? 21.555 2.770 -29.003 1.00 89.25 782 ARG A N 1
ATOM 6318 C CA . ARG A 1 782 ? 20.365 1.914 -29.082 1.00 89.25 782 ARG A CA 1
ATOM 6319 C C . ARG A 1 782 ? 19.656 1.804 -27.736 1.00 89.25 782 ARG A C 1
ATOM 6321 O O . ARG A 1 782 ? 18.432 1.934 -27.694 1.00 89.25 782 ARG A O 1
ATOM 6328 N N . GLU A 1 783 ? 20.392 1.561 -26.653 1.00 89.00 783 GLU A N 1
ATOM 6329 C CA . GLU A 1 783 ? 19.795 1.513 -25.314 1.00 89.00 783 GLU A CA 1
ATOM 6330 C C . GLU A 1 783 ? 19.292 2.893 -24.869 1.00 89.00 783 GLU A C 1
ATOM 6332 O O . GLU A 1 783 ? 18.246 2.966 -24.229 1.00 89.00 783 GLU A O 1
ATOM 6337 N N . MET A 1 784 ? 19.948 3.992 -25.265 1.00 89.94 784 MET A N 1
ATOM 6338 C CA . MET A 1 784 ? 19.435 5.341 -25.010 1.00 89.94 784 MET A CA 1
ATOM 6339 C C . MET A 1 784 ? 18.130 5.616 -25.767 1.00 89.94 784 MET A C 1
ATOM 6341 O O . MET A 1 784 ? 17.180 6.142 -25.190 1.00 89.94 784 MET A O 1
ATOM 6345 N N . ALA A 1 785 ? 18.039 5.245 -27.045 1.00 91.25 785 ALA A N 1
ATOM 6346 C CA . ALA A 1 785 ? 16.803 5.406 -27.807 1.00 91.25 785 ALA A CA 1
ATOM 6347 C C . ALA A 1 785 ? 15.651 4.607 -27.170 1.00 91.25 785 ALA A C 1
ATOM 6349 O O . ALA A 1 785 ? 14.551 5.133 -26.995 1.00 91.25 785 ALA A O 1
ATOM 6350 N N . GLU A 1 786 ? 15.908 3.360 -26.760 1.00 92.31 786 GLU A N 1
ATOM 6351 C CA . GLU A 1 786 ? 14.917 2.547 -26.048 1.00 92.31 786 GLU A CA 1
ATOM 6352 C C . GLU A 1 786 ? 14.587 3.116 -24.656 1.00 92.31 786 GLU A C 1
ATOM 6354 O O . GLU A 1 786 ? 13.420 3.091 -24.266 1.00 92.31 786 GLU A O 1
ATOM 6359 N N . SER A 1 787 ? 15.545 3.698 -23.923 1.00 91.56 787 SER A N 1
ATOM 6360 C CA . SER A 1 787 ? 15.275 4.372 -22.641 1.00 91.56 787 SER A CA 1
ATOM 6361 C C . SER A 1 787 ? 14.365 5.592 -22.822 1.00 91.56 787 SER A C 1
ATOM 6363 O O . SER A 1 787 ? 13.428 5.786 -22.047 1.00 91.56 787 SER A O 1
ATOM 6365 N N . CYS A 1 788 ? 14.558 6.358 -23.898 1.00 93.62 788 CYS A N 1
ATOM 6366 C CA . CYS A 1 788 ? 13.688 7.469 -24.273 1.00 93.62 788 CYS A CA 1
ATOM 6367 C C . CYS A 1 788 ? 12.270 6.990 -24.612 1.00 93.62 788 CYS A C 1
ATOM 6369 O O . CYS A 1 788 ? 11.292 7.618 -24.207 1.00 93.62 788 CYS A O 1
ATOM 6371 N N . PHE A 1 789 ? 12.125 5.859 -25.310 1.00 94.81 789 PHE A N 1
ATOM 6372 C CA . PHE A 1 789 ? 10.803 5.277 -25.565 1.00 94.81 789 PHE A CA 1
ATOM 6373 C C . PHE A 1 789 ? 10.132 4.806 -24.278 1.00 94.81 789 PHE A C 1
ATOM 6375 O O . PHE A 1 789 ? 8.962 5.116 -24.072 1.00 94.81 789 PHE A O 1
ATOM 6382 N N . ARG A 1 790 ? 10.874 4.163 -23.365 1.00 94.19 790 ARG A N 1
ATOM 6383 C CA . ARG A 1 790 ? 10.359 3.795 -22.036 1.00 94.19 790 ARG A CA 1
ATOM 6384 C C . ARG A 1 790 ? 9.925 5.021 -21.232 1.00 94.19 790 ARG A C 1
ATOM 6386 O O . ARG A 1 790 ? 8.905 4.949 -20.554 1.00 94.19 790 ARG A O 1
ATOM 6393 N N . TYR A 1 791 ? 10.642 6.142 -21.331 1.00 94.88 791 TYR A N 1
ATOM 6394 C CA . TYR A 1 791 ? 10.245 7.404 -20.698 1.00 94.88 791 TYR A CA 1
ATOM 6395 C C . TYR A 1 791 ? 8.898 7.905 -21.225 1.00 94.88 791 TYR A C 1
ATOM 6397 O O . TYR A 1 791 ? 8.000 8.233 -20.449 1.00 94.88 791 TYR A O 1
ATOM 6405 N N . VAL A 1 792 ? 8.740 7.936 -22.551 1.00 94.88 792 VAL A N 1
ATOM 6406 C CA . VAL A 1 792 ? 7.493 8.367 -23.194 1.00 94.88 792 VAL A CA 1
ATOM 6407 C C . VAL A 1 792 ? 6.347 7.412 -22.847 1.00 94.88 792 VAL A C 1
ATOM 6409 O O . VAL A 1 792 ? 5.279 7.870 -22.446 1.00 94.88 792 VAL A O 1
ATOM 6412 N N . ASP A 1 793 ? 6.571 6.099 -22.912 1.00 94.94 793 ASP A N 1
ATOM 6413 C CA . ASP A 1 793 ? 5.578 5.092 -22.525 1.00 94.94 793 ASP A CA 1
ATOM 6414 C C . ASP A 1 793 ? 5.186 5.219 -21.046 1.00 94.94 793 ASP A C 1
ATOM 6416 O O . ASP A 1 793 ? 4.003 5.099 -20.715 1.00 94.94 793 ASP A O 1
ATOM 6420 N N . LYS A 1 794 ? 6.139 5.536 -20.157 1.00 93.69 794 LYS A N 1
ATOM 6421 C CA . LYS A 1 794 ? 5.870 5.805 -18.738 1.00 93.69 794 LYS A CA 1
ATOM 6422 C C . LYS A 1 794 ? 4.957 7.019 -18.561 1.00 93.69 794 LYS A C 1
ATOM 6424 O O . LYS A 1 794 ? 3.994 6.920 -17.809 1.00 93.69 794 LYS A O 1
ATOM 6429 N N . ILE A 1 795 ? 5.198 8.128 -19.273 1.00 94.94 795 ILE A N 1
ATOM 6430 C CA . ILE A 1 795 ? 4.329 9.321 -19.206 1.00 94.94 795 ILE A CA 1
ATOM 6431 C C . ILE A 1 795 ? 2.874 8.942 -19.494 1.00 94.94 795 ILE A C 1
ATOM 6433 O O . ILE A 1 795 ? 1.975 9.333 -18.752 1.00 94.94 795 ILE A O 1
ATOM 6437 N N . PHE A 1 796 ? 2.631 8.178 -20.558 1.00 95.94 796 PHE A N 1
ATOM 6438 C CA . PHE A 1 796 ? 1.269 7.808 -20.936 1.00 95.94 796 PHE A CA 1
ATOM 6439 C C . PHE A 1 796 ? 0.666 6.718 -20.045 1.00 95.94 796 PHE A C 1
ATOM 6441 O O . PHE A 1 796 ? -0.527 6.785 -19.757 1.00 95.94 796 PHE A O 1
ATOM 6448 N N . SER A 1 797 ? 1.478 5.783 -19.548 1.00 94.06 797 SER A N 1
ATOM 6449 C CA . SER A 1 797 ? 1.047 4.803 -18.540 1.00 94.06 797 SER A CA 1
ATOM 6450 C C . SER A 1 797 ? 0.586 5.510 -17.258 1.00 94.06 797 SER A C 1
ATOM 6452 O O . SER A 1 797 ? -0.477 5.209 -16.718 1.00 94.06 797 SER A O 1
ATOM 6454 N N . ASP A 1 798 ? 1.325 6.530 -16.812 1.00 93.25 798 ASP A N 1
ATOM 6455 C CA . ASP A 1 798 ? 0.943 7.335 -15.652 1.00 93.25 798 ASP A CA 1
ATOM 6456 C C . ASP A 1 798 ? -0.329 8.166 -15.927 1.00 93.25 798 ASP A C 1
ATOM 6458 O O . ASP A 1 798 ? -1.177 8.322 -15.048 1.00 93.25 798 ASP A O 1
ATOM 6462 N N . ILE A 1 799 ? -0.526 8.655 -17.158 1.00 95.06 799 ILE A N 1
ATOM 6463 C CA . ILE A 1 799 ? -1.771 9.332 -17.567 1.00 95.06 799 ILE A CA 1
ATOM 6464 C C . ILE A 1 799 ? -2.968 8.380 -17.536 1.00 95.06 799 ILE A C 1
ATOM 6466 O O . ILE A 1 799 ? -4.053 8.787 -17.105 1.00 95.06 799 ILE A O 1
ATOM 6470 N N . GLU A 1 800 ? -2.789 7.132 -17.973 1.00 94.00 800 GLU A N 1
ATOM 6471 C CA . GLU A 1 800 ? -3.817 6.095 -17.889 1.00 94.00 800 GLU A CA 1
ATOM 6472 C C . GLU A 1 800 ? -4.202 5.824 -16.430 1.00 94.00 800 GLU A C 1
ATOM 6474 O O . GLU A 1 800 ? -5.391 5.822 -16.100 1.00 94.00 800 GLU A O 1
ATOM 6479 N N . ASN A 1 801 ? -3.215 5.740 -15.535 1.00 91.50 801 ASN A N 1
ATOM 6480 C CA . ASN A 1 801 ? -3.437 5.594 -14.095 1.00 91.50 801 ASN A CA 1
ATOM 6481 C C . ASN A 1 801 ? -4.225 6.776 -13.494 1.00 91.50 801 ASN A C 1
ATOM 6483 O O . ASN A 1 801 ? -5.083 6.586 -12.626 1.00 91.50 801 ASN A O 1
ATOM 6487 N N . CYS A 1 802 ? -4.003 7.997 -13.990 1.00 92.56 802 CYS A N 1
ATOM 6488 C CA . CYS A 1 802 ? -4.741 9.193 -13.575 1.00 92.56 802 CYS A CA 1
ATOM 6489 C C . CYS A 1 802 ? -6.154 9.310 -14.185 1.00 92.56 802 CYS A C 1
ATOM 6491 O O . CYS A 1 802 ? -6.963 10.100 -13.688 1.00 92.56 802 CYS A O 1
ATOM 6493 N N . ARG A 1 803 ? -6.483 8.555 -15.244 1.00 93.38 803 ARG A N 1
ATOM 6494 C CA . ARG A 1 803 ? -7.726 8.714 -16.029 1.00 93.38 803 ARG A CA 1
ATOM 6495 C C . ARG A 1 803 ? -8.987 8.574 -15.181 1.00 93.38 803 ARG A C 1
ATOM 6497 O O . ARG A 1 803 ? -9.926 9.353 -15.332 1.00 93.38 803 ARG A O 1
ATOM 6504 N N . ALA A 1 804 ? -9.014 7.616 -14.259 1.00 92.00 804 ALA A N 1
ATOM 6505 C CA . ALA A 1 804 ? -10.168 7.413 -13.385 1.00 92.00 804 ALA A CA 1
ATOM 6506 C C . ALA A 1 804 ? -10.454 8.644 -12.507 1.00 92.00 804 ALA A C 1
ATOM 6508 O O . ALA A 1 804 ? -11.609 9.018 -12.326 1.00 92.00 804 ALA A O 1
ATOM 6509 N N . PHE A 1 805 ? -9.419 9.339 -12.030 1.00 91.19 805 PHE A N 1
ATOM 6510 C CA . PHE A 1 805 ? -9.574 10.530 -11.189 1.00 91.19 805 PHE A CA 1
ATOM 6511 C C . PHE A 1 805 ? -10.152 11.730 -11.953 1.00 91.19 805 PHE A C 1
ATOM 6513 O O . PHE A 1 805 ? -10.789 12.589 -11.342 1.00 91.19 805 PHE A O 1
ATOM 6520 N N . GLU A 1 806 ? -9.981 11.773 -13.278 1.00 87.88 806 GLU A N 1
ATOM 6521 C CA . GLU A 1 806 ? -10.649 12.742 -14.153 1.00 87.88 806 GLU A CA 1
ATOM 6522 C C . GLU A 1 806 ? -12.148 12.438 -14.314 1.00 87.88 806 GLU A C 1
ATOM 6524 O O . GLU A 1 806 ? -12.966 13.358 -14.298 1.00 87.88 806 GLU A O 1
ATOM 6529 N N . LEU A 1 807 ? -12.514 11.158 -14.433 1.00 89.94 807 LEU A N 1
ATOM 6530 C CA . LEU A 1 807 ? -13.897 10.718 -14.656 1.00 89.94 807 LEU A CA 1
ATOM 6531 C C . LEU A 1 807 ? -14.763 10.798 -13.390 1.00 89.94 807 LEU A C 1
ATOM 6533 O O . LEU A 1 807 ? -15.955 11.110 -13.462 1.00 89.94 807 LEU A O 1
ATOM 6537 N N . LEU A 1 808 ? -14.176 10.504 -12.228 1.00 90.19 808 LEU A N 1
ATOM 6538 C CA . LEU A 1 808 ? -14.872 10.514 -10.944 1.00 90.19 808 LEU A CA 1
ATOM 6539 C C . LEU A 1 808 ? -15.131 11.953 -10.484 1.00 90.19 808 LEU A C 1
ATOM 6541 O O . LEU A 1 808 ? -14.217 12.781 -10.417 1.00 90.19 808 LEU A O 1
ATOM 6545 N N . ARG A 1 809 ? -16.397 12.250 -10.163 1.00 81.06 809 ARG A N 1
ATOM 6546 C CA . ARG A 1 809 ? -16.864 13.614 -9.867 1.00 81.06 809 ARG A CA 1
ATOM 6547 C C . ARG A 1 809 ? -16.675 14.012 -8.410 1.00 81.06 809 ARG A C 1
ATOM 6549 O O . ARG A 1 809 ? -16.267 15.140 -8.149 1.00 81.06 809 ARG A O 1
ATOM 6556 N N . THR A 1 810 ? -16.990 13.117 -7.476 1.00 82.81 810 THR A N 1
ATOM 6557 C CA . THR A 1 810 ? -16.950 13.429 -6.043 1.00 82.81 810 THR A CA 1
ATOM 6558 C C . THR A 1 810 ? -15.604 13.050 -5.427 1.00 82.81 810 THR A C 1
ATOM 6560 O O . THR A 1 810 ? -14.912 12.146 -5.900 1.00 82.81 810 THR A O 1
ATOM 6563 N N . ALA A 1 811 ? -15.223 13.742 -4.350 1.00 77.81 811 ALA A N 1
ATOM 6564 C CA . ALA A 1 811 ? -14.024 13.403 -3.584 1.00 77.81 811 ALA A CA 1
ATOM 6565 C C . ALA A 1 811 ? -14.130 12.004 -2.947 1.00 77.81 811 ALA A C 1
ATOM 6567 O O . ALA A 1 811 ? -13.151 11.261 -2.944 1.00 77.81 811 ALA A O 1
ATOM 6568 N N . GLY A 1 812 ? -15.329 11.619 -2.491 1.00 78.38 812 GLY A N 1
ATOM 6569 C CA . GLY A 1 812 ? -15.598 10.293 -1.932 1.00 78.38 812 GLY A CA 1
ATOM 6570 C C . GLY A 1 812 ? -15.384 9.168 -2.945 1.00 78.38 812 GLY A C 1
ATOM 6571 O O . GLY A 1 812 ? -14.692 8.199 -2.641 1.00 78.38 812 GLY A O 1
ATOM 6572 N N . ASP A 1 813 ? -15.878 9.320 -4.177 1.00 84.94 813 ASP A N 1
ATOM 6573 C CA . ASP A 1 813 ? -15.679 8.306 -5.220 1.00 84.94 813 ASP A CA 1
ATOM 6574 C C . ASP A 1 813 ? -14.197 8.146 -5.581 1.00 84.94 813 ASP A C 1
ATOM 6576 O O . ASP A 1 813 ? -13.711 7.027 -5.747 1.00 84.94 813 ASP A O 1
ATOM 6580 N N . ARG A 1 814 ? -13.456 9.261 -5.661 1.00 88.12 814 ARG A N 1
ATOM 6581 C CA . ARG A 1 814 ? -12.002 9.246 -5.893 1.00 88.12 814 ARG A CA 1
ATOM 6582 C C . ARG A 1 814 ? -11.260 8.542 -4.764 1.00 88.12 814 ARG A C 1
ATOM 6584 O O . ARG A 1 814 ? -10.371 7.742 -5.040 1.00 88.12 814 ARG A O 1
ATOM 6591 N N . ALA A 1 815 ? -11.639 8.800 -3.514 1.00 85.12 815 ALA A N 1
ATOM 6592 C CA . ALA A 1 815 ? -11.062 8.130 -2.355 1.00 85.12 815 ALA A CA 1
ATOM 6593 C C . ALA A 1 815 ? -11.363 6.620 -2.359 1.00 85.12 815 ALA A C 1
ATOM 6595 O O . ALA A 1 815 ? -10.475 5.810 -2.097 1.00 85.12 815 ALA A O 1
ATOM 6596 N N . ASN A 1 816 ? -12.582 6.223 -2.726 1.00 86.06 816 ASN A N 1
ATOM 6597 C CA . ASN A 1 816 ? -12.951 4.813 -2.848 1.00 86.06 816 ASN A CA 1
ATOM 6598 C C . ASN A 1 816 ? -12.180 4.118 -3.975 1.00 86.06 816 ASN A C 1
ATOM 6600 O O . ASN A 1 816 ? -11.667 3.017 -3.779 1.00 86.06 816 ASN A O 1
ATOM 6604 N N . TYR A 1 817 ? -12.034 4.760 -5.136 1.00 90.94 817 TYR A N 1
ATOM 6605 C CA . TYR A 1 817 ? -11.209 4.241 -6.230 1.00 90.94 817 TYR A CA 1
ATOM 6606 C C . TYR A 1 817 ? -9.736 4.116 -5.825 1.00 90.94 817 TYR A C 1
ATOM 6608 O O . TYR A 1 817 ? -9.085 3.116 -6.136 1.00 90.94 817 TYR A O 1
ATOM 6616 N N . LEU A 1 818 ? -9.227 5.097 -5.075 1.00 91.19 818 LEU A N 1
ATOM 6617 C CA . LEU A 1 818 ? -7.876 5.069 -4.536 1.00 91.19 818 LEU A CA 1
ATOM 6618 C C . LEU A 1 818 ? -7.653 3.831 -3.657 1.00 91.19 818 LEU A C 1
ATOM 6620 O O . LEU A 1 818 ? -6.725 3.076 -3.915 1.00 91.19 818 LEU A O 1
ATOM 6624 N N . ILE A 1 819 ? -8.535 3.569 -2.689 1.00 90.50 819 ILE A N 1
ATOM 6625 C CA . ILE A 1 819 ? -8.435 2.412 -1.778 1.00 90.50 819 ILE A CA 1
ATOM 6626 C C . ILE A 1 819 ? -8.606 1.078 -2.525 1.00 90.50 819 ILE A C 1
ATOM 6628 O O . ILE A 1 819 ? -7.905 0.097 -2.270 1.00 90.50 819 ILE A O 1
ATOM 6632 N N . THR A 1 820 ? -9.573 1.008 -3.440 1.00 90.31 820 THR A N 1
ATOM 6633 C CA . THR A 1 820 ? -10.013 -0.266 -4.029 1.00 90.31 820 THR A CA 1
ATOM 6634 C C . THR A 1 820 ? -9.240 -0.666 -5.277 1.00 90.31 820 THR A C 1
ATOM 6636 O O . THR A 1 820 ? -9.171 -1.862 -5.565 1.00 90.31 820 THR A O 1
ATOM 6639 N N . LYS A 1 821 ? -8.654 0.278 -6.023 1.00 90.88 821 LYS A N 1
ATOM 6640 C CA . LYS A 1 821 ? -8.018 -0.004 -7.320 1.00 90.88 821 LYS A CA 1
ATOM 6641 C C . LYS A 1 821 ? -6.632 0.610 -7.496 1.00 90.88 821 LYS A C 1
ATOM 6643 O O . LYS A 1 821 ? -5.779 -0.077 -8.039 1.00 90.88 821 LYS A O 1
ATOM 6648 N N . HIS A 1 822 ? -6.401 1.852 -7.072 1.00 92.25 822 HIS A N 1
ATOM 6649 C CA . HIS A 1 822 ? -5.145 2.545 -7.396 1.00 92.25 822 HIS A CA 1
ATOM 6650 C C . HIS A 1 822 ? -4.007 2.271 -6.400 1.00 92.25 822 HIS A C 1
ATOM 6652 O O . HIS A 1 822 ? -2.884 1.993 -6.811 1.00 92.25 822 HIS A O 1
ATOM 6658 N N . ALA A 1 823 ? -4.278 2.339 -5.095 1.00 93.62 823 ALA A N 1
ATOM 6659 C CA . ALA A 1 823 ? -3.269 2.100 -4.070 1.00 93.62 823 ALA A CA 1
ATOM 6660 C C . ALA A 1 823 ? -2.874 0.618 -4.029 1.00 93.62 823 ALA A C 1
ATOM 6662 O O . ALA A 1 823 ? -3.730 -0.269 -4.085 1.00 93.62 823 ALA A O 1
ATOM 6663 N N . ARG A 1 824 ? -1.570 0.360 -3.895 1.00 95.44 824 ARG A N 1
ATOM 6664 C CA . ARG A 1 824 ? -0.992 -0.990 -3.832 1.00 95.44 824 ARG A CA 1
ATOM 6665 C C . ARG A 1 824 ? -0.434 -1.323 -2.456 1.00 95.44 824 ARG A C 1
ATOM 6667 O O . ARG A 1 824 ? -0.503 -2.478 -2.052 1.00 95.44 824 ARG A O 1
ATOM 6674 N N . ILE A 1 825 ? 0.081 -0.328 -1.734 1.00 96.50 825 ILE A N 1
ATOM 6675 C CA . ILE A 1 825 ? 0.534 -0.466 -0.347 1.00 96.50 825 ILE A CA 1
ATOM 6676 C C . ILE A 1 825 ? -0.368 0.402 0.517 1.00 96.50 825 ILE A C 1
ATOM 6678 O O . ILE A 1 825 ? -0.360 1.628 0.403 1.00 96.50 825 ILE A O 1
ATOM 6682 N N . ILE A 1 826 ? -1.166 -0.243 1.362 1.00 95.19 826 ILE A N 1
ATOM 6683 C CA . ILE A 1 826 ? -2.167 0.418 2.195 1.00 95.19 826 ILE A CA 1
ATOM 6684 C C . ILE A 1 826 ? -1.840 0.141 3.649 1.00 95.19 826 ILE A C 1
ATOM 6686 O O . ILE A 1 826 ? -1.800 -1.011 4.068 1.00 95.19 826 ILE A O 1
ATOM 6690 N N . ALA A 1 827 ? -1.629 1.190 4.427 1.00 93.88 827 ALA A N 1
ATOM 6691 C CA . ALA A 1 827 ? -1.229 1.066 5.813 1.00 93.88 827 ALA A CA 1
ATOM 6692 C C . ALA A 1 827 ? -2.277 1.623 6.770 1.00 93.88 827 ALA A C 1
ATOM 6694 O O . ALA A 1 827 ? -2.921 2.630 6.474 1.00 93.88 827 ALA A O 1
ATOM 6695 N N . MET A 1 828 ? -2.418 1.008 7.938 1.00 92.88 828 MET A N 1
ATOM 6696 C CA . MET A 1 828 ? -3.320 1.475 8.989 1.00 92.88 828 MET A CA 1
ATOM 6697 C C . MET A 1 828 ? -2.895 0.961 10.360 1.00 92.88 828 MET A C 1
ATOM 6699 O O . MET A 1 828 ? -2.137 0.003 10.466 1.00 92.88 828 MET A O 1
ATOM 6703 N N . THR A 1 829 ? -3.397 1.562 11.436 1.00 91.38 829 THR A N 1
ATOM 6704 C CA . THR A 1 829 ? -3.206 0.981 12.772 1.00 91.38 829 THR A CA 1
ATOM 6705 C C . THR A 1 829 ? -4.148 -0.207 12.982 1.00 91.38 829 THR A C 1
ATOM 6707 O O . THR A 1 829 ? -5.233 -0.254 12.393 1.00 91.38 829 THR A O 1
ATOM 6710 N N . CYS A 1 830 ? -3.792 -1.149 13.861 1.00 89.81 830 CYS A N 1
ATOM 6711 C CA . CYS A 1 830 ? -4.658 -2.288 14.207 1.00 89.81 830 CYS A CA 1
ATOM 6712 C C . CYS A 1 830 ? -6.034 -1.830 14.730 1.00 89.81 830 CYS A C 1
ATOM 6714 O O . CYS A 1 830 ? -7.078 -2.366 14.353 1.00 89.81 830 CYS A O 1
ATOM 6716 N N . THR A 1 831 ? -6.048 -0.748 15.512 1.00 84.75 831 THR A N 1
ATOM 6717 C CA . THR A 1 831 ? -7.272 -0.102 15.995 1.00 84.75 831 THR A CA 1
ATOM 6718 C C . THR A 1 831 ? -8.115 0.449 14.845 1.00 84.75 831 THR A C 1
ATOM 6720 O O . THR A 1 831 ? -9.328 0.240 14.813 1.00 84.75 831 THR A O 1
ATOM 6723 N N . HIS A 1 832 ? -7.496 1.118 13.867 1.00 87.19 832 HIS A N 1
ATOM 6724 C CA . HIS A 1 832 ? -8.207 1.656 12.709 1.00 87.19 832 HIS A CA 1
ATOM 6725 C C . HIS A 1 832 ? -8.759 0.546 11.808 1.00 87.19 832 HIS A C 1
ATOM 6727 O O . HIS A 1 832 ? -9.890 0.670 11.336 1.00 87.19 832 HIS A O 1
ATOM 6733 N N . ALA A 1 833 ? -8.023 -0.556 11.637 1.00 90.62 833 ALA A N 1
ATOM 6734 C CA . ALA A 1 833 ? -8.496 -1.745 10.930 1.00 90.62 833 ALA A CA 1
ATOM 6735 C C . ALA A 1 833 ? -9.787 -2.295 11.559 1.00 90.62 833 ALA A C 1
ATOM 6737 O O . ALA 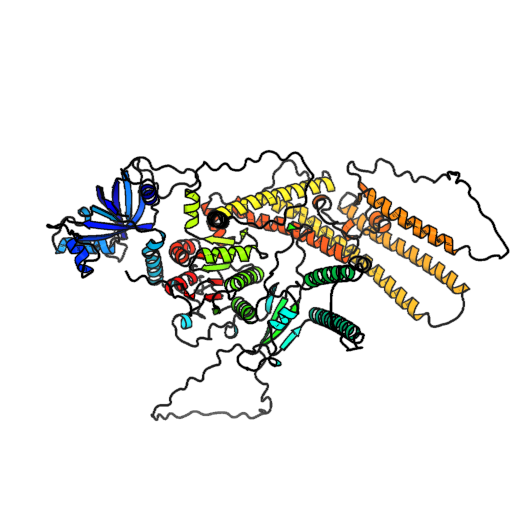A 1 833 ? -10.751 -2.589 10.853 1.00 90.62 833 ALA A O 1
ATOM 6738 N N . ALA A 1 834 ? -9.845 -2.360 12.893 1.00 86.75 834 ALA A N 1
ATOM 6739 C CA . ALA A 1 834 ? -11.030 -2.822 13.610 1.00 86.75 834 ALA A CA 1
ATOM 6740 C C . ALA A 1 834 ? -12.238 -1.888 13.461 1.00 86.75 834 ALA A C 1
ATOM 6742 O O . ALA A 1 834 ? -13.363 -2.364 13.316 1.00 86.75 834 ALA A O 1
ATOM 6743 N N . ILE A 1 835 ? -12.011 -0.573 13.462 1.00 83.25 835 ILE A N 1
ATOM 6744 C CA . ILE A 1 835 ? -13.072 0.437 13.327 1.00 83.25 835 ILE A CA 1
ATOM 6745 C C . ILE A 1 835 ? -13.613 0.499 11.893 1.00 83.25 835 ILE A C 1
ATOM 6747 O O . ILE A 1 835 ? -14.814 0.630 11.688 1.00 83.25 835 ILE A O 1
ATOM 6751 N N . THR A 1 836 ? -12.736 0.435 10.892 1.00 84.81 836 THR A N 1
ATOM 6752 C CA . THR A 1 836 ? -13.099 0.684 9.484 1.00 84.81 836 THR A CA 1
ATOM 6753 C C . THR A 1 836 ? -13.416 -0.573 8.691 1.00 84.81 836 THR A C 1
ATOM 6755 O O . THR A 1 836 ? -13.776 -0.472 7.518 1.00 84.81 836 THR A O 1
ATOM 6758 N N . ARG A 1 837 ? -13.346 -1.746 9.332 1.00 89.62 837 ARG A N 1
ATOM 6759 C CA . ARG A 1 837 ? -13.637 -3.046 8.727 1.00 89.62 837 ARG A CA 1
ATOM 6760 C C . ARG A 1 837 ? -14.886 -3.023 7.850 1.00 89.62 837 ARG A C 1
ATOM 6762 O O . ARG A 1 837 ? -14.807 -3.394 6.686 1.00 89.62 837 ARG A O 1
ATOM 6769 N N . HIS A 1 838 ? -16.016 -2.605 8.418 1.00 85.38 838 HIS A N 1
ATOM 6770 C CA . HIS A 1 838 ? -17.307 -2.596 7.730 1.00 85.38 838 HIS A CA 1
ATOM 6771 C C . HIS A 1 838 ? -17.232 -1.810 6.413 1.00 85.38 838 HIS A C 1
ATOM 6773 O O . HIS A 1 838 ? -17.593 -2.317 5.357 1.00 85.38 838 HIS A O 1
ATOM 6779 N N . ASN A 1 839 ? -16.644 -0.614 6.461 1.00 85.12 839 ASN A N 1
ATOM 6780 C CA . ASN A 1 839 ? -16.506 0.259 5.297 1.00 85.12 839 ASN A CA 1
ATOM 6781 C C . ASN A 1 839 ? -15.580 -0.338 4.229 1.00 85.12 839 ASN A C 1
ATOM 6783 O O . ASN A 1 839 ? -15.841 -0.181 3.040 1.00 85.12 839 ASN A O 1
ATOM 6787 N N . LEU A 1 840 ? -14.502 -1.018 4.633 1.00 89.56 840 LEU A N 1
ATOM 6788 C CA . LEU A 1 840 ? -13.581 -1.683 3.703 1.00 89.56 840 LEU A CA 1
ATOM 6789 C C . LEU A 1 840 ? -14.238 -2.893 3.026 1.00 89.56 840 LEU A C 1
ATOM 6791 O O . LEU A 1 840 ? -14.121 -3.059 1.812 1.00 89.56 840 LEU A O 1
ATOM 6795 N N . VAL A 1 841 ? -14.974 -3.697 3.793 1.00 88.00 841 VAL A N 1
ATOM 6796 C CA . VAL A 1 841 ? -15.728 -4.854 3.293 1.00 88.00 841 VAL A CA 1
ATOM 6797 C C . VAL A 1 841 ? -16.804 -4.401 2.299 1.00 88.00 841 VAL A C 1
ATOM 6799 O O . VAL A 1 841 ? -16.869 -4.935 1.192 1.00 88.00 841 VAL A O 1
ATOM 6802 N N . ASP A 1 842 ? -17.578 -3.365 2.628 1.00 85.75 842 ASP A N 1
ATOM 6803 C CA . ASP A 1 842 ? -18.608 -2.798 1.744 1.00 85.75 842 ASP A CA 1
ATOM 6804 C C . ASP A 1 842 ? -18.026 -2.171 0.474 1.00 85.75 842 ASP A C 1
ATOM 6806 O O . ASP A 1 842 ? -18.585 -2.312 -0.618 1.00 85.75 842 ASP A O 1
ATOM 6810 N N . ALA A 1 843 ? -16.865 -1.522 0.594 1.00 85.00 843 ALA A N 1
ATOM 6811 C CA . ALA A 1 843 ? -16.125 -0.987 -0.542 1.00 85.00 843 ALA A CA 1
ATOM 6812 C C . ALA A 1 843 ? -15.517 -2.083 -1.437 1.00 85.00 843 ALA A C 1
ATOM 6814 O O . ALA A 1 843 ? -14.941 -1.756 -2.474 1.00 85.00 843 ALA A O 1
ATOM 6815 N N . LYS A 1 844 ? -15.651 -3.369 -1.074 1.00 88.25 844 LYS A N 1
ATOM 6816 C CA . LYS A 1 844 ? -15.024 -4.513 -1.756 1.00 88.25 844 LYS A CA 1
ATOM 6817 C C . LYS A 1 844 ? -13.510 -4.363 -1.818 1.00 88.25 844 LYS A C 1
ATOM 6819 O O . LYS A 1 844 ? -12.881 -4.504 -2.867 1.00 88.25 844 LYS A O 1
ATOM 6824 N N . PHE A 1 845 ? -12.934 -3.999 -0.680 1.00 91.69 845 PHE A N 1
ATOM 6825 C CA . PHE A 1 845 ? -11.498 -3.976 -0.516 1.00 91.69 845 PHE A CA 1
ATOM 6826 C C . PHE A 1 845 ? -10.928 -5.396 -0.650 1.00 91.69 845 PHE A C 1
ATOM 6828 O O . PHE A 1 845 ? -11.490 -6.344 -0.114 1.00 91.69 845 PHE A O 1
ATOM 6835 N N . GLU A 1 846 ? -9.819 -5.530 -1.376 1.00 92.94 846 GLU A N 1
ATOM 6836 C CA . GLU A 1 846 ? -9.152 -6.800 -1.690 1.00 92.94 846 GLU A CA 1
ATOM 6837 C C . GLU A 1 846 ? -7.646 -6.622 -1.508 1.00 92.94 846 GLU A C 1
ATOM 6839 O O . GLU A 1 846 ? -7.103 -5.592 -1.932 1.00 92.94 846 GLU A O 1
ATOM 6844 N N . TYR A 1 847 ? -6.988 -7.618 -0.911 1.00 95.69 847 TYR A N 1
ATOM 6845 C CA . TYR A 1 847 ? -5.545 -7.650 -0.681 1.00 95.69 847 TYR A CA 1
ATOM 6846 C C . TYR A 1 847 ? -4.996 -9.080 -0.583 1.00 95.69 847 TYR A C 1
ATOM 6848 O O . TYR A 1 847 ? -5.706 -10.036 -0.266 1.00 95.69 847 TYR A O 1
ATOM 6856 N N . ASP A 1 848 ? -3.701 -9.214 -0.865 1.00 96.25 848 ASP A N 1
ATOM 6857 C CA . ASP A 1 848 ? -3.028 -10.502 -1.046 1.00 96.25 848 ASP A CA 1
ATOM 6858 C C . ASP A 1 848 ? -1.985 -10.768 0.047 1.00 96.25 848 ASP A C 1
ATOM 6860 O O . ASP A 1 848 ? -1.763 -11.918 0.427 1.00 96.25 848 ASP A O 1
ATOM 6864 N N . SER A 1 849 ? -1.343 -9.719 0.566 1.00 97.75 849 SER A N 1
ATOM 6865 C CA . SER A 1 849 ? -0.285 -9.835 1.574 1.00 97.75 849 SER A CA 1
ATOM 6866 C C . SER A 1 849 ? -0.554 -8.921 2.763 1.00 97.75 849 SER A C 1
ATOM 6868 O O . SER A 1 849 ? -0.882 -7.750 2.582 1.00 97.75 849 SER A O 1
ATOM 6870 N N . LEU A 1 850 ? -0.391 -9.449 3.975 1.00 97.94 850 LEU A N 1
ATOM 6871 C CA . LEU A 1 850 ? -0.521 -8.716 5.231 1.00 97.94 850 LEU A CA 1
ATOM 6872 C C . LEU A 1 850 ? 0.819 -8.715 5.969 1.00 97.94 850 LEU A C 1
ATOM 6874 O O . LEU A 1 850 ? 1.348 -9.778 6.294 1.00 97.94 850 LEU A O 1
ATOM 6878 N N . ILE A 1 851 ? 1.344 -7.528 6.258 1.00 98.19 851 ILE A N 1
ATOM 6879 C CA . ILE A 1 851 ? 2.542 -7.330 7.076 1.00 98.19 851 ILE A CA 1
ATOM 6880 C C . ILE A 1 851 ? 2.118 -6.600 8.346 1.00 98.19 851 ILE A C 1
ATOM 6882 O O . ILE A 1 851 ? 1.531 -5.524 8.270 1.00 98.19 851 ILE A O 1
ATOM 6886 N N . ILE A 1 852 ? 2.414 -7.181 9.504 1.00 97.38 852 ILE A N 1
ATOM 6887 C CA . ILE A 1 852 ? 2.127 -6.589 10.809 1.00 97.38 852 ILE A CA 1
ATOM 6888 C C . ILE A 1 852 ? 3.444 -6.282 11.514 1.00 97.38 852 ILE A C 1
ATOM 6890 O O . ILE A 1 852 ? 4.227 -7.191 11.788 1.00 97.38 852 ILE A O 1
ATOM 6894 N N . GLU A 1 853 ? 3.679 -5.013 11.819 1.00 94.56 853 GLU A N 1
ATOM 6895 C CA . GLU A 1 853 ? 4.752 -4.560 12.697 1.00 94.56 853 GLU A CA 1
ATOM 6896 C C . GLU A 1 853 ? 4.254 -4.433 14.141 1.00 94.56 853 GLU A C 1
ATOM 6898 O O . GLU A 1 853 ? 3.057 -4.317 14.398 1.00 94.56 853 GLU A O 1
ATOM 6903 N N . GLU A 1 854 ? 5.178 -4.475 15.101 1.00 93.44 854 GLU A N 1
ATOM 6904 C CA . GLU A 1 854 ? 4.877 -4.404 16.535 1.00 93.44 854 GLU A CA 1
ATOM 6905 C C . GLU A 1 854 ? 3.925 -5.522 16.997 1.00 93.44 854 GLU A C 1
ATOM 6907 O O . GLU A 1 854 ? 3.222 -5.376 17.993 1.00 93.44 854 GLU A O 1
ATOM 6912 N N . ALA A 1 855 ? 3.937 -6.680 16.324 1.00 93.94 855 ALA A N 1
ATOM 6913 C CA . ALA A 1 855 ? 2.986 -7.768 16.567 1.00 93.94 855 ALA A CA 1
ATOM 6914 C C . ALA A 1 855 ? 2.998 -8.285 18.020 1.00 93.94 855 ALA A C 1
ATOM 6916 O O . ALA A 1 855 ? 1.983 -8.759 18.513 1.00 93.94 855 ALA A O 1
ATOM 6917 N N . GLY A 1 856 ? 4.125 -8.153 18.734 1.00 91.06 856 GLY A N 1
ATOM 6918 C CA . GLY A 1 856 ? 4.224 -8.500 20.159 1.00 91.06 856 GLY A CA 1
ATOM 6919 C C . GLY A 1 856 ? 3.465 -7.559 21.109 1.00 91.06 856 GLY A C 1
ATOM 6920 O O . GLY A 1 856 ? 3.260 -7.917 22.263 1.00 91.06 856 GLY A O 1
ATOM 6921 N N . GLN A 1 857 ? 3.045 -6.379 20.638 1.00 90.81 857 GLN A N 1
ATOM 6922 C CA . GLN A 1 857 ? 2.312 -5.359 21.401 1.00 90.81 857 GLN A CA 1
ATOM 6923 C C . GLN A 1 857 ? 0.832 -5.248 20.999 1.00 90.81 857 GLN A C 1
ATOM 6925 O O . GLN A 1 857 ? 0.082 -4.493 21.620 1.00 90.81 857 GLN A O 1
ATOM 6930 N N . ILE A 1 858 ? 0.386 -6.000 19.990 1.00 92.06 858 ILE A N 1
ATOM 6931 C CA . ILE A 1 858 ? -1.001 -5.990 19.506 1.00 92.06 858 ILE A CA 1
ATOM 6932 C C . ILE A 1 858 ? -1.795 -7.104 20.198 1.00 92.06 858 ILE A C 1
ATOM 6934 O O . ILE A 1 858 ? -1.294 -8.207 20.411 1.00 92.06 858 ILE A O 1
ATOM 6938 N N . LEU A 1 859 ? -3.050 -6.826 20.567 1.00 90.56 859 LEU A N 1
ATOM 6939 C CA . LEU A 1 859 ? -3.946 -7.843 21.123 1.00 90.56 859 LEU A CA 1
ATOM 6940 C C . LEU A 1 859 ? -4.269 -8.918 20.074 1.00 90.56 859 LEU A C 1
ATOM 6942 O O . LEU A 1 859 ? -4.363 -8.635 18.882 1.00 90.56 859 LEU A O 1
ATOM 6946 N N . GLU A 1 860 ? -4.521 -10.150 20.509 1.00 89.81 860 GLU A N 1
ATOM 6947 C CA . GLU A 1 860 ? -4.811 -11.276 19.608 1.00 89.81 860 GLU A CA 1
ATOM 6948 C C . GLU A 1 860 ? -5.987 -10.985 18.659 1.00 89.81 860 GLU A C 1
ATOM 6950 O O . GLU A 1 860 ? -5.867 -11.127 17.443 1.00 89.81 860 GLU A O 1
ATOM 6955 N N . VAL A 1 861 ? -7.098 -10.462 19.191 1.00 88.50 861 VAL A N 1
ATOM 6956 C CA . VAL A 1 861 ? -8.272 -10.101 18.379 1.00 88.50 861 VAL A CA 1
ATOM 6957 C C . VAL A 1 861 ? -7.977 -8.979 17.378 1.00 88.50 861 VAL A C 1
ATOM 6959 O O . VAL A 1 861 ? -8.470 -8.999 16.253 1.00 88.50 861 VAL A O 1
ATOM 6962 N N . GLU A 1 862 ? -7.127 -8.024 17.751 1.00 89.38 862 GLU A N 1
ATOM 6963 C CA . GLU A 1 862 ? -6.709 -6.926 16.875 1.00 89.38 862 GLU A CA 1
ATOM 6964 C C . GLU A 1 862 ? -5.656 -7.362 15.850 1.00 89.38 862 GLU A C 1
ATOM 6966 O O . GLU A 1 862 ? -5.492 -6.696 14.833 1.00 89.38 862 GLU A O 1
ATOM 6971 N N . THR A 1 863 ? -4.978 -8.487 16.083 1.00 92.38 863 THR A N 1
ATOM 6972 C CA . THR A 1 863 ? -4.112 -9.160 15.103 1.00 92.38 863 THR A CA 1
ATOM 6973 C C . THR A 1 863 ? -4.949 -9.965 14.106 1.00 92.38 863 THR A C 1
ATOM 6975 O O . THR A 1 863 ? -4.609 -10.051 12.926 1.00 92.38 863 THR A O 1
ATOM 6978 N N . PHE A 1 864 ? -6.080 -10.513 14.561 1.00 92.00 864 PHE A N 1
ATOM 6979 C CA . PHE A 1 864 ? -6.986 -11.320 13.750 1.00 92.00 864 PHE A CA 1
ATOM 6980 C C . PHE A 1 864 ? -7.837 -10.498 12.774 1.00 92.00 864 PHE A C 1
ATOM 6982 O O . PHE A 1 864 ? -7.947 -10.850 11.602 1.00 92.00 864 PHE A O 1
ATOM 6989 N N . ILE A 1 865 ? -8.418 -9.378 13.220 1.00 92.00 865 ILE A N 1
ATOM 6990 C CA . ILE A 1 865 ? -9.302 -8.549 12.379 1.00 92.00 865 ILE A CA 1
ATOM 6991 C C . ILE A 1 865 ? -8.638 -8.109 11.051 1.00 92.00 865 ILE A C 1
ATOM 6993 O O . ILE A 1 865 ? -9.292 -8.216 10.007 1.00 92.00 865 ILE A O 1
ATOM 6997 N N . PRO A 1 866 ? -7.357 -7.680 11.029 1.00 93.94 866 PRO A N 1
ATOM 6998 C CA . PRO A 1 866 ? -6.624 -7.383 9.802 1.00 93.94 866 PRO A CA 1
ATOM 6999 C C . PRO A 1 866 ? -6.528 -8.518 8.783 1.00 93.94 866 PRO A C 1
ATOM 7001 O O . PRO A 1 866 ? -6.295 -8.241 7.613 1.00 93.94 866 PRO A O 1
ATOM 7004 N N . MET A 1 867 ? -6.696 -9.782 9.183 1.00 93.00 867 MET A N 1
ATOM 7005 C CA . MET A 1 867 ? -6.689 -10.931 8.265 1.00 93.00 867 MET A CA 1
ATOM 7006 C C . MET A 1 867 ? -8.013 -11.098 7.518 1.00 93.00 867 MET A C 1
ATOM 7008 O O . MET A 1 867 ? -8.083 -11.861 6.557 1.00 93.00 867 MET A O 1
ATOM 7012 N N . LEU A 1 868 ? -9.054 -10.386 7.952 1.00 91.44 868 LEU A N 1
ATOM 7013 C CA . LEU A 1 868 ? -10.403 -10.563 7.443 1.00 91.44 868 LEU A CA 1
ATOM 7014 C C . LEU A 1 868 ? -10.908 -9.370 6.635 1.00 91.44 868 LEU A C 1
ATOM 7016 O O . LEU A 1 868 ? -12.043 -9.439 6.185 1.00 91.44 868 LEU A O 1
ATOM 7020 N N . LEU A 1 869 ? -10.150 -8.275 6.452 1.00 90.94 869 LEU A N 1
ATOM 7021 C CA . LEU A 1 869 ? -10.603 -6.954 5.936 1.00 90.94 869 LEU A CA 1
ATOM 7022 C C . LEU A 1 869 ? -11.247 -6.934 4.530 1.00 90.94 869 LEU A C 1
ATOM 7024 O O . LEU A 1 869 ? -11.605 -5.864 4.046 1.00 90.94 869 LEU A O 1
ATOM 7028 N N . GLN A 1 870 ? -11.399 -8.087 3.890 1.00 88.94 870 GLN A N 1
ATOM 7029 C CA . GLN A 1 870 ? -11.970 -8.270 2.562 1.00 88.94 870 GLN A CA 1
ATOM 7030 C C . GLN A 1 870 ? -13.165 -9.226 2.594 1.00 88.94 870 GLN A C 1
ATOM 7032 O O . GLN A 1 870 ? -13.257 -10.090 3.466 1.00 88.94 870 GLN A O 1
ATOM 7037 N N . GLN A 1 871 ? -14.067 -9.084 1.622 1.00 80.56 871 GLN A N 1
ATOM 7038 C CA . GLN A 1 871 ? -15.105 -10.087 1.376 1.00 80.56 871 GLN A CA 1
ATOM 7039 C C . GLN A 1 871 ? -14.479 -11.355 0.795 1.00 80.56 871 GLN A C 1
ATOM 7041 O O . GLN A 1 871 ? -13.485 -11.295 0.069 1.00 80.56 871 GLN A O 1
ATOM 7046 N N . LEU A 1 872 ? -15.085 -12.506 1.076 1.00 73.19 872 LEU A N 1
ATOM 7047 C CA . LEU A 1 872 ? -14.687 -13.745 0.424 1.00 73.19 872 LEU A CA 1
ATOM 7048 C C . LEU A 1 872 ? -15.129 -13.778 -1.034 1.00 73.19 872 LEU A C 1
ATOM 7050 O O . LEU A 1 872 ? -16.229 -13.355 -1.399 1.00 73.19 872 LEU A O 1
ATOM 7054 N N . GLU A 1 873 ? -14.258 -14.329 -1.877 1.00 69.44 873 GLU A N 1
ATOM 7055 C CA . GLU A 1 873 ? -14.624 -14.649 -3.247 1.00 69.44 873 GLU A CA 1
ATOM 7056 C C . GLU A 1 873 ? -15.767 -15.675 -3.250 1.00 69.44 873 GLU A C 1
ATOM 7058 O O . GLU A 1 873 ? -15.934 -16.463 -2.318 1.00 69.44 873 GLU A O 1
ATOM 7063 N N . ARG A 1 874 ? -16.544 -15.732 -4.340 1.00 63.28 874 ARG A N 1
ATOM 7064 C CA . ARG A 1 874 ? -17.659 -16.694 -4.489 1.00 63.28 874 ARG A CA 1
ATOM 7065 C C . ARG A 1 874 ? -17.238 -18.161 -4.317 1.00 63.28 874 ARG A C 1
ATOM 7067 O O . ARG A 1 874 ? -18.095 -19.016 -4.127 1.00 63.28 874 ARG A O 1
ATOM 7074 N N . SER A 1 875 ? -15.942 -18.445 -4.427 1.00 65.31 875 SER A N 1
ATOM 7075 C CA . SER A 1 875 ? -15.322 -19.750 -4.194 1.00 65.31 875 SER A CA 1
ATOM 7076 C C . SER A 1 875 ? -15.269 -20.153 -2.713 1.00 65.31 875 SER A C 1
ATOM 7078 O O . SER A 1 875 ? -15.035 -21.325 -2.429 1.00 65.31 875 SER A O 1
ATOM 7080 N N . GLY A 1 876 ? -15.474 -19.218 -1.776 1.00 72.81 876 GLY A N 1
ATOM 7081 C CA . GLY A 1 876 ? -15.323 -19.443 -0.335 1.00 72.81 876 GLY A CA 1
ATOM 7082 C C . GLY A 1 876 ? -13.865 -19.537 0.127 1.00 72.81 876 GLY A C 1
ATOM 7083 O O . GLY A 1 876 ? -13.606 -19.995 1.237 1.00 72.81 876 GLY A O 1
ATOM 7084 N N . ILE A 1 877 ? -12.907 -19.134 -0.715 1.00 79.56 877 ILE A N 1
ATOM 7085 C CA . ILE A 1 877 ? -11.470 -19.184 -0.422 1.00 79.56 877 ILE A CA 1
ATOM 7086 C C . ILE A 1 877 ? -10.974 -17.768 -0.123 1.00 79.56 877 ILE A C 1
ATOM 7088 O O . ILE A 1 877 ? -11.293 -16.822 -0.844 1.00 79.56 877 ILE A O 1
ATOM 7092 N N . SER A 1 878 ? -10.186 -17.621 0.944 1.00 85.81 878 SER A N 1
ATOM 7093 C CA . SER A 1 878 ? -9.528 -16.352 1.259 1.00 85.81 878 SER A CA 1
ATOM 7094 C C . SER A 1 878 ? -8.459 -16.025 0.213 1.00 85.81 878 SER A C 1
ATOM 7096 O O . SER A 1 878 ? -7.631 -16.873 -0.122 1.00 85.81 878 SER A O 1
ATOM 7098 N N . ARG A 1 879 ? -8.447 -14.777 -0.267 1.00 91.12 879 ARG A N 1
ATOM 7099 C CA . ARG A 1 879 ? -7.433 -14.259 -1.201 1.00 91.12 879 ARG A CA 1
ATOM 7100 C C . ARG A 1 879 ? -6.049 -14.117 -0.554 1.00 91.12 879 ARG A C 1
ATOM 7102 O O . ARG A 1 879 ? -5.046 -14.030 -1.257 1.00 91.12 879 ARG A O 1
ATOM 7109 N N . LEU A 1 880 ? -5.982 -14.101 0.778 1.00 93.50 880 LEU A N 1
ATOM 7110 C CA . LEU A 1 880 ? -4.755 -13.855 1.525 1.00 93.50 880 LEU A CA 1
ATOM 7111 C C . LEU A 1 880 ? -3.707 -14.953 1.265 1.00 93.50 880 LEU A C 1
ATOM 7113 O O . LEU A 1 880 ? -3.895 -16.120 1.613 1.00 93.50 880 LEU A O 1
ATOM 7117 N N . LYS A 1 881 ? -2.579 -14.556 0.673 1.00 95.19 881 LYS A N 1
ATOM 7118 C CA . LYS A 1 881 ? -1.455 -15.431 0.313 1.00 95.19 881 LYS A CA 1
ATOM 7119 C C . LYS A 1 881 ? -0.358 -15.425 1.370 1.00 95.19 881 LYS A C 1
ATOM 7121 O O . LYS A 1 881 ? 0.330 -16.431 1.526 1.00 95.19 881 LYS A O 1
ATOM 7126 N N . ARG A 1 882 ? -0.166 -14.293 2.060 1.00 97.00 882 ARG A N 1
ATOM 7127 C CA . ARG A 1 882 ? 0.962 -14.065 2.979 1.00 97.00 882 ARG A CA 1
ATOM 7128 C C . ARG A 1 882 ? 0.528 -13.351 4.247 1.00 97.00 882 ARG A C 1
ATOM 7130 O O . ARG A 1 882 ? -0.166 -12.338 4.178 1.00 97.00 882 ARG A O 1
ATOM 7137 N N . VAL A 1 883 ? 1.007 -13.845 5.384 1.00 97.38 883 VAL A N 1
ATOM 7138 C CA . VAL A 1 883 ? 0.938 -13.159 6.678 1.00 97.38 883 VAL A CA 1
ATOM 7139 C C . VAL A 1 883 ? 2.345 -13.095 7.253 1.00 97.38 883 VAL A C 1
ATOM 7141 O O . VAL A 1 883 ? 2.970 -14.127 7.492 1.00 97.38 883 VAL A O 1
ATOM 7144 N N . VAL A 1 884 ? 2.849 -11.885 7.479 1.00 98.12 884 VAL A N 1
ATOM 7145 C CA . VAL A 1 884 ? 4.194 -11.656 8.009 1.00 98.12 884 VAL A CA 1
ATOM 7146 C C . VAL A 1 884 ? 4.099 -10.838 9.285 1.00 98.12 884 VAL A C 1
ATOM 7148 O O . VAL A 1 884 ? 3.632 -9.705 9.259 1.00 98.12 884 VAL A O 1
ATOM 7151 N N . LEU A 1 885 ? 4.531 -11.414 10.406 1.00 97.44 885 LEU A N 1
ATOM 7152 C CA . LEU A 1 885 ? 4.470 -10.779 11.720 1.00 97.44 885 LEU A CA 1
ATOM 7153 C C . LEU A 1 885 ? 5.884 -10.421 12.183 1.00 97.44 885 LEU A C 1
ATOM 7155 O O . LEU A 1 885 ? 6.696 -11.308 12.450 1.00 97.44 885 LEU A O 1
ATOM 7159 N N . PHE A 1 886 ? 6.168 -9.128 12.304 1.00 96.75 886 PHE A N 1
ATOM 7160 C CA . PHE A 1 886 ? 7.378 -8.594 12.917 1.00 96.75 886 PHE A CA 1
ATOM 7161 C C . PHE A 1 886 ? 7.083 -8.213 14.365 1.00 96.75 886 PHE A C 1
ATOM 7163 O O . PHE A 1 886 ? 6.222 -7.379 14.643 1.00 96.75 886 PHE A O 1
ATOM 7170 N N . GLY A 1 887 ? 7.817 -8.791 15.311 1.00 94.31 887 GLY A N 1
ATOM 7171 C CA . GLY A 1 887 ? 7.591 -8.511 16.723 1.00 94.31 887 GLY A CA 1
ATOM 7172 C C . GLY A 1 887 ? 8.712 -8.993 17.626 1.00 94.31 887 GLY A C 1
ATOM 7173 O O . GLY A 1 887 ? 9.742 -9.498 17.182 1.00 94.31 887 GLY A O 1
ATOM 7174 N N . ASP A 1 888 ? 8.503 -8.812 18.923 1.00 92.94 888 ASP A N 1
ATOM 7175 C CA . ASP A 1 888 ? 9.384 -9.342 19.951 1.00 92.94 888 ASP A CA 1
ATOM 7176 C C . ASP A 1 888 ? 8.571 -9.677 21.198 1.00 92.94 888 ASP A C 1
ATOM 7178 O O . ASP A 1 888 ? 8.096 -8.794 21.905 1.00 92.94 888 ASP A O 1
ATOM 7182 N N . HIS A 1 889 ? 8.404 -10.970 21.456 1.00 90.25 889 HIS A N 1
ATOM 7183 C CA . HIS A 1 889 ? 7.664 -11.472 22.611 1.00 90.25 889 HIS A CA 1
ATOM 7184 C C . HIS A 1 889 ? 8.473 -11.387 23.918 1.00 90.25 889 HIS A C 1
ATOM 7186 O O . HIS A 1 889 ? 7.935 -11.671 24.985 1.00 90.25 889 HIS A O 1
ATOM 7192 N N . HIS A 1 890 ? 9.756 -11.008 23.853 1.00 89.81 890 HIS A N 1
ATOM 7193 C CA . HIS A 1 890 ? 10.574 -10.708 25.031 1.00 89.81 890 HIS A CA 1
ATOM 7194 C C . HIS A 1 890 ? 10.474 -9.240 25.473 1.00 89.81 890 HIS A C 1
ATOM 7196 O O . HIS A 1 890 ? 11.031 -8.880 26.510 1.00 89.81 890 HIS A O 1
ATOM 7202 N N . GLN A 1 891 ? 9.786 -8.395 24.701 1.00 90.38 891 GLN A N 1
ATOM 7203 C CA . GLN A 1 891 ? 9.484 -7.013 25.070 1.00 90.38 891 GLN A CA 1
ATOM 7204 C C . GLN A 1 891 ? 8.132 -6.907 25.783 1.00 90.38 891 GLN A C 1
ATOM 7206 O O . GLN A 1 891 ? 7.503 -7.909 26.123 1.00 90.38 891 GLN A O 1
ATOM 7211 N N . LEU A 1 892 ? 7.714 -5.672 26.072 1.00 87.50 892 LEU A N 1
ATOM 7212 C CA . LEU A 1 892 ? 6.454 -5.413 26.754 1.00 87.50 892 LEU A CA 1
ATOM 7213 C C . LEU A 1 892 ? 5.271 -5.967 25.935 1.00 87.50 892 LEU A C 1
ATOM 7215 O O . LEU A 1 892 ? 5.200 -5.702 24.733 1.00 87.50 892 LEU A O 1
ATOM 7219 N N . PRO A 1 893 ? 4.350 -6.708 26.576 1.00 90.19 893 PRO A N 1
ATOM 7220 C CA . PRO A 1 893 ? 3.125 -7.176 25.940 1.00 90.19 893 PRO A CA 1
ATOM 7221 C C . PRO A 1 893 ? 2.148 -6.007 25.702 1.00 90.19 893 PRO A C 1
ATOM 7223 O O . PRO A 1 893 ? 2.397 -4.889 26.174 1.00 90.19 893 PRO A O 1
ATOM 7226 N N . PRO A 1 894 ? 1.003 -6.247 25.033 1.00 86.56 894 PRO A N 1
ATOM 7227 C CA . PRO A 1 894 ? -0.052 -5.248 24.911 1.00 86.56 894 PRO A CA 1
ATOM 7228 C C . PRO A 1 894 ? -0.454 -4.687 26.281 1.00 86.56 894 PRO A C 1
ATOM 7230 O O . PRO A 1 894 ? -0.575 -5.426 27.263 1.00 86.56 894 PRO A O 1
ATOM 7233 N N . ILE A 1 895 ? -0.693 -3.377 26.357 1.00 82.38 895 ILE A N 1
ATOM 7234 C CA . ILE A 1 895 ? -1.083 -2.726 27.613 1.00 82.38 895 ILE A CA 1
ATOM 7235 C C . ILE A 1 895 ? -2.518 -3.127 27.968 1.00 82.38 895 ILE A C 1
ATOM 7237 O O . ILE A 1 895 ? -3.487 -2.565 27.454 1.00 82.38 895 ILE A O 1
ATOM 7241 N N . VAL A 1 896 ? -2.659 -4.055 28.911 1.00 78.94 896 VAL A N 1
ATOM 7242 C CA . VAL A 1 896 ? -3.952 -4.405 29.507 1.00 78.94 896 VAL A CA 1
ATOM 7243 C C . VAL A 1 896 ? -4.205 -3.480 30.694 1.00 78.94 896 VAL A C 1
ATOM 7245 O O . VAL A 1 896 ? -3.687 -3.682 31.792 1.00 78.94 896 VAL A O 1
ATOM 7248 N N . LYS A 1 897 ? -4.997 -2.426 30.476 1.00 73.56 897 LYS A N 1
ATOM 7249 C CA . LYS A 1 897 ? -5.485 -1.585 31.575 1.00 73.56 897 LYS A CA 1
ATOM 7250 C C . LYS A 1 897 ? -6.595 -2.339 32.310 1.00 73.56 897 LYS A C 1
ATOM 7252 O O . LYS A 1 897 ? -7.724 -2.370 31.831 1.00 73.56 897 LYS A O 1
ATOM 7257 N N . HIS A 1 898 ? -6.278 -2.930 33.460 1.00 54.19 898 HIS A N 1
ATOM 7258 C CA . HIS A 1 898 ? -7.301 -3.268 34.448 1.00 54.19 898 HIS A CA 1
ATOM 7259 C C . HIS A 1 898 ? -7.777 -1.956 35.079 1.00 54.19 898 HIS A C 1
ATOM 7261 O O . HIS A 1 898 ? -6.997 -1.279 35.750 1.00 54.19 898 HIS A O 1
ATOM 7267 N N . LEU A 1 899 ? -9.013 -1.564 34.761 1.00 38.16 899 LEU A N 1
ATOM 7268 C CA . LEU A 1 899 ? -9.742 -0.525 35.487 1.00 38.16 899 LEU A CA 1
ATOM 7269 C C . LEU A 1 899 ? -10.389 -1.138 36.724 1.00 38.16 899 LEU A C 1
ATOM 7271 O O . LEU A 1 899 ? -10.992 -2.225 36.565 1.00 38.16 899 LEU A O 1
#

Foldseek 3Di:
DKFWFPDKDWDDFACDDVPDPWTPWTKMKTKTFQPPPDPVVVVVVLQDAFFFKKKFWFADADPDADPDDPVPDPDPVVVCVNRRTPDIFMKTFHFKAAPVRDTSRDDDLVDRDDRDDGMMMTMIIGDRVVVVVVVVVCVVVVPDDPRRRGTMMDGDDPVVRLVVLLVVLVVVCVVPVLLQDFFPQCVQVLVVHDDVLSQFQVNDPQWDQKAWLAQLALALVLVCQLQPAPVPDPDNQPHQAPAEAEDPVSVVVVVVVVVVVVVVVVVVVVVVVVDDDDDDDDDDDDDDDDPPPPPDDPDPPVVVVVVVVVVVVVVSVVGSWTKMKGKDFDDDDPDDPDDDDDDDDDDDDDDDDDDDDDDDPPPPPDPDSGHGRIHIYMYTDHDFQQALAPVSDFQHDPDSDGSLLVVQLSRQLGFGEAEAADDPPRCLLVSLLSSLVSNCVVPVPFFEEEAEQDPVSVLSNVVNNVSGRDDLLQFAEDDPVLVVLSVPPDVPDDDPDPDDDDDDDDDDDDDDDDDDDDDDPDPPVVVSSVSVNCRYLLNSLVVLVVLLVVLQVLLLLQQVLLCVQPPPPGPPDPDGDALVNSLVCCVPPPVVLVVVLVVLCVVVVVLVVVVVVVVVVVVVVVVVPPPDDDDDVVVVVVVVVVVVVVVVVVVVSLVVVVVSQVVVCVVVVHGQWFWDAQVLVVVVVVVVVVVVVVVVVVPDDDDDDDDDDDDDDDDDDDDDDDDDPDPPPDPPQADPVRIGIHHLSCCCPVRLADPLNSSQSRCSSCVVRPDDQDDSPNVSNVSSSVSNSSNVVVSSVSSVLSNVSVVDDDSVVSSLCSQAPNHRYYYYYLSSLSSCLVVLQVSQGARAEYEYEQQQQDDSSSLSSVSSSHRDDPVSRHNHRGYYYYHHVVDDGHDDDDD

pLDDT: mean 72.25, std 23.56, range [23.06, 98.19]

Sequence (899 aa):
MGLEVQQFSVVAVEKPQVGETIPSEVRAEICIDVTGLKPQVLREWDSLRQYDVLFLVAIIAPLQPYTGRIQDLETLEAFPEKFGIVGLRGCEVLEVLDEDGVVISDTNPFEPRVPMGTARTIRVLLDPNQYAQDISRMEEEGFEDFYGYFNLVIRRHAKQNNFKAVLSTIRTLMNRPEDAIVPTWLHDLFLGYGDPASSQFFRLPSRLYRLDLRDTFIDLQHLMEAFPPVSSSSSPSKAFVKKVLLDEHLESLMKKTKKKKKRQETERVLCVEDGKRDNSPPHGDNTEEDERERRKGESKEDREEEKEEDEKEEMSSSFRVPIVVELQDADAGDENDSAVQTAGGEGKEKGEKEKNKKDEKVSVSSSSSSWPSQIIRASSYTLPSMGPYIECERNVNQIRFTPQQVRALISGLEPGLTLVVGPPGSGKTDTASQLAYLLYHNFPDEKIVLVAHSNAALNDLFRKIRNLDVDDTHLLRLGRGEQDLSSSSSPGVKKPSLSTSSSLQAQGEKSRRRVGEREGEGGEEEDEEEEDFSFSKHGRVNRVLEKRKELLKKVERLGRALEKDEGYTIQVGDISFSCETALQFQRYHIIFRIERYRVMCRALEKLFKVREERRRERHRENGETKEGGEEEEGKMKEREEEKEKDDEEEEVFWKKVEKVFRDLAVQRGRPVMVRIKREDLYKTKEGAERTEIRRERTIDGTKKKKKDSKGNEEEEEEEEESEDEDVVMNEEEVDEEGFVLLDPVRAMRDYDRTYVEALFPFPTFFQDSPVPLFCGDLEKDREMAESCFRYVDKIFSDIENCRAFELLRTAGDRANYLITKHARIIAMTCTHAAITRHNLVDAKFEYDSLIIEEAGQILEVETFIPMLLQQLERSGISRLKRVVLFGDHHQLPPIVKHL

Secondary structure (DSSP, 8-state):
-EEEEEEEEEEEEPPPPTT-SS-S-EEEEEEEE-TT--HHHHHHHHT--TT-EEEEEEE---SS---S-GGG-SSTTHHHHHHTEEEEEEEEEEEEE-TTS-B-TT--TTS-PPPPSSEEEEEEEEPHHHHHHHHHHHHHHT-S-SGGGEEEEEE--GGG--HHHHHHHHHHHHH-GGG----HHHHHHHTT-S-TTTTSGGGSTT--SEEEEETT-SSHHHHHHHS-BGGG-S-TTS--EEEEEE-HHHHHHHHHHHHHHHHHHHHHHHTTTT-----------------SS-SSSTTSHHHHHHHHHHHHHHHHHTT---EEEEEEE--S-------------------------------------SPPPEEEEEEE-PPPP--SSGGGSPP-------HHHHHHHHHHHSSEEEEEE--TTS-HHHHHHHHHHHHHHH-TT--EEEEESSHHHHHHHHHHHHTSS--GGGEEEE-THHHHHHHH--TTS-PPP-----------------------TTSHHHHHHHHHHHTSHHHHHHHHHHHHHHHHHHHHHHHHHHHHHH-TT----SPPPPHHHHHHHIIIIIHHHHHHHHHHHHHHHHHHHHHHHHHHHHHHHHHHTTTS---HHHHHHHHHHHHHHHHHHHHHHHHHHHHHHHHHHHHHTS---EEEETTHHHHTHHHHHHHHHHHHTTT-------------------------------GGGB-TTSEEEE-HHHHHHHS---HHHHT-S-TTTTTT-SS-S--S-HHHHHHHHHHHHHHHHHHHHHHHHHHHHHH--SHHHHHHHIIIII-SEEEEEHHHHHHHHHHHHHTT---SEEEESSGGGS-HHHHHGGGS-SPPPTTS-----EEEEEE-TTS--------